Protein AF-A0A7S3K0Q4-F1 (afdb_monomer_lite)

Organism: NCBI:txid44058

Secondary structure (DSSP, 8-state):
-------PPP---------S-HHHHHHHHHHHHHHHHHHHHHHHHHHHHHHHHHHHHHHHHHHHHHHHHHHHHHHHHHHHHHHHHHHHHHHHHHHHHHHHHHHHHHHGGGSSTTTHHHHHHHHHHHHTTS-TTTS-HHHHHHHHHHHHHHHHHHHHHHHHHHHHHHHHHHHHHHHHHHHHHHHHHHHHHHHHHHHHHHHHHHHHHHHHHHHHHHHHHHHHHHHHHHHHHHHHHHHHHHHHHHHHHHHHHHHHHHHHHHHHHHHHHHHHTTTGGGSTTSTTSSS------------TTSGGG---TTTHHHHHHHHHHHHHHHHHHHHHHHHHHHHHHHHHHHHHHHHHHHHHHHHHHHHHHHHHHHHHHHHHHHHHHHHHHHHHHHHHHHHHHHHHHHHHHHHHHHHHHHHHHHHHHHHHHHHHHHHHHHHHHHHHHHHHHHHHHHHHHHHHHHHHHHHHHHHHHHHHHHHHHHHHHHHHHHHHHHHHHHHHHHHHHHHHHHHHHHHHHTTS----------------------HHHHHHHHHHHHHHHHHHHHHHHHHHHHHHHHHHHHHHHHHHHHHHHHHHHHHHHHHHHHHHHHHHHHHHHHHHHHHHHHHHHHHHHHHHHHHHHHHHHHHHHHHHHHHHHHHHHHHHHHHHHHHHHHH-TT------------S---------------------------------------------------------------------------------PPPP---PPPP-----

Sequence (776 aa):
MESEQISKSPTLSLAESSVDVGFDAEMRRHLEAELIGLRTKFERYKADSSRSIESMRRAVTEAQNEAQKCQIETQRARAALEERRDAIEAGFRDGAAYAQAIADDALESTTEENTANIKLKAVIDELRQRPTEELSLRELAAVRVADVSRAAYLRSSVASRSAADALREKRQAQVDCRQAQEDAVACEKARDQAERRLKIERERSQDEIKRLTEMERISSQSLRQAQRELNELATCKAELAKLRADEDRRAQLASDAAQALERAAQAESSCISRIADAERFASLAKLDQRDAEAIAKEHERRAAAAEHRCDMLERDNTEKRQEIAEIRQRLADAASDFKSQLEAKCQSLDAAAKLQIDELREQRRHLDRNEIEALREARRDAVTALDRELSAKRDLERDLASARSEAADARAEKLATIAQVSADRKILEFELATAKANAEEANDKLQALTNKADLLREQLDLAERAYNALKADSDNEQRLLNYRIIDLQDKVTAYEKLEIELDAAVIRSGAIGDSSSQERKLIPGTLETSAGLSRPQRRVQHAVMLAQQLLKTQTDLEKMLRQHDAASAARAACEAKLALTNNRLLEASKPAKYLLSALQERDEAVAALRHKLDQARNAARAAVTEAQTVQEHNTELEAQVKRLIKHRAELAQLKQLLTQLRSDPAALPPIILPAGLDPSIPLPPGPLPHLYGSVPGPFVNTHSSHPPPHHTTGLETPLDPHQPLDSPTLAAHTRHTDDPTTLQAPAPGTASAAAAVGDNPAPTWVSKHPRVGEVC

Radius of gyration: 77.51 Å; chains: 1; bounding box: 192×135×249 Å

Structure (mmCIF, N/CA/C/O backbone):
data_AF-A0A7S3K0Q4-F1
#
_entry.id   AF-A0A7S3K0Q4-F1
#
loop_
_atom_site.group_PDB
_atom_site.id
_atom_site.type_symbol
_atom_site.label_atom_id
_atom_site.label_alt_id
_atom_site.label_comp_id
_atom_site.label_asym_id
_atom_site.label_entity_id
_atom_site.label_seq_id
_atom_site.pdbx_PDB_ins_code
_atom_site.Cartn_x
_atom_site.Cartn_y
_atom_site.Cartn_z
_atom_site.occupancy
_atom_site.B_iso_or_equiv
_atom_site.auth_seq_id
_atom_site.auth_comp_id
_atom_site.auth_asym_id
_atom_site.auth_atom_id
_atom_site.pdbx_PDB_model_num
ATOM 1 N N . MET A 1 1 ? 22.330 -23.358 -61.029 1.00 44.28 1 MET A N 1
ATOM 2 C CA . MET A 1 1 ? 21.795 -24.394 -61.939 1.00 44.28 1 MET A CA 1
ATOM 3 C C . MET A 1 1 ? 21.496 -23.700 -63.243 1.00 44.28 1 MET A C 1
ATOM 5 O O . MET A 1 1 ? 21.119 -22.539 -63.168 1.00 44.28 1 MET A O 1
ATOM 9 N N . GLU A 1 2 ? 21.732 -24.379 -64.369 1.00 40.50 2 GLU A N 1
ATOM 10 C CA . GLU A 1 2 ? 22.059 -23.747 -65.662 1.00 40.50 2 GLU A CA 1
ATOM 11 C C . GLU A 1 2 ? 23.408 -22.982 -65.575 1.00 40.50 2 GLU A C 1
ATOM 13 O O . GLU A 1 2 ? 23.707 -22.359 -64.557 1.00 40.50 2 GLU A O 1
ATOM 18 N N . SER A 1 3 ? 24.331 -23.066 -66.538 1.00 37.75 3 SER A N 1
ATOM 19 C CA . SER A 1 3 ? 24.391 -23.905 -67.748 1.00 37.75 3 SER A CA 1
ATOM 20 C C . SER A 1 3 ? 25.837 -24.374 -67.989 1.00 37.75 3 SER A C 1
ATOM 22 O O . SER A 1 3 ? 26.726 -23.538 -68.124 1.00 37.75 3 SER A O 1
ATOM 24 N N . GLU A 1 4 ? 26.073 -25.688 -68.065 1.00 46.00 4 GLU A N 1
ATOM 25 C CA . GLU A 1 4 ? 27.417 -26.284 -68.217 1.00 46.00 4 GLU A CA 1
ATOM 26 C C . GLU A 1 4 ? 27.417 -27.383 -69.301 1.00 46.00 4 GLU A C 1
ATOM 28 O O . GLU A 1 4 ? 27.584 -28.573 -69.044 1.00 46.00 4 GLU A O 1
ATOM 33 N N . GLN A 1 5 ? 27.152 -26.973 -70.543 1.00 45.34 5 GLN A N 1
ATOM 34 C CA . GLN A 1 5 ? 27.269 -27.782 -71.763 1.00 45.34 5 GLN A CA 1
ATOM 35 C C . GLN A 1 5 ? 27.719 -26.878 -72.923 1.00 45.34 5 GLN A C 1
ATOM 37 O O . GLN A 1 5 ? 27.603 -25.660 -72.816 1.00 45.34 5 GLN A O 1
ATOM 42 N N . ILE A 1 6 ? 28.161 -27.488 -74.036 1.00 41.34 6 ILE A N 1
ATOM 43 C CA . ILE A 1 6 ? 28.876 -26.860 -75.173 1.00 41.34 6 ILE A CA 1
ATOM 44 C C . ILE A 1 6 ? 30.345 -26.547 -74.792 1.00 41.34 6 ILE A C 1
ATOM 46 O O . ILE A 1 6 ? 30.592 -25.809 -73.851 1.00 41.34 6 ILE A O 1
ATOM 50 N N . SER A 1 7 ? 31.375 -27.079 -75.460 1.00 37.78 7 SER A N 1
ATOM 51 C CA . SER A 1 7 ? 31.422 -28.020 -76.593 1.00 37.78 7 SER A CA 1
ATOM 52 C C . SER A 1 7 ? 32.580 -29.021 -76.460 1.00 37.78 7 SER A C 1
ATOM 54 O O . SER A 1 7 ? 33.571 -28.776 -75.778 1.00 37.78 7 SER A O 1
ATOM 56 N N . LYS A 1 8 ? 32.464 -30.163 -77.152 1.00 43.91 8 LYS A N 1
ATOM 57 C CA . LYS A 1 8 ? 33.607 -31.027 -77.482 1.00 43.91 8 LYS A CA 1
ATOM 58 C C . LYS A 1 8 ? 34.068 -30.674 -78.895 1.00 43.91 8 LYS A C 1
ATOM 60 O O . LYS A 1 8 ? 33.282 -30.832 -79.826 1.00 43.91 8 LYS A O 1
ATOM 65 N N . SER A 1 9 ? 35.313 -30.242 -79.062 1.00 36.75 9 SER A N 1
ATOM 66 C CA . SER A 1 9 ? 35.982 -30.155 -80.365 1.00 36.75 9 SER A CA 1
ATOM 67 C C . SER A 1 9 ? 36.915 -31.364 -80.565 1.00 36.75 9 SER A C 1
ATOM 69 O O . SER A 1 9 ? 37.451 -31.889 -79.586 1.00 36.75 9 SER A O 1
ATOM 71 N N . PRO A 1 10 ? 37.084 -31.869 -81.802 1.00 42.84 10 PRO A N 1
ATOM 72 C CA . PRO A 1 10 ? 37.919 -33.037 -82.063 1.00 42.84 10 PRO A CA 1
ATOM 73 C C . PRO A 1 10 ? 39.408 -32.672 -82.107 1.00 42.84 10 PRO A C 1
ATOM 75 O O . PRO A 1 10 ? 39.808 -31.700 -82.745 1.00 42.84 10 PRO A O 1
ATOM 78 N N . THR A 1 11 ? 40.246 -33.505 -81.493 1.00 40.38 11 THR A N 1
ATOM 79 C CA . THR A 1 11 ? 41.706 -33.431 -81.617 1.00 40.38 11 THR A CA 1
ATOM 80 C C . THR A 1 11 ? 42.151 -33.961 -82.982 1.00 40.38 11 THR A C 1
ATOM 82 O O . THR A 1 11 ? 42.404 -35.156 -83.136 1.00 40.38 11 THR A O 1
ATOM 85 N N . LEU A 1 12 ? 42.246 -33.079 -83.978 1.00 37.22 12 LEU A N 1
ATOM 86 C CA . LEU A 1 12 ? 42.918 -33.373 -85.245 1.00 37.22 12 LEU A CA 1
ATOM 87 C C . LEU A 1 12 ? 44.425 -33.131 -85.102 1.00 37.22 12 LEU A C 1
ATOM 89 O O . LEU A 1 12 ? 44.879 -31.993 -85.043 1.00 37.22 12 LEU A O 1
ATOM 93 N N . SER A 1 13 ? 45.200 -34.214 -85.058 1.00 43.34 13 SER A N 1
ATOM 94 C CA . SER A 1 13 ? 46.660 -34.165 -85.122 1.00 43.34 13 SER A CA 1
ATOM 95 C C . SER A 1 13 ? 47.121 -33.976 -86.571 1.00 43.34 13 SER A C 1
ATOM 97 O O . SER A 1 13 ? 47.179 -34.942 -87.335 1.00 43.34 13 SER A O 1
ATOM 99 N N . LEU A 1 14 ? 47.463 -32.744 -86.943 1.00 37.69 14 LEU A N 1
ATOM 100 C CA . LEU A 1 14 ? 48.250 -32.443 -88.141 1.00 37.69 14 LEU A CA 1
ATOM 101 C C . LEU A 1 14 ? 49.725 -32.317 -87.744 1.00 37.69 14 LEU A C 1
ATOM 103 O O . LEU A 1 14 ? 50.043 -31.727 -86.714 1.00 37.69 14 LEU A O 1
ATOM 107 N N . ALA A 1 15 ? 50.614 -32.932 -88.524 1.00 38.75 15 ALA A N 1
ATOM 108 C CA . ALA A 1 15 ? 52.043 -32.954 -88.233 1.00 38.75 15 ALA A CA 1
ATOM 109 C C . ALA A 1 15 ? 52.707 -31.630 -88.640 1.00 38.75 15 ALA A C 1
ATOM 111 O O . ALA A 1 15 ? 52.475 -31.129 -89.738 1.00 38.75 15 ALA A O 1
ATOM 112 N N . GLU A 1 16 ? 53.549 -31.087 -87.763 1.00 36.94 16 GLU A N 1
ATOM 113 C CA . GLU A 1 16 ? 54.236 -29.812 -87.975 1.00 36.94 16 GLU A CA 1
ATOM 114 C C . GLU A 1 16 ? 55.358 -29.953 -89.019 1.00 36.94 16 GLU A C 1
ATOM 116 O O . GLU A 1 16 ? 56.402 -30.555 -88.761 1.00 36.94 16 GLU A O 1
ATOM 121 N N . SER A 1 17 ? 55.177 -29.360 -90.201 1.00 39.47 17 SER A N 1
ATOM 122 C CA . SER A 1 17 ? 56.275 -29.092 -91.133 1.00 39.47 17 SER A CA 1
ATOM 123 C C . SER A 1 17 ? 57.042 -27.855 -90.661 1.00 39.47 17 SER A C 1
ATOM 125 O O . SER A 1 17 ? 56.562 -26.731 -90.809 1.00 39.47 17 SER A O 1
ATOM 127 N N . SER A 1 18 ? 58.220 -28.048 -90.067 1.00 45.31 18 SER A N 1
ATOM 128 C CA . SER A 1 18 ? 58.994 -26.961 -89.457 1.00 45.31 18 SER A CA 1
ATOM 129 C C . SER A 1 18 ? 59.566 -25.982 -90.493 1.00 45.31 18 SER A C 1
ATOM 131 O O . SER A 1 18 ? 60.563 -26.282 -91.155 1.00 45.31 18 SER A O 1
ATOM 133 N N . VAL A 1 19 ? 58.972 -24.791 -90.571 1.00 42.62 19 VAL A N 1
ATOM 134 C CA . VAL A 1 19 ? 59.495 -23.596 -91.256 1.00 42.62 19 VAL A CA 1
ATOM 135 C C . VAL A 1 19 ? 59.489 -22.434 -90.247 1.00 42.62 19 VAL A C 1
ATOM 137 O O . VAL A 1 19 ? 58.700 -22.442 -89.300 1.00 42.62 19 VAL A O 1
ATOM 140 N N . ASP A 1 20 ? 60.405 -21.472 -90.383 1.00 48.47 20 ASP A N 1
ATOM 141 C CA . ASP A 1 20 ? 60.669 -20.431 -89.374 1.00 48.47 20 ASP A CA 1
ATOM 142 C C . ASP A 1 20 ? 59.506 -19.430 -89.181 1.00 48.47 20 ASP A C 1
ATOM 144 O O . ASP A 1 20 ? 59.468 -18.362 -89.788 1.00 48.47 20 ASP A O 1
ATOM 148 N N . VAL A 1 21 ? 58.593 -19.737 -88.250 1.00 47.66 21 VAL A N 1
ATOM 149 C CA . VAL A 1 21 ? 57.525 -18.830 -87.753 1.00 47.66 21 VAL A CA 1
ATOM 150 C C . VAL A 1 21 ? 57.796 -18.389 -86.295 1.00 47.66 21 VAL A C 1
ATOM 152 O O . VAL A 1 21 ? 56.910 -17.948 -85.564 1.00 47.66 21 VAL A O 1
ATOM 155 N N . GLY A 1 22 ? 59.049 -18.505 -85.833 1.00 52.09 22 GLY A N 1
ATOM 156 C CA . GLY A 1 22 ? 59.428 -18.298 -84.427 1.00 52.09 22 GLY A CA 1
ATOM 157 C C . GLY A 1 22 ? 59.048 -16.924 -83.859 1.00 52.09 22 GLY A C 1
ATOM 158 O O . GLY A 1 22 ? 58.526 -16.844 -82.749 1.00 52.09 22 GLY A O 1
ATOM 159 N N . PHE A 1 23 ? 59.233 -15.853 -84.638 1.00 53.44 23 PHE A N 1
ATOM 160 C CA . PHE A 1 23 ? 58.973 -14.477 -84.195 1.00 53.44 23 PHE A CA 1
ATOM 161 C C . PHE A 1 23 ? 57.481 -14.209 -83.928 1.00 53.44 23 PHE A C 1
ATOM 163 O O . PHE A 1 23 ? 57.122 -13.665 -82.883 1.00 53.44 23 PHE A O 1
ATOM 170 N N . ASP A 1 24 ? 56.601 -14.666 -84.821 1.00 57.41 24 ASP A N 1
ATOM 171 C CA . ASP A 1 24 ? 55.149 -14.538 -84.655 1.00 57.41 24 ASP A CA 1
ATOM 172 C C . ASP A 1 24 ? 54.620 -15.446 -83.538 1.00 57.41 24 ASP A C 1
ATOM 174 O O . ASP A 1 24 ? 53.719 -15.053 -82.796 1.00 57.41 24 ASP A O 1
ATOM 178 N N . ALA A 1 25 ? 55.191 -16.644 -83.372 1.00 62.53 25 ALA A N 1
ATOM 179 C CA . ALA A 1 25 ? 54.833 -17.544 -82.279 1.00 62.53 25 ALA A CA 1
ATOM 180 C C . ALA A 1 25 ? 55.203 -16.956 -80.904 1.00 62.53 25 ALA A C 1
ATOM 182 O O . ALA A 1 25 ? 54.413 -17.045 -79.962 1.00 62.53 25 ALA A O 1
ATOM 183 N N . GLU A 1 26 ? 56.371 -16.322 -80.775 1.00 68.25 26 GLU A N 1
ATOM 184 C CA . GLU A 1 26 ? 56.777 -15.625 -79.549 1.00 68.25 26 GLU A CA 1
ATOM 185 C C . GLU A 1 26 ? 55.946 -14.361 -79.298 1.00 68.25 26 GLU A C 1
ATOM 187 O O . GLU A 1 26 ? 55.510 -14.138 -78.167 1.00 68.25 26 GLU A O 1
ATOM 192 N N . MET A 1 27 ? 55.635 -13.576 -80.336 1.00 69.44 27 MET A N 1
ATOM 193 C CA . MET A 1 27 ? 54.804 -12.377 -80.192 1.00 69.44 27 MET A CA 1
ATOM 194 C C . MET A 1 27 ? 53.358 -12.712 -79.794 1.00 69.44 27 MET A C 1
ATOM 196 O O . MET A 1 27 ? 52.806 -12.060 -78.906 1.00 69.44 27 MET A O 1
ATOM 200 N N . ARG A 1 28 ? 52.760 -13.769 -80.369 1.00 70.56 28 ARG A N 1
ATOM 201 C CA . ARG A 1 28 ? 51.442 -14.282 -79.946 1.00 70.56 28 ARG A CA 1
ATOM 202 C C . ARG A 1 28 ? 51.468 -14.724 -78.482 1.00 70.56 28 ARG A C 1
ATOM 204 O O . ARG A 1 28 ? 50.653 -14.239 -77.703 1.00 70.56 28 ARG A O 1
ATOM 211 N N . ARG A 1 29 ? 52.456 -15.533 -78.074 1.00 73.50 29 ARG A N 1
ATOM 212 C CA . ARG A 1 29 ? 52.634 -15.961 -76.669 1.00 73.50 29 ARG A CA 1
ATOM 213 C C . ARG A 1 29 ? 52.808 -14.780 -75.709 1.00 73.50 29 ARG A C 1
ATOM 215 O O . ARG A 1 29 ? 52.290 -14.825 -74.596 1.00 73.50 29 ARG A O 1
ATOM 222 N N . HIS A 1 30 ? 53.513 -13.722 -76.117 1.00 74.38 30 HIS A N 1
ATOM 223 C CA . HIS A 1 30 ? 53.684 -12.527 -75.290 1.00 74.38 30 HIS A CA 1
ATOM 224 C C . HIS A 1 30 ? 52.360 -11.769 -75.109 1.00 74.38 30 HIS A C 1
ATOM 226 O O . HIS A 1 30 ? 52.010 -11.443 -73.973 1.00 74.38 30 HIS A O 1
ATOM 232 N N . LEU A 1 31 ? 51.602 -11.546 -76.188 1.00 72.75 31 LEU A N 1
ATOM 233 C CA . LEU A 1 31 ? 50.291 -10.889 -76.140 1.00 72.75 31 LEU A CA 1
ATOM 234 C C . LEU A 1 31 ? 49.257 -11.719 -75.361 1.00 72.75 31 LEU A C 1
ATOM 236 O O . LEU A 1 31 ? 48.495 -11.169 -74.570 1.00 72.75 31 LEU A O 1
ATOM 240 N N . GLU A 1 32 ? 49.261 -13.044 -75.515 1.00 76.06 32 GLU A N 1
ATOM 241 C CA . GLU A 1 32 ? 48.444 -13.964 -74.715 1.00 76.06 32 GLU A CA 1
ATOM 242 C C . GLU A 1 32 ? 48.796 -13.878 -73.223 1.00 76.06 32 GLU A C 1
ATOM 244 O O . GLU A 1 32 ? 47.900 -13.774 -72.382 1.00 76.06 32 GLU A O 1
ATOM 249 N N . ALA A 1 33 ? 50.088 -13.845 -72.877 1.00 76.06 33 ALA A N 1
ATOM 250 C CA . ALA A 1 33 ? 50.542 -13.679 -71.497 1.00 76.06 33 ALA A CA 1
ATOM 251 C C . ALA A 1 33 ? 50.146 -12.313 -70.905 1.00 76.06 33 ALA A C 1
ATOM 253 O O . ALA A 1 33 ? 49.755 -12.248 -69.736 1.00 76.06 33 ALA A O 1
ATOM 254 N N . GLU A 1 34 ? 50.181 -11.230 -71.690 1.00 78.81 34 GLU A N 1
ATOM 255 C CA . GLU A 1 34 ? 49.693 -9.917 -71.251 1.00 78.81 34 GLU A CA 1
ATOM 256 C C . GLU A 1 34 ? 48.171 -9.891 -71.074 1.00 78.81 34 GLU A C 1
ATOM 258 O O . GLU A 1 34 ? 47.694 -9.400 -70.050 1.00 78.81 34 GLU A O 1
ATOM 263 N N . LEU A 1 35 ? 47.402 -10.485 -71.992 1.00 73.50 35 LEU A N 1
ATOM 264 C CA . LEU A 1 35 ? 45.945 -10.612 -71.874 1.00 73.50 35 LEU A CA 1
ATOM 265 C C . LEU A 1 35 ? 45.542 -11.455 -70.654 1.00 73.50 35 LEU A C 1
ATOM 267 O O . LEU A 1 35 ? 44.641 -11.068 -69.908 1.00 73.50 35 LEU A O 1
ATOM 271 N N . ILE A 1 36 ? 46.241 -12.562 -70.381 1.00 79.12 36 ILE A N 1
ATOM 272 C CA . ILE A 1 36 ? 46.066 -13.356 -69.154 1.00 79.12 36 ILE A CA 1
ATOM 273 C C . ILE A 1 36 ? 46.459 -12.528 -67.917 1.00 79.12 36 ILE A C 1
ATOM 275 O O . ILE A 1 36 ? 45.753 -12.546 -66.902 1.00 79.12 36 ILE A O 1
ATOM 279 N N . GLY A 1 37 ? 47.539 -11.748 -67.992 1.00 80.50 37 GLY A N 1
ATOM 280 C CA . GLY A 1 37 ? 47.980 -10.835 -66.936 1.00 80.50 37 GLY A CA 1
ATOM 281 C C . GLY A 1 37 ? 46.974 -9.720 -66.627 1.00 80.50 37 GLY A C 1
ATOM 282 O O . GLY A 1 37 ? 46.753 -9.397 -65.461 1.00 80.50 37 GLY A O 1
ATOM 283 N N . LEU A 1 38 ? 46.323 -9.151 -67.643 1.00 78.25 38 LEU A N 1
ATOM 284 C CA . LEU A 1 38 ? 45.261 -8.154 -67.492 1.00 78.25 38 LEU A CA 1
ATOM 285 C C . LEU A 1 38 ? 43.974 -8.791 -66.957 1.00 78.25 38 LEU A C 1
ATOM 287 O O . LEU A 1 38 ? 43.423 -8.306 -65.970 1.00 78.25 38 LEU A O 1
ATOM 291 N N . ARG A 1 39 ? 43.548 -9.932 -67.511 1.00 78.81 39 ARG A N 1
ATOM 292 C CA . ARG A 1 39 ? 42.350 -10.660 -67.063 1.00 78.81 39 ARG A CA 1
ATOM 293 C C . ARG A 1 39 ? 42.458 -11.114 -65.606 1.00 78.81 39 ARG A C 1
ATOM 295 O O . ARG A 1 39 ? 41.503 -10.981 -64.847 1.00 78.81 39 ARG A O 1
ATOM 302 N N . THR A 1 40 ? 43.630 -11.586 -65.175 1.00 79.88 40 THR A N 1
ATOM 303 C CA . THR A 1 40 ? 43.866 -11.967 -63.769 1.00 79.88 40 THR A CA 1
ATOM 304 C C . THR A 1 40 ? 43.971 -10.766 -62.825 1.00 79.88 40 THR A C 1
ATOM 306 O O . THR A 1 40 ? 43.558 -10.883 -61.672 1.00 79.88 40 THR A O 1
ATOM 309 N N . LYS A 1 41 ? 44.452 -9.597 -63.279 1.00 80.38 41 LYS A N 1
ATOM 310 C CA . LYS A 1 41 ? 44.346 -8.335 -62.518 1.00 80.38 41 LYS A CA 1
ATOM 311 C C . LYS A 1 41 ? 42.886 -7.885 -62.383 1.00 80.38 41 LYS A C 1
ATOM 313 O O . LYS A 1 41 ? 42.476 -7.516 -61.285 1.00 80.38 41 LYS A O 1
ATOM 318 N N . PHE A 1 42 ? 42.102 -7.967 -63.460 1.00 78.00 42 PHE A N 1
ATOM 319 C CA . PHE A 1 42 ? 40.689 -7.587 -63.466 1.00 78.00 42 PHE A CA 1
ATOM 320 C C . PHE A 1 42 ? 39.846 -8.478 -62.548 1.00 78.00 42 PHE A C 1
ATOM 322 O O . PHE A 1 42 ? 39.153 -7.961 -61.678 1.00 78.00 42 PHE A O 1
ATOM 329 N N . GLU A 1 43 ? 39.955 -9.807 -62.652 1.00 79.44 43 GLU A N 1
ATOM 330 C CA . GLU A 1 43 ? 39.211 -10.724 -61.773 1.00 79.44 43 GLU A CA 1
ATOM 331 C C . GLU A 1 43 ? 39.607 -10.571 -60.290 1.00 79.44 43 GLU A C 1
ATOM 333 O O . GLU A 1 43 ? 38.750 -10.711 -59.420 1.00 79.44 43 GLU A O 1
ATOM 338 N N . ARG A 1 44 ? 40.860 -10.193 -59.975 1.00 81.31 44 ARG A N 1
ATOM 339 C CA . ARG A 1 44 ? 41.253 -9.802 -58.604 1.00 81.31 44 ARG A CA 1
ATOM 340 C C . ARG A 1 44 ? 40.547 -8.523 -58.154 1.00 81.31 44 ARG A C 1
ATOM 342 O O . ARG A 1 44 ? 39.892 -8.542 -57.119 1.00 81.31 44 ARG A O 1
ATOM 349 N N . TYR A 1 45 ? 40.615 -7.448 -58.945 1.00 81.88 45 TYR A N 1
ATOM 350 C CA . TYR A 1 45 ? 39.939 -6.182 -58.628 1.00 81.88 45 TYR A CA 1
ATOM 351 C C . TYR A 1 45 ? 38.427 -6.374 -58.437 1.00 81.88 45 TYR A C 1
ATOM 353 O O . TYR A 1 45 ? 37.846 -5.894 -57.469 1.00 81.88 45 TYR A O 1
ATOM 361 N N . LYS A 1 46 ? 37.796 -7.134 -59.333 1.00 80.81 46 LYS A N 1
ATOM 362 C CA . LYS A 1 46 ? 36.381 -7.513 -59.301 1.00 80.81 46 LYS A CA 1
ATOM 363 C C . LYS A 1 46 ? 36.033 -8.332 -58.053 1.00 80.81 46 LYS A C 1
ATOM 365 O O . LYS A 1 46 ? 35.009 -8.060 -57.429 1.00 80.81 46 LYS A O 1
ATOM 370 N N . ALA A 1 47 ? 36.881 -9.283 -57.651 1.00 82.19 47 ALA A N 1
ATOM 371 C CA . ALA A 1 47 ? 36.695 -10.053 -56.422 1.00 82.19 47 ALA A CA 1
ATOM 372 C C . ALA A 1 47 ? 36.840 -9.181 -55.165 1.00 82.19 47 ALA A C 1
ATOM 374 O O . ALA A 1 47 ? 36.018 -9.284 -54.259 1.00 82.19 47 ALA A O 1
ATOM 375 N N . ASP A 1 48 ? 37.829 -8.288 -55.114 1.00 84.25 48 ASP A N 1
ATOM 376 C CA . ASP A 1 48 ? 38.052 -7.395 -53.971 1.00 84.25 48 ASP A CA 1
ATOM 377 C C . ASP A 1 48 ? 36.986 -6.286 -53.879 1.00 84.25 48 ASP A C 1
ATOM 379 O O . ASP A 1 48 ? 36.508 -5.974 -52.787 1.00 84.25 48 ASP A O 1
ATOM 383 N N . SER A 1 49 ? 36.506 -5.776 -55.017 1.00 78.69 49 SER A N 1
ATOM 384 C CA . SER A 1 49 ? 35.325 -4.908 -55.106 1.00 78.69 49 SER A CA 1
ATOM 385 C C . SER A 1 49 ? 34.057 -5.629 -54.626 1.00 78.69 49 SER A C 1
ATOM 387 O O . SER A 1 49 ? 33.340 -5.099 -53.778 1.00 78.69 49 SER A O 1
ATOM 389 N N . SER A 1 50 ? 33.831 -6.877 -55.058 1.00 80.69 50 SER A N 1
ATOM 390 C CA . SER A 1 50 ? 32.698 -7.699 -54.598 1.00 80.69 50 SER A CA 1
ATOM 391 C C . SER A 1 50 ? 32.756 -7.964 -53.089 1.00 80.69 50 SER A C 1
ATOM 393 O O . SER A 1 50 ? 31.755 -7.788 -52.398 1.00 80.69 50 SER A O 1
ATOM 395 N N . ARG A 1 51 ? 33.937 -8.298 -52.545 1.00 87.31 51 ARG A N 1
ATOM 396 C CA . ARG A 1 51 ? 34.167 -8.448 -51.093 1.00 87.31 51 ARG A CA 1
ATOM 397 C C . ARG A 1 51 ? 33.884 -7.154 -50.329 1.00 87.31 51 ARG A C 1
ATOM 399 O O . ARG A 1 51 ? 33.325 -7.207 -49.237 1.00 87.31 51 ARG A O 1
ATOM 406 N N . SER A 1 52 ? 34.253 -6.003 -50.893 1.00 87.88 52 SER A N 1
ATOM 407 C CA . SER A 1 52 ? 33.968 -4.687 -50.311 1.00 87.88 52 SER A CA 1
ATOM 408 C C . SER A 1 52 ? 32.461 -4.407 -50.263 1.00 87.88 52 SER A C 1
ATOM 410 O O . SER A 1 52 ? 31.932 -4.054 -49.210 1.00 87.88 52 SER A O 1
ATOM 412 N N . ILE A 1 53 ? 31.744 -4.665 -51.363 1.00 82.81 53 ILE A N 1
ATOM 413 C CA . ILE A 1 53 ? 30.280 -4.530 -51.447 1.00 82.81 53 ILE A CA 1
ATOM 414 C C . ILE A 1 53 ? 29.580 -5.492 -50.471 1.00 82.81 53 ILE A C 1
ATOM 416 O O . ILE A 1 53 ? 28.685 -5.072 -49.742 1.00 82.81 53 ILE A O 1
ATOM 420 N N . GLU A 1 54 ? 30.015 -6.753 -50.367 1.00 86.88 54 GLU A N 1
ATOM 421 C CA . GLU A 1 54 ? 29.510 -7.693 -49.353 1.00 86.88 54 GLU A CA 1
ATOM 422 C C . GLU A 1 54 ? 29.762 -7.216 -47.915 1.00 86.88 54 GLU A C 1
ATOM 424 O O . GLU A 1 54 ? 28.892 -7.371 -47.057 1.00 86.88 54 GLU A O 1
ATOM 429 N N . SER A 1 55 ? 30.932 -6.634 -47.643 1.00 89.44 55 SER A N 1
ATOM 430 C CA . SER A 1 55 ? 31.279 -6.080 -46.330 1.00 89.44 55 SER A CA 1
ATOM 431 C C . SER A 1 55 ? 30.370 -4.901 -45.964 1.00 89.44 55 SER A C 1
ATOM 433 O O . SER A 1 55 ? 29.794 -4.875 -44.876 1.00 89.44 55 SER A O 1
ATOM 435 N N . MET A 1 56 ? 30.147 -3.971 -46.901 1.00 81.88 56 MET A N 1
ATOM 436 C CA . MET A 1 56 ? 29.218 -2.850 -46.716 1.00 81.88 56 MET A CA 1
ATOM 437 C C . MET A 1 56 ? 27.770 -3.329 -46.548 1.00 81.88 56 MET A C 1
ATOM 439 O O . MET A 1 56 ? 27.080 -2.855 -45.649 1.00 81.88 56 MET A O 1
ATOM 443 N N . ARG A 1 57 ? 27.324 -4.324 -47.330 1.00 86.31 57 ARG A N 1
ATOM 444 C CA . ARG A 1 57 ? 26.000 -4.958 -47.176 1.00 86.31 57 ARG A CA 1
ATOM 445 C C . ARG A 1 57 ? 25.806 -5.536 -45.768 1.00 86.31 57 ARG A C 1
ATOM 447 O O . ARG A 1 57 ? 24.772 -5.275 -45.156 1.00 86.31 57 ARG A O 1
ATOM 454 N N . ARG A 1 58 ? 26.802 -6.248 -45.221 1.00 89.44 58 ARG A N 1
ATOM 455 C CA . ARG A 1 58 ? 26.767 -6.762 -43.834 1.00 89.44 58 ARG A CA 1
ATOM 456 C C . ARG A 1 58 ? 26.677 -5.621 -42.818 1.00 89.44 58 ARG A C 1
ATOM 458 O O . ARG A 1 58 ? 25.742 -5.613 -42.022 1.00 89.44 58 ARG A O 1
ATOM 465 N N . ALA A 1 59 ? 27.540 -4.609 -42.926 1.00 85.62 59 ALA A N 1
ATOM 466 C CA . ALA A 1 59 ? 27.539 -3.450 -42.031 1.00 85.62 59 ALA A CA 1
ATOM 467 C C . ALA A 1 59 ? 26.215 -2.650 -42.052 1.00 85.62 59 ALA A C 1
ATOM 469 O O . ALA A 1 59 ? 25.782 -2.155 -41.010 1.00 85.62 59 ALA A O 1
ATOM 470 N N . VAL A 1 60 ? 25.538 -2.552 -43.206 1.00 85.06 60 VAL A N 1
ATOM 471 C CA . VAL A 1 60 ? 24.183 -1.973 -43.308 1.00 85.06 60 VAL A CA 1
ATOM 472 C C . VAL A 1 60 ? 23.163 -2.829 -42.552 1.00 85.06 60 VAL A C 1
ATOM 474 O O . VAL A 1 60 ? 22.381 -2.278 -41.777 1.00 85.06 60 VAL A O 1
ATOM 477 N N . THR A 1 61 ? 23.179 -4.156 -42.725 1.00 87.06 61 THR A N 1
ATOM 478 C CA . THR A 1 61 ? 22.246 -5.050 -42.010 1.00 87.06 61 THR A CA 1
ATOM 479 C C . THR A 1 61 ? 22.497 -5.094 -40.501 1.00 87.06 61 THR A C 1
ATOM 481 O O . THR A 1 61 ? 21.548 -5.129 -39.723 1.00 87.06 61 THR A O 1
ATOM 484 N N . GLU A 1 62 ? 23.754 -5.017 -40.065 1.00 87.44 62 GLU A N 1
ATOM 485 C CA . GLU A 1 62 ? 24.127 -4.925 -38.650 1.00 87.44 62 GLU A CA 1
ATOM 486 C C . GLU A 1 62 ? 23.595 -3.622 -38.036 1.00 87.44 62 GLU A C 1
ATOM 488 O O . GLU A 1 62 ? 22.856 -3.671 -37.054 1.00 87.44 62 GLU A O 1
ATOM 493 N N . ALA A 1 63 ? 23.841 -2.471 -38.676 1.00 78.19 63 ALA A N 1
ATOM 494 C CA . ALA A 1 63 ? 23.317 -1.180 -38.223 1.00 78.19 63 ALA A CA 1
ATOM 495 C C . ALA A 1 63 ? 21.773 -1.111 -38.233 1.00 78.19 63 ALA A C 1
ATOM 497 O O . ALA A 1 63 ? 21.179 -0.473 -37.365 1.00 78.19 63 ALA A O 1
ATOM 498 N N . GLN A 1 64 ? 21.106 -1.787 -39.179 1.00 81.38 64 GLN A N 1
ATOM 499 C CA . GLN A 1 64 ? 19.643 -1.933 -39.186 1.00 81.38 64 GLN A CA 1
ATOM 500 C C . GLN A 1 64 ? 19.136 -2.733 -37.982 1.00 81.38 64 GLN A C 1
ATOM 502 O O . GLN A 1 64 ? 18.189 -2.302 -37.324 1.00 81.38 64 GLN A O 1
ATOM 507 N N . ASN A 1 65 ? 19.770 -3.866 -37.677 1.00 87.06 65 ASN A N 1
ATOM 508 C CA . ASN A 1 65 ? 19.392 -4.719 -36.550 1.00 87.06 65 ASN A CA 1
ATOM 509 C C . ASN A 1 65 ? 19.641 -4.017 -35.201 1.00 87.06 65 ASN A C 1
ATOM 511 O O . ASN A 1 65 ? 18.806 -4.105 -34.300 1.00 87.06 65 ASN A O 1
ATOM 515 N N . GLU A 1 66 ? 20.745 -3.273 -35.071 1.00 84.19 66 GLU A N 1
ATOM 516 C CA . GLU A 1 66 ? 21.027 -2.426 -33.902 1.00 84.19 66 GLU A CA 1
ATOM 517 C C . GLU A 1 66 ? 19.963 -1.329 -33.729 1.00 84.19 66 GLU A C 1
ATOM 519 O O . GLU A 1 66 ? 19.387 -1.198 -32.648 1.00 84.19 66 GLU A O 1
ATOM 524 N N . ALA A 1 67 ? 19.631 -0.593 -34.797 1.00 76.94 67 ALA A N 1
ATOM 525 C CA . ALA A 1 67 ? 18.610 0.455 -34.754 1.00 76.94 67 ALA A CA 1
ATOM 526 C C . ALA A 1 67 ? 17.216 -0.093 -34.388 1.00 76.94 67 ALA A C 1
ATOM 528 O O . ALA A 1 67 ? 16.541 0.478 -33.530 1.00 76.94 67 ALA A O 1
ATOM 529 N N . GLN A 1 68 ? 16.801 -1.229 -34.968 1.00 84.06 68 GLN A N 1
ATOM 530 C CA . GLN A 1 68 ? 15.539 -1.898 -34.619 1.00 84.06 68 GLN A CA 1
ATOM 531 C C . GLN A 1 68 ? 15.512 -2.359 -33.157 1.00 84.06 68 GLN A C 1
ATOM 533 O O . GLN A 1 68 ? 14.492 -2.213 -32.481 1.00 84.06 68 GLN A O 1
ATOM 538 N N . LYS A 1 69 ? 16.630 -2.876 -32.634 1.00 85.50 69 LYS A N 1
ATOM 539 C CA . LYS A 1 69 ? 16.730 -3.273 -31.226 1.00 85.50 69 LYS A CA 1
ATOM 540 C C . LYS A 1 69 ? 16.544 -2.069 -30.295 1.00 85.50 69 LYS A C 1
ATOM 542 O O . LYS A 1 69 ? 15.704 -2.130 -29.397 1.00 85.50 69 LYS A O 1
ATOM 547 N N . CYS A 1 70 ? 17.234 -0.956 -30.554 1.00 77.06 70 CYS A N 1
ATOM 548 C CA . CYS A 1 70 ? 17.045 0.284 -29.796 1.00 77.06 70 CYS A CA 1
ATOM 549 C C . CYS A 1 70 ? 15.619 0.853 -29.939 1.00 77.06 70 CYS A C 1
ATOM 551 O O . CYS A 1 70 ? 15.087 1.428 -28.987 1.00 77.06 70 CYS A O 1
ATOM 553 N N . GLN A 1 71 ? 14.956 0.657 -31.084 1.00 81.00 71 GLN A N 1
ATOM 554 C CA . GLN A 1 71 ? 13.556 1.048 -31.283 1.00 81.00 71 GLN A CA 1
ATOM 555 C C . GLN A 1 71 ? 12.598 0.245 -30.385 1.00 81.00 71 GLN A C 1
ATOM 557 O O . GLN A 1 71 ? 11.702 0.816 -29.765 1.00 81.00 71 GLN A O 1
ATOM 562 N N . ILE A 1 72 ? 12.812 -1.067 -30.251 1.00 84.12 72 ILE A N 1
ATOM 563 C CA . ILE A 1 72 ? 12.018 -1.930 -29.361 1.00 84.12 72 ILE A CA 1
ATOM 564 C C . ILE A 1 72 ? 12.288 -1.592 -27.885 1.00 84.12 72 ILE A C 1
ATOM 566 O O . ILE A 1 72 ? 11.364 -1.566 -27.071 1.00 84.12 72 ILE A O 1
ATOM 570 N N . GLU A 1 73 ? 13.540 -1.305 -27.523 1.00 80.88 73 GLU A N 1
ATOM 571 C CA . GLU A 1 73 ? 13.924 -0.931 -26.155 1.00 80.88 73 GLU A CA 1
ATOM 572 C C . GLU A 1 73 ? 13.333 0.432 -25.746 1.00 80.88 73 GLU A C 1
ATOM 574 O O . GLU A 1 73 ? 12.754 0.548 -24.665 1.00 80.88 73 GLU A O 1
ATOM 579 N N . THR A 1 74 ? 13.364 1.434 -26.633 1.00 76.12 74 THR A N 1
ATOM 580 C CA . THR A 1 74 ? 12.716 2.742 -26.400 1.00 76.12 74 THR A CA 1
ATOM 581 C C . THR A 1 74 ? 11.190 2.654 -26.343 1.00 76.12 74 THR A C 1
ATOM 583 O O . THR A 1 74 ? 10.581 3.309 -25.498 1.00 76.12 74 THR A O 1
ATOM 586 N N . GLN A 1 75 ? 10.551 1.821 -27.173 1.00 81.06 75 GLN A N 1
ATOM 587 C CA . GLN A 1 75 ? 9.104 1.573 -27.095 1.00 81.06 75 GLN A CA 1
ATOM 588 C C . GLN A 1 75 ? 8.701 0.924 -25.763 1.00 81.06 75 GLN A C 1
ATOM 590 O O . GLN A 1 75 ? 7.746 1.373 -25.132 1.00 81.06 75 GLN A O 1
ATOM 595 N N . ARG A 1 76 ? 9.458 -0.075 -25.287 1.00 82.25 76 ARG A N 1
ATOM 596 C CA . ARG A 1 76 ? 9.231 -0.703 -23.972 1.00 82.25 76 ARG A CA 1
ATOM 597 C C . ARG A 1 76 ? 9.403 0.287 -22.819 1.00 82.25 76 ARG A C 1
ATOM 599 O O . ARG A 1 76 ? 8.593 0.281 -21.898 1.00 82.25 76 ARG A O 1
ATOM 606 N N . ALA A 1 77 ? 10.415 1.155 -22.885 1.00 77.44 77 ALA A N 1
ATOM 607 C CA . ALA A 1 77 ? 10.625 2.200 -21.884 1.00 77.44 77 ALA A CA 1
ATOM 608 C C . ALA A 1 77 ? 9.468 3.217 -21.842 1.00 77.44 77 ALA A C 1
ATOM 610 O O . ALA A 1 77 ? 9.063 3.625 -20.757 1.00 77.44 77 ALA A O 1
ATOM 611 N N . ARG A 1 78 ? 8.899 3.592 -23.000 1.00 78.25 78 ARG A N 1
ATOM 612 C CA . ARG A 1 78 ? 7.716 4.471 -23.068 1.00 78.25 78 ARG A CA 1
ATOM 613 C C . ARG A 1 78 ? 6.470 3.806 -22.485 1.00 78.25 78 ARG A C 1
ATOM 615 O O . ARG A 1 78 ? 5.868 4.388 -21.591 1.00 78.25 78 ARG A O 1
ATOM 622 N N . ALA A 1 79 ? 6.156 2.575 -22.890 1.00 79.00 79 ALA A N 1
ATOM 623 C CA . ALA A 1 79 ? 4.997 1.845 -22.370 1.00 79.00 79 ALA A CA 1
ATOM 624 C C . ALA A 1 79 ? 5.052 1.669 -20.838 1.00 79.00 79 ALA A C 1
ATOM 626 O O . ALA A 1 79 ? 4.060 1.895 -20.152 1.00 79.00 79 ALA A O 1
ATOM 627 N N . ALA A 1 80 ? 6.230 1.360 -20.281 1.00 78.31 80 ALA A N 1
ATOM 628 C CA . ALA A 1 80 ? 6.420 1.253 -18.831 1.00 78.31 80 ALA A CA 1
ATOM 629 C C . ALA A 1 80 ? 6.293 2.602 -18.088 1.00 78.31 80 ALA A C 1
ATOM 631 O O . ALA A 1 80 ? 5.981 2.622 -16.898 1.00 78.31 80 ALA A O 1
ATOM 632 N N . LEU A 1 81 ? 6.535 3.734 -18.761 1.00 76.56 81 LEU A N 1
ATOM 633 C CA . LEU A 1 81 ? 6.290 5.072 -18.209 1.00 76.56 81 LEU A CA 1
ATOM 634 C C . LEU A 1 81 ? 4.820 5.486 -18.308 1.00 76.56 81 LEU A C 1
ATOM 636 O O . LEU A 1 81 ? 4.336 6.178 -17.417 1.00 76.56 81 LEU A O 1
ATOM 640 N N . GLU A 1 82 ? 4.118 5.055 -19.353 1.00 79.25 82 GLU A N 1
ATOM 641 C CA . GLU A 1 82 ? 2.677 5.263 -19.526 1.00 79.25 82 GLU A CA 1
ATOM 642 C C . GLU A 1 82 ? 1.890 4.458 -18.478 1.00 79.25 82 GLU A C 1
ATOM 644 O O . GLU A 1 82 ? 1.140 5.049 -17.709 1.00 79.25 82 GLU A O 1
ATOM 649 N N . GLU A 1 83 ? 2.176 3.162 -18.309 1.00 80.94 83 GLU A N 1
ATOM 650 C CA . GLU A 1 83 ? 1.572 2.311 -17.267 1.00 80.94 83 GLU A CA 1
ATOM 651 C C . GLU A 1 83 ? 1.804 2.863 -15.844 1.00 80.94 83 GLU A C 1
ATOM 653 O O . GLU A 1 83 ? 0.884 2.936 -15.025 1.00 80.94 83 GLU A O 1
ATOM 658 N N . ARG A 1 84 ? 3.027 3.333 -15.549 1.00 76.50 84 ARG A N 1
ATOM 659 C CA . ARG A 1 84 ? 3.349 3.996 -14.272 1.00 76.50 84 ARG A CA 1
ATOM 660 C C . ARG A 1 84 ? 2.627 5.332 -14.099 1.00 76.50 84 ARG A C 1
ATOM 662 O O . ARG A 1 84 ? 2.196 5.640 -12.989 1.00 76.50 84 ARG A O 1
ATOM 669 N N . ARG A 1 85 ? 2.495 6.132 -15.162 1.00 78.25 85 ARG A N 1
ATOM 670 C CA . ARG A 1 85 ? 1.737 7.391 -15.137 1.00 78.25 85 ARG A CA 1
ATOM 671 C C . ARG A 1 85 ? 0.263 7.122 -14.851 1.00 78.25 85 ARG A C 1
ATOM 673 O O . ARG A 1 85 ? -0.297 7.794 -13.993 1.00 78.25 85 ARG A O 1
ATOM 680 N N . ASP A 1 86 ? -0.336 6.135 -15.506 1.00 77.56 86 ASP A N 1
ATOM 681 C CA . ASP A 1 86 ? -1.748 5.796 -15.331 1.00 77.56 86 ASP A CA 1
ATOM 682 C C . ASP A 1 86 ? -2.033 5.278 -13.912 1.00 77.56 86 ASP A C 1
ATOM 684 O O . ASP A 1 86 ? -3.046 5.648 -13.317 1.00 77.56 86 ASP A O 1
ATOM 688 N N . ALA A 1 87 ? -1.108 4.516 -13.314 1.00 75.69 87 ALA A N 1
ATOM 689 C CA . ALA A 1 87 ? -1.182 4.116 -11.907 1.00 75.69 87 ALA A CA 1
ATOM 690 C C . ALA A 1 87 ? -1.091 5.315 -10.935 1.00 75.69 87 ALA A C 1
ATOM 692 O O . ALA A 1 87 ? -1.828 5.375 -9.948 1.00 75.69 87 ALA A O 1
ATOM 693 N N . ILE A 1 88 ? -0.230 6.298 -11.225 1.00 71.44 88 ILE A N 1
ATOM 694 C CA . ILE A 1 88 ? -0.129 7.547 -10.450 1.00 71.44 88 ILE A CA 1
ATOM 695 C C . ILE A 1 88 ? -1.409 8.386 -10.603 1.00 71.44 88 ILE A C 1
ATOM 697 O O . ILE A 1 88 ? -1.951 8.876 -9.613 1.00 71.44 88 ILE A O 1
ATOM 701 N N . GLU A 1 89 ? -1.932 8.529 -11.823 1.00 73.56 89 GLU A N 1
ATOM 702 C CA . GLU A 1 89 ? -3.184 9.247 -12.080 1.00 73.56 89 GLU A CA 1
ATOM 703 C C . GLU A 1 89 ? -4.398 8.551 -11.455 1.00 73.56 89 GLU A C 1
ATOM 705 O O . GLU A 1 89 ? -5.311 9.243 -11.009 1.00 73.56 89 GLU A O 1
ATOM 710 N N . ALA A 1 90 ? -4.410 7.218 -11.360 1.00 72.81 90 ALA A N 1
ATOM 711 C CA . ALA A 1 90 ? -5.426 6.481 -10.612 1.00 72.81 90 ALA A CA 1
ATOM 712 C C . ALA A 1 90 ? -5.400 6.852 -9.119 1.00 72.81 90 ALA A C 1
ATOM 714 O O . ALA A 1 90 ? -6.417 7.300 -8.595 1.00 72.81 90 ALA A O 1
ATOM 715 N N . GLY A 1 91 ? -4.231 6.800 -8.467 1.00 69.00 91 GLY A N 1
ATOM 716 C CA . GLY A 1 91 ? -4.091 7.213 -7.062 1.00 69.00 91 GLY A CA 1
ATOM 717 C C . GLY A 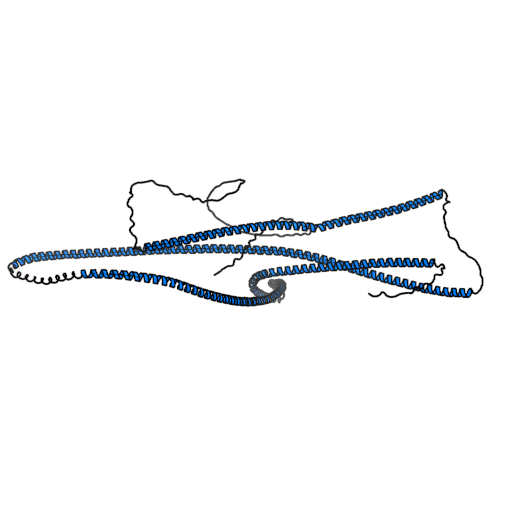1 91 ? -4.461 8.683 -6.805 1.00 69.00 91 GLY A C 1
ATOM 718 O O . GLY A 1 91 ? -4.962 9.026 -5.733 1.00 69.00 91 GLY A O 1
ATOM 719 N N . PHE A 1 92 ? -4.289 9.565 -7.798 1.00 67.81 92 PHE A N 1
ATOM 720 C CA . PHE A 1 92 ? -4.772 10.946 -7.708 1.00 67.81 92 PHE A CA 1
ATOM 721 C C . PHE A 1 92 ? -6.289 11.099 -7.885 1.00 67.81 92 PHE A C 1
ATOM 723 O O . PHE A 1 92 ? -6.836 12.059 -7.343 1.00 67.81 92 PHE A O 1
ATOM 730 N N . ARG A 1 93 ? -6.995 10.190 -8.576 1.00 61.66 93 ARG A N 1
ATOM 731 C CA . ARG A 1 93 ? -8.471 10.236 -8.688 1.00 61.66 93 ARG A CA 1
ATOM 732 C C . ARG A 1 93 ? -9.132 10.021 -7.329 1.00 61.66 93 ARG A C 1
ATOM 734 O O . ARG A 1 93 ? -10.027 10.787 -6.975 1.00 61.66 93 ARG A O 1
ATOM 741 N N . ASP A 1 94 ? -8.628 9.071 -6.544 1.00 63.44 94 ASP A N 1
ATOM 742 C CA . ASP A 1 94 ? -9.134 8.770 -5.198 1.00 63.44 94 ASP A CA 1
ATOM 743 C C . ASP A 1 94 ? -8.993 9.983 -4.256 1.00 63.44 94 ASP A C 1
ATOM 745 O O . ASP A 1 94 ? -9.926 10.347 -3.538 1.00 63.44 94 ASP A O 1
ATOM 749 N N . GLY A 1 95 ? -7.854 10.685 -4.321 1.00 58.88 95 GLY A N 1
ATOM 750 C CA . GLY A 1 95 ? -7.644 11.941 -3.589 1.00 58.88 95 GLY A CA 1
ATOM 751 C C . GLY A 1 95 ? -8.457 13.125 -4.134 1.00 58.88 95 GLY A C 1
ATOM 752 O O . GLY A 1 95 ? -8.953 13.951 -3.363 1.00 58.88 95 GLY A O 1
ATOM 753 N N . ALA A 1 96 ? -8.630 13.218 -5.455 1.00 57.78 96 ALA A N 1
ATOM 754 C CA . ALA A 1 96 ? -9.369 14.303 -6.099 1.00 57.78 96 ALA A CA 1
ATOM 755 C C . ALA A 1 96 ? -10.881 14.224 -5.843 1.00 57.78 96 ALA A C 1
ATOM 757 O O . ALA A 1 96 ? -11.513 15.265 -5.671 1.00 57.78 96 ALA A O 1
ATOM 758 N N . ALA A 1 97 ? -11.457 13.020 -5.757 1.00 57.69 97 ALA A N 1
ATOM 759 C CA . ALA A 1 97 ? -12.859 12.823 -5.387 1.00 57.69 97 ALA A CA 1
ATOM 760 C C . ALA A 1 97 ? -13.163 13.399 -3.990 1.00 57.69 97 ALA A C 1
ATOM 762 O O . ALA A 1 97 ? -14.148 14.117 -3.812 1.00 57.69 97 ALA A O 1
ATOM 763 N N . TYR A 1 98 ? -12.265 13.171 -3.024 1.00 55.38 98 TYR A N 1
ATOM 764 C CA . TYR A 1 98 ? -12.368 13.730 -1.672 1.00 55.38 98 TYR A CA 1
ATOM 765 C C . TYR A 1 98 ? -12.252 15.266 -1.661 1.00 55.38 98 TYR A C 1
ATOM 767 O O . TYR A 1 98 ? -13.007 15.945 -0.969 1.00 55.38 98 TYR A O 1
ATOM 775 N N . ALA A 1 99 ? -11.347 15.836 -2.465 1.00 52.69 99 ALA A N 1
ATOM 776 C CA . ALA A 1 99 ? -11.209 17.289 -2.594 1.00 52.69 99 ALA A CA 1
ATOM 777 C C . ALA A 1 99 ? -12.402 17.951 -3.313 1.00 52.69 99 ALA A C 1
ATOM 779 O O . ALA A 1 99 ? -12.758 19.087 -3.000 1.00 52.69 99 ALA A O 1
ATOM 780 N N . GLN A 1 100 ? -13.037 17.257 -4.262 1.00 52.69 100 GLN A N 1
ATOM 781 C CA . GLN A 1 100 ? -14.167 17.787 -5.029 1.00 52.69 100 GLN A CA 1
ATOM 782 C C . GLN A 1 100 ? -15.438 17.910 -4.177 1.00 52.69 100 GLN A C 1
ATOM 784 O O . GLN A 1 100 ? -16.132 18.917 -4.292 1.00 52.69 100 GLN A O 1
ATOM 789 N N . ALA A 1 101 ? -15.669 16.981 -3.243 1.00 55.31 101 ALA A N 1
ATOM 790 C CA . ALA A 1 101 ? -16.751 17.085 -2.258 1.00 55.31 101 ALA A CA 1
ATOM 791 C C . ALA A 1 101 ? -16.655 18.351 -1.377 1.00 55.31 101 ALA A C 1
ATOM 793 O O . ALA A 1 101 ? -17.674 18.916 -1.004 1.00 55.31 101 ALA A O 1
ATOM 794 N N . ILE A 1 102 ? -15.438 18.832 -1.090 1.00 52.81 102 ILE A N 1
ATOM 795 C CA . ILE A 1 102 ? -15.198 20.069 -0.320 1.00 52.81 102 ILE A CA 1
ATOM 796 C C . ILE A 1 102 ? -15.373 21.325 -1.199 1.00 52.81 102 ILE A C 1
ATOM 798 O O . ILE A 1 102 ? -15.673 22.407 -0.696 1.00 52.81 102 ILE A O 1
ATOM 802 N N . ALA A 1 103 ? -15.180 21.203 -2.515 1.00 51.03 103 ALA A N 1
ATOM 803 C CA . ALA A 1 103 ? -15.291 22.317 -3.456 1.00 51.03 103 ALA A CA 1
ATOM 804 C C . ALA A 1 103 ? -16.737 22.591 -3.903 1.00 51.03 103 ALA A C 1
ATOM 806 O O . ALA A 1 103 ? -17.094 23.751 -4.112 1.00 51.03 103 ALA A O 1
ATOM 807 N N . ASP A 1 104 ? -17.561 21.551 -4.046 1.00 48.66 104 ASP A N 1
ATOM 808 C CA . ASP A 1 104 ? -18.954 21.711 -4.474 1.00 48.66 104 ASP A CA 1
ATOM 809 C C . ASP A 1 104 ? -19.816 22.358 -3.354 1.00 48.66 104 ASP A C 1
ATOM 811 O O . ASP A 1 104 ? -20.640 23.219 -3.660 1.00 48.66 104 ASP A O 1
ATOM 815 N N . ASP A 1 105 ? -19.511 22.094 -2.071 1.00 48.75 105 ASP A N 1
ATOM 816 C CA . ASP A 1 105 ? -20.073 22.775 -0.877 1.00 48.75 105 ASP A CA 1
ATOM 817 C C . ASP A 1 105 ? -19.873 24.310 -0.892 1.00 48.75 105 ASP A C 1
ATOM 819 O O . ASP A 1 105 ? -20.671 25.070 -0.342 1.00 48.75 105 ASP A O 1
ATOM 823 N N . ALA A 1 106 ? -18.804 24.801 -1.530 1.00 44.22 106 ALA A N 1
ATOM 824 C CA . ALA A 1 106 ? -18.509 26.233 -1.599 1.00 44.22 106 ALA A CA 1
ATOM 825 C C . ALA A 1 106 ? -19.302 26.964 -2.700 1.00 44.22 106 ALA A C 1
ATOM 827 O O . ALA A 1 106 ? -19.471 28.188 -2.639 1.00 44.22 106 ALA A O 1
ATOM 828 N N . LEU A 1 107 ? -19.768 26.245 -3.728 1.00 48.06 107 LEU A N 1
ATOM 829 C CA . LEU A 1 107 ? -20.213 26.856 -4.983 1.00 48.06 107 LEU A CA 1
ATOM 830 C C . LEU A 1 107 ? -21.626 27.459 -4.907 1.00 48.06 107 LEU A C 1
ATOM 832 O O . LEU A 1 107 ? -21.909 28.440 -5.601 1.00 48.06 107 LEU A O 1
ATOM 836 N N . GLU A 1 108 ? -22.495 26.927 -4.041 1.00 48.72 108 GLU A N 1
ATOM 837 C CA . GLU A 1 108 ? -23.886 27.389 -3.892 1.00 48.72 108 GLU A CA 1
ATOM 838 C C . GLU A 1 108 ? -23.988 28.845 -3.390 1.00 48.72 108 GLU A C 1
ATOM 840 O O . GLU A 1 108 ? -24.951 29.551 -3.699 1.00 48.72 108 GLU A O 1
ATOM 845 N N . SER A 1 109 ? -22.947 29.339 -2.709 1.00 48.00 109 SER A N 1
ATOM 846 C CA . SER A 1 109 ? -22.890 30.668 -2.078 1.00 48.00 109 SER A CA 1
ATOM 847 C C . SER A 1 109 ? -22.858 31.877 -3.034 1.00 48.00 109 SER A C 1
ATOM 849 O O . SER A 1 109 ? -22.991 33.012 -2.584 1.00 48.00 109 SER A O 1
ATOM 851 N N . THR A 1 110 ? -22.682 31.673 -4.346 1.00 48.47 110 THR A N 1
ATOM 852 C CA . THR A 1 110 ? -22.305 32.749 -5.299 1.00 48.47 110 THR A CA 1
ATOM 853 C C . THR A 1 110 ? -23.393 33.153 -6.307 1.00 48.47 110 THR A C 1
ATOM 855 O O . THR A 1 110 ? -23.145 33.912 -7.249 1.00 48.47 110 THR A O 1
ATOM 858 N N . THR A 1 111 ? -24.622 32.657 -6.151 1.00 49.41 111 THR A N 1
ATOM 859 C CA . THR A 1 111 ? -25.664 32.805 -7.186 1.00 49.41 111 THR A CA 1
ATOM 860 C C . THR A 1 111 ? -26.424 34.141 -7.152 1.00 49.41 111 THR A C 1
ATOM 862 O O . THR A 1 111 ? -26.873 34.603 -8.205 1.00 49.41 111 THR A O 1
ATOM 865 N N . GLU A 1 112 ? -26.516 34.820 -6.003 1.00 49.69 112 GLU A N 1
ATOM 866 C CA . GLU A 1 112 ? -27.373 36.009 -5.835 1.00 49.69 112 GLU A CA 1
ATOM 867 C C . GLU A 1 112 ? -26.804 37.304 -6.459 1.00 49.69 112 GLU A C 1
ATOM 869 O O . GLU A 1 112 ? -27.551 38.078 -7.075 1.00 49.69 112 GLU A O 1
ATOM 874 N N . GLU A 1 113 ? -25.481 37.525 -6.390 1.00 49.41 113 GLU A N 1
ATOM 875 C CA . GLU A 1 113 ? -24.804 38.754 -6.867 1.00 49.41 113 GLU A CA 1
ATOM 876 C C . GLU A 1 113 ? -25.017 39.043 -8.366 1.00 49.41 113 GLU A C 1
ATOM 878 O O . GLU A 1 113 ? -24.975 40.192 -8.829 1.00 49.41 113 GLU A O 1
ATOM 883 N N . ASN A 1 114 ? -25.283 37.996 -9.149 1.00 53.31 114 ASN A N 1
ATOM 884 C CA . ASN A 1 114 ? -25.484 38.095 -10.592 1.00 53.31 114 ASN A CA 1
ATOM 885 C C . ASN A 1 114 ? -26.769 38.855 -10.972 1.00 53.31 114 ASN A C 1
ATOM 887 O O . ASN A 1 114 ? -26.856 39.397 -12.076 1.00 53.31 114 ASN A O 1
ATOM 891 N N . THR A 1 115 ? -27.746 38.963 -10.066 1.00 52.03 115 THR A N 1
ATOM 892 C CA . THR A 1 115 ? -29.031 39.636 -10.337 1.00 52.03 115 THR A CA 1
ATOM 893 C C . THR A 1 115 ? -28.930 41.168 -10.322 1.00 52.03 115 THR A C 1
ATOM 895 O O . THR A 1 115 ? -29.576 41.844 -11.130 1.00 52.03 115 THR A O 1
ATOM 898 N N . ALA A 1 116 ? -28.078 41.739 -9.463 1.00 51.91 116 ALA A N 1
ATOM 899 C CA . ALA A 1 116 ? -27.869 43.187 -9.366 1.00 51.91 116 ALA A CA 1
ATOM 900 C C . ALA A 1 116 ? -27.164 43.752 -10.615 1.00 51.91 116 ALA A C 1
ATOM 902 O O . ALA A 1 116 ? -27.560 44.788 -11.159 1.00 51.91 116 ALA A O 1
ATOM 903 N N . ASN A 1 117 ? -26.174 43.015 -11.128 1.00 54.12 117 ASN A N 1
ATOM 904 C CA . ASN A 1 117 ? -25.365 43.386 -12.294 1.00 54.12 117 ASN A CA 1
ATOM 905 C C . ASN A 1 117 ? -26.139 43.455 -13.626 1.00 54.12 117 ASN A C 1
ATOM 907 O O . ASN A 1 117 ? -25.613 43.975 -14.612 1.00 54.12 117 ASN A O 1
ATOM 911 N N . ILE A 1 118 ? -27.373 42.945 -13.684 1.00 57.25 118 ILE A N 1
ATOM 912 C CA . ILE A 1 118 ? -28.233 43.036 -14.875 1.00 57.25 118 ILE A CA 1
ATOM 913 C C . ILE A 1 118 ? -28.930 44.403 -14.933 1.00 57.25 118 ILE A C 1
ATOM 915 O O . ILE A 1 118 ? -28.942 45.041 -15.985 1.00 57.25 118 ILE A O 1
ATOM 919 N N . LYS A 1 119 ? -29.441 44.901 -13.799 1.00 57.34 119 LYS A N 1
ATOM 920 C CA . LYS A 1 119 ? -30.171 46.182 -13.728 1.00 57.34 119 LYS A CA 1
ATOM 921 C C . LYS A 1 119 ? -29.268 47.384 -14.020 1.00 57.34 119 LYS A C 1
ATOM 923 O O . LYS A 1 119 ? -29.689 48.313 -14.702 1.00 57.34 119 LYS A O 1
ATOM 928 N N . LEU A 1 120 ? -28.013 47.341 -13.564 1.00 58.53 120 LEU A N 1
ATOM 929 C CA . LEU A 1 120 ? -27.051 48.431 -13.765 1.00 58.53 120 LEU A CA 1
ATOM 930 C C . LEU A 1 120 ? -26.680 48.643 -15.249 1.00 58.53 120 LEU A C 1
ATOM 932 O O . LEU A 1 120 ? -26.365 49.760 -15.652 1.00 58.53 120 LEU A O 1
ATOM 936 N N . LYS A 1 121 ? -26.729 47.584 -16.072 1.00 62.53 121 LYS A N 1
ATOM 937 C CA . LYS A 1 121 ? -26.365 47.640 -17.499 1.00 62.53 121 LYS A CA 1
ATOM 938 C C . LYS A 1 121 ? -27.389 48.407 -18.339 1.00 62.53 121 LYS A C 1
ATOM 940 O O . LYS A 1 121 ? -26.981 49.174 -19.204 1.00 62.53 121 LYS A O 1
ATOM 945 N N . ALA A 1 122 ? -28.683 48.263 -18.045 1.00 63.44 122 ALA A N 1
ATOM 946 C CA . ALA A 1 122 ? -29.752 48.942 -18.783 1.00 63.44 122 ALA A CA 1
ATOM 947 C C . ALA A 1 122 ? -29.598 50.476 -18.751 1.00 63.44 122 ALA A C 1
ATOM 949 O O . ALA A 1 122 ? -29.547 51.112 -19.799 1.00 63.44 122 ALA A O 1
ATOM 950 N N . VAL A 1 123 ? -29.397 51.051 -17.559 1.00 66.50 123 VAL A N 1
ATOM 951 C CA . VAL A 1 123 ? -29.208 52.504 -17.361 1.00 66.50 123 VAL A CA 1
ATOM 952 C C . VAL A 1 123 ? -27.976 53.034 -18.113 1.00 66.50 123 VAL A C 1
ATOM 954 O O . VAL A 1 123 ? -27.972 54.148 -18.632 1.00 66.50 123 VAL A O 1
ATOM 957 N N . ILE A 1 124 ? -26.917 52.227 -18.209 1.00 63.62 124 ILE A N 1
ATOM 958 C CA . ILE A 1 124 ? -25.686 52.583 -18.927 1.00 63.62 124 ILE A CA 1
ATOM 959 C C . ILE A 1 124 ? -25.905 52.589 -20.450 1.00 63.62 124 ILE A C 1
ATOM 961 O O . ILE A 1 124 ? -25.369 53.459 -21.137 1.00 63.62 124 ILE A O 1
ATOM 965 N N . ASP A 1 125 ? -26.675 51.642 -20.991 1.00 70.06 125 ASP A N 1
ATOM 966 C CA . ASP A 1 125 ? -26.968 51.580 -22.429 1.00 70.06 125 ASP A CA 1
ATOM 967 C C . ASP A 1 125 ? -28.037 52.606 -22.875 1.00 70.06 125 ASP A C 1
ATOM 969 O O . ASP A 1 125 ? -28.078 52.962 -24.054 1.00 70.06 125 ASP A O 1
ATOM 973 N N . GLU A 1 126 ? -28.831 53.167 -21.954 1.00 74.25 126 GLU A N 1
ATOM 974 C CA . GLU A 1 126 ? -29.630 54.384 -22.190 1.00 74.25 126 GLU A CA 1
ATOM 975 C C . GLU A 1 126 ? -28.742 55.638 -22.291 1.00 74.25 126 GLU A C 1
ATOM 977 O O . GLU A 1 126 ? -28.862 56.412 -23.242 1.00 74.25 126 GLU A O 1
ATOM 982 N N . LEU A 1 127 ? -27.789 55.820 -21.365 1.00 69.81 127 LEU A N 1
ATOM 983 C CA . LEU A 1 127 ? -26.853 56.957 -21.391 1.00 69.81 127 LEU A CA 1
ATOM 984 C C . LEU A 1 127 ? -25.950 56.967 -22.639 1.00 69.81 127 LEU A C 1
ATOM 986 O O . LEU A 1 127 ? -25.542 58.037 -23.086 1.00 69.81 127 LEU A O 1
ATOM 990 N N . ARG A 1 128 ? -25.679 55.802 -23.245 1.00 68.31 128 ARG A N 1
ATOM 991 C CA . ARG A 1 128 ? -24.934 55.678 -24.515 1.00 68.31 128 ARG A CA 1
ATOM 992 C C . ARG A 1 128 ? -25.683 56.192 -25.754 1.00 68.31 128 ARG A C 1
ATOM 994 O O . ARG A 1 128 ? -25.051 56.327 -26.798 1.00 68.31 128 ARG A O 1
ATOM 1001 N N . GLN A 1 129 ? -26.991 56.450 -25.676 1.00 75.75 129 GLN A N 1
ATOM 1002 C CA . GLN A 1 129 ? -27.802 56.885 -26.828 1.00 75.75 129 GLN A CA 1
ATOM 1003 C C . GLN A 1 129 ? -27.907 58.413 -26.970 1.00 75.75 129 GLN A C 1
ATOM 1005 O O . GLN A 1 129 ? -28.426 58.893 -27.976 1.00 75.75 129 GLN A O 1
ATOM 1010 N N . ARG A 1 130 ? -27.412 59.183 -25.992 1.00 73.19 130 ARG A N 1
ATOM 1011 C CA . ARG A 1 130 ? -27.386 60.654 -26.041 1.00 73.19 130 ARG A CA 1
ATOM 1012 C C . ARG A 1 130 ? -26.106 61.172 -26.712 1.00 73.19 130 ARG A C 1
ATOM 1014 O O . ARG A 1 130 ? -25.051 60.554 -26.549 1.00 73.19 130 ARG A O 1
ATOM 1021 N N . PRO A 1 131 ? -26.156 62.306 -27.435 1.00 71.50 131 PRO A N 1
ATOM 1022 C CA . PRO A 1 131 ? -24.957 62.936 -27.977 1.00 71.50 131 PRO A CA 1
ATOM 1023 C C . PRO A 1 131 ? -24.027 63.408 -26.849 1.00 71.50 131 PRO A C 1
ATOM 1025 O O . PRO A 1 131 ? -24.465 63.826 -25.777 1.00 71.50 131 PRO A O 1
ATOM 1028 N N . THR A 1 132 ? -22.717 63.378 -27.097 1.00 63.84 132 THR A N 1
ATOM 1029 C CA . THR A 1 132 ? -21.676 63.672 -26.090 1.00 63.84 132 THR A CA 1
ATOM 1030 C C . THR A 1 132 ? -21.662 65.111 -25.573 1.00 63.84 132 THR A C 1
ATOM 1032 O O . THR A 1 132 ? -20.957 65.393 -24.610 1.00 63.84 132 THR A O 1
ATOM 1035 N N . GLU A 1 133 ? -22.426 66.003 -26.198 1.00 72.50 133 GLU A N 1
ATOM 1036 C CA . GLU A 1 133 ? -22.568 67.418 -25.833 1.00 72.50 133 GLU A CA 1
ATOM 1037 C C . GLU A 1 133 ? -23.700 67.655 -24.811 1.00 72.50 133 GLU A C 1
ATOM 1039 O O . GLU A 1 133 ? -23.701 68.674 -24.126 1.00 72.50 133 GLU A O 1
ATOM 1044 N N . GLU A 1 134 ? -24.625 66.698 -24.653 1.00 64.69 134 GLU A N 1
ATOM 1045 C CA . GLU A 1 134 ? -25.741 66.753 -23.688 1.00 64.69 134 GLU A CA 1
ATOM 1046 C C . GLU A 1 134 ? -25.463 65.975 -22.387 1.00 64.69 134 GLU A C 1
ATOM 1048 O O . GLU A 1 134 ? -26.210 66.088 -21.415 1.00 64.69 134 GLU A O 1
ATOM 1053 N N . LEU A 1 135 ? -24.401 65.164 -22.361 1.00 68.12 135 LEU A N 1
ATOM 1054 C CA . LEU A 1 135 ? -24.025 64.332 -21.217 1.00 68.12 135 LEU A CA 1
ATOM 1055 C C . LEU A 1 135 ? -23.256 65.143 -20.167 1.00 68.12 135 LEU A C 1
ATOM 1057 O O . LEU A 1 135 ? -22.224 65.751 -20.454 1.00 68.12 135 LEU A O 1
ATOM 1061 N N . SER A 1 136 ? -23.700 65.080 -18.910 1.00 74.50 136 SER A N 1
ATOM 1062 C CA . SER A 1 136 ? -22.947 65.627 -17.780 1.00 74.50 136 SER A CA 1
ATOM 1063 C C . SER A 1 136 ? -21.565 64.976 -17.693 1.00 74.50 136 SER A C 1
ATOM 1065 O O . SER A 1 136 ? -21.431 63.774 -17.914 1.00 74.50 136 SER A O 1
ATOM 1067 N N . LEU A 1 137 ? -20.533 65.711 -17.258 1.00 69.50 137 LEU A N 1
ATOM 1068 C CA . LEU A 1 137 ? -19.189 65.148 -17.029 1.00 69.50 137 LEU A CA 1
ATOM 1069 C C . LEU A 1 137 ? -19.210 63.901 -16.124 1.00 69.50 137 LEU A C 1
ATOM 1071 O O . LEU A 1 137 ? -18.392 63.000 -16.297 1.00 69.50 137 LEU A O 1
ATOM 1075 N N . ARG A 1 138 ? -20.172 63.814 -15.193 1.00 68.56 138 ARG A N 1
ATOM 1076 C CA . ARG A 1 138 ? -20.379 62.644 -14.325 1.00 68.56 138 ARG A CA 1
ATOM 1077 C C . ARG A 1 138 ? -20.978 61.444 -15.071 1.00 68.56 138 ARG A C 1
ATOM 1079 O O . ARG A 1 138 ? -20.610 60.311 -14.779 1.00 68.56 138 ARG A O 1
ATOM 1086 N N . GLU A 1 139 ? -21.866 61.686 -16.030 1.00 73.31 139 GLU A N 1
ATOM 1087 C CA . GLU A 1 139 ? -22.478 60.658 -16.883 1.00 73.31 139 GLU A CA 1
ATOM 1088 C C . GLU A 1 139 ? -21.490 60.193 -17.960 1.00 73.31 139 GLU A C 1
ATOM 1090 O O . GLU A 1 139 ? -21.320 58.995 -18.157 1.00 73.31 139 GLU A O 1
ATOM 1095 N N . LEU A 1 140 ? -20.749 61.119 -18.577 1.00 72.12 140 LEU A N 1
ATOM 1096 C CA . LEU A 1 140 ? -19.659 60.822 -19.505 1.00 72.12 140 LEU A CA 1
ATOM 1097 C C . LEU A 1 140 ? -18.565 59.980 -18.826 1.00 72.12 140 LEU A C 1
ATOM 1099 O O . LEU A 1 140 ? -18.109 58.985 -19.391 1.00 72.12 140 LEU A O 1
ATOM 1103 N N . ALA A 1 141 ? -18.182 60.325 -17.591 1.00 72.62 141 ALA A N 1
ATOM 1104 C CA . ALA A 1 141 ? -17.270 59.515 -16.786 1.00 72.62 141 ALA A CA 1
ATOM 1105 C C . ALA A 1 141 ? -17.859 58.130 -16.469 1.00 72.62 141 ALA A C 1
ATOM 1107 O O . ALA A 1 141 ? -17.153 57.132 -16.607 1.00 72.62 141 ALA A O 1
ATOM 1108 N N . ALA A 1 142 ? -19.147 58.039 -16.114 1.00 71.50 142 ALA A N 1
ATOM 1109 C CA . ALA A 1 142 ? -19.817 56.760 -15.883 1.00 71.50 142 ALA A CA 1
ATOM 1110 C C . ALA A 1 142 ? -19.843 55.881 -17.147 1.00 71.50 142 ALA A C 1
ATOM 1112 O O . ALA A 1 142 ? -19.510 54.702 -17.061 1.00 71.50 142 ALA A O 1
ATOM 1113 N N . VAL A 1 143 ? -20.142 56.445 -18.324 1.00 73.75 143 VAL A N 1
ATOM 1114 C CA . VAL A 1 143 ? -20.099 55.733 -19.613 1.00 73.75 143 VAL A CA 1
ATOM 1115 C C . VAL A 1 143 ? -18.674 55.288 -19.949 1.00 73.75 143 VAL A C 1
ATOM 1117 O O . VAL A 1 143 ? -18.482 54.134 -20.318 1.00 73.75 143 VAL A O 1
ATOM 1120 N N . ARG A 1 144 ? -17.647 56.125 -19.747 1.00 74.62 144 ARG A N 1
ATOM 1121 C CA . ARG A 1 144 ? -16.244 55.738 -19.999 1.00 74.62 144 ARG A CA 1
ATOM 1122 C C . ARG A 1 144 ? -15.729 54.666 -19.038 1.00 74.62 144 ARG A C 1
ATOM 1124 O O . ARG A 1 144 ? -15.077 53.721 -19.482 1.00 74.62 144 ARG A O 1
ATOM 1131 N N . VAL A 1 145 ? -16.062 54.750 -17.750 1.00 72.31 145 VAL A N 1
ATOM 1132 C CA . VAL A 1 145 ? -15.785 53.676 -16.780 1.00 72.31 145 VAL A CA 1
ATOM 1133 C C . VAL A 1 145 ? -16.552 52.407 -17.161 1.00 72.31 145 VAL A C 1
ATOM 1135 O O . VAL A 1 145 ? -15.994 51.315 -17.074 1.00 72.31 145 VAL A O 1
ATOM 1138 N N . ALA A 1 146 ? -17.779 52.536 -17.670 1.00 68.25 146 ALA A N 1
ATOM 1139 C CA . ALA A 1 146 ? -18.568 51.425 -18.185 1.00 68.25 146 ALA A CA 1
ATOM 1140 C C . ALA A 1 146 ? -18.083 50.868 -19.535 1.00 68.25 146 ALA A C 1
ATOM 1142 O O . ALA A 1 146 ? -18.402 49.728 -19.858 1.00 68.25 146 ALA A O 1
ATOM 1143 N N . ASP A 1 147 ? -17.330 51.621 -20.338 1.00 70.75 147 ASP A N 1
ATOM 1144 C CA . ASP A 1 147 ? -16.671 51.132 -21.554 1.00 70.75 147 ASP A CA 1
ATOM 1145 C C . ASP A 1 147 ? -15.414 50.331 -21.195 1.00 70.75 147 ASP A C 1
ATOM 1147 O O . ASP A 1 147 ? -15.211 49.232 -21.710 1.00 70.75 147 ASP A O 1
ATOM 1151 N N . VAL A 1 148 ? -14.602 50.833 -20.256 1.00 73.62 148 VAL A N 1
ATOM 1152 C CA . VAL A 1 148 ? -13.420 50.123 -19.737 1.00 73.62 148 VAL A CA 1
ATOM 1153 C C . VAL A 1 148 ? -13.839 48.853 -18.993 1.00 73.62 148 VAL A C 1
ATOM 1155 O O . VAL A 1 148 ? -13.289 47.780 -19.251 1.00 73.62 148 VAL A O 1
ATOM 1158 N N . SER A 1 149 ? -14.863 48.927 -18.137 1.00 67.12 149 SER A N 1
ATOM 1159 C CA . SER A 1 149 ? -15.403 47.744 -17.466 1.00 67.12 149 SER A CA 1
ATOM 1160 C C . SER A 1 149 ? -16.167 46.827 -18.424 1.00 67.12 149 SER A C 1
ATOM 1162 O O . SER A 1 149 ? -16.116 45.620 -18.227 1.00 67.12 149 SER A O 1
ATOM 1164 N N . ARG A 1 150 ? -16.769 47.323 -19.520 1.00 66.88 150 ARG A N 1
ATOM 1165 C CA . ARG A 1 150 ? -17.293 46.477 -20.615 1.00 66.88 150 ARG A CA 1
ATOM 1166 C C . ARG A 1 150 ? -16.177 45.785 -21.392 1.00 66.88 150 ARG A C 1
ATOM 1168 O O . ARG A 1 150 ? -16.357 44.634 -21.764 1.00 66.88 150 ARG A O 1
ATOM 1175 N N . ALA A 1 151 ? -15.025 46.416 -21.611 1.00 67.81 151 ALA A N 1
ATOM 1176 C CA . ALA A 1 151 ? -13.871 45.772 -22.241 1.00 67.81 151 ALA A CA 1
ATOM 1177 C C . ALA A 1 151 ? -13.263 44.687 -21.332 1.00 67.81 151 ALA A C 1
ATOM 1179 O O . ALA A 1 151 ? -12.975 43.581 -21.796 1.00 67.81 151 ALA A O 1
ATOM 1180 N N . ALA A 1 152 ? -13.141 44.964 -20.029 1.00 66.62 152 ALA A N 1
ATOM 1181 C CA . ALA A 1 152 ? -12.757 43.972 -19.026 1.00 66.62 152 ALA A CA 1
ATOM 1182 C C . ALA A 1 152 ? -13.796 42.841 -18.917 1.00 66.62 152 ALA A C 1
ATOM 1184 O O . ALA A 1 152 ? -13.425 41.671 -18.946 1.00 66.62 152 ALA A O 1
ATOM 1185 N N . TYR A 1 153 ? -15.090 43.170 -18.894 1.00 66.00 153 TYR A N 1
ATOM 1186 C CA . TYR A 1 153 ? -16.199 42.215 -18.884 1.00 66.00 153 TYR A CA 1
ATOM 1187 C C . TYR A 1 153 ? -16.274 41.399 -20.174 1.00 66.00 153 TYR A C 1
ATOM 1189 O O . TYR A 1 153 ? -16.635 40.236 -20.112 1.00 66.00 153 TYR A O 1
ATOM 1197 N N . LEU A 1 154 ? -15.901 41.937 -21.339 1.00 68.31 154 LEU A N 1
ATOM 1198 C CA . LEU A 1 154 ? -15.850 41.162 -22.579 1.00 68.31 154 LEU A CA 1
ATOM 1199 C C . LEU A 1 154 ? -14.711 40.140 -22.540 1.00 68.31 154 LEU A C 1
ATOM 1201 O O . LEU A 1 154 ? -14.965 38.968 -22.809 1.00 68.31 154 LEU A O 1
ATOM 1205 N N . ARG A 1 155 ? -13.502 40.534 -22.109 1.00 70.31 155 ARG A N 1
ATOM 1206 C CA . ARG A 1 155 ? -12.385 39.595 -21.867 1.00 70.31 155 ARG A CA 1
ATOM 1207 C C . ARG A 1 155 ? -12.761 38.540 -20.824 1.00 70.31 155 ARG A C 1
ATOM 1209 O O . ARG A 1 155 ? -12.591 37.351 -21.071 1.00 70.31 155 ARG A O 1
ATOM 1216 N N . SER A 1 156 ? -13.346 38.978 -19.710 1.00 65.44 156 SER A N 1
ATOM 1217 C CA . SER A 1 156 ? -13.894 38.108 -18.672 1.00 65.44 156 SER A CA 1
ATOM 1218 C C . SER A 1 156 ? -14.974 37.186 -19.234 1.00 65.44 156 SER A C 1
ATOM 1220 O O . SER A 1 156 ? -14.909 36.006 -18.962 1.00 65.44 156 SER A O 1
ATOM 1222 N N . SER A 1 157 ? -15.878 37.648 -20.104 1.00 60.59 157 SER A N 1
ATOM 1223 C CA . SER A 1 157 ? -16.949 36.829 -20.691 1.00 60.59 157 SER A CA 1
ATOM 1224 C C . SER A 1 157 ? -16.451 35.825 -21.730 1.00 60.59 157 SER A C 1
ATOM 1226 O O . SER A 1 157 ? -17.069 34.780 -21.899 1.00 60.59 157 SER A O 1
ATOM 1228 N N . VAL A 1 158 ? -15.331 36.103 -22.407 1.00 68.75 158 VAL A N 1
ATOM 1229 C CA . VAL A 1 158 ? -14.636 35.118 -23.247 1.00 68.75 158 VAL A CA 1
ATOM 1230 C C . VAL A 1 158 ? -13.988 34.062 -22.355 1.00 68.75 158 VAL A C 1
ATOM 1232 O O . VAL A 1 158 ? -14.215 32.880 -22.587 1.00 68.75 158 VAL A O 1
ATOM 1235 N N . ALA A 1 159 ? -13.312 34.468 -21.274 1.00 68.81 159 ALA A N 1
ATOM 1236 C CA . ALA A 1 159 ? -12.804 33.541 -20.261 1.00 68.81 159 ALA A CA 1
ATOM 1237 C C . ALA A 1 159 ? -13.931 32.749 -19.559 1.00 68.81 159 ALA A C 1
ATOM 1239 O O . ALA A 1 159 ? -13.771 31.564 -19.286 1.00 68.81 159 ALA A O 1
ATOM 1240 N N . SER A 1 160 ? -15.101 33.358 -19.330 1.00 64.00 160 SER A N 1
ATOM 1241 C CA . SER A 1 160 ? -16.302 32.712 -18.789 1.00 64.00 160 SER A CA 1
ATOM 1242 C C . SER A 1 160 ? -16.969 31.794 -19.804 1.00 64.00 160 SER A C 1
ATOM 1244 O O . SER A 1 160 ? -17.637 30.859 -19.389 1.00 64.00 160 SER A O 1
ATOM 1246 N N . ARG A 1 161 ? -16.811 32.028 -21.113 1.00 67.12 161 ARG A N 1
ATOM 1247 C CA . ARG A 1 161 ? -17.266 31.104 -22.162 1.00 67.12 161 ARG A CA 1
ATOM 1248 C C . ARG A 1 161 ? -16.340 29.903 -22.252 1.00 67.12 161 ARG A C 1
ATOM 1250 O O . ARG A 1 161 ? -16.837 28.799 -22.118 1.00 67.12 161 ARG A O 1
ATOM 1257 N N . SER A 1 162 ? -15.020 30.093 -22.312 1.00 72.00 162 SER A N 1
ATOM 1258 C CA . SER A 1 162 ? -14.080 28.966 -22.218 1.00 72.00 162 SER A CA 1
ATOM 1259 C C . SER A 1 162 ? -14.218 28.206 -20.894 1.00 72.00 162 SER A C 1
ATOM 1261 O O . SER A 1 162 ? -14.121 26.987 -20.888 1.00 72.00 162 SER A O 1
ATOM 1263 N N . ALA A 1 163 ? -14.525 28.887 -19.783 1.00 68.44 163 ALA A N 1
ATOM 1264 C CA . ALA A 1 163 ? -14.858 28.227 -18.521 1.00 68.44 163 ALA A CA 1
ATOM 1265 C C . ALA A 1 163 ? -16.234 27.538 -18.554 1.00 68.44 163 ALA A C 1
ATOM 1267 O O . ALA A 1 163 ? -16.372 26.467 -17.982 1.00 68.44 163 ALA A O 1
ATOM 1268 N N . ALA A 1 164 ? -17.248 28.095 -19.225 1.00 68.06 164 ALA A N 1
ATOM 1269 C CA . ALA A 1 164 ? -18.556 27.456 -19.390 1.00 68.06 164 ALA A CA 1
ATOM 1270 C C . ALA A 1 164 ? -18.502 26.239 -20.325 1.00 68.06 164 ALA A C 1
ATOM 1272 O O . ALA A 1 164 ? -19.242 25.283 -20.108 1.00 68.06 164 ALA A O 1
ATOM 1273 N N . ASP A 1 165 ? -17.624 26.253 -21.325 1.00 70.81 165 ASP A N 1
ATOM 1274 C CA . ASP A 1 165 ? -17.371 25.134 -22.228 1.00 70.81 165 ASP A CA 1
ATOM 1275 C C . ASP A 1 165 ? -16.510 24.063 -21.540 1.00 70.81 165 ASP A C 1
ATOM 1277 O O . ASP A 1 165 ? -16.909 22.904 -21.527 1.00 70.81 165 ASP A O 1
ATOM 1281 N N . ALA A 1 166 ? -15.474 24.439 -20.781 1.00 71.38 166 ALA A N 1
ATOM 1282 C CA . ALA A 1 166 ? -14.784 23.516 -19.871 1.00 71.38 166 ALA A CA 1
ATOM 1283 C C . ALA A 1 166 ? -15.712 22.962 -18.764 1.00 71.38 166 ALA A C 1
ATOM 1285 O O . ALA A 1 166 ? -15.559 21.824 -18.328 1.00 71.38 166 ALA A O 1
ATOM 1286 N N . LEU A 1 167 ? -16.722 23.722 -18.318 1.00 70.88 167 LEU A N 1
ATOM 1287 C CA . LEU A 1 167 ? -17.778 23.238 -17.418 1.00 70.88 167 LEU A CA 1
ATOM 1288 C C . LEU A 1 167 ? -18.812 22.361 -18.137 1.00 70.88 167 LEU A C 1
ATOM 1290 O O . LEU A 1 167 ? -19.440 21.537 -17.479 1.00 70.88 167 LEU A O 1
ATOM 1294 N N . ARG A 1 168 ? -19.002 22.495 -19.456 1.00 71.00 168 ARG A N 1
ATOM 1295 C CA . ARG A 1 168 ? -19.798 21.559 -20.270 1.00 71.00 168 ARG A CA 1
ATOM 1296 C C . ARG A 1 168 ? -19.047 20.250 -20.464 1.00 71.00 168 ARG A C 1
ATOM 1298 O O . ARG A 1 168 ? -19.649 19.208 -20.257 1.00 71.00 168 ARG A O 1
ATOM 1305 N N . GLU A 1 169 ? -17.749 20.299 -20.745 1.00 73.94 169 GLU A N 1
ATOM 1306 C CA . GLU A 1 169 ? -16.871 19.125 -20.781 1.00 73.94 169 GLU A CA 1
ATOM 1307 C C . GLU A 1 169 ? -16.800 18.449 -19.402 1.00 73.94 169 GLU A C 1
ATOM 1309 O O . GLU A 1 169 ? -17.041 17.249 -19.309 1.00 73.94 169 GLU A O 1
ATOM 1314 N N . LYS A 1 170 ? -16.620 19.209 -18.306 1.00 72.88 170 LYS A N 1
ATOM 1315 C CA . LYS A 1 170 ? -16.714 18.678 -16.929 1.00 72.88 170 LYS A CA 1
ATOM 1316 C C . LYS A 1 170 ? -18.090 18.061 -16.654 1.00 72.88 170 LYS A C 1
ATOM 1318 O O . LYS A 1 170 ? -18.156 1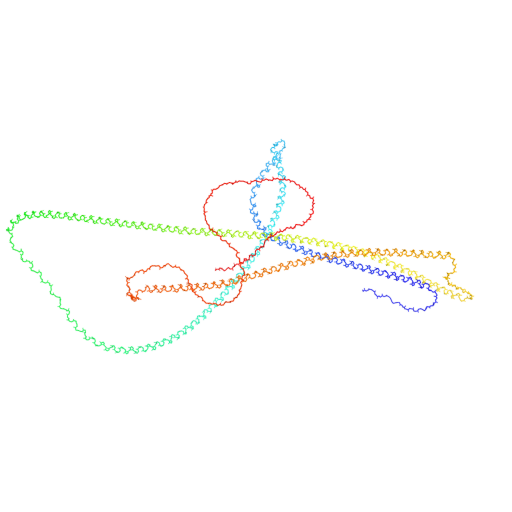7.018 -16.016 1.00 72.88 170 LYS A O 1
ATOM 1323 N N . ARG A 1 171 ? -19.189 18.669 -17.121 1.00 72.94 171 ARG A N 1
ATOM 1324 C CA . ARG A 1 171 ? -20.549 18.119 -16.960 1.00 72.94 171 ARG A CA 1
ATOM 1325 C C . ARG A 1 171 ? -20.779 16.863 -17.794 1.00 72.94 171 ARG A C 1
ATOM 1327 O O . ARG A 1 171 ? -21.435 15.960 -17.293 1.00 72.94 171 ARG A O 1
ATOM 1334 N N . GLN A 1 172 ? -20.240 16.786 -19.009 1.00 75.69 172 GLN A N 1
ATOM 1335 C CA . GLN A 1 172 ? -20.299 15.577 -19.826 1.00 75.69 172 GLN A CA 1
ATOM 1336 C C . GLN A 1 172 ? -19.503 14.463 -19.146 1.00 75.69 172 GLN A C 1
ATOM 1338 O O . GLN A 1 172 ? -20.083 13.438 -18.823 1.00 75.69 172 GLN A O 1
ATOM 1343 N N . ALA A 1 173 ? -18.257 14.726 -18.743 1.00 73.44 173 ALA A N 1
ATOM 1344 C CA . ALA A 1 173 ? -17.462 13.789 -17.951 1.00 73.44 173 ALA A CA 1
ATOM 1345 C C . ALA A 1 173 ? -18.141 13.399 -16.620 1.00 73.44 173 ALA A C 1
ATOM 1347 O O . ALA A 1 173 ? -18.017 12.262 -16.185 1.00 73.44 173 ALA A O 1
ATOM 1348 N N . GLN A 1 174 ? -18.903 14.291 -15.973 1.00 75.25 174 GLN A N 1
ATOM 1349 C CA . GLN A 1 174 ? -19.727 13.950 -14.803 1.00 75.25 174 GLN A CA 1
ATOM 1350 C C . GLN A 1 174 ? -20.950 13.085 -15.152 1.00 75.25 174 GLN A C 1
ATOM 1352 O O . GLN A 1 174 ? -21.354 12.280 -14.319 1.00 75.25 174 GLN A O 1
ATOM 1357 N N . VAL A 1 175 ? -21.547 13.222 -16.340 1.00 78.44 175 VAL A N 1
ATOM 1358 C CA . VAL A 1 175 ? -22.610 12.326 -16.832 1.00 78.44 175 VAL A CA 1
ATOM 1359 C C . VAL A 1 175 ? -22.030 10.959 -17.186 1.00 78.44 175 VAL A C 1
ATOM 1361 O O . VAL A 1 175 ? -22.567 9.951 -16.738 1.00 78.44 175 VAL A O 1
ATOM 1364 N N . ASP A 1 176 ? -20.901 10.920 -17.888 1.00 76.50 176 ASP A N 1
ATOM 1365 C CA . ASP A 1 176 ? -20.211 9.690 -18.282 1.00 76.50 176 ASP A CA 1
ATOM 1366 C C . ASP A 1 176 ? -19.706 8.931 -17.034 1.00 76.50 176 ASP A C 1
ATOM 1368 O O . ASP A 1 176 ? -19.913 7.725 -16.899 1.00 76.50 176 ASP A O 1
ATOM 1372 N N . CYS A 1 177 ? -19.149 9.643 -16.044 1.00 74.69 177 CYS A N 1
ATOM 1373 C CA . CYS A 1 177 ? -18.810 9.077 -14.733 1.00 74.69 177 CYS A CA 1
ATOM 1374 C C . CYS A 1 177 ? -20.042 8.622 -13.938 1.00 74.69 177 CYS A C 1
ATOM 1376 O O . CYS A 1 177 ? -19.943 7.633 -13.218 1.00 74.69 177 CYS A O 1
ATOM 1378 N N . ARG A 1 178 ? -21.197 9.295 -14.046 1.00 75.25 178 ARG A N 1
ATOM 1379 C CA . ARG A 1 178 ? -22.446 8.830 -13.412 1.00 75.25 178 ARG A CA 1
ATOM 1380 C C . ARG A 1 178 ? -22.975 7.560 -14.067 1.00 75.25 178 ARG A C 1
ATOM 1382 O O . ARG A 1 178 ? -23.398 6.669 -13.347 1.00 75.25 178 ARG A O 1
ATOM 1389 N N . GLN A 1 179 ? -22.882 7.434 -15.389 1.00 80.25 179 GLN A N 1
ATOM 1390 C CA . GLN A 1 179 ? -23.215 6.193 -16.095 1.00 80.25 179 GLN A CA 1
ATOM 1391 C C . GLN A 1 179 ? -22.279 5.056 -15.657 1.00 80.25 179 GLN A C 1
ATOM 1393 O O . GLN A 1 179 ? -22.755 4.004 -15.242 1.00 80.25 179 GLN A O 1
ATOM 1398 N N . ALA A 1 180 ? -20.966 5.304 -15.589 1.00 74.44 180 ALA A N 1
ATOM 1399 C CA . ALA A 1 180 ? -20.007 4.335 -15.053 1.00 74.44 180 ALA A CA 1
ATOM 1400 C C . ALA A 1 180 ? -20.258 3.979 -13.568 1.00 74.44 180 ALA A C 1
ATOM 1402 O O . ALA A 1 180 ? -20.029 2.840 -13.163 1.00 74.44 180 ALA A O 1
ATOM 1403 N N . GLN A 1 181 ? -20.751 4.918 -12.751 1.00 72.75 181 GLN A N 1
ATOM 1404 C CA . GLN A 1 181 ? -21.187 4.658 -11.371 1.00 72.75 181 GLN A CA 1
ATOM 1405 C C . GLN A 1 181 ? -22.481 3.836 -11.316 1.00 72.75 181 GLN A C 1
ATOM 1407 O O . GLN A 1 181 ? -22.589 2.939 -10.484 1.00 72.75 181 GLN A O 1
ATOM 1412 N N . GLU A 1 182 ? -23.454 4.101 -12.189 1.00 80.56 182 GLU A N 1
ATOM 1413 C CA . GLU A 1 182 ? -24.696 3.327 -12.292 1.00 80.56 182 GLU A CA 1
ATOM 1414 C C . GLU A 1 182 ? -24.415 1.883 -12.743 1.00 80.56 182 GLU A C 1
ATOM 1416 O O . GLU A 1 182 ? -24.944 0.951 -12.132 1.00 80.56 182 GLU A O 1
ATOM 1421 N N . ASP A 1 183 ? -23.507 1.686 -13.704 1.00 80.12 183 ASP A N 1
ATOM 1422 C CA . ASP A 1 183 ? -23.007 0.373 -14.136 1.00 80.12 183 ASP A CA 1
ATOM 1423 C C . ASP A 1 183 ? -22.226 -0.350 -13.024 1.00 80.12 183 ASP A C 1
ATOM 1425 O O . ASP A 1 183 ? -22.458 -1.536 -12.766 1.00 80.12 183 ASP A O 1
ATOM 1429 N N . ALA A 1 184 ? -21.335 0.350 -12.310 1.00 78.44 184 ALA A N 1
ATOM 1430 C CA . ALA A 1 184 ? -20.608 -0.213 -11.171 1.00 78.44 184 ALA A CA 1
ATOM 1431 C C . ALA A 1 184 ? -21.570 -0.656 -10.056 1.00 78.44 184 ALA A C 1
ATOM 1433 O O . ALA A 1 184 ? -21.508 -1.797 -9.600 1.00 78.44 184 ALA A O 1
ATOM 1434 N N . VAL A 1 185 ? -22.532 0.194 -9.687 1.00 84.25 185 VAL A N 1
ATOM 1435 C CA . VAL A 1 185 ? -23.569 -0.114 -8.692 1.00 84.25 185 VAL A CA 1
ATOM 1436 C C . VAL A 1 185 ? -24.520 -1.217 -9.185 1.00 84.25 185 VAL A C 1
ATOM 1438 O O . VAL A 1 185 ? -25.051 -1.978 -8.374 1.00 84.25 185 VAL A O 1
ATOM 1441 N N . ALA A 1 186 ? -24.743 -1.366 -10.494 1.00 83.75 186 ALA A N 1
ATOM 1442 C CA . ALA A 1 186 ? -25.465 -2.511 -11.053 1.00 83.75 186 ALA A CA 1
ATOM 1443 C C . ALA A 1 186 ? -24.663 -3.817 -10.900 1.00 83.75 186 ALA A C 1
ATOM 1445 O O . ALA A 1 186 ? -25.234 -4.844 -10.521 1.00 83.75 186 ALA A O 1
ATOM 1446 N N . CYS A 1 187 ? -23.344 -3.772 -11.105 1.00 84.62 187 CYS A N 1
ATOM 1447 C CA . CYS A 1 187 ? -22.445 -4.907 -10.888 1.00 84.62 187 CYS A CA 1
ATOM 1448 C C . CYS A 1 187 ? -22.344 -5.283 -9.400 1.00 84.62 187 CYS A C 1
ATOM 1450 O O . CYS A 1 187 ? -22.417 -6.466 -9.063 1.00 84.62 187 CYS A O 1
ATOM 1452 N N . GLU A 1 188 ? -22.276 -4.301 -8.498 1.00 81.31 188 GLU A N 1
ATOM 1453 C CA . GLU A 1 188 ? -22.367 -4.518 -7.051 1.00 81.31 188 GLU A CA 1
ATOM 1454 C C . GLU A 1 188 ? -23.713 -5.137 -6.668 1.00 81.31 188 GLU A C 1
ATOM 1456 O O . GLU A 1 188 ? -23.729 -6.165 -6.005 1.00 81.31 188 GLU A O 1
ATOM 1461 N N . LYS A 1 189 ? -24.847 -4.617 -7.159 1.00 83.88 189 LYS A N 1
ATOM 1462 C CA . LYS A 1 189 ? -26.180 -5.208 -6.915 1.00 83.88 189 LYS A CA 1
ATOM 1463 C C . LYS A 1 189 ? -26.310 -6.636 -7.455 1.00 83.88 189 LYS A C 1
ATOM 1465 O O . LYS A 1 189 ? -27.038 -7.437 -6.863 1.00 83.88 189 LYS A O 1
ATOM 1470 N N . ALA A 1 190 ? -25.642 -6.972 -8.558 1.00 84.62 190 ALA A N 1
ATOM 1471 C CA . ALA A 1 190 ? -25.591 -8.335 -9.086 1.00 84.62 190 ALA A CA 1
ATOM 1472 C C . ALA A 1 190 ? -24.732 -9.255 -8.197 1.00 84.62 190 ALA A C 1
ATOM 1474 O O . ALA A 1 190 ? -25.144 -10.378 -7.891 1.00 84.62 190 ALA A O 1
ATOM 1475 N N . ARG A 1 191 ? -23.585 -8.758 -7.717 1.00 83.31 191 ARG A N 1
ATOM 1476 C CA . ARG A 1 191 ? -22.725 -9.441 -6.743 1.00 83.31 191 ARG A CA 1
ATOM 1477 C C . ARG A 1 191 ? -23.448 -9.674 -5.414 1.00 83.31 191 ARG A C 1
ATOM 1479 O O . ARG A 1 191 ? -23.477 -10.803 -4.942 1.00 83.31 191 ARG A O 1
ATOM 1486 N N . ASP A 1 192 ? -24.115 -8.661 -4.874 1.00 85.31 192 ASP A N 1
ATOM 1487 C CA . ASP A 1 192 ? -24.950 -8.724 -3.670 1.00 85.31 192 ASP A CA 1
ATOM 1488 C C . ASP A 1 192 ? -26.023 -9.815 -3.778 1.00 85.31 192 ASP A C 1
ATOM 1490 O O . ASP A 1 192 ? -26.272 -10.567 -2.837 1.00 85.31 192 ASP A O 1
ATOM 1494 N N . GLN A 1 193 ? -26.661 -9.939 -4.945 1.00 85.44 193 GLN A N 1
ATOM 1495 C CA . GLN A 1 193 ? -27.640 -10.994 -5.203 1.00 85.44 193 GLN A CA 1
ATOM 1496 C C . GLN A 1 193 ? -26.999 -12.386 -5.269 1.00 85.44 193 GLN A C 1
ATOM 1498 O O . GLN A 1 193 ? -27.610 -13.347 -4.798 1.00 85.44 193 GLN A O 1
ATOM 1503 N N . ALA A 1 194 ? -25.782 -12.513 -5.803 1.00 84.38 194 ALA A N 1
ATOM 1504 C CA . ALA A 1 194 ? -25.028 -13.765 -5.774 1.00 84.38 194 ALA A CA 1
ATOM 1505 C C . ALA A 1 194 ? -24.590 -14.134 -4.343 1.00 84.38 194 ALA A C 1
ATOM 1507 O O . ALA A 1 194 ? -24.807 -15.265 -3.913 1.00 84.38 194 ALA A O 1
ATOM 1508 N N . GLU A 1 195 ? -24.068 -13.182 -3.565 1.00 83.81 195 GLU A N 1
ATOM 1509 C CA . GLU A 1 195 ? -23.671 -13.400 -2.169 1.00 83.81 195 GLU A CA 1
ATOM 1510 C C . GLU A 1 195 ? -24.879 -13.732 -1.274 1.00 83.81 195 GLU A C 1
ATOM 1512 O O . GLU A 1 195 ? -24.791 -14.629 -0.435 1.00 83.81 195 GLU A O 1
ATOM 1517 N N . ARG A 1 196 ? -26.053 -13.125 -1.512 1.00 85.81 196 ARG A N 1
ATOM 1518 C CA . ARG A 1 196 ? -27.318 -13.502 -0.848 1.00 85.81 196 ARG A CA 1
ATOM 1519 C C . ARG A 1 196 ? -27.777 -14.921 -1.210 1.00 85.81 196 ARG A C 1
ATOM 1521 O O . ARG A 1 196 ? -28.228 -15.638 -0.320 1.00 85.81 196 ARG A O 1
ATOM 1528 N N . ARG A 1 197 ? -27.639 -15.361 -2.471 1.00 88.81 197 ARG A N 1
ATOM 1529 C CA . ARG A 1 197 ? -27.928 -16.757 -2.875 1.00 88.81 197 ARG A CA 1
ATOM 1530 C C . ARG A 1 197 ? -26.994 -17.739 -2.166 1.00 88.81 197 ARG A C 1
ATOM 1532 O O . ARG A 1 197 ? -27.476 -18.658 -1.511 1.00 88.81 197 ARG A O 1
ATOM 1539 N N . LEU A 1 198 ? -25.686 -17.476 -2.196 1.00 86.69 198 LEU A N 1
ATOM 1540 C CA . LEU A 1 198 ? -24.674 -18.279 -1.499 1.00 86.69 198 LEU A CA 1
ATOM 1541 C C . LEU A 1 198 ? -24.887 -18.295 0.024 1.00 86.69 198 LEU A C 1
ATOM 1543 O O . LEU A 1 198 ? -24.638 -19.313 0.668 1.00 86.69 198 LEU A O 1
ATOM 1547 N N . LYS A 1 199 ? -25.373 -17.198 0.620 1.00 89.75 199 LYS A N 1
ATOM 1548 C CA . LYS A 1 199 ? -25.751 -17.155 2.039 1.00 89.75 199 LYS A CA 1
ATOM 1549 C C . LYS A 1 199 ? -26.956 -18.055 2.329 1.00 89.75 199 LYS A C 1
ATOM 1551 O O . LYS A 1 199 ? -26.864 -18.870 3.238 1.00 89.75 199 LYS A O 1
ATOM 1556 N N . ILE A 1 200 ? -28.018 -17.993 1.524 1.00 89.31 200 ILE A N 1
ATOM 1557 C CA . ILE A 1 200 ? -29.195 -18.873 1.660 1.00 89.31 200 ILE A CA 1
ATOM 1558 C C . ILE A 1 200 ? -28.812 -20.353 1.467 1.00 89.31 200 ILE A C 1
ATOM 1560 O O . ILE A 1 200 ? -29.333 -21.226 2.156 1.00 89.31 200 ILE A O 1
ATOM 1564 N N . GLU A 1 201 ? -27.882 -20.661 0.562 1.00 88.25 201 GLU A N 1
ATOM 1565 C CA . GLU A 1 201 ? -27.357 -22.020 0.364 1.00 88.25 201 GLU A CA 1
ATOM 1566 C C . GLU A 1 201 ? -26.516 -22.507 1.557 1.00 88.25 201 GLU A C 1
ATOM 1568 O O . GLU A 1 201 ? -26.650 -23.661 1.968 1.00 88.25 201 GLU A O 1
ATOM 1573 N N . ARG A 1 202 ? -25.716 -21.626 2.174 1.00 86.38 202 ARG A N 1
ATOM 1574 C CA . ARG A 1 202 ? -24.996 -21.907 3.431 1.00 86.38 202 ARG A CA 1
ATOM 1575 C C . ARG A 1 202 ? -25.932 -22.063 4.628 1.00 86.38 202 ARG A C 1
ATOM 1577 O O . ARG A 1 202 ? -25.696 -22.928 5.460 1.00 86.38 202 ARG A O 1
ATOM 1584 N N . GLU A 1 203 ? -26.990 -21.265 4.724 1.00 90.38 203 GLU A N 1
ATOM 1585 C CA . GLU A 1 203 ? -27.998 -21.383 5.785 1.00 90.38 203 GLU A CA 1
ATOM 1586 C C . GLU A 1 203 ? -28.762 -22.708 5.662 1.00 90.38 203 GLU A C 1
ATOM 1588 O O . GLU A 1 203 ? -28.915 -23.421 6.651 1.00 90.38 203 GLU A O 1
ATOM 1593 N N . ARG A 1 204 ? -29.132 -23.111 4.437 1.00 88.31 204 ARG A N 1
ATOM 1594 C CA . ARG A 1 204 ? -29.739 -24.425 4.162 1.00 88.31 204 ARG A CA 1
ATOM 1595 C C . ARG A 1 204 ? -28.833 -25.589 4.560 1.00 88.31 204 ARG A C 1
ATOM 1597 O O . ARG A 1 204 ? -29.311 -26.499 5.230 1.00 88.31 204 ARG A O 1
ATOM 1604 N N . SER A 1 205 ? -27.550 -25.566 4.187 1.00 83.81 205 SER A N 1
ATOM 1605 C CA . SER A 1 205 ? -26.624 -26.649 4.550 1.00 83.81 205 SER A CA 1
ATOM 1606 C C . SER A 1 205 ? -26.266 -26.644 6.039 1.00 83.81 205 SER A C 1
ATOM 1608 O O . SER A 1 205 ? -26.134 -27.710 6.633 1.00 83.81 205 SER A O 1
ATOM 1610 N N . GLN A 1 206 ? -26.208 -25.479 6.693 1.00 88.38 206 GLN A N 1
ATOM 1611 C CA . GLN A 1 206 ? -26.110 -25.399 8.153 1.00 88.38 206 GLN A CA 1
ATOM 1612 C C . GLN A 1 206 ? -27.351 -25.965 8.851 1.00 88.38 206 GLN A C 1
ATOM 1614 O O . GLN A 1 206 ? -27.205 -26.664 9.847 1.00 88.38 206 GLN A O 1
ATOM 1619 N N . ASP A 1 207 ? -28.560 -25.695 8.360 1.00 88.94 207 ASP A N 1
ATOM 1620 C CA . ASP A 1 207 ? -29.793 -26.249 8.932 1.00 88.94 207 ASP A CA 1
ATOM 1621 C C . ASP A 1 207 ? -29.936 -27.755 8.675 1.00 88.94 207 ASP A C 1
ATOM 1623 O O . ASP A 1 207 ? -30.457 -28.478 9.524 1.00 88.94 207 ASP A O 1
ATOM 1627 N N . GLU A 1 208 ? -29.425 -28.255 7.550 1.00 90.56 208 GLU A N 1
ATOM 1628 C CA . GLU A 1 208 ? -29.289 -29.688 7.287 1.00 90.56 208 GLU A CA 1
ATOM 1629 C C . GLU A 1 208 ? -28.291 -30.346 8.253 1.00 90.56 208 GLU A C 1
ATOM 1631 O O . GLU A 1 208 ? -28.639 -31.331 8.905 1.00 90.56 208 GLU A O 1
ATOM 1636 N N . ILE A 1 209 ? -27.110 -29.750 8.459 1.00 86.75 209 ILE A N 1
ATOM 1637 C CA . ILE A 1 209 ? -26.136 -30.200 9.468 1.00 86.75 209 ILE A CA 1
ATOM 1638 C C . ILE A 1 209 ? -26.757 -30.184 10.873 1.00 86.75 209 ILE A C 1
ATOM 1640 O O . ILE A 1 209 ? -26.669 -31.189 11.574 1.00 86.75 209 ILE A O 1
ATOM 1644 N N . LYS A 1 210 ? -27.453 -29.107 11.272 1.00 89.62 210 LYS A N 1
ATOM 1645 C CA . LYS A 1 210 ? -28.160 -29.029 12.566 1.00 89.62 210 LYS A CA 1
ATOM 1646 C C . LYS A 1 210 ? -29.150 -30.185 12.721 1.00 89.62 210 LYS A C 1
ATOM 1648 O O . LYS A 1 210 ? -29.115 -30.866 13.742 1.00 89.62 210 LYS A O 1
ATOM 1653 N N . ARG A 1 211 ? -29.986 -30.458 11.709 1.00 90.88 211 ARG A N 1
ATOM 1654 C CA . ARG A 1 211 ? -30.939 -31.587 11.716 1.00 90.88 211 ARG A CA 1
ATOM 1655 C C . ARG A 1 211 ? -30.235 -32.936 11.860 1.00 90.88 211 ARG A C 1
ATOM 1657 O O . ARG A 1 211 ? -30.689 -33.757 12.650 1.00 90.88 211 ARG A O 1
ATOM 1664 N N . LEU A 1 212 ? -29.130 -33.156 11.146 1.00 88.25 212 LEU A N 1
ATOM 1665 C CA . LEU A 1 212 ? -28.339 -34.386 11.255 1.00 88.25 212 LEU A CA 1
ATOM 1666 C C . LEU A 1 212 ? -27.742 -34.545 12.663 1.00 88.25 212 LEU A C 1
ATOM 1668 O O . LEU A 1 212 ? -27.929 -35.593 13.279 1.00 88.25 212 LEU A O 1
ATOM 1672 N N . THR A 1 213 ? -27.128 -33.494 13.220 1.00 88.19 213 THR A N 1
ATOM 1673 C CA . THR A 1 213 ? -26.597 -33.518 14.597 1.00 88.19 213 THR A CA 1
ATOM 1674 C C . THR A 1 213 ? -27.691 -33.669 15.655 1.00 88.19 213 THR A C 1
ATOM 1676 O O . THR A 1 213 ? -27.464 -34.296 16.684 1.00 88.19 213 THR A O 1
ATOM 1679 N N . GLU A 1 214 ? -28.899 -33.156 15.409 1.00 89.25 214 GLU A N 1
ATOM 1680 C CA . GLU A 1 214 ? -30.045 -33.321 16.306 1.00 89.25 214 GLU A CA 1
ATOM 1681 C C . GLU A 1 214 ? -30.583 -34.759 16.268 1.00 89.25 214 GLU A C 1
ATOM 1683 O O . GLU A 1 214 ? -30.866 -35.328 17.321 1.00 89.25 214 GLU A O 1
ATOM 1688 N N . MET A 1 215 ? -30.637 -35.400 15.093 1.00 87.31 215 MET A N 1
ATOM 1689 C CA . MET A 1 215 ? -30.936 -36.836 15.008 1.00 87.31 215 MET A CA 1
ATOM 1690 C C . MET A 1 215 ? -29.871 -37.682 15.717 1.00 87.31 215 MET A C 1
ATOM 1692 O O . MET A 1 215 ? -30.231 -38.589 16.465 1.00 87.31 215 MET A O 1
ATOM 1696 N N . GLU A 1 216 ? -28.583 -37.363 15.551 1.00 87.56 216 GLU A N 1
ATOM 1697 C CA . GLU A 1 216 ? -27.482 -38.036 16.255 1.00 87.56 216 GLU A CA 1
ATOM 1698 C C . GLU A 1 216 ? -27.557 -37.823 17.779 1.00 87.56 216 GLU A C 1
ATOM 1700 O O . GLU A 1 216 ? -27.318 -38.748 18.563 1.00 87.56 216 GLU A O 1
ATOM 1705 N N . ARG A 1 217 ? -27.956 -36.623 18.224 1.00 88.38 217 ARG A N 1
ATOM 1706 C CA . ARG A 1 217 ? -28.203 -36.302 19.637 1.00 88.38 217 ARG A CA 1
ATOM 1707 C C . ARG A 1 217 ? -29.373 -37.115 20.192 1.00 88.38 217 ARG A C 1
ATOM 1709 O O . ARG A 1 217 ? -29.263 -37.636 21.303 1.00 88.38 217 ARG A O 1
ATOM 1716 N N . ILE A 1 218 ? -30.461 -37.251 19.434 1.00 89.12 218 ILE A N 1
ATOM 1717 C CA . ILE A 1 218 ? -31.643 -38.041 19.805 1.00 89.12 218 ILE A CA 1
ATOM 1718 C C . ILE A 1 218 ? -31.296 -39.535 19.871 1.00 89.12 218 ILE A C 1
ATOM 1720 O O . ILE A 1 218 ? -31.566 -40.160 20.897 1.00 89.12 218 ILE A O 1
ATOM 1724 N N . SER A 1 219 ? -30.620 -40.102 18.864 1.00 83.25 219 SER A N 1
ATOM 1725 C CA . SER A 1 219 ? -30.202 -41.514 18.884 1.00 83.25 219 SER A CA 1
ATOM 1726 C C . SER A 1 219 ? -29.179 -41.803 19.987 1.00 83.25 219 SER A C 1
ATOM 1728 O O . SER A 1 219 ? -29.233 -42.847 20.638 1.00 83.25 219 SER A O 1
ATOM 1730 N N . SER A 1 220 ? -28.281 -40.855 20.269 1.00 86.69 220 SER A N 1
ATOM 1731 C CA . SER A 1 220 ? -27.364 -40.929 21.413 1.00 86.69 220 SER A CA 1
ATOM 1732 C C . SER A 1 220 ? -28.097 -40.861 22.755 1.00 86.69 220 SER A C 1
ATOM 1734 O O . SER A 1 220 ? -27.656 -41.479 23.725 1.00 86.69 220 SER A O 1
ATOM 1736 N N . GLN A 1 221 ? -29.209 -40.125 22.847 1.00 84.44 221 GLN A N 1
ATOM 1737 C CA . GLN A 1 221 ? -30.024 -40.067 24.061 1.00 84.44 221 GLN A CA 1
ATOM 1738 C C . GLN A 1 221 ? -30.864 -41.327 24.262 1.00 84.44 221 GLN A C 1
ATOM 1740 O O . GLN A 1 221 ? -30.848 -41.845 25.377 1.00 84.44 221 GLN A O 1
ATOM 1745 N N . SER A 1 222 ? -31.495 -41.882 23.223 1.00 85.38 222 SER A N 1
ATOM 1746 C CA . SER A 1 222 ? -32.223 -43.153 23.340 1.00 85.38 222 SER A CA 1
ATOM 1747 C C . SER A 1 222 ? -31.286 -44.315 23.685 1.00 85.38 222 SER A C 1
ATOM 1749 O O . SER A 1 222 ? -31.616 -45.150 24.522 1.00 85.38 222 SER A O 1
ATOM 1751 N N . LEU A 1 223 ? -30.068 -44.335 23.129 1.00 80.62 223 LEU A N 1
ATOM 1752 C CA . LEU A 1 223 ? -29.054 -45.339 23.470 1.00 80.62 223 LEU A CA 1
ATOM 1753 C C . LEU A 1 223 ? -28.566 -45.189 24.927 1.00 80.62 223 LEU A C 1
ATOM 1755 O O . LEU A 1 223 ? -28.392 -46.188 25.624 1.00 80.62 223 LEU A O 1
ATOM 1759 N N . ARG A 1 224 ? -28.434 -43.954 25.436 1.00 83.94 224 ARG A N 1
ATOM 1760 C CA . ARG A 1 224 ? -28.155 -43.685 26.863 1.00 83.94 224 ARG A CA 1
ATOM 1761 C C . ARG A 1 224 ? -29.342 -43.997 27.785 1.00 83.94 224 ARG A C 1
ATOM 1763 O O . ARG A 1 224 ? -29.110 -44.340 28.939 1.00 83.94 224 ARG A O 1
ATOM 1770 N N . GLN A 1 225 ? -30.586 -43.880 27.316 1.00 81.88 225 GLN A N 1
ATOM 1771 C CA . GLN A 1 225 ? -31.783 -44.287 28.065 1.00 81.88 225 GLN A CA 1
ATOM 1772 C C . GLN A 1 225 ? -31.844 -45.812 28.193 1.00 81.88 225 GLN A C 1
ATOM 1774 O O . GLN A 1 225 ? -31.873 -46.304 29.315 1.00 81.88 225 GLN A O 1
ATOM 1779 N N . ALA A 1 226 ? -31.675 -46.553 27.094 1.00 79.31 226 ALA A N 1
ATOM 1780 C CA . ALA A 1 226 ? -31.576 -48.015 27.125 1.00 79.31 226 ALA A CA 1
ATOM 1781 C C . ALA A 1 226 ? -30.432 -48.516 28.037 1.00 79.31 226 ALA A C 1
ATOM 1783 O O . ALA A 1 226 ? -30.582 -49.509 28.747 1.00 79.31 226 ALA A O 1
ATOM 1784 N N . GLN A 1 227 ? -29.294 -47.809 28.084 1.00 80.62 227 GLN A N 1
ATOM 1785 C CA . GLN A 1 227 ? -28.213 -48.101 29.038 1.00 80.62 227 GLN A CA 1
ATOM 1786 C C . GLN A 1 227 ? -28.602 -47.840 30.504 1.00 80.62 227 GLN A C 1
ATOM 1788 O O . GLN A 1 227 ? -28.144 -48.565 31.385 1.00 80.62 227 GLN A O 1
ATOM 1793 N N . ARG A 1 228 ? -29.434 -46.829 30.792 1.00 78.00 228 ARG A N 1
ATOM 1794 C CA . ARG A 1 228 ? -29.957 -46.573 32.147 1.00 78.00 228 ARG A CA 1
ATOM 1795 C C . ARG A 1 228 ? -30.966 -47.633 32.555 1.00 78.00 228 ARG A C 1
ATOM 1797 O O . ARG A 1 228 ? -30.765 -48.244 33.593 1.00 78.00 228 ARG A O 1
ATOM 1804 N N . GLU A 1 229 ? -31.940 -47.936 31.704 1.00 82.62 229 GLU A N 1
ATOM 1805 C CA . GLU A 1 229 ? -32.925 -49.004 31.919 1.00 82.62 229 GLU A CA 1
ATOM 1806 C C . GLU A 1 229 ? -32.239 -50.353 32.199 1.00 82.62 229 GLU A C 1
ATOM 1808 O O . GLU A 1 229 ? -32.617 -51.075 33.119 1.00 82.62 229 GLU A O 1
ATOM 1813 N N . LEU A 1 230 ? -31.165 -50.677 31.470 1.00 78.62 230 LEU A N 1
ATOM 1814 C CA . LEU A 1 230 ? -30.389 -51.904 31.679 1.00 78.62 230 LEU A CA 1
ATOM 1815 C C . LEU A 1 230 ? -29.624 -51.908 33.020 1.00 78.62 230 LEU A C 1
ATOM 1817 O O . LEU A 1 230 ? -29.524 -52.957 33.661 1.00 78.62 230 LEU A O 1
ATOM 1821 N N . ASN A 1 231 ? -29.144 -50.747 33.481 1.00 80.00 231 ASN A N 1
ATOM 1822 C CA . ASN A 1 231 ? -28.533 -50.579 34.805 1.00 80.00 231 ASN A CA 1
ATOM 1823 C C . ASN A 1 231 ? -29.574 -50.591 35.941 1.00 80.00 231 ASN A C 1
ATOM 1825 O O . ASN A 1 231 ? -29.328 -51.189 36.986 1.00 80.00 231 ASN A O 1
ATOM 1829 N N . GLU A 1 232 ? -30.749 -50.000 35.737 1.00 79.62 232 GLU A N 1
ATOM 1830 C CA . GLU A 1 232 ? -31.876 -50.003 36.680 1.00 79.62 232 GLU A CA 1
ATOM 1831 C C . GLU A 1 232 ? -32.432 -51.428 36.852 1.00 79.62 232 GLU A C 1
ATOM 1833 O O . GLU A 1 232 ? -32.633 -51.908 37.968 1.00 79.62 232 GLU A O 1
ATOM 1838 N N . LEU A 1 233 ? -32.527 -52.194 35.760 1.00 77.88 233 LEU A N 1
ATOM 1839 C CA . LEU A 1 233 ? -32.806 -53.633 35.797 1.00 77.88 233 LEU A CA 1
ATOM 1840 C C . LEU A 1 233 ? -31.705 -54.451 36.499 1.00 77.88 233 LEU A C 1
ATOM 1842 O O . LEU A 1 233 ? -31.972 -55.582 36.915 1.00 77.88 233 LEU A O 1
ATOM 1846 N N . ALA A 1 234 ? -30.484 -53.926 36.648 1.00 75.38 234 ALA A N 1
ATOM 1847 C CA . ALA A 1 234 ? -29.435 -54.542 37.459 1.00 75.38 234 ALA A CA 1
ATOM 1848 C C . ALA A 1 234 ? -29.555 -54.157 38.947 1.00 75.38 234 ALA A C 1
ATOM 1850 O O . ALA A 1 234 ? -29.422 -55.033 39.806 1.00 75.38 234 ALA A O 1
ATOM 1851 N N . THR A 1 235 ? -29.887 -52.901 39.276 1.00 76.25 235 THR A N 1
ATOM 1852 C CA . THR A 1 235 ? -30.123 -52.482 40.670 1.00 76.25 235 THR A CA 1
ATOM 1853 C C . THR A 1 235 ? -31.370 -53.136 41.257 1.00 76.25 235 THR A C 1
ATOM 1855 O O . THR A 1 235 ? -31.285 -53.695 42.347 1.00 76.25 235 THR A O 1
ATOM 1858 N N . CYS A 1 236 ? -32.481 -53.216 40.518 1.00 73.81 236 CYS A N 1
ATOM 1859 C CA . CYS A 1 236 ? -33.688 -53.901 40.991 1.00 73.81 236 CYS A CA 1
ATOM 1860 C C . CYS A 1 236 ? -33.461 -55.409 41.220 1.00 73.81 236 CYS A C 1
ATOM 1862 O O . CYS A 1 236 ? -34.041 -55.987 42.137 1.00 73.81 236 CYS A O 1
ATOM 1864 N N . LYS A 1 237 ? -32.565 -56.062 40.461 1.00 75.69 237 LYS A N 1
ATOM 1865 C CA . LYS A 1 237 ? -32.140 -57.451 40.746 1.00 75.69 237 LYS A CA 1
ATOM 1866 C C . LYS A 1 237 ? -31.349 -57.556 42.054 1.00 75.69 237 LYS A C 1
ATOM 1868 O O . LYS A 1 237 ? -31.552 -58.508 42.805 1.00 75.69 237 LYS A O 1
ATOM 1873 N N . ALA A 1 238 ? -30.485 -56.583 42.350 1.00 71.31 238 ALA A N 1
ATOM 1874 C CA . ALA A 1 238 ? -29.760 -56.522 43.619 1.00 71.31 238 ALA A CA 1
ATOM 1875 C C . ALA A 1 238 ? -30.684 -56.198 44.812 1.00 71.31 238 ALA A C 1
ATOM 1877 O O . ALA A 1 238 ? -30.472 -56.701 45.912 1.00 71.31 238 ALA A O 1
ATOM 1878 N N . GLU A 1 239 ? -31.732 -55.401 44.608 1.00 76.81 239 GLU A N 1
ATOM 1879 C CA . GLU A 1 239 ? -32.735 -55.087 45.632 1.00 76.81 239 GLU A CA 1
ATOM 1880 C C . GLU A 1 239 ? -33.675 -56.264 45.905 1.00 76.81 239 GLU A C 1
ATOM 1882 O O . GLU A 1 239 ? -33.908 -56.584 47.067 1.00 76.81 239 GLU A O 1
ATOM 1887 N N . LEU A 1 240 ? -34.111 -56.998 44.876 1.00 73.56 240 LEU A N 1
ATOM 1888 C CA . LEU A 1 240 ? -34.837 -58.264 45.048 1.00 73.56 240 LEU A CA 1
ATOM 1889 C C . LEU A 1 240 ? -34.017 -59.313 45.819 1.00 73.56 240 LEU A C 1
ATOM 1891 O O . LEU A 1 240 ? -34.589 -60.104 46.568 1.00 73.56 240 LEU A O 1
ATOM 1895 N N . ALA A 1 241 ? -32.687 -59.315 45.680 1.00 74.88 241 ALA A N 1
ATOM 1896 C CA . ALA A 1 241 ? -31.812 -60.171 46.482 1.00 74.88 241 ALA A CA 1
ATOM 1897 C C . ALA A 1 241 ? -31.738 -59.730 47.959 1.00 74.88 241 ALA A C 1
ATOM 1899 O O . ALA A 1 241 ? -31.734 -60.584 48.844 1.00 74.88 241 ALA A O 1
ATOM 1900 N N . LYS A 1 242 ? -31.734 -58.416 48.240 1.00 75.75 242 LYS A N 1
ATOM 1901 C CA . LYS A 1 242 ? -31.796 -57.878 49.614 1.00 75.75 242 LYS A CA 1
ATOM 1902 C C . LYS A 1 242 ? -33.145 -58.157 50.279 1.00 75.75 242 LYS A C 1
ATOM 1904 O O . LYS A 1 242 ? -33.169 -58.652 51.398 1.00 75.75 242 LYS A O 1
ATOM 1909 N N . LEU A 1 243 ? -34.250 -57.887 49.579 1.00 74.81 243 LEU A N 1
ATOM 1910 C CA . LEU A 1 243 ? -35.604 -58.049 50.116 1.00 74.81 243 LEU A CA 1
ATOM 1911 C C . LEU A 1 243 ? -35.882 -59.492 50.548 1.00 74.81 243 LEU A C 1
ATOM 1913 O O . LEU A 1 243 ? -36.414 -59.687 51.633 1.00 74.81 243 LEU A O 1
ATOM 1917 N N . ARG A 1 244 ? -35.429 -60.490 49.777 1.00 75.44 244 ARG A N 1
ATOM 1918 C CA . ARG A 1 244 ? -35.514 -61.910 50.169 1.00 75.44 244 ARG A CA 1
ATOM 1919 C C . ARG A 1 244 ? -34.761 -62.199 51.473 1.00 75.44 244 ARG A C 1
ATOM 1921 O O . ARG A 1 244 ? -35.326 -62.792 52.383 1.00 75.44 244 ARG A O 1
ATOM 1928 N N . ALA A 1 245 ? -33.534 -61.692 51.610 1.00 72.44 245 ALA A N 1
ATOM 1929 C CA . ALA A 1 245 ? -32.755 -61.839 52.843 1.00 72.44 245 ALA A CA 1
ATOM 1930 C C . ALA A 1 245 ? -33.377 -61.105 54.055 1.00 72.44 245 ALA A C 1
ATOM 1932 O O . ALA A 1 245 ? -33.128 -61.488 55.198 1.00 72.44 245 ALA A O 1
ATOM 1933 N N . ASP A 1 246 ? -34.190 -60.067 53.830 1.00 73.94 246 ASP A N 1
ATOM 1934 C CA . ASP A 1 246 ? -34.953 -59.383 54.882 1.00 73.94 246 ASP A CA 1
ATOM 1935 C C . ASP A 1 246 ? -36.310 -60.050 55.183 1.00 73.94 246 ASP A C 1
ATOM 1937 O O . ASP A 1 246 ? -36.793 -59.962 56.314 1.00 73.94 246 ASP A O 1
ATOM 1941 N N . GLU A 1 247 ? -36.909 -60.772 54.232 1.00 74.06 247 GLU A N 1
ATOM 1942 C CA . GLU A 1 247 ? -38.041 -61.677 54.480 1.00 74.06 247 GLU A CA 1
ATOM 1943 C C . GLU A 1 247 ? -37.611 -62.865 55.356 1.00 74.06 247 GLU A C 1
ATOM 1945 O O . GLU A 1 247 ? -38.261 -63.129 56.370 1.00 74.06 247 GLU A O 1
ATOM 1950 N N . ASP A 1 248 ? -36.464 -63.489 55.062 1.00 72.38 248 ASP A N 1
ATOM 1951 C CA . ASP A 1 248 ? -35.873 -64.559 55.885 1.00 72.38 248 ASP A CA 1
ATOM 1952 C C . ASP A 1 248 ? -35.639 -64.105 57.344 1.00 72.38 248 ASP A C 1
ATOM 1954 O O . ASP A 1 248 ? -35.950 -64.824 58.298 1.00 72.38 248 ASP A O 1
ATOM 1958 N N . ARG A 1 249 ? -35.155 -62.869 57.542 1.00 71.25 249 ARG A N 1
ATOM 1959 C CA . ARG A 1 249 ? -34.976 -62.254 58.875 1.00 71.25 249 ARG A CA 1
ATOM 1960 C C . ARG A 1 249 ? -36.301 -61.983 59.589 1.00 71.25 249 ARG A C 1
ATOM 1962 O O . ARG A 1 249 ? -36.395 -62.164 60.802 1.00 71.25 249 ARG A O 1
ATOM 1969 N N . ARG A 1 250 ? -37.336 -61.544 58.865 1.00 70.50 250 ARG A N 1
ATOM 1970 C CA . ARG A 1 250 ? -38.672 -61.304 59.444 1.00 70.50 250 ARG A CA 1
ATOM 1971 C C . ARG A 1 250 ? -39.346 -62.605 59.872 1.00 70.50 250 ARG A C 1
ATOM 1973 O O . ARG A 1 250 ? -39.990 -62.615 60.917 1.00 70.50 250 ARG A O 1
ATOM 1980 N N . ALA A 1 251 ? -39.149 -63.696 59.130 1.00 70.25 251 ALA A N 1
ATOM 1981 C CA . ALA A 1 251 ? -39.622 -65.022 59.524 1.00 70.25 251 ALA A CA 1
ATOM 1982 C C . ALA A 1 251 ? -38.991 -65.490 60.852 1.00 70.25 251 ALA A C 1
ATOM 1984 O O . ALA A 1 251 ? -39.692 -66.025 61.710 1.00 70.25 251 ALA A O 1
ATOM 1985 N N . GLN A 1 252 ? -37.696 -65.220 61.061 1.00 70.00 252 GLN A N 1
ATOM 1986 C CA . GLN A 1 252 ? -37.003 -65.507 62.325 1.00 70.00 252 GLN A CA 1
ATOM 1987 C C . GLN A 1 252 ? -37.572 -64.671 63.487 1.00 70.00 252 GLN A C 1
ATOM 1989 O O . GLN A 1 252 ? -38.011 -65.231 64.489 1.00 70.00 252 GLN A O 1
ATOM 1994 N N . LEU A 1 253 ? -37.682 -63.348 63.326 1.00 71.44 253 LEU A N 1
ATOM 1995 C CA . LEU A 1 253 ? -38.216 -62.461 64.373 1.00 71.44 253 LEU A CA 1
ATOM 1996 C C . LEU A 1 253 ? -39.685 -62.755 64.742 1.00 71.44 253 LEU A C 1
ATOM 1998 O O . LEU A 1 253 ? -40.082 -62.565 65.892 1.00 71.44 253 LEU A O 1
ATOM 2002 N N . ALA A 1 254 ? -40.496 -63.242 63.796 1.00 69.81 254 ALA A N 1
ATOM 2003 C CA . ALA A 1 254 ? -41.875 -63.652 64.063 1.00 69.81 254 ALA A CA 1
ATOM 2004 C C . ALA A 1 254 ? -41.965 -64.907 64.957 1.00 69.81 254 ALA A C 1
ATOM 2006 O O . ALA A 1 254 ? -42.863 -64.994 65.796 1.00 69.81 254 ALA A O 1
ATOM 2007 N N . SER A 1 255 ? -41.020 -65.847 64.823 1.00 70.00 255 SER A N 1
ATOM 2008 C CA . SER A 1 255 ? -40.902 -67.018 65.708 1.00 70.00 255 SER A CA 1
ATOM 2009 C C . SER A 1 255 ? -40.603 -66.601 67.152 1.00 70.00 255 SER A C 1
ATOM 2011 O O . SER A 1 255 ? -41.243 -67.085 68.088 1.00 70.00 255 SER A O 1
ATOM 2013 N N . ASP A 1 256 ? -39.676 -65.661 67.341 1.00 70.00 256 ASP A N 1
ATOM 2014 C CA . ASP A 1 256 ? -39.269 -65.201 68.674 1.00 70.00 256 ASP A CA 1
ATOM 2015 C C . ASP A 1 256 ? -40.384 -64.401 69.373 1.00 70.00 256 ASP A C 1
ATOM 2017 O O . ASP A 1 256 ? -40.615 -64.557 70.576 1.00 70.00 256 ASP A O 1
ATOM 2021 N N . ALA A 1 257 ? -41.138 -63.593 68.618 1.00 68.06 257 ALA A N 1
ATOM 2022 C CA . ALA A 1 257 ? -42.271 -62.828 69.140 1.00 68.06 257 ALA A CA 1
ATOM 2023 C C . ALA A 1 257 ? -43.416 -63.722 69.659 1.00 68.06 257 ALA A C 1
ATOM 2025 O O . ALA A 1 257 ? -44.027 -63.408 70.685 1.00 68.06 257 ALA A O 1
ATOM 2026 N N . ALA A 1 258 ? -43.683 -64.859 69.005 1.00 67.06 258 ALA A N 1
ATOM 2027 C CA . ALA A 1 258 ? -44.697 -65.813 69.458 1.00 67.06 258 ALA A CA 1
ATOM 2028 C C . ALA A 1 258 ? -44.363 -66.392 70.849 1.00 67.06 258 ALA A C 1
ATOM 2030 O O . ALA A 1 258 ? -45.230 -66.452 71.723 1.00 67.06 258 ALA A O 1
ATOM 2031 N N . GLN A 1 259 ? -43.088 -66.720 71.094 1.00 64.94 259 GLN A N 1
ATOM 2032 C CA . GLN A 1 259 ? -42.604 -67.240 72.383 1.00 64.94 259 GLN A CA 1
ATOM 2033 C C . GLN A 1 259 ? -42.619 -66.197 73.517 1.00 64.94 259 GLN A C 1
ATOM 2035 O O . GLN A 1 259 ? -42.527 -66.556 74.694 1.00 64.94 259 GLN A O 1
ATOM 2040 N N . ALA A 1 260 ? -42.719 -64.904 73.191 1.00 62.31 260 ALA A N 1
ATOM 2041 C CA . ALA A 1 260 ? -42.849 -63.833 74.176 1.00 62.31 260 ALA A CA 1
ATOM 2042 C C . ALA A 1 260 ? -44.303 -63.648 74.648 1.00 62.31 260 ALA A C 1
ATOM 2044 O O . ALA A 1 260 ? -44.542 -63.482 75.845 1.00 62.31 260 ALA A O 1
ATOM 2045 N N . LEU A 1 261 ? -45.278 -63.725 73.733 1.00 66.88 261 LEU A N 1
ATOM 2046 C CA . LEU A 1 261 ? -46.704 -63.538 74.044 1.00 66.88 261 LEU A CA 1
ATOM 2047 C C . LEU A 1 261 ? -47.253 -64.616 74.991 1.00 66.88 261 LEU A C 1
ATOM 2049 O O . LEU A 1 261 ? -47.998 -64.300 75.920 1.00 66.88 261 LEU A O 1
ATOM 2053 N N . GLU A 1 262 ? -46.825 -65.870 74.824 1.00 66.00 262 GLU A N 1
ATOM 2054 C CA . GLU A 1 262 ? -47.234 -66.994 75.681 1.00 66.00 262 GLU A CA 1
ATOM 2055 C C . GLU A 1 262 ? -46.820 -66.810 77.158 1.00 66.00 262 GLU A C 1
ATOM 2057 O O . GLU A 1 262 ? -47.484 -67.311 78.067 1.00 66.00 262 GLU A O 1
ATOM 2062 N N . ARG A 1 263 ? -45.765 -66.023 77.418 1.00 64.56 263 ARG A N 1
ATOM 2063 C CA . ARG A 1 263 ? -45.304 -65.674 78.774 1.00 64.56 263 ARG A CA 1
ATOM 2064 C C . ARG A 1 263 ? -46.082 -64.507 79.389 1.00 64.56 263 ARG A C 1
ATOM 2066 O O . ARG A 1 263 ? -46.187 -64.437 80.610 1.00 64.56 263 ARG A O 1
ATOM 2073 N N . ALA A 1 264 ? -46.638 -63.609 78.574 1.00 58.66 264 ALA A N 1
ATOM 2074 C CA . ALA A 1 264 ? -47.399 -62.452 79.051 1.00 58.66 264 ALA A CA 1
ATOM 2075 C C . ALA A 1 264 ? -48.792 -62.848 79.575 1.00 58.66 264 ALA A C 1
ATOM 2077 O O . ALA A 1 264 ? -49.192 -62.416 80.657 1.00 58.66 264 ALA A O 1
ATOM 2078 N N . ALA A 1 265 ? -49.491 -63.740 78.863 1.00 62.09 265 ALA A N 1
ATOM 2079 C CA . ALA A 1 265 ? -50.840 -64.196 79.220 1.00 62.09 265 ALA A CA 1
ATOM 2080 C C . ALA A 1 265 ? -50.933 -64.862 80.612 1.00 62.09 265 ALA A C 1
ATOM 2082 O O . ALA A 1 265 ? -51.995 -64.879 81.231 1.00 62.09 265 ALA A O 1
ATOM 2083 N N . GLN A 1 266 ? -49.818 -65.385 81.135 1.00 58.81 266 GLN A N 1
ATOM 2084 C CA . GLN A 1 266 ? -49.757 -66.018 82.457 1.00 58.81 266 GLN A CA 1
ATOM 2085 C C . GLN A 1 266 ? -49.749 -65.003 83.619 1.00 58.81 266 GLN A C 1
ATOM 2087 O O . GLN A 1 266 ? -50.030 -65.379 84.756 1.00 58.81 266 GLN A O 1
ATOM 2092 N N . ALA A 1 267 ? -49.460 -63.720 83.361 1.00 59.47 267 ALA A N 1
ATOM 2093 C CA . ALA A 1 267 ? -49.379 -62.689 84.398 1.00 59.47 267 ALA A CA 1
ATOM 2094 C C . ALA A 1 267 ? -50.736 -62.029 84.716 1.00 59.47 267 ALA A C 1
ATOM 2096 O O . ALA A 1 267 ? -51.058 -61.800 85.887 1.00 59.47 267 ALA A O 1
ATOM 2097 N N . GLU A 1 268 ? -51.549 -61.735 83.696 1.00 57.00 268 GLU A N 1
ATOM 2098 C CA . GLU A 1 268 ? -52.754 -60.894 83.826 1.00 57.00 268 GLU A CA 1
ATOM 2099 C C . GLU A 1 268 ? -53.836 -61.506 84.731 1.00 57.00 268 GLU A C 1
ATOM 2101 O O . GLU A 1 268 ? -54.525 -60.788 85.461 1.00 57.00 268 GLU A O 1
ATOM 2106 N N . SER A 1 269 ? -53.913 -62.842 84.781 1.00 59.44 269 SER A N 1
ATOM 2107 C CA . SER A 1 269 ? -54.839 -63.588 85.646 1.00 59.44 269 SER A CA 1
ATOM 2108 C C . SER A 1 269 ? -54.686 -63.282 87.147 1.00 59.44 269 SER A C 1
ATOM 2110 O O . SER A 1 269 ? -55.577 -63.620 87.926 1.00 59.44 269 SER A O 1
ATOM 2112 N N . SER A 1 270 ? -53.576 -62.671 87.577 1.00 59.66 270 SER A N 1
ATOM 2113 C CA . SER A 1 270 ? -53.290 -62.386 88.991 1.00 59.66 270 SER A CA 1
ATOM 2114 C C . SER A 1 270 ? -53.871 -61.062 89.517 1.00 59.66 270 SER A C 1
ATOM 2116 O O . SER A 1 270 ? -54.018 -60.905 90.730 1.00 59.66 270 SER A O 1
ATOM 2118 N N . CYS A 1 271 ? -54.228 -60.115 88.640 1.00 53.91 271 CYS A N 1
ATOM 2119 C CA . CYS A 1 271 ? -54.572 -58.741 89.042 1.00 53.91 271 CYS A CA 1
ATOM 2120 C C . CYS A 1 271 ? -56.070 -58.497 89.294 1.00 53.91 271 CYS A C 1
ATOM 2122 O O . CYS A 1 271 ? -56.427 -57.597 90.056 1.00 53.91 271 CYS A O 1
ATOM 2124 N N . ILE A 1 272 ? -56.954 -59.289 88.679 1.00 59.50 272 ILE A N 1
ATOM 2125 C CA . ILE A 1 272 ? -58.404 -59.012 88.618 1.00 59.50 272 ILE A CA 1
ATOM 2126 C C . ILE A 1 272 ? -59.097 -59.126 89.994 1.00 59.50 272 ILE A C 1
ATOM 2128 O O . ILE A 1 272 ? -60.118 -58.483 90.232 1.00 59.50 272 ILE A O 1
ATOM 2132 N N . SER A 1 273 ? -58.529 -59.874 90.944 1.00 57.28 273 SER A N 1
ATOM 2133 C CA . SER A 1 273 ? -59.144 -60.135 92.257 1.00 57.28 273 SER A CA 1
ATOM 2134 C C . SER A 1 273 ? -59.152 -58.953 93.238 1.00 57.28 273 SER A C 1
ATOM 2136 O O . SER A 1 273 ? -59.823 -59.041 94.261 1.00 57.28 273 SER A O 1
ATOM 2138 N N . ARG A 1 274 ? -58.423 -57.858 92.970 1.00 57.81 274 ARG A N 1
ATOM 2139 C CA . ARG A 1 274 ? -58.170 -56.783 93.958 1.00 57.81 274 ARG A CA 1
ATOM 2140 C C . ARG A 1 274 ? -59.049 -55.533 93.833 1.00 57.81 274 ARG A C 1
ATOM 2142 O O . ARG A 1 274 ? -58.877 -54.604 94.614 1.00 57.81 274 ARG A O 1
ATOM 2149 N N . ILE A 1 275 ? -59.955 -55.478 92.856 1.00 54.34 275 ILE A N 1
ATOM 2150 C CA . ILE A 1 275 ? -60.728 -54.257 92.543 1.00 54.34 275 ILE A CA 1
ATOM 2151 C C . ILE A 1 275 ? -62.107 -54.233 93.240 1.00 54.34 275 ILE A C 1
ATOM 2153 O O . ILE A 1 275 ? -62.668 -53.164 93.459 1.00 54.34 275 ILE A O 1
ATOM 2157 N N . ALA A 1 276 ? -62.636 -55.388 93.658 1.00 56.53 276 ALA A N 1
ATOM 2158 C CA . ALA A 1 276 ? -64.027 -55.534 94.109 1.00 56.53 276 ALA A CA 1
ATOM 2159 C C . ALA A 1 276 ? -64.375 -54.908 95.482 1.00 56.53 276 ALA A C 1
ATOM 2161 O O . ALA A 1 276 ? -65.554 -54.707 95.773 1.00 56.53 276 ALA A O 1
ATOM 2162 N N . ASP A 1 277 ? -63.387 -54.606 96.330 1.00 52.28 277 ASP A N 1
ATOM 2163 C CA . ASP A 1 277 ? -63.629 -54.238 97.738 1.00 52.28 277 ASP A CA 1
ATOM 2164 C C . ASP A 1 277 ? -63.817 -52.726 97.990 1.00 52.28 277 ASP A C 1
ATOM 2166 O O . ASP A 1 277 ? -64.238 -52.325 99.076 1.00 52.28 277 ASP A O 1
ATOM 2170 N N . ALA A 1 278 ? -63.527 -51.863 97.008 1.00 51.31 278 ALA A N 1
ATOM 2171 C CA . ALA A 1 278 ? -63.417 -50.414 97.227 1.00 51.31 278 ALA A CA 1
ATOM 2172 C C . ALA A 1 278 ? -64.751 -49.632 97.204 1.00 51.31 278 ALA A C 1
ATOM 2174 O O . ALA A 1 278 ? -64.845 -48.551 97.784 1.00 51.31 278 ALA A O 1
ATOM 2175 N N . GLU A 1 279 ? -65.796 -50.140 96.544 1.00 53.22 279 GLU A N 1
ATOM 2176 C CA . GLU A 1 279 ? -66.948 -49.314 96.126 1.00 53.22 279 GLU A CA 1
ATOM 2177 C C . GLU A 1 279 ? -68.022 -49.066 97.211 1.00 53.22 279 GLU A C 1
ATOM 2179 O O . GLU A 1 279 ? -68.993 -48.346 96.978 1.00 53.22 279 GLU A O 1
ATOM 2184 N N . ARG A 1 280 ? -67.889 -49.643 98.414 1.00 48.12 280 ARG A N 1
ATOM 2185 C CA . ARG A 1 280 ? -69.003 -49.751 99.386 1.00 48.12 280 ARG A CA 1
ATOM 2186 C C . ARG A 1 280 ? -69.136 -48.630 100.433 1.00 48.12 280 ARG A C 1
ATOM 2188 O O . ARG A 1 280 ? -70.053 -48.697 101.245 1.00 48.12 280 ARG A O 1
ATOM 2195 N N . PHE A 1 281 ? -68.274 -47.608 100.435 1.00 48.59 281 PHE A N 1
ATOM 2196 C CA . PHE A 1 281 ? -68.167 -46.649 101.559 1.00 48.59 281 PHE A CA 1
ATOM 2197 C C . PHE A 1 281 ? -68.661 -45.203 101.309 1.00 48.59 281 PHE A C 1
ATOM 2199 O O . PHE A 1 281 ? -68.580 -44.375 102.213 1.00 48.59 281 PHE A O 1
ATOM 2206 N N . ALA A 1 282 ? -69.179 -44.858 100.124 1.00 47.44 282 ALA A N 1
ATOM 2207 C CA . ALA A 1 282 ? -69.281 -43.452 99.688 1.00 47.44 282 ALA A CA 1
ATOM 2208 C C . ALA A 1 282 ? -70.653 -42.736 99.838 1.00 47.44 282 ALA A C 1
ATOM 2210 O O . ALA A 1 282 ? -70.777 -41.586 99.417 1.00 47.44 282 ALA A O 1
ATOM 2211 N N . SER A 1 283 ? -71.702 -43.370 100.381 1.00 49.44 283 SER A N 1
ATOM 2212 C CA . SER A 1 283 ? -73.104 -43.000 100.070 1.00 49.44 283 SER A CA 1
ATOM 2213 C C . SER A 1 283 ? -73.999 -42.467 101.214 1.00 49.44 283 SER A C 1
ATOM 2215 O O . SER A 1 283 ? -75.199 -42.311 100.996 1.00 49.44 283 SER A O 1
ATOM 2217 N N . LEU A 1 284 ? -73.474 -42.152 102.409 1.00 44.91 284 LEU A N 1
ATOM 2218 C CA . LEU A 1 284 ? -74.292 -41.960 103.635 1.00 44.91 284 LEU A CA 1
ATOM 2219 C C . LEU A 1 284 ? -74.112 -40.621 104.406 1.00 44.91 284 LEU A C 1
ATOM 2221 O O . LEU A 1 284 ? -74.222 -40.603 105.627 1.00 44.91 284 LEU A O 1
ATOM 2225 N N . ALA A 1 285 ? -73.834 -39.489 103.740 1.00 47.75 285 ALA A N 1
ATOM 2226 C CA . ALA A 1 285 ? -73.392 -38.259 104.438 1.00 47.75 285 ALA A CA 1
ATOM 2227 C C . ALA A 1 285 ? -73.979 -36.905 103.951 1.00 47.75 285 ALA A C 1
ATOM 2229 O O . ALA A 1 285 ? -73.243 -35.921 103.884 1.00 47.75 285 ALA A O 1
ATOM 2230 N N . LYS A 1 286 ? -75.270 -36.814 103.574 1.00 45.91 286 LYS A N 1
ATOM 2231 C CA . LYS A 1 286 ? -75.885 -35.549 103.080 1.00 45.91 286 LYS A CA 1
ATOM 2232 C C . LYS A 1 286 ? -77.387 -35.372 103.410 1.00 45.91 286 LYS A C 1
ATOM 2234 O O . LYS A 1 286 ? -78.196 -35.405 102.486 1.00 45.91 286 LYS A O 1
ATOM 2239 N N . LEU A 1 287 ? -77.772 -35.152 104.678 1.00 45.03 287 LEU A N 1
ATOM 2240 C CA . LEU A 1 287 ? -79.181 -34.833 105.015 1.00 45.03 287 LEU A CA 1
ATOM 2241 C C . LEU A 1 287 ? -79.414 -33.752 106.105 1.00 45.03 287 LEU A C 1
ATOM 2243 O O . LEU A 1 287 ? -80.298 -32.918 105.928 1.00 45.03 287 LEU A O 1
ATOM 2247 N N . ASP A 1 288 ? -78.632 -33.712 107.190 1.00 40.03 288 ASP A N 1
ATOM 2248 C CA . ASP A 1 288 ? -79.090 -33.102 108.459 1.00 40.03 288 ASP A CA 1
ATOM 2249 C C . ASP A 1 288 ? -78.545 -31.690 108.783 1.00 40.03 288 ASP A C 1
ATOM 2251 O O . ASP A 1 288 ? -77.794 -31.518 109.745 1.00 40.03 288 ASP A O 1
ATOM 2255 N N . GLN A 1 289 ? -78.913 -30.644 108.025 1.00 42.25 289 GLN A N 1
ATOM 2256 C CA . GLN A 1 289 ? -78.586 -29.261 108.442 1.00 42.25 289 GLN A CA 1
ATOM 2257 C C . GLN A 1 289 ? -79.511 -28.160 107.873 1.00 42.25 289 GLN A C 1
ATOM 2259 O O . GLN A 1 289 ? -79.112 -27.415 106.975 1.00 42.25 289 GLN A O 1
ATOM 2264 N N . ARG A 1 290 ? -80.748 -28.017 108.393 1.00 45.19 290 ARG A N 1
ATOM 2265 C CA . ARG A 1 290 ? -81.638 -26.899 107.986 1.00 45.19 290 ARG A CA 1
ATOM 2266 C C . ARG A 1 290 ? -82.620 -26.287 109.007 1.00 45.19 290 ARG A C 1
ATOM 2268 O O . ARG A 1 290 ? -83.187 -25.246 108.690 1.00 45.19 290 ARG A O 1
ATOM 2275 N N . ASP A 1 291 ? -82.774 -26.832 110.216 1.00 43.62 291 ASP A N 1
ATOM 2276 C CA . ASP A 1 291 ? -83.898 -26.486 111.113 1.00 43.62 291 ASP A CA 1
ATOM 2277 C C . ASP A 1 291 ? -83.479 -25.765 112.420 1.00 43.62 291 ASP A C 1
ATOM 2279 O O . ASP A 1 291 ? -83.534 -26.357 113.497 1.00 43.62 291 ASP A O 1
ATOM 2283 N N . ALA A 1 292 ? -83.043 -24.492 112.363 1.00 41.09 292 ALA A N 1
ATOM 2284 C CA . ALA A 1 292 ? -82.490 -23.804 113.554 1.00 41.09 292 ALA A CA 1
ATOM 2285 C C . ALA A 1 292 ? -82.863 -22.316 113.800 1.00 41.09 292 ALA A C 1
ATOM 2287 O O . ALA A 1 292 ? -82.479 -21.769 114.831 1.00 41.09 292 ALA A O 1
ATOM 2288 N N . GLU A 1 293 ? -83.618 -21.635 112.929 1.00 47.62 293 GLU A N 1
ATOM 2289 C CA . GLU A 1 293 ? -83.796 -20.160 113.004 1.00 47.62 293 GLU A CA 1
ATOM 2290 C C . GLU A 1 293 ? -85.058 -19.672 113.767 1.00 47.62 293 GLU A C 1
ATOM 2292 O O . GLU A 1 293 ? -85.427 -18.500 113.708 1.00 47.62 293 GLU A O 1
ATOM 2297 N N . ALA A 1 294 ? -85.755 -20.549 114.498 1.00 48.81 294 ALA A N 1
ATOM 2298 C CA . ALA A 1 294 ? -87.146 -20.310 114.919 1.00 48.81 294 ALA A CA 1
ATOM 2299 C C . ALA A 1 294 ? -87.377 -19.525 116.239 1.00 48.81 294 ALA A C 1
ATOM 2301 O O . ALA A 1 294 ? -88.516 -19.163 116.528 1.00 48.81 294 ALA A O 1
ATOM 2302 N N . ILE A 1 295 ? -86.351 -19.271 117.063 1.00 51.78 295 ILE A N 1
ATOM 2303 C CA . ILE A 1 295 ? -86.537 -18.905 118.494 1.00 51.78 295 ILE A CA 1
ATOM 2304 C C . ILE A 1 295 ? -86.544 -17.375 118.764 1.00 51.78 295 ILE A C 1
ATOM 2306 O O . ILE A 1 295 ? -86.943 -16.912 119.831 1.00 51.78 295 ILE A O 1
ATOM 2310 N N . ALA A 1 296 ? -86.168 -16.540 117.793 1.00 47.53 296 ALA A N 1
ATOM 2311 C CA . ALA A 1 296 ? -85.775 -15.139 118.016 1.00 47.53 296 ALA A CA 1
ATOM 2312 C C . ALA A 1 296 ? -86.911 -14.084 118.182 1.00 47.53 296 ALA A C 1
ATOM 2314 O O . ALA A 1 296 ? -86.739 -12.956 117.723 1.00 47.53 296 ALA A O 1
ATOM 2315 N N . LYS A 1 297 ? -88.083 -14.399 118.772 1.00 51.12 297 LYS A N 1
ATOM 2316 C CA . LYS A 1 297 ? -89.272 -13.495 118.721 1.00 51.12 297 LYS A CA 1
ATOM 2317 C C . LYS A 1 297 ? -90.084 -13.239 120.009 1.00 51.12 297 LYS A C 1
ATOM 2319 O O . LYS A 1 297 ? -91.147 -12.626 119.918 1.00 51.12 297 LYS A O 1
ATOM 2324 N N . GLU A 1 298 ? -89.641 -13.646 121.202 1.00 49.56 298 GLU A N 1
ATOM 2325 C CA . GLU A 1 298 ? -90.509 -13.563 122.401 1.00 49.56 298 GLU A CA 1
ATOM 2326 C C . GLU A 1 298 ? -90.369 -12.288 123.271 1.00 49.56 298 GLU A C 1
ATOM 2328 O O . GLU A 1 298 ? -91.344 -11.851 123.886 1.00 49.56 298 GLU A O 1
ATOM 2333 N N . HIS A 1 299 ? -89.196 -11.648 123.343 1.00 50.25 299 HIS A N 1
ATOM 2334 C CA . HIS A 1 299 ? -88.894 -10.702 124.439 1.00 50.25 299 HIS A CA 1
ATOM 2335 C C . HIS A 1 299 ? -89.232 -9.214 124.211 1.00 50.25 299 HIS A C 1
ATOM 2337 O O . HIS A 1 299 ? -89.037 -8.399 125.108 1.00 50.25 299 HIS A O 1
ATOM 2343 N N . GLU A 1 300 ? -89.828 -8.843 123.077 1.00 46.38 300 GLU A N 1
ATOM 2344 C CA . GLU A 1 300 ? -90.135 -7.441 122.723 1.00 46.38 300 GLU A CA 1
ATOM 2345 C C . GLU A 1 300 ? -91.298 -6.802 123.524 1.00 46.38 300 GLU A C 1
ATOM 2347 O O . GLU A 1 300 ? -91.546 -5.601 123.448 1.00 46.38 300 GLU A O 1
ATOM 2352 N N . ARG A 1 301 ? -92.081 -7.599 124.267 1.00 53.22 301 ARG A N 1
ATOM 2353 C CA . ARG A 1 301 ? -93.491 -7.271 124.574 1.00 53.22 301 ARG A CA 1
ATOM 2354 C C . ARG A 1 301 ? -93.832 -6.653 125.938 1.00 53.22 301 ARG A C 1
ATOM 2356 O O . ARG A 1 301 ? -95.021 -6.495 126.212 1.00 53.22 301 ARG A O 1
ATOM 2363 N N . ARG A 1 302 ? -92.872 -6.307 126.811 1.00 43.47 302 ARG A N 1
ATOM 2364 C CA . ARG A 1 302 ? -93.175 -5.855 128.200 1.00 43.47 302 ARG A CA 1
ATOM 2365 C C . ARG A 1 302 ? -92.631 -4.487 128.633 1.00 43.47 302 ARG A C 1
ATOM 2367 O O . ARG A 1 302 ? -92.146 -4.303 129.739 1.00 43.47 302 ARG A O 1
ATOM 2374 N N . ALA A 1 303 ? -92.898 -3.495 127.792 1.00 46.66 303 ALA A N 1
ATOM 2375 C CA . ALA A 1 303 ? -93.839 -2.430 128.161 1.00 46.66 303 ALA A CA 1
ATOM 2376 C C . ALA A 1 303 ? -93.669 -1.697 129.520 1.00 46.66 303 ALA A C 1
ATOM 2378 O O . ALA A 1 303 ? -94.662 -1.434 130.196 1.00 46.66 303 ALA A O 1
ATOM 2379 N N . ALA A 1 304 ? -92.473 -1.199 129.847 1.00 52.59 304 ALA A N 1
ATOM 2380 C CA . ALA A 1 304 ? -92.305 -0.062 130.776 1.00 52.59 304 ALA A CA 1
ATOM 2381 C C . ALA A 1 304 ? -92.703 1.286 130.110 1.00 52.59 304 ALA A C 1
ATOM 2383 O O . ALA A 1 304 ? -92.031 2.309 130.222 1.00 52.59 304 ALA A O 1
ATOM 2384 N N . ALA A 1 305 ? -93.783 1.275 129.324 1.00 56.97 305 ALA A N 1
ATOM 2385 C CA . ALA A 1 305 ? -94.026 2.203 128.218 1.00 56.97 305 ALA A CA 1
ATOM 2386 C C . ALA A 1 305 ? -94.707 3.529 128.623 1.00 56.97 305 ALA A C 1
ATOM 2388 O O . ALA A 1 305 ? -95.483 4.072 127.836 1.00 56.97 305 ALA A O 1
ATOM 2389 N N . ALA A 1 306 ? -94.464 4.033 129.838 1.00 52.03 306 ALA A N 1
ATOM 2390 C CA . ALA A 1 306 ? -95.193 5.173 130.404 1.00 52.03 306 ALA A CA 1
ATOM 2391 C C . ALA A 1 306 ? -94.291 6.218 131.078 1.00 52.03 306 ALA A C 1
ATOM 2393 O O . ALA A 1 306 ? -94.176 7.323 130.562 1.00 52.03 306 ALA A O 1
ATOM 2394 N N . GLU A 1 307 ? -93.639 5.893 132.194 1.00 51.31 307 GLU A N 1
ATOM 2395 C CA . GLU A 1 307 ? -92.914 6.880 133.021 1.00 51.31 307 GLU A CA 1
ATOM 2396 C C . GLU A 1 307 ? -91.654 7.410 132.330 1.00 51.31 307 GLU A C 1
ATOM 2398 O O . GLU A 1 307 ? -91.334 8.595 132.424 1.00 51.31 307 GLU A O 1
ATOM 2403 N N . HIS A 1 308 ? -91.050 6.570 131.485 1.00 55.81 308 HIS A N 1
ATOM 2404 C CA . HIS A 1 308 ? -90.017 6.959 130.531 1.00 55.81 308 HIS A CA 1
ATOM 2405 C C . HIS A 1 308 ? -90.427 8.187 129.695 1.00 55.81 308 HIS A C 1
ATOM 2407 O O . HIS A 1 308 ? -89.543 8.919 129.282 1.00 55.81 308 HIS A O 1
ATOM 2413 N N . ARG A 1 309 ? -91.729 8.446 129.444 1.00 60.75 309 ARG A N 1
ATOM 2414 C CA . ARG A 1 309 ? -92.230 9.496 128.528 1.00 60.75 309 ARG A CA 1
ATOM 2415 C C . ARG A 1 309 ? -92.116 10.938 129.032 1.00 60.75 309 ARG A C 1
ATOM 2417 O O . ARG A 1 309 ? -92.128 11.837 128.200 1.00 60.75 309 ARG A O 1
ATOM 2424 N N . CYS A 1 310 ? -92.053 11.183 130.339 1.00 51.09 310 CYS A N 1
ATOM 2425 C CA . CYS A 1 310 ? -91.870 12.553 130.844 1.00 51.09 310 CYS A CA 1
ATOM 2426 C C . CYS A 1 310 ? -90.387 12.918 130.839 1.00 51.09 310 CYS A C 1
ATOM 2428 O O . CYS A 1 310 ? -90.011 13.946 130.282 1.00 51.09 310 CYS A O 1
ATOM 2430 N N . ASP A 1 311 ? -89.551 11.990 131.307 1.00 58.50 311 ASP A N 1
ATOM 2431 C CA . ASP A 1 311 ? -88.119 11.998 131.033 1.00 58.50 311 ASP A CA 1
ATOM 2432 C C . ASP A 1 311 ? -87.840 12.105 129.523 1.00 58.50 311 ASP A C 1
ATOM 2434 O O . ASP A 1 311 ? -86.984 12.894 129.148 1.00 58.50 311 ASP A O 1
ATOM 2438 N N . MET A 1 312 ? -88.573 11.387 128.650 1.00 58.19 312 MET A N 1
ATOM 2439 C CA . MET A 1 312 ? -88.434 11.496 127.186 1.00 58.19 312 MET A CA 1
ATOM 2440 C C . MET A 1 312 ? -88.649 12.925 126.706 1.00 58.19 312 MET A C 1
ATOM 2442 O O . MET A 1 312 ? -88.134 13.224 125.655 1.00 58.19 312 MET A O 1
ATOM 2446 N N . LEU A 1 313 ? -89.400 13.805 127.377 1.00 61.94 313 LEU A N 1
ATOM 2447 C CA . LEU A 1 313 ? -89.651 15.154 126.848 1.00 61.94 313 LEU A CA 1
ATOM 2448 C C . LEU A 1 313 ? -88.544 16.156 127.198 1.00 61.94 313 LEU A C 1
ATOM 2450 O O . LEU A 1 313 ? -88.290 17.081 126.422 1.00 61.94 313 LEU A O 1
ATOM 2454 N N . GLU A 1 314 ? -87.846 15.965 128.319 1.00 62.66 314 GLU A N 1
ATOM 2455 C CA . GLU A 1 314 ? -86.627 16.726 128.623 1.00 62.66 314 GLU A CA 1
ATOM 2456 C C . GLU A 1 314 ? -85.394 16.093 127.974 1.00 62.66 314 GLU A C 1
ATOM 2458 O O . GLU A 1 314 ? -84.585 16.827 127.401 1.00 62.66 314 GLU A O 1
ATOM 2463 N N . ARG A 1 315 ? -85.323 14.751 127.939 1.00 64.75 315 ARG A N 1
ATOM 2464 C CA . ARG A 1 315 ? -84.384 14.000 127.098 1.00 64.75 315 ARG A CA 1
ATOM 2465 C C . ARG A 1 315 ? -84.561 14.403 125.644 1.00 64.75 315 ARG A C 1
ATOM 2467 O O . ARG A 1 315 ? -83.614 14.983 125.149 1.00 64.75 315 ARG A O 1
ATOM 2474 N N . ASP A 1 316 ? -85.757 14.354 125.049 1.00 71.44 316 ASP A N 1
ATOM 2475 C CA . ASP A 1 316 ? -86.075 14.877 123.703 1.00 71.44 316 ASP A CA 1
ATOM 2476 C C . ASP A 1 316 ? -85.553 16.301 123.490 1.00 71.44 316 ASP A C 1
ATOM 2478 O O . ASP A 1 316 ? -85.260 16.660 122.362 1.00 71.44 316 ASP A O 1
ATOM 2482 N N . ASN A 1 317 ? -85.496 17.166 124.509 1.00 70.69 317 ASN A N 1
ATOM 2483 C CA . ASN A 1 317 ? -85.017 18.542 124.345 1.00 70.69 317 ASN A CA 1
ATOM 2484 C C . ASN A 1 317 ? -83.492 18.663 124.464 1.00 70.69 317 ASN A C 1
ATOM 2486 O O . ASN A 1 317 ? -82.900 19.497 123.774 1.00 70.69 317 ASN A O 1
ATOM 2490 N N . THR A 1 318 ? -82.833 17.848 125.291 1.00 74.62 318 THR A N 1
ATOM 2491 C CA . THR A 1 318 ? -81.366 17.718 125.269 1.00 74.62 318 THR A CA 1
ATOM 2492 C C . THR A 1 318 ? -80.885 16.934 124.053 1.00 74.62 318 THR A C 1
ATOM 2494 O O . THR A 1 318 ? -79.907 17.336 123.437 1.00 74.62 318 THR A O 1
ATOM 2497 N N . GLU A 1 319 ? -81.630 15.910 123.651 1.00 75.75 319 GLU A N 1
ATOM 2498 C CA . GLU A 1 319 ? -81.455 15.057 122.483 1.00 75.75 319 GLU A CA 1
ATOM 2499 C C . GLU A 1 319 ? -81.736 15.877 121.231 1.00 75.75 319 GLU A C 1
ATOM 2501 O O . GLU A 1 319 ? -80.829 16.000 120.441 1.00 75.75 319 GLU A O 1
ATOM 2506 N N . LYS A 1 320 ? -82.836 16.628 121.079 1.00 78.31 320 LYS A N 1
ATOM 2507 C CA . LYS A 1 320 ? -83.007 17.545 119.924 1.00 78.31 320 LYS A CA 1
ATOM 2508 C C . LYS A 1 320 ? -81.948 18.645 119.866 1.00 78.31 320 LYS A C 1
ATOM 2510 O O . LYS A 1 320 ? -81.645 19.146 118.788 1.00 78.31 320 LYS A O 1
ATOM 2515 N N . ARG A 1 321 ? -81.329 19.027 120.990 1.00 77.75 321 ARG A N 1
ATOM 2516 C CA . ARG A 1 321 ? -80.153 19.921 120.991 1.00 77.75 321 ARG A CA 1
ATOM 2517 C C . ARG A 1 321 ? -78.862 19.190 120.615 1.00 77.75 321 ARG A C 1
ATOM 2519 O O . ARG A 1 321 ? -78.036 19.793 119.934 1.00 77.75 321 ARG A O 1
ATOM 2526 N N . GLN A 1 322 ? -78.708 17.927 121.005 1.00 77.69 322 GLN A N 1
ATOM 2527 C CA . GLN A 1 322 ? -77.625 17.035 120.589 1.00 77.69 322 GLN A CA 1
ATOM 2528 C C . GLN A 1 322 ? -77.781 16.664 119.113 1.00 77.69 322 GLN A C 1
ATOM 2530 O O . GLN A 1 322 ? -76.882 16.980 118.366 1.00 77.69 322 GLN A O 1
ATOM 2535 N N . GLU A 1 323 ? -78.932 16.191 118.639 1.00 79.00 323 GLU A N 1
ATOM 2536 C CA . GLU A 1 323 ? -79.336 16.064 117.235 1.00 79.00 323 GLU A CA 1
ATOM 2537 C C . GLU A 1 323 ? -79.098 17.350 116.441 1.00 79.00 323 GLU A C 1
ATOM 2539 O O . GLU A 1 323 ? -78.564 17.269 115.350 1.00 79.00 323 GLU A O 1
ATOM 2544 N N . ILE A 1 324 ? -79.436 18.550 116.933 1.00 80.38 324 ILE A N 1
ATOM 2545 C CA . ILE A 1 324 ? -79.120 19.797 116.205 1.00 80.38 324 ILE A CA 1
ATOM 2546 C C . ILE A 1 324 ? -77.607 20.070 116.184 1.00 80.38 324 ILE A C 1
ATOM 2548 O O . ILE A 1 324 ? -77.101 20.575 115.180 1.00 80.38 324 ILE A O 1
ATOM 2552 N N . ALA A 1 325 ? -76.869 19.738 117.246 1.00 81.25 325 ALA A N 1
ATOM 2553 C CA . ALA A 1 325 ? -75.408 19.816 117.260 1.00 81.25 325 ALA A CA 1
ATOM 2554 C C . ALA A 1 325 ? -74.768 18.761 116.339 1.00 81.25 325 ALA A C 1
ATOM 2556 O O . ALA A 1 325 ? -73.858 19.097 115.595 1.00 81.25 325 ALA A O 1
ATOM 2557 N N . GLU A 1 326 ? -75.296 17.541 116.307 1.00 82.50 326 GLU A N 1
ATOM 2558 C CA . GLU A 1 326 ? -74.904 16.417 115.463 1.00 82.50 326 GLU A CA 1
ATOM 2559 C C . GLU A 1 326 ? -75.312 16.631 114.012 1.00 82.50 326 GLU A C 1
ATOM 2561 O O . GLU A 1 326 ? -74.574 16.249 113.128 1.00 82.50 326 GLU A O 1
ATOM 2566 N N . ILE A 1 327 ? -76.444 17.266 113.717 1.00 82.94 327 ILE A N 1
ATOM 2567 C CA . ILE A 1 327 ? -76.834 17.659 112.360 1.00 82.94 327 ILE A CA 1
ATOM 2568 C C . ILE A 1 327 ? -75.908 18.779 111.894 1.00 82.94 327 ILE A C 1
ATOM 2570 O O . ILE A 1 327 ? -75.443 18.735 110.763 1.00 82.94 327 ILE A O 1
ATOM 2574 N N . ARG A 1 328 ? -75.564 19.747 112.754 1.00 84.50 328 ARG A N 1
ATOM 2575 C CA . ARG A 1 328 ? -74.545 20.763 112.437 1.00 84.50 328 ARG A CA 1
ATOM 2576 C C . ARG A 1 328 ? -73.154 20.158 112.268 1.00 84.50 328 ARG A C 1
ATOM 2578 O O . ARG A 1 328 ? -72.440 20.592 111.373 1.00 84.50 328 ARG A O 1
ATOM 2585 N N . GLN A 1 329 ? -72.798 19.159 113.070 1.00 86.81 329 GLN A N 1
ATOM 2586 C CA . GLN A 1 329 ? -71.543 18.425 112.966 1.00 86.81 329 GLN A CA 1
ATOM 2587 C C . GLN A 1 329 ? -71.528 17.587 111.686 1.00 86.81 329 GLN A C 1
ATOM 2589 O O . GLN A 1 329 ? -70.717 17.870 110.828 1.00 86.81 329 GLN A O 1
ATOM 2594 N N . ARG A 1 330 ? -72.504 16.705 111.449 1.00 85.12 330 ARG A N 1
ATOM 2595 C CA . ARG A 1 330 ? -72.682 15.942 110.198 1.00 85.12 330 ARG A CA 1
ATOM 2596 C C . ARG A 1 330 ? -72.749 16.842 108.957 1.00 85.12 330 ARG A C 1
ATOM 2598 O O . ARG A 1 330 ? -72.293 16.424 107.903 1.00 85.12 330 ARG A O 1
ATOM 2605 N N . LEU A 1 331 ? -73.288 18.065 109.046 1.00 87.25 331 LEU A N 1
ATOM 2606 C CA . LEU A 1 331 ? -73.251 19.052 107.954 1.00 87.25 331 LEU A CA 1
ATOM 2607 C C . LEU A 1 331 ? -71.873 19.709 107.790 1.00 87.25 331 LEU A C 1
ATOM 2609 O O . LEU A 1 331 ? -71.495 20.004 106.661 1.00 87.25 331 LEU A O 1
ATOM 2613 N N . ALA A 1 332 ? -71.121 19.937 108.869 1.00 88.25 332 ALA A N 1
ATOM 2614 C CA . ALA A 1 332 ? -69.741 20.418 108.811 1.00 88.25 332 ALA A CA 1
ATOM 2615 C C . ALA A 1 332 ? -68.783 19.324 108.306 1.00 88.25 332 ALA A C 1
ATOM 2617 O O . ALA A 1 332 ? -67.963 19.597 107.433 1.00 88.25 332 ALA A O 1
ATOM 2618 N N . ASP A 1 333 ? -68.953 18.091 108.781 1.00 87.81 333 ASP A N 1
ATOM 2619 C CA . ASP A 1 333 ? -68.251 16.883 108.361 1.00 87.81 333 ASP A CA 1
ATOM 2620 C C . ASP A 1 333 ? -68.538 16.629 106.878 1.00 87.81 333 ASP A C 1
ATOM 2622 O O . ASP A 1 333 ? -67.610 16.643 106.077 1.00 87.81 333 ASP A O 1
ATOM 2626 N N . ALA A 1 334 ? -69.812 16.567 106.465 1.00 87.12 334 ALA A N 1
ATOM 2627 C CA . ALA A 1 334 ? -70.185 16.425 105.057 1.00 87.12 334 ALA A CA 1
ATOM 2628 C C . ALA A 1 334 ? -69.717 17.606 104.191 1.00 87.12 334 ALA A C 1
ATOM 2630 O O . ALA A 1 334 ? -69.334 17.401 103.043 1.00 87.12 334 ALA A O 1
ATOM 2631 N N . ALA A 1 335 ? -69.701 18.843 104.702 1.00 88.38 335 ALA A N 1
ATOM 2632 C CA . ALA A 1 335 ? -69.105 19.968 103.981 1.00 88.38 335 ALA A CA 1
ATOM 2633 C C . ALA A 1 335 ? -67.581 19.810 103.843 1.00 88.38 335 ALA A C 1
ATOM 2635 O O . ALA A 1 335 ? -67.030 20.172 102.805 1.00 88.38 335 ALA A O 1
ATOM 2636 N N . SER A 1 336 ? -66.907 19.237 104.844 1.00 90.50 336 SER A N 1
ATOM 2637 C CA . SER A 1 336 ? -65.480 18.911 104.795 1.00 90.50 336 SER A CA 1
ATOM 2638 C C . SER A 1 336 ? -65.185 17.736 103.856 1.00 90.50 336 SER A C 1
ATOM 2640 O O . SER A 1 336 ? -64.204 17.799 103.123 1.00 90.50 336 SER A O 1
ATOM 2642 N N . ASP A 1 337 ? -66.078 16.746 103.770 1.00 90.31 337 ASP A N 1
ATOM 2643 C CA . ASP A 1 337 ? -66.018 15.624 102.830 1.00 90.31 337 ASP A CA 1
ATOM 2644 C C . ASP A 1 337 ? -66.303 16.068 101.396 1.00 90.31 337 ASP A C 1
ATOM 2646 O O . ASP A 1 337 ? -65.594 15.679 100.473 1.00 90.31 337 ASP A O 1
ATOM 2650 N N . PHE A 1 338 ? -67.303 16.925 101.165 1.00 90.62 338 PHE A N 1
ATOM 2651 C CA . PHE A 1 338 ? -67.516 17.515 99.843 1.00 90.62 338 PHE A CA 1
ATOM 2652 C C . PHE A 1 338 ? -66.329 18.386 99.439 1.00 90.62 338 PHE A C 1
ATOM 2654 O O . PHE A 1 338 ? -65.928 18.366 98.275 1.00 90.62 338 PHE A O 1
ATOM 2661 N N . LYS A 1 339 ? -65.727 19.114 100.386 1.00 93.69 339 LYS A N 1
ATOM 2662 C CA . LYS A 1 339 ? -64.539 19.921 100.118 1.00 93.69 339 LYS A CA 1
ATOM 2663 C C . LYS A 1 339 ? -63.313 19.051 99.831 1.00 93.69 339 LYS A C 1
ATOM 2665 O O . LYS A 1 339 ? -62.644 19.304 98.837 1.00 93.69 339 LYS A O 1
ATOM 2670 N N . SER A 1 340 ? -63.064 17.995 100.605 1.00 92.31 340 SER A N 1
ATOM 2671 C CA . SER A 1 340 ? -61.952 17.062 100.379 1.00 92.31 340 SER A CA 1
ATOM 2672 C C . SER A 1 340 ? -62.139 16.251 99.092 1.00 92.31 340 SER A C 1
ATOM 2674 O O . SER A 1 340 ? -61.181 16.059 98.349 1.00 92.31 340 SER A O 1
ATOM 2676 N N . GLN A 1 341 ? -63.372 15.868 98.738 1.00 92.06 341 GLN A N 1
ATOM 2677 C CA . GLN A 1 341 ? -63.699 15.263 97.442 1.00 92.06 341 GLN A CA 1
ATOM 2678 C C . GLN A 1 341 ? -63.509 16.231 96.270 1.00 92.06 341 GLN A C 1
ATOM 2680 O O . GLN A 1 341 ? -63.100 15.798 95.194 1.00 92.06 341 GLN A O 1
ATOM 2685 N N . LEU A 1 342 ? -63.814 17.522 96.436 1.00 92.88 342 LEU A N 1
ATOM 2686 C CA . LEU A 1 342 ? -63.539 18.540 95.418 1.00 92.88 342 LEU A CA 1
ATOM 2687 C C . LEU A 1 342 ? -62.035 18.794 95.287 1.00 92.88 342 LEU A C 1
ATOM 2689 O O . LEU A 1 342 ? -61.527 18.790 94.172 1.00 92.88 342 LEU A O 1
ATOM 2693 N N . GLU A 1 343 ? -61.309 18.925 96.397 1.00 93.50 343 GLU A N 1
ATOM 2694 C CA . GLU A 1 343 ? -59.850 19.071 96.415 1.00 93.50 343 GLU A CA 1
ATOM 2695 C C . GLU A 1 343 ? -59.165 17.839 95.786 1.00 93.50 343 GLU A C 1
ATOM 2697 O O . GLU A 1 343 ? -58.301 18.003 94.926 1.00 93.50 343 GLU A O 1
ATOM 2702 N N . ALA A 1 344 ? -59.619 16.617 96.086 1.00 93.00 344 ALA A N 1
ATOM 2703 C CA . ALA A 1 344 ? -59.140 15.381 95.459 1.00 93.00 344 ALA A CA 1
ATOM 2704 C C . ALA A 1 344 ? -59.494 15.285 93.961 1.00 93.00 344 ALA A C 1
ATOM 2706 O O . ALA A 1 344 ? -58.676 14.823 93.165 1.00 93.00 344 ALA A O 1
ATOM 2707 N N . LYS A 1 345 ? -60.680 15.749 93.539 1.00 94.25 345 LYS A N 1
ATOM 2708 C CA . LYS A 1 345 ? -61.050 15.834 92.112 1.00 94.25 345 LYS A CA 1
ATOM 2709 C C . LYS A 1 345 ? -60.197 16.861 91.371 1.00 94.25 345 LYS A C 1
ATOM 2711 O O . LYS A 1 345 ? -59.727 16.553 90.282 1.00 94.25 345 LYS A O 1
ATOM 2716 N N . CYS A 1 346 ? -59.938 18.027 91.960 1.00 93.69 346 CYS A N 1
ATOM 2717 C CA . CYS A 1 346 ? -59.026 19.023 91.399 1.00 93.69 346 CYS A CA 1
ATOM 2718 C C . CYS A 1 346 ? -57.599 18.470 91.291 1.00 93.69 346 CYS A C 1
ATOM 2720 O O . CYS A 1 346 ? -57.009 18.554 90.224 1.00 93.69 346 CYS A O 1
ATOM 2722 N N . GLN A 1 347 ? -57.076 17.815 92.334 1.00 94.31 347 GLN A N 1
ATOM 2723 C CA . GLN A 1 347 ? -55.758 17.164 92.299 1.00 94.31 347 GLN A CA 1
ATOM 2724 C C . GLN A 1 347 ? -55.678 16.048 91.243 1.00 94.31 347 GLN A C 1
ATOM 2726 O O . GLN A 1 347 ? -54.664 15.923 90.560 1.00 94.31 347 GLN A O 1
ATOM 2731 N N . SER A 1 348 ? -56.748 15.265 91.073 1.00 95.31 348 SER A N 1
ATOM 2732 C CA . SER A 1 348 ? -56.854 14.223 90.042 1.00 95.31 348 SER A CA 1
ATOM 2733 C C . SER A 1 348 ? -56.875 14.810 88.624 1.00 95.31 348 SER A C 1
ATOM 2735 O O . SER A 1 348 ? -56.144 14.341 87.752 1.00 95.31 348 SER A O 1
ATOM 2737 N N . LEU A 1 349 ? -57.636 15.887 88.401 1.00 94.00 349 LEU A N 1
ATOM 2738 C CA . LEU A 1 349 ? -57.666 16.607 87.123 1.00 94.00 349 LEU A CA 1
ATOM 2739 C C . LEU A 1 349 ? -56.334 17.311 86.829 1.00 94.00 349 LEU A C 1
ATOM 2741 O O . LEU A 1 349 ? -55.850 17.227 85.705 1.00 94.00 349 LEU A O 1
ATOM 2745 N N . ASP A 1 350 ? -55.697 17.924 87.827 1.00 94.81 350 ASP A N 1
ATOM 2746 C CA . ASP A 1 350 ? -54.355 18.503 87.713 1.00 94.81 350 ASP A CA 1
ATOM 2747 C C . ASP A 1 350 ? -53.307 17.440 87.364 1.00 94.81 350 ASP A C 1
ATOM 2749 O O . ASP A 1 350 ? -52.405 17.702 86.569 1.00 94.81 350 ASP A O 1
ATOM 2753 N N . ALA A 1 351 ? -53.393 16.246 87.959 1.00 94.31 351 ALA A N 1
ATOM 2754 C CA . ALA A 1 351 ? -52.505 15.129 87.650 1.00 94.31 351 ALA A CA 1
ATOM 2755 C C . ALA A 1 351 ? -52.734 14.607 86.223 1.00 94.31 351 ALA A C 1
ATOM 2757 O O . ALA A 1 351 ? -51.772 14.455 85.473 1.00 94.31 351 ALA A O 1
ATOM 2758 N N . ALA A 1 352 ? -53.992 14.412 85.815 1.00 94.50 352 ALA A N 1
ATOM 2759 C CA . ALA A 1 352 ? -54.344 14.002 84.457 1.00 94.50 352 ALA A CA 1
ATOM 2760 C C . ALA A 1 352 ? -53.918 15.042 83.404 1.00 94.50 352 ALA A C 1
ATOM 2762 O O . ALA A 1 352 ? -53.352 14.680 82.375 1.00 94.50 352 ALA A O 1
ATOM 2763 N N . ALA A 1 353 ? -54.110 16.335 83.679 1.00 94.19 353 ALA A N 1
ATOM 2764 C CA . ALA A 1 353 ? -53.677 17.420 82.803 1.00 94.19 353 ALA A CA 1
ATOM 2765 C C . ALA A 1 353 ? -52.145 17.499 82.697 1.00 94.19 353 ALA A C 1
ATOM 2767 O O . ALA A 1 353 ? -51.624 17.709 81.604 1.00 94.19 353 ALA A O 1
ATOM 2768 N N . LYS A 1 354 ? -51.406 17.284 83.797 1.00 96.44 354 LYS A N 1
ATOM 2769 C CA . LYS A 1 354 ? -49.934 17.190 83.771 1.00 96.44 354 LYS A CA 1
ATOM 2770 C C . LYS A 1 354 ? -49.466 16.008 82.921 1.00 96.44 354 LYS A C 1
ATOM 2772 O O . LYS A 1 354 ? -48.626 16.212 82.052 1.00 96.44 354 LYS A O 1
ATOM 2777 N N . LEU A 1 355 ? -50.063 14.826 83.101 1.00 96.44 355 LEU A N 1
ATOM 2778 C CA . LEU A 1 355 ? -49.774 13.644 82.280 1.00 96.44 355 LEU A CA 1
ATOM 2779 C C . LEU A 1 355 ? -50.025 13.916 80.790 1.00 96.44 355 LEU A C 1
ATOM 2781 O O . LEU A 1 355 ? -49.118 13.722 79.993 1.00 96.44 355 LEU A O 1
ATOM 2785 N N . GLN A 1 356 ? -51.182 14.472 80.415 1.00 96.56 356 GLN A N 1
ATOM 2786 C CA . GLN A 1 356 ? -51.478 14.836 79.020 1.00 96.56 356 GLN A CA 1
ATOM 2787 C C . GLN A 1 356 ? -50.514 15.892 78.456 1.00 96.56 356 GLN A C 1
ATOM 2789 O O . GLN A 1 356 ? -50.107 15.815 77.297 1.00 96.56 356 GLN A O 1
ATOM 2794 N N . ILE A 1 357 ? -50.115 16.882 79.260 1.00 96.19 357 ILE A N 1
ATOM 2795 C CA . ILE A 1 357 ? -49.124 17.891 78.862 1.00 96.19 357 ILE A CA 1
ATOM 2796 C C . ILE A 1 357 ? -47.752 17.244 78.621 1.00 96.19 357 ILE A C 1
ATOM 2798 O O . ILE A 1 357 ? -47.071 17.617 77.664 1.00 96.19 357 ILE A O 1
ATOM 2802 N N . ASP A 1 358 ? -47.339 16.288 79.453 1.00 96.50 358 ASP A N 1
ATOM 2803 C CA . ASP A 1 358 ? -46.064 15.587 79.299 1.00 96.50 358 ASP A CA 1
ATOM 2804 C C . ASP A 1 358 ? -46.092 14.543 78.169 1.00 96.50 358 ASP A C 1
ATOM 2806 O O . ASP A 1 358 ? -45.141 14.495 77.389 1.00 96.50 358 ASP A O 1
ATOM 2810 N N . GLU A 1 359 ? -47.207 13.842 77.945 1.00 97.06 359 GLU A N 1
ATOM 2811 C CA . GLU A 1 359 ? -47.451 13.031 76.741 1.00 97.06 359 GLU A CA 1
ATOM 2812 C C . GLU A 1 359 ? -47.328 13.873 75.461 1.00 97.06 359 GLU A C 1
ATOM 2814 O O . GLU A 1 359 ? -46.599 13.500 74.542 1.00 97.06 359 GLU A O 1
ATOM 2819 N N . LEU A 1 360 ? -47.969 15.048 75.399 1.00 96.38 360 LEU A N 1
ATOM 2820 C CA . LEU A 1 360 ? -47.871 15.956 74.248 1.00 96.38 360 LEU A CA 1
ATOM 2821 C C . LEU A 1 360 ? -46.448 16.511 74.066 1.00 96.38 360 LEU A C 1
ATOM 2823 O O . LEU A 1 360 ? -45.986 16.677 72.934 1.00 96.38 360 LEU A O 1
ATOM 2827 N N . ARG A 1 361 ? -45.713 16.762 75.160 1.00 97.00 361 ARG A N 1
ATOM 2828 C CA . ARG A 1 361 ? -44.285 17.126 75.107 1.00 97.00 361 ARG A CA 1
ATOM 2829 C C . ARG A 1 361 ? -43.438 15.977 74.567 1.00 97.00 361 ARG A C 1
ATOM 2831 O O . ARG A 1 361 ? -42.516 16.237 73.799 1.00 97.00 361 ARG A O 1
ATOM 2838 N N . GLU A 1 362 ? -43.715 14.730 74.931 1.00 96.88 362 GLU A N 1
ATOM 2839 C CA . GLU A 1 362 ? -42.972 13.563 74.444 1.00 96.88 362 GLU A CA 1
ATOM 2840 C C . GLU A 1 362 ? -43.290 13.215 72.992 1.00 96.88 362 GLU A C 1
ATOM 2842 O O . GLU A 1 362 ? -42.355 13.012 72.213 1.00 96.88 362 GLU A O 1
ATOM 2847 N N . GLN A 1 363 ? -44.565 13.261 72.598 1.00 96.94 363 GLN A N 1
ATOM 2848 C CA . GLN A 1 363 ? -44.996 13.165 71.202 1.00 96.94 363 GLN A CA 1
ATOM 2849 C C . GLN A 1 363 ? -44.317 14.242 70.354 1.00 96.94 363 GLN A C 1
ATOM 2851 O O . GLN A 1 363 ? -43.716 13.923 69.329 1.00 96.94 363 GLN A O 1
ATOM 2856 N N . ARG A 1 364 ? -44.306 15.504 70.809 1.00 96.62 364 ARG A N 1
ATOM 2857 C CA . ARG A 1 364 ? -43.587 16.564 70.097 1.00 96.62 364 ARG A CA 1
ATOM 2858 C C . ARG A 1 364 ? -42.082 16.292 70.030 1.00 96.62 364 ARG A C 1
ATOM 2860 O O . ARG A 1 364 ? -41.534 16.309 68.937 1.00 96.62 364 ARG A O 1
ATOM 2867 N N . ARG A 1 365 ? -41.416 15.959 71.144 1.00 97.25 365 ARG A N 1
ATOM 2868 C CA . ARG A 1 365 ? -39.983 15.585 71.141 1.00 97.25 365 ARG A CA 1
ATOM 2869 C C . ARG A 1 365 ? -39.693 14.413 70.197 1.00 97.25 365 ARG A C 1
ATOM 2871 O O . ARG A 1 365 ? -38.558 14.272 69.755 1.00 97.25 365 ARG A O 1
ATOM 2878 N N . HIS A 1 366 ? -40.646 13.509 69.971 1.00 96.50 366 HIS A N 1
ATOM 2879 C CA . HIS A 1 366 ? -40.525 12.391 69.032 1.00 96.50 366 HIS A CA 1
ATOM 2880 C C . HIS A 1 366 ? -40.677 12.860 67.578 1.00 96.50 366 HIS A C 1
ATOM 2882 O O . HIS A 1 366 ? -39.862 12.489 66.741 1.00 96.50 366 HIS A O 1
ATOM 2888 N N . LEU A 1 367 ? -41.656 13.718 67.277 1.00 96.62 367 LEU A N 1
ATOM 2889 C CA . LEU A 1 367 ? -41.803 14.340 65.955 1.00 96.62 367 LEU A CA 1
ATOM 2890 C C . LEU A 1 367 ? -40.585 15.207 65.599 1.00 96.62 367 LEU A C 1
ATOM 2892 O O . LEU A 1 367 ? -39.989 14.988 64.549 1.00 96.62 367 LEU A O 1
ATOM 2896 N N . ASP A 1 368 ? -40.151 16.088 66.508 1.00 97.19 368 ASP A N 1
ATOM 2897 C CA . ASP A 1 368 ? -38.955 16.928 66.348 1.00 97.19 368 ASP A CA 1
ATOM 2898 C C . ASP A 1 368 ? -37.698 16.056 66.074 1.00 97.19 368 ASP A C 1
ATOM 2900 O O . ASP A 1 368 ? -36.854 16.407 65.251 1.00 97.19 368 ASP A O 1
ATOM 2904 N N . ARG A 1 369 ? -37.567 14.886 66.731 1.00 97.06 369 ARG A N 1
ATOM 2905 C CA . ARG A 1 369 ? -36.478 13.915 66.479 1.00 97.06 369 ARG A CA 1
ATOM 2906 C C . ARG A 1 369 ? -36.580 13.275 65.097 1.00 97.06 369 ARG A C 1
ATOM 2908 O O . ARG A 1 369 ? -35.590 13.281 64.370 1.00 97.06 369 ARG A O 1
ATOM 2915 N N . ASN A 1 370 ? -37.754 12.765 64.731 1.00 96.62 370 ASN A N 1
ATOM 2916 C CA . ASN A 1 370 ? -37.986 12.126 63.436 1.00 96.62 370 ASN A CA 1
ATOM 2917 C C . ASN A 1 370 ? -37.759 13.104 62.272 1.00 96.62 370 ASN A C 1
ATOM 2919 O O . ASN A 1 370 ? -37.171 12.720 61.266 1.00 96.62 370 ASN A O 1
ATOM 2923 N N . GLU A 1 371 ? -38.168 14.368 62.412 1.00 96.94 371 GLU A N 1
ATOM 2924 C CA . GLU A 1 371 ? -37.908 15.415 61.418 1.00 96.94 371 GLU A CA 1
ATOM 2925 C C . GLU A 1 371 ? -36.405 15.710 61.300 1.00 96.94 371 GLU A C 1
ATOM 2927 O O . GLU A 1 371 ? -35.859 15.727 60.197 1.00 96.94 371 GLU A O 1
ATOM 2932 N N . ILE A 1 372 ? -35.695 15.853 62.425 1.00 97.00 372 ILE A N 1
ATOM 2933 C CA . ILE A 1 372 ? -34.234 16.026 62.436 1.00 97.00 372 ILE A CA 1
ATOM 2934 C C . ILE A 1 372 ? -33.515 14.822 61.802 1.00 97.00 372 ILE A C 1
ATOM 2936 O O . ILE A 1 372 ? -32.499 15.003 61.128 1.00 97.00 372 ILE A O 1
ATOM 2940 N N . GLU A 1 373 ? -34.005 13.600 62.000 1.00 97.25 373 GLU A N 1
ATOM 2941 C CA . GLU A 1 373 ? -33.431 12.390 61.405 1.00 97.25 373 GLU A CA 1
ATOM 2942 C C . GLU A 1 373 ? -33.723 12.288 59.903 1.00 97.25 373 GLU A C 1
ATOM 2944 O O . GLU A 1 373 ? -32.780 12.086 59.138 1.00 97.25 373 GLU A O 1
ATOM 2949 N N . ALA A 1 374 ? -34.952 12.571 59.462 1.00 97.19 374 ALA A N 1
ATOM 2950 C CA . ALA A 1 374 ? -35.316 12.640 58.046 1.00 97.19 374 ALA A CA 1
ATOM 2951 C C . ALA A 1 374 ? -34.543 13.742 57.293 1.00 97.19 374 ALA A C 1
ATOM 2953 O O . ALA A 1 374 ? -34.035 13.510 56.199 1.00 97.19 374 ALA A O 1
ATOM 2954 N N . LEU A 1 375 ? -34.361 14.925 57.894 1.00 97.25 375 LEU A N 1
ATOM 2955 C CA . LEU A 1 375 ? -33.543 16.004 57.323 1.00 97.25 375 LEU A CA 1
ATOM 2956 C C . LEU A 1 375 ? -32.050 15.640 57.263 1.00 97.25 375 LEU A C 1
ATOM 2958 O O . LEU A 1 375 ? -31.343 16.056 56.342 1.00 97.25 375 LEU A O 1
ATOM 2962 N N . ARG A 1 376 ? -31.545 14.845 58.218 1.00 97.25 376 ARG A N 1
ATOM 2963 C CA . ARG A 1 376 ? -30.178 14.296 58.166 1.00 97.25 376 ARG A CA 1
ATOM 2964 C C . ARG A 1 376 ? -30.038 13.232 57.082 1.00 97.25 376 ARG A C 1
ATOM 2966 O O . ARG A 1 376 ? -28.999 13.200 56.433 1.00 97.25 376 ARG A O 1
ATOM 2973 N N . GLU A 1 377 ? -31.042 12.384 56.891 1.00 97.25 377 GLU A N 1
ATOM 2974 C CA . GLU A 1 377 ? -31.071 11.354 55.851 1.00 97.25 377 GLU A CA 1
ATOM 2975 C C . GLU A 1 377 ? -31.141 11.980 54.455 1.00 97.25 377 GLU A C 1
ATOM 2977 O O . GLU A 1 377 ? -30.198 11.816 53.687 1.00 97.25 377 GLU A O 1
ATOM 2982 N N . ALA A 1 378 ? -32.113 12.859 54.197 1.00 97.12 378 ALA A N 1
ATOM 2983 C CA . ALA A 1 378 ? -32.209 13.617 52.949 1.00 97.12 378 ALA A CA 1
ATOM 2984 C C . ALA A 1 378 ? -30.929 14.422 52.635 1.00 97.12 378 ALA A C 1
ATOM 2986 O O . ALA A 1 378 ? -30.523 14.531 51.477 1.00 97.12 378 ALA A O 1
ATOM 2987 N N . ARG A 1 379 ? -30.234 14.949 53.659 1.00 97.94 379 ARG A N 1
ATOM 2988 C CA . ARG A 1 379 ? -28.916 15.583 53.481 1.00 97.94 379 ARG A CA 1
ATOM 2989 C C . ARG A 1 379 ? -27.821 14.581 53.093 1.00 97.94 379 ARG A C 1
ATOM 2991 O O . ARG A 1 379 ? -26.975 14.934 52.275 1.00 97.94 379 ARG A O 1
ATOM 2998 N N . ARG A 1 380 ? -27.790 13.370 53.667 1.00 97.88 380 ARG A N 1
ATOM 2999 C CA . ARG A 1 380 ? -26.850 12.311 53.242 1.00 97.88 380 ARG A CA 1
ATOM 3000 C C . ARG A 1 380 ? -27.133 11.912 51.799 1.00 97.88 380 ARG A C 1
ATOM 3002 O O . ARG A 1 380 ? -26.200 11.870 51.005 1.00 97.88 380 ARG A O 1
ATOM 3009 N N . ASP A 1 381 ? -28.397 11.699 51.451 1.00 97.06 381 ASP A N 1
ATOM 3010 C CA . ASP A 1 381 ? -28.804 11.303 50.104 1.00 97.06 381 ASP A CA 1
ATOM 3011 C C . ASP A 1 381 ? -28.395 12.354 49.072 1.00 97.06 381 ASP A C 1
ATOM 3013 O O . ASP A 1 381 ? -27.738 12.010 48.090 1.00 97.06 381 ASP A O 1
ATOM 3017 N N . ALA A 1 382 ? -28.660 13.637 49.346 1.00 96.56 382 ALA A N 1
ATOM 3018 C CA . ALA A 1 382 ? -28.222 14.754 48.510 1.00 96.56 382 ALA A CA 1
ATOM 3019 C C . ALA A 1 382 ? -26.690 14.829 48.350 1.00 96.56 382 ALA A C 1
ATOM 3021 O O . ALA A 1 382 ? -26.209 15.129 47.258 1.00 96.56 382 ALA A O 1
ATOM 3022 N N . VAL A 1 383 ? -25.914 14.514 49.397 1.00 97.81 383 VAL A N 1
ATOM 3023 C CA . VAL A 1 383 ? -24.446 14.410 49.298 1.00 97.81 383 VAL A CA 1
ATOM 3024 C C . VAL A 1 383 ? -24.038 13.211 48.436 1.00 97.81 383 VAL A C 1
ATOM 3026 O O . VAL A 1 383 ? -23.250 13.390 47.516 1.00 97.81 383 VAL A O 1
ATOM 3029 N N . THR A 1 384 ? -24.619 12.020 48.630 1.00 96.56 384 THR A N 1
ATOM 3030 C CA . THR A 1 384 ? -24.287 10.857 47.779 1.00 96.56 384 THR A CA 1
ATOM 3031 C C . THR A 1 384 ? -24.717 11.040 46.323 1.00 96.56 384 THR A C 1
ATOM 3033 O O . THR A 1 384 ? -24.072 10.499 45.429 1.00 96.56 384 THR A O 1
ATOM 3036 N N . ALA A 1 385 ? -25.780 11.805 46.059 1.00 95.75 385 ALA A N 1
ATOM 3037 C CA . ALA A 1 385 ? -26.168 12.204 44.712 1.00 95.75 385 ALA A CA 1
ATOM 3038 C C . ALA A 1 385 ? -25.132 13.162 44.108 1.00 95.75 385 ALA A C 1
ATOM 3040 O O . ALA A 1 385 ? -24.638 12.904 43.014 1.00 95.75 385 ALA A O 1
ATOM 3041 N N . LEU A 1 386 ? -24.724 14.202 44.845 1.00 97.69 386 LEU A N 1
ATOM 3042 C CA . LEU A 1 386 ? -23.667 15.120 44.415 1.00 97.69 386 LEU A CA 1
ATOM 3043 C C . LEU A 1 386 ? -22.342 14.389 44.141 1.00 97.69 386 LEU A C 1
ATOM 3045 O O . LEU A 1 386 ? -21.701 14.662 43.132 1.00 97.69 386 LEU A O 1
ATOM 3049 N N . ASP A 1 387 ? -21.950 13.431 44.983 1.00 97.31 387 ASP A N 1
ATOM 3050 C CA . ASP A 1 387 ? -20.738 12.633 44.772 1.00 97.31 387 ASP A CA 1
ATOM 3051 C C . ASP A 1 387 ? -20.825 11.763 43.505 1.00 97.31 387 ASP A C 1
ATOM 3053 O O . ASP A 1 387 ? -19.832 11.660 42.783 1.00 97.31 387 ASP A O 1
ATOM 3057 N N . ARG A 1 388 ? -22.005 11.202 43.182 1.00 96.75 388 ARG A N 1
ATOM 3058 C CA . ARG A 1 388 ? -22.248 10.457 41.927 1.00 96.75 388 ARG A CA 1
ATOM 3059 C C . ARG A 1 388 ? -22.129 11.359 40.698 1.00 96.75 388 ARG A C 1
ATOM 3061 O O . ARG A 1 388 ? -21.400 11.009 39.769 1.00 96.75 388 ARG A O 1
ATOM 3068 N N . GLU A 1 389 ? -22.766 12.529 40.715 1.00 95.94 389 GLU A N 1
ATOM 3069 C CA . GLU A 1 389 ? -22.661 13.521 39.632 1.00 95.94 389 GLU A CA 1
ATOM 3070 C C . GLU A 1 389 ? -21.216 14.021 39.468 1.00 95.94 389 GLU A C 1
ATOM 3072 O O . GLU A 1 389 ? -20.711 14.163 38.354 1.00 95.94 389 GLU A O 1
ATOM 3077 N N . LEU A 1 390 ? -20.492 14.216 40.576 1.00 97.31 390 LEU A N 1
ATOM 3078 C CA . LEU A 1 390 ? -19.076 14.579 40.554 1.00 97.31 390 LEU A CA 1
ATOM 3079 C C . LEU A 1 390 ? -18.161 13.422 40.120 1.00 97.31 390 LEU A C 1
ATOM 3081 O O . LEU A 1 390 ? -17.069 13.699 39.624 1.00 97.31 390 LEU A O 1
ATOM 3085 N N . SER A 1 391 ? -18.524 12.145 40.291 1.00 96.62 391 SER A N 1
ATOM 3086 C CA . SER A 1 391 ? -17.812 11.046 39.614 1.00 96.62 391 SER A CA 1
ATOM 3087 C C . SER A 1 391 ? -18.096 11.053 38.114 1.00 96.62 391 SER A C 1
ATOM 3089 O O . SER A 1 391 ? -17.151 11.197 37.344 1.00 96.62 391 SER A O 1
ATOM 3091 N N . ALA A 1 392 ? -19.370 11.066 37.708 1.00 96.19 392 ALA A N 1
ATOM 3092 C CA . ALA A 1 392 ? -19.773 11.046 36.303 1.00 96.19 392 ALA A CA 1
ATOM 3093 C C . ALA A 1 392 ? -19.176 12.219 35.505 1.00 96.19 392 ALA A C 1
ATOM 3095 O O . ALA A 1 392 ? -18.683 12.027 34.396 1.00 96.19 392 ALA A O 1
ATOM 3096 N N . LYS A 1 393 ? -19.116 13.426 36.087 1.00 95.44 393 LYS A N 1
ATOM 3097 C CA . LYS A 1 393 ? -18.435 14.575 35.469 1.00 95.44 393 LYS A CA 1
ATOM 3098 C C . LYS A 1 393 ? -16.936 14.337 35.268 1.00 95.44 393 LYS A C 1
ATOM 3100 O O . LYS A 1 393 ? -16.416 14.698 34.218 1.00 95.44 393 LYS A O 1
ATOM 3105 N N . ARG A 1 394 ? -16.240 13.739 36.243 1.00 97.69 394 ARG A N 1
ATOM 3106 C CA . ARG A 1 394 ? -14.803 13.419 36.125 1.00 97.69 394 ARG A CA 1
ATOM 3107 C C . ARG A 1 394 ? -14.551 12.308 35.108 1.00 97.69 394 ARG A C 1
ATOM 3109 O O . ARG A 1 394 ? -13.507 12.320 34.469 1.00 97.69 394 ARG A O 1
ATOM 3116 N N . ASP A 1 395 ? -15.483 11.371 34.958 1.00 96.56 395 ASP A N 1
ATOM 3117 C CA . ASP A 1 395 ? -15.420 10.325 33.936 1.00 96.56 395 ASP A CA 1
ATOM 3118 C C . ASP A 1 395 ? -15.622 10.923 32.536 1.00 96.56 395 ASP A C 1
ATOM 3120 O O . ASP A 1 395 ? -14.743 10.782 31.692 1.00 96.56 395 ASP A O 1
ATOM 3124 N N . LEU A 1 396 ? -16.641 11.765 32.335 1.00 95.31 396 LEU A N 1
ATOM 3125 C CA . LEU A 1 396 ? -16.814 12.527 31.088 1.00 95.31 396 LEU A CA 1
ATOM 3126 C C . LEU A 1 396 ? -15.618 13.448 30.771 1.00 95.31 396 LEU A C 1
ATOM 3128 O O . LEU A 1 396 ? -15.259 13.622 29.608 1.00 95.31 396 LEU A O 1
ATOM 3132 N N . GLU A 1 397 ? -14.965 14.033 31.779 1.00 96.56 397 GLU A N 1
ATOM 3133 C CA . GLU A 1 397 ? -13.730 14.812 31.597 1.00 96.56 397 GLU A CA 1
ATOM 3134 C C . GLU A 1 397 ? -12.533 13.942 31.168 1.00 96.56 397 GLU A C 1
ATOM 3136 O O . GLU A 1 397 ? -11.690 14.419 30.403 1.00 96.56 397 GLU A O 1
ATOM 3141 N N . ARG A 1 398 ? -12.469 12.672 31.596 1.00 97.44 398 ARG A N 1
ATOM 3142 C CA . ARG A 1 398 ? -11.474 11.686 31.131 1.00 97.44 398 ARG A CA 1
ATOM 3143 C C . ARG A 1 398 ? -11.773 11.221 29.711 1.00 97.44 398 ARG A C 1
ATOM 3145 O O . ARG A 1 398 ? -10.863 11.224 28.889 1.00 97.44 398 ARG A O 1
ATOM 3152 N N . ASP A 1 399 ? -13.027 10.909 29.400 1.00 96.00 399 ASP A N 1
ATOM 3153 C CA . ASP A 1 399 ? -13.454 10.479 28.064 1.00 96.00 399 ASP A CA 1
ATOM 3154 C C . ASP A 1 399 ? -13.190 11.579 27.025 1.00 96.00 399 ASP A C 1
ATOM 3156 O O . ASP A 1 399 ? -12.614 11.330 25.965 1.00 96.00 399 ASP A O 1
ATOM 3160 N N . LEU A 1 400 ? -13.502 12.837 27.365 1.00 96.50 400 LEU A N 1
ATOM 3161 C CA . LEU A 1 400 ? -13.171 14.002 26.538 1.00 96.50 400 LEU A CA 1
ATOM 3162 C C . LEU A 1 400 ? -11.658 14.237 26.410 1.00 96.50 400 LEU A C 1
ATOM 3164 O O . LEU A 1 400 ? -11.226 14.804 25.405 1.00 96.50 400 LEU A O 1
ATOM 3168 N N . ALA A 1 401 ? -10.845 13.836 27.390 1.00 97.00 401 ALA A N 1
ATOM 3169 C CA . ALA A 1 401 ? -9.388 13.881 27.279 1.00 97.00 401 ALA A CA 1
ATOM 3170 C C . ALA A 1 401 ? -8.849 12.757 26.373 1.00 97.00 401 ALA A C 1
ATOM 3172 O O . ALA A 1 401 ? -8.014 13.039 25.513 1.00 97.00 401 ALA A O 1
ATOM 3173 N N . SER A 1 402 ? -9.373 11.530 26.495 1.00 96.44 402 SER A N 1
ATOM 3174 C CA . SER A 1 402 ? -9.020 10.391 25.633 1.00 96.44 402 SER A CA 1
ATOM 3175 C C . SER A 1 402 ? -9.358 10.688 24.173 1.00 96.44 402 SER A C 1
ATOM 3177 O O . SER A 1 402 ? -8.465 10.728 23.330 1.00 96.44 402 SER A O 1
ATOM 3179 N N . ALA A 1 403 ? -10.604 11.085 23.895 1.00 93.94 403 ALA A N 1
ATOM 3180 C CA . ALA A 1 403 ? -11.058 11.445 22.553 1.00 93.94 403 ALA A CA 1
ATOM 3181 C C . ALA A 1 403 ? -10.267 12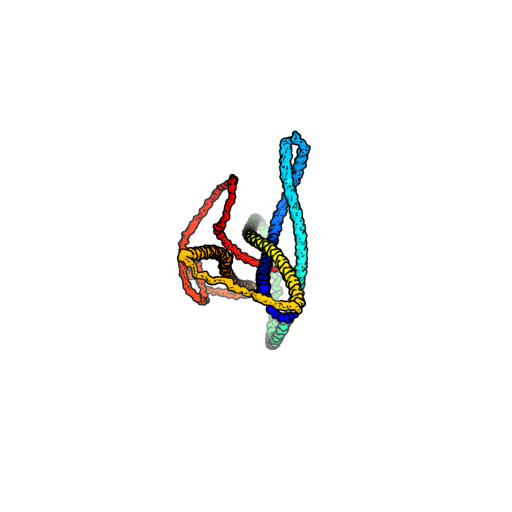.619 21.935 1.00 93.94 403 ALA A C 1
ATOM 3183 O O . ALA A 1 403 ? -10.120 12.702 20.715 1.00 93.94 403 ALA A O 1
ATOM 3184 N N . ARG A 1 404 ? -9.722 13.532 22.756 1.00 96.19 404 ARG A N 1
ATOM 3185 C CA . ARG A 1 404 ? -8.804 14.591 22.298 1.00 96.19 404 ARG A CA 1
ATOM 3186 C C . ARG A 1 404 ? -7.402 14.068 21.982 1.00 96.19 404 ARG A C 1
ATOM 3188 O O . ARG A 1 404 ? -6.821 14.565 21.019 1.00 96.19 404 ARG A O 1
ATOM 3195 N N . SER A 1 405 ? -6.881 13.101 22.742 1.00 96.00 405 SER A N 1
ATOM 3196 C CA . SER A 1 405 ? -5.624 12.413 22.408 1.00 96.00 405 SER A CA 1
ATOM 3197 C C . SER A 1 405 ? -5.791 11.621 21.119 1.00 96.00 405 SER A C 1
ATOM 3199 O O . SER A 1 405 ? -5.102 11.902 20.152 1.00 96.00 405 SER A O 1
ATOM 3201 N N . GLU A 1 406 ? -6.801 10.754 21.040 1.00 94.69 406 GLU A N 1
ATOM 3202 C CA . GLU A 1 406 ? -7.118 9.935 19.865 1.00 94.69 406 GLU A CA 1
ATOM 3203 C C . GLU A 1 406 ? -7.305 10.794 18.600 1.00 94.69 406 GLU A C 1
ATOM 3205 O O . GLU A 1 406 ? -6.798 10.459 17.530 1.00 94.69 406 GLU A O 1
ATOM 3210 N N . ALA A 1 407 ? -7.964 11.954 18.716 1.00 90.00 407 ALA A N 1
ATOM 3211 C CA . ALA A 1 407 ? -8.098 12.908 17.616 1.00 90.00 407 ALA A CA 1
ATOM 3212 C C . ALA A 1 407 ? -6.796 13.662 17.277 1.00 90.00 407 ALA A C 1
ATOM 3214 O O . ALA A 1 407 ? -6.665 14.148 16.152 1.00 90.00 407 ALA A O 1
ATOM 3215 N N . ALA A 1 408 ? -5.846 13.796 18.206 1.00 94.62 408 ALA A N 1
ATOM 3216 C CA . ALA A 1 408 ? -4.510 14.333 17.939 1.00 94.62 408 ALA A CA 1
ATOM 3217 C C . ALA A 1 408 ? -3.599 13.270 17.302 1.00 94.62 408 ALA A C 1
ATOM 3219 O O . ALA A 1 408 ? -2.965 13.548 16.285 1.00 94.62 408 ALA A O 1
ATOM 3220 N N . ASP A 1 409 ? -3.621 12.043 17.819 1.00 93.00 409 ASP A N 1
ATOM 3221 C CA . ASP A 1 409 ? -2.886 10.886 17.312 1.00 93.00 409 ASP A CA 1
ATOM 3222 C C . ASP A 1 409 ? -3.330 10.555 15.878 1.00 93.00 409 ASP A C 1
ATOM 3224 O O . ASP A 1 409 ? -2.506 10.504 14.967 1.00 93.00 409 ASP A O 1
ATOM 3228 N N . ALA A 1 410 ? -4.640 10.493 15.614 1.00 91.56 410 ALA A N 1
ATOM 3229 C CA . ALA A 1 410 ? -5.181 10.295 14.265 1.00 91.56 410 ALA A CA 1
ATOM 3230 C C . ALA A 1 410 ? -4.901 11.472 13.303 1.00 91.56 410 ALA A C 1
ATOM 3232 O O . ALA A 1 410 ? -4.957 11.301 12.081 1.00 91.56 410 ALA A O 1
ATOM 3233 N N . ARG A 1 411 ? -4.599 12.678 13.812 1.00 91.44 411 ARG A N 1
ATOM 3234 C CA . ARG A 1 411 ? -4.091 13.797 12.992 1.00 91.44 411 ARG A CA 1
ATOM 3235 C C . ARG A 1 411 ? -2.598 13.646 12.715 1.00 91.44 411 ARG A C 1
ATOM 3237 O O . ARG A 1 411 ? -2.186 13.916 11.592 1.00 91.44 411 ARG A O 1
ATOM 3244 N N . ALA A 1 412 ? -1.808 13.192 13.686 1.00 91.81 412 ALA A N 1
ATOM 3245 C CA . ALA A 1 412 ? -0.388 12.904 13.505 1.00 91.81 412 ALA A CA 1
ATOM 3246 C C . ALA A 1 412 ? -0.169 11.747 12.512 1.00 91.81 412 ALA A C 1
ATOM 3248 O O . ALA A 1 412 ? 0.615 11.903 11.580 1.00 91.81 412 ALA A O 1
ATOM 3249 N N . GLU A 1 413 ? -0.930 10.650 12.628 1.00 92.50 413 GLU A N 1
ATOM 3250 C CA . GLU A 1 413 ? -0.937 9.539 11.663 1.00 92.50 413 GLU A CA 1
ATOM 3251 C C . GLU A 1 413 ? -1.281 10.043 10.241 1.00 92.50 413 GLU A C 1
ATOM 3253 O O . GLU A 1 413 ? -0.569 9.731 9.287 1.00 92.50 413 GLU A O 1
ATOM 3258 N N . LYS A 1 414 ? -2.299 10.908 10.083 1.00 89.19 414 LYS A N 1
ATOM 3259 C CA . LYS A 1 414 ? -2.656 11.515 8.780 1.00 89.19 414 LYS A CA 1
ATOM 3260 C C . LYS A 1 414 ? -1.598 12.478 8.232 1.00 89.19 414 LYS A C 1
ATOM 3262 O O . LYS A 1 414 ? -1.363 12.504 7.028 1.00 89.19 414 LYS A O 1
ATOM 3267 N N . LEU A 1 415 ? -0.952 13.277 9.080 1.00 90.94 415 LEU A N 1
ATOM 3268 C CA . LEU A 1 415 ? 0.144 14.151 8.650 1.00 90.94 415 LEU A CA 1
ATOM 3269 C C . LEU A 1 415 ? 1.379 13.338 8.239 1.00 90.94 415 LEU A C 1
ATOM 3271 O O . LEU A 1 415 ? 2.043 13.704 7.271 1.00 90.94 415 LEU A O 1
ATOM 3275 N N . ALA A 1 416 ? 1.647 12.212 8.907 1.00 89.62 416 ALA A N 1
ATOM 3276 C CA . ALA A 1 416 ? 2.708 11.285 8.530 1.00 89.62 416 ALA A CA 1
ATOM 3277 C C . ALA A 1 416 ? 2.437 10.614 7.171 1.00 89.62 416 ALA A C 1
ATOM 3279 O O . ALA A 1 416 ? 3.337 10.584 6.332 1.00 89.62 416 ALA A O 1
ATOM 3280 N N . THR A 1 417 ? 1.210 10.151 6.896 1.00 90.75 417 THR A N 1
ATOM 3281 C CA . THR A 1 417 ? 0.880 9.577 5.576 1.00 90.75 417 THR A CA 1
ATOM 3282 C C . THR A 1 417 ? 0.912 10.624 4.462 1.00 90.75 417 THR A C 1
ATOM 3284 O O . THR A 1 417 ? 1.445 10.342 3.391 1.00 90.75 417 THR A O 1
ATOM 3287 N N . ILE A 1 418 ? 0.447 11.856 4.707 1.00 87.81 418 ILE A N 1
ATOM 3288 C CA . ILE A 1 418 ? 0.587 12.972 3.752 1.00 87.81 418 ILE A CA 1
ATOM 3289 C C . ILE A 1 418 ? 2.068 13.282 3.481 1.00 87.81 418 ILE A C 1
ATOM 3291 O O . ILE A 1 418 ? 2.459 13.461 2.326 1.00 87.81 418 ILE A O 1
ATOM 3295 N N . ALA A 1 419 ? 2.910 13.312 4.520 1.00 87.88 419 ALA A N 1
ATOM 3296 C CA . ALA A 1 419 ? 4.347 13.525 4.371 1.00 87.88 419 ALA A CA 1
ATOM 3297 C C . ALA A 1 419 ? 5.006 12.401 3.554 1.00 87.88 419 ALA A C 1
ATOM 3299 O O . ALA A 1 419 ? 5.756 12.705 2.624 1.00 87.88 419 ALA A O 1
ATOM 3300 N N . GLN A 1 420 ? 4.673 11.137 3.837 1.00 87.38 420 GLN A N 1
ATOM 3301 C CA . GLN A 1 420 ? 5.165 9.972 3.099 1.00 87.38 420 GLN A CA 1
ATOM 3302 C C . GLN A 1 420 ? 4.754 10.028 1.621 1.00 87.38 420 GLN A C 1
ATOM 3304 O O . GLN A 1 420 ? 5.626 10.034 0.757 1.00 87.38 420 GLN A O 1
ATOM 3309 N N . VAL A 1 421 ? 3.462 10.203 1.320 1.00 85.25 421 VAL A N 1
ATOM 3310 C CA . VAL A 1 421 ? 2.971 10.336 -0.065 1.00 85.25 421 VAL A CA 1
ATOM 3311 C C . VAL A 1 421 ? 3.644 11.515 -0.784 1.00 85.25 421 VAL A C 1
ATOM 3313 O O . VAL A 1 421 ? 3.954 11.420 -1.970 1.00 85.25 421 VAL A O 1
ATOM 3316 N N . SER A 1 422 ? 3.954 12.615 -0.084 1.00 86.94 422 SER A N 1
ATOM 3317 C CA . SER A 1 422 ? 4.700 13.742 -0.668 1.00 86.94 422 SER A CA 1
ATOM 3318 C C . SER A 1 422 ? 6.181 13.444 -0.952 1.00 86.94 422 SER A C 1
ATOM 3320 O O . SER A 1 422 ? 6.779 14.110 -1.799 1.00 86.94 422 SER A O 1
ATOM 3322 N N . ALA A 1 423 ? 6.783 12.477 -0.252 1.00 87.56 423 ALA A N 1
ATOM 3323 C CA . ALA A 1 423 ? 8.142 12.004 -0.496 1.00 87.56 423 ALA A CA 1
ATOM 3324 C C . ALA A 1 423 ? 8.160 10.986 -1.645 1.00 87.56 423 ALA A C 1
ATOM 3326 O O . ALA A 1 423 ? 8.922 11.164 -2.595 1.00 87.56 423 ALA A O 1
ATOM 3327 N N . ASP A 1 424 ? 7.249 10.012 -1.620 1.00 82.69 424 ASP A N 1
ATOM 3328 C CA . ASP A 1 424 ? 7.058 9.024 -2.686 1.00 82.69 424 ASP A CA 1
ATOM 3329 C C . ASP A 1 424 ? 6.782 9.717 -4.032 1.00 82.69 424 ASP A C 1
ATOM 3331 O O . ASP A 1 424 ? 7.395 9.384 -5.046 1.00 82.69 424 ASP A O 1
ATOM 3335 N N . ARG A 1 425 ? 5.960 10.780 -4.042 1.00 81.81 425 ARG A N 1
ATOM 3336 C CA . ARG A 1 425 ? 5.719 11.602 -5.241 1.00 81.81 425 ARG A CA 1
ATOM 3337 C C . ARG A 1 425 ? 6.998 12.247 -5.790 1.00 81.81 425 ARG A C 1
ATOM 3339 O O . ARG A 1 425 ? 7.177 12.263 -7.001 1.00 81.81 425 ARG A O 1
ATOM 3346 N N . LYS A 1 426 ? 7.901 12.745 -4.934 1.00 90.94 426 LYS A N 1
ATOM 3347 C CA . LYS A 1 426 ? 9.190 13.339 -5.356 1.00 90.94 426 LYS A CA 1
ATOM 3348 C C . LYS A 1 426 ? 10.161 12.287 -5.897 1.00 90.94 426 LYS A C 1
ATOM 3350 O O . LYS A 1 426 ? 10.897 12.564 -6.840 1.00 90.94 426 LYS A O 1
ATOM 3355 N N . ILE A 1 427 ? 10.151 11.083 -5.323 1.00 87.00 427 ILE A N 1
ATOM 3356 C CA . ILE A 1 427 ? 10.928 9.943 -5.829 1.00 87.00 427 ILE A CA 1
ATOM 3357 C C . ILE A 1 427 ? 10.415 9.557 -7.223 1.00 87.00 427 ILE A C 1
ATOM 3359 O O . ILE A 1 427 ? 11.208 9.447 -8.153 1.00 87.00 427 ILE A O 1
ATOM 3363 N N . LEU A 1 428 ? 9.095 9.457 -7.405 1.00 83.75 428 LEU A N 1
ATOM 3364 C CA . LEU A 1 428 ? 8.475 9.166 -8.701 1.00 83.75 428 LEU A CA 1
ATOM 3365 C C . LEU A 1 428 ? 8.687 10.289 -9.734 1.00 83.75 428 LEU A C 1
ATOM 3367 O O . LEU A 1 428 ? 8.934 9.991 -10.899 1.00 83.75 428 LEU A O 1
ATOM 3371 N N . GLU A 1 429 ? 8.665 11.563 -9.328 1.00 82.62 429 GLU A N 1
ATOM 3372 C CA . GLU A 1 429 ? 9.057 12.706 -10.173 1.00 82.62 429 GLU A CA 1
ATOM 3373 C C . GLU A 1 429 ? 10.508 12.567 -10.674 1.00 82.62 429 GLU A C 1
ATOM 3375 O O . GLU A 1 429 ? 10.776 12.793 -11.857 1.00 82.62 429 GLU A O 1
ATOM 3380 N N . PHE A 1 430 ? 11.437 12.144 -9.809 1.00 88.31 430 PHE A N 1
ATOM 3381 C CA . PHE A 1 430 ? 12.844 11.921 -10.159 1.00 88.31 430 PHE A CA 1
ATOM 3382 C C . PHE A 1 430 ? 13.064 10.664 -11.023 1.00 88.31 430 PHE A C 1
ATOM 3384 O O . PHE A 1 430 ? 13.812 10.716 -12.003 1.00 88.31 430 PHE A O 1
ATOM 3391 N N . GLU A 1 431 ? 12.391 9.547 -10.727 1.00 83.25 431 GLU A N 1
ATOM 3392 C CA . GLU A 1 431 ? 12.413 8.347 -11.578 1.00 83.25 431 GLU A CA 1
ATOM 3393 C C . GLU A 1 431 ? 11.856 8.648 -12.977 1.00 83.25 431 GLU A C 1
ATOM 3395 O O . GLU A 1 431 ? 12.438 8.243 -13.982 1.00 83.25 431 GLU A O 1
ATOM 3400 N N . LEU A 1 432 ? 10.771 9.420 -13.068 1.00 81.38 432 LEU A N 1
ATOM 3401 C CA . LEU A 1 432 ? 10.174 9.835 -14.337 1.00 81.38 432 LEU A CA 1
ATOM 3402 C C . LEU A 1 432 ? 11.089 10.799 -15.112 1.00 81.38 432 LEU A C 1
ATOM 3404 O O . LEU A 1 432 ? 11.202 10.681 -16.332 1.00 81.38 432 LEU A O 1
ATOM 3408 N N . ALA A 1 433 ? 11.775 11.724 -14.433 1.00 85.38 433 ALA A N 1
ATOM 3409 C CA . ALA A 1 433 ? 12.741 12.628 -15.061 1.00 85.38 433 ALA A CA 1
ATOM 3410 C C . ALA A 1 433 ? 13.986 11.888 -15.586 1.00 85.38 433 ALA A C 1
ATOM 3412 O O . ALA A 1 433 ? 14.397 12.103 -16.727 1.00 85.38 433 ALA A O 1
ATOM 3413 N N . THR A 1 434 ? 14.556 10.973 -14.797 1.00 89.31 434 THR A N 1
ATOM 3414 C CA . THR A 1 434 ? 15.717 10.168 -15.218 1.00 89.31 434 THR A CA 1
ATOM 3415 C C . THR A 1 434 ? 15.358 9.180 -16.329 1.00 89.31 434 THR A C 1
ATOM 3417 O O . THR A 1 434 ? 16.118 9.029 -17.285 1.00 89.31 434 THR A O 1
ATOM 3420 N N . ALA A 1 435 ? 14.174 8.565 -16.286 1.00 79.75 435 ALA A N 1
ATOM 3421 C CA . ALA A 1 435 ? 13.696 7.700 -17.360 1.00 79.75 435 ALA A CA 1
ATOM 3422 C C . ALA A 1 435 ? 13.405 8.463 -18.668 1.00 79.75 435 ALA A C 1
ATOM 3424 O O . ALA A 1 435 ? 13.668 7.922 -19.743 1.00 79.75 435 ALA A O 1
ATOM 3425 N N . LYS A 1 436 ? 12.937 9.721 -18.603 1.00 84.19 436 LYS A N 1
ATOM 3426 C CA . LYS A 1 436 ? 12.839 10.602 -19.784 1.00 84.19 436 LYS A CA 1
ATOM 3427 C C . LYS A 1 436 ? 14.208 10.885 -20.396 1.00 84.19 436 LYS A C 1
ATOM 3429 O O . LYS A 1 436 ? 14.381 10.619 -21.580 1.00 84.19 436 LYS A O 1
ATOM 3434 N N . ALA A 1 437 ? 15.186 11.311 -19.594 1.00 85.88 437 ALA A N 1
ATOM 3435 C CA . ALA A 1 437 ? 16.549 11.558 -20.072 1.00 85.88 437 ALA A CA 1
ATOM 3436 C C . ALA A 1 437 ? 17.174 10.301 -20.716 1.00 85.88 437 ALA A C 1
ATOM 3438 O O . ALA A 1 437 ? 17.755 10.375 -21.796 1.00 85.88 437 ALA A O 1
ATOM 3439 N N . ASN A 1 438 ? 16.967 9.121 -20.120 1.00 82.38 438 ASN A N 1
ATOM 3440 C CA . ASN A 1 438 ? 17.395 7.843 -20.702 1.00 82.38 438 ASN A CA 1
ATOM 3441 C C . ASN A 1 438 ? 16.701 7.533 -22.046 1.00 82.38 438 ASN A C 1
ATOM 3443 O O . ASN A 1 438 ? 17.325 6.974 -22.949 1.00 82.38 438 ASN A O 1
ATOM 3447 N N . ALA A 1 439 ? 15.417 7.879 -22.194 1.00 79.25 439 ALA A N 1
ATOM 3448 C CA . ALA A 1 439 ? 14.662 7.688 -23.433 1.00 79.25 439 ALA A CA 1
ATOM 3449 C C . ALA A 1 439 ? 15.051 8.696 -24.532 1.00 79.25 439 ALA A C 1
ATOM 3451 O O . ALA A 1 439 ? 15.031 8.340 -25.711 1.00 79.25 439 ALA A O 1
ATOM 3452 N N . GLU A 1 440 ? 15.433 9.918 -24.155 1.00 88.50 440 GLU A N 1
ATOM 3453 C CA . GLU A 1 440 ? 16.008 10.942 -25.036 1.00 88.50 440 GLU A CA 1
ATOM 3454 C C . GLU A 1 440 ? 17.400 10.504 -25.523 1.00 88.50 440 GLU A C 1
ATOM 3456 O O . GLU A 1 440 ? 17.607 10.359 -26.726 1.00 88.50 440 GLU A O 1
ATOM 3461 N N . GLU A 1 441 ? 18.303 10.109 -24.618 1.00 88.31 441 GLU A N 1
ATOM 3462 C CA . GLU A 1 441 ? 19.603 9.523 -24.977 1.00 88.31 441 GLU A CA 1
ATOM 3463 C C . GLU A 1 441 ? 19.481 8.316 -25.927 1.00 88.31 441 GLU A C 1
ATOM 3465 O O . GLU A 1 441 ? 20.297 8.139 -26.834 1.00 88.31 441 GLU A O 1
ATOM 3470 N N . ALA A 1 442 ? 18.501 7.437 -25.700 1.00 81.69 442 ALA A N 1
ATOM 3471 C CA . ALA A 1 442 ? 18.282 6.255 -26.529 1.00 81.69 442 ALA A CA 1
ATOM 3472 C C . ALA A 1 442 ? 17.661 6.598 -27.897 1.00 81.69 442 ALA A C 1
ATOM 3474 O O . ALA A 1 442 ? 17.995 5.955 -28.894 1.00 81.69 442 ALA A O 1
ATOM 3475 N N . ASN A 1 443 ? 16.822 7.637 -27.967 1.00 85.25 443 ASN A N 1
ATOM 3476 C CA . ASN A 1 443 ? 16.352 8.215 -29.225 1.00 85.25 443 ASN A CA 1
ATOM 3477 C C . ASN A 1 443 ? 17.518 8.802 -30.037 1.00 85.25 443 ASN A C 1
ATOM 3479 O O . ASN A 1 443 ? 17.624 8.528 -31.230 1.00 85.25 443 ASN A O 1
ATOM 3483 N N . ASP A 1 444 ? 18.423 9.545 -29.405 1.00 93.00 444 ASP A N 1
ATOM 3484 C CA . ASP A 1 444 ? 19.539 10.197 -30.099 1.00 93.00 444 ASP A CA 1
ATOM 3485 C C . ASP A 1 444 ? 20.555 9.170 -30.620 1.00 93.00 444 ASP A C 1
ATOM 3487 O O . ASP A 1 444 ? 21.053 9.279 -31.744 1.00 93.00 444 ASP A O 1
ATOM 3491 N N . LYS A 1 445 ? 20.794 8.097 -29.852 1.00 87.25 445 LYS A N 1
ATOM 3492 C CA . LYS A 1 445 ? 21.567 6.925 -30.300 1.00 87.25 445 LYS A CA 1
ATOM 3493 C C . LYS A 1 445 ? 20.902 6.234 -31.496 1.00 87.25 445 LYS A C 1
ATOM 3495 O O . LYS A 1 445 ? 21.599 5.872 -32.442 1.00 87.25 445 LYS A O 1
ATOM 3500 N N . LEU A 1 446 ? 19.572 6.099 -31.496 1.00 85.38 446 LEU A N 1
ATOM 3501 C CA . LEU A 1 446 ? 18.819 5.560 -32.633 1.00 85.38 446 LEU A CA 1
ATOM 3502 C C . LEU A 1 446 ? 18.957 6.461 -33.869 1.00 85.38 446 LEU A C 1
ATOM 3504 O O . LEU A 1 446 ? 19.274 5.944 -34.937 1.00 85.38 446 LEU A O 1
ATOM 3508 N N . GLN A 1 447 ? 18.807 7.782 -33.731 1.00 92.69 447 GLN A N 1
ATOM 3509 C CA . GLN A 1 447 ? 18.978 8.737 -34.836 1.00 92.69 447 GLN A CA 1
ATOM 3510 C C . GLN A 1 447 ? 20.406 8.707 -35.410 1.00 92.69 447 GLN A C 1
ATOM 3512 O O . GLN A 1 447 ? 20.595 8.722 -36.627 1.00 92.69 447 GLN A O 1
ATOM 3517 N N . ALA A 1 448 ? 21.428 8.590 -34.556 1.00 90.50 448 ALA A N 1
ATOM 3518 C CA . ALA A 1 448 ? 22.809 8.418 -35.001 1.00 90.50 448 ALA A CA 1
ATOM 3519 C C . ALA A 1 448 ? 23.019 7.099 -35.774 1.00 90.50 448 ALA A C 1
ATOM 3521 O O . ALA A 1 448 ? 23.726 7.084 -36.786 1.00 90.50 448 ALA A O 1
ATOM 3522 N N . LEU A 1 449 ? 22.388 6.000 -35.340 1.00 85.81 449 LEU A N 1
ATOM 3523 C CA . LEU A 1 449 ? 22.446 4.706 -36.030 1.00 85.81 449 LEU A CA 1
ATOM 3524 C C . LEU A 1 449 ? 21.674 4.702 -37.357 1.00 85.81 449 LEU A C 1
ATOM 3526 O O . LEU A 1 449 ? 22.186 4.149 -38.331 1.00 85.81 449 LEU A O 1
ATOM 3530 N N . THR A 1 450 ? 20.501 5.341 -37.444 1.00 88.75 450 THR A N 1
ATOM 3531 C CA . THR A 1 450 ? 19.766 5.463 -38.715 1.00 88.75 450 THR A CA 1
ATOM 3532 C C . THR A 1 450 ? 20.553 6.298 -39.716 1.00 88.75 450 THR A C 1
ATOM 3534 O O . THR A 1 450 ? 20.836 5.802 -40.802 1.00 88.75 450 THR A O 1
ATOM 3537 N N . ASN A 1 451 ? 21.048 7.475 -39.317 1.00 93.06 451 ASN A N 1
ATOM 3538 C CA . ASN A 1 451 ? 21.860 8.339 -40.183 1.00 93.06 451 ASN A CA 1
ATOM 3539 C C . ASN A 1 451 ? 23.135 7.627 -40.681 1.00 93.06 451 ASN A C 1
ATOM 3541 O O . ASN A 1 451 ? 23.524 7.768 -41.840 1.00 93.06 451 ASN A O 1
ATOM 3545 N N . LYS A 1 452 ? 23.777 6.812 -39.827 1.00 90.44 452 LYS A N 1
ATOM 3546 C CA . LYS A 1 452 ? 24.909 5.951 -40.212 1.00 90.44 452 LYS A CA 1
ATOM 3547 C C . LYS A 1 452 ? 24.488 4.867 -41.212 1.00 90.44 452 LYS A C 1
ATOM 3549 O O . LYS A 1 452 ? 25.232 4.596 -42.152 1.00 90.44 452 LYS A O 1
ATOM 3554 N N . ALA A 1 453 ? 23.331 4.235 -41.018 1.00 83.69 453 ALA A N 1
ATOM 3555 C CA . ALA A 1 453 ? 22.820 3.214 -41.929 1.00 83.69 453 ALA A CA 1
ATOM 3556 C C . ALA A 1 453 ? 22.436 3.802 -43.298 1.00 83.69 453 ALA A C 1
ATOM 3558 O O . ALA A 1 453 ? 22.696 3.161 -44.311 1.00 83.69 453 ALA A O 1
ATOM 3559 N N . ASP A 1 454 ? 21.883 5.016 -43.344 1.00 92.25 454 ASP A N 1
ATOM 3560 C CA . ASP A 1 454 ? 21.597 5.741 -44.588 1.00 92.25 454 ASP A CA 1
ATOM 3561 C C . ASP A 1 454 ? 22.881 6.124 -45.335 1.00 92.25 454 ASP A C 1
ATOM 3563 O O . ASP A 1 454 ? 23.024 5.780 -46.506 1.00 92.25 454 ASP A O 1
ATOM 3567 N N . LEU A 1 455 ? 23.881 6.688 -44.648 1.00 93.81 455 LEU A N 1
ATOM 3568 C CA . LEU A 1 455 ? 25.192 6.973 -45.248 1.00 93.81 455 LEU A CA 1
ATOM 3569 C C . LEU A 1 455 ? 25.866 5.712 -45.825 1.00 93.81 455 LEU A C 1
ATOM 3571 O O . LEU A 1 455 ? 26.484 5.760 -46.889 1.00 93.81 455 LEU A O 1
ATOM 3575 N N . LEU A 1 456 ? 25.744 4.566 -45.145 1.00 87.25 456 LEU A N 1
ATOM 3576 C CA . LEU A 1 456 ? 26.270 3.291 -45.641 1.00 87.25 456 LEU A CA 1
ATOM 3577 C C . LEU A 1 456 ? 25.467 2.740 -46.833 1.00 87.25 456 LEU A C 1
ATOM 3579 O O . LEU A 1 456 ? 26.064 2.109 -47.704 1.00 87.25 456 LEU A O 1
ATOM 3583 N N . ARG A 1 457 ? 24.153 3.006 -46.923 1.00 88.44 457 ARG A N 1
ATOM 3584 C CA . ARG A 1 457 ? 23.347 2.711 -48.126 1.00 88.44 457 ARG A CA 1
ATOM 3585 C C . ARG A 1 457 ? 23.795 3.568 -49.304 1.00 88.44 457 ARG A C 1
ATOM 3587 O O . ARG A 1 457 ? 24.023 3.019 -50.370 1.00 88.44 457 ARG A O 1
ATOM 3594 N N . GLU A 1 458 ? 23.997 4.872 -49.116 1.00 94.81 458 GLU A N 1
ATOM 3595 C CA . GLU A 1 458 ? 24.481 5.765 -50.181 1.00 94.81 458 GLU A CA 1
ATOM 3596 C C . GLU A 1 458 ? 25.865 5.346 -50.707 1.00 94.81 458 GLU A C 1
ATOM 3598 O O . GLU A 1 458 ? 26.088 5.313 -51.919 1.00 94.81 458 GLU A O 1
ATOM 3603 N N . GLN A 1 459 ? 26.788 4.969 -49.815 1.00 92.56 459 GLN A N 1
ATOM 3604 C CA . GLN A 1 459 ? 28.113 4.462 -50.195 1.00 92.56 459 GLN A CA 1
ATOM 3605 C C . GLN A 1 459 ? 28.036 3.132 -50.959 1.00 92.56 459 GLN A C 1
ATOM 3607 O O . GLN A 1 459 ? 28.743 2.954 -51.952 1.00 92.56 459 GLN A O 1
ATOM 3612 N N . LEU A 1 460 ? 27.158 2.223 -50.529 1.00 88.06 460 LEU A N 1
ATOM 3613 C CA . LEU A 1 460 ? 26.871 0.955 -51.200 1.00 88.06 460 LEU A CA 1
ATOM 3614 C C . LEU A 1 460 ? 26.267 1.189 -52.592 1.00 88.06 460 LEU A C 1
ATOM 3616 O O . LEU A 1 460 ? 26.768 0.633 -53.566 1.00 88.06 460 LEU A O 1
ATOM 3620 N N . ASP A 1 461 ? 25.273 2.069 -52.715 1.00 92.75 461 ASP A N 1
ATOM 3621 C CA . ASP A 1 461 ? 24.648 2.456 -53.983 1.00 92.75 461 ASP A CA 1
ATOM 3622 C C . ASP A 1 461 ? 25.674 3.030 -54.973 1.00 92.75 461 ASP A C 1
ATOM 3624 O O . ASP A 1 461 ? 25.685 2.670 -56.151 1.00 92.75 461 ASP A O 1
ATOM 3628 N N . LEU A 1 462 ? 26.568 3.906 -54.504 1.00 93.88 462 LEU A N 1
ATOM 3629 C CA . LEU A 1 462 ? 27.649 4.466 -55.318 1.00 93.88 462 LEU A CA 1
ATOM 3630 C C . LEU A 1 462 ? 28.668 3.395 -55.734 1.00 93.88 462 LEU A C 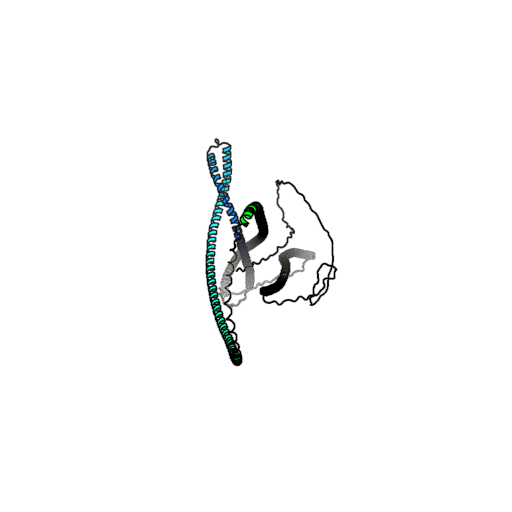1
ATOM 3632 O O . LEU A 1 462 ? 29.086 3.375 -56.895 1.00 93.88 462 LEU A O 1
ATOM 3636 N N . ALA A 1 463 ? 29.034 2.482 -54.831 1.00 85.81 463 ALA A N 1
ATOM 3637 C CA . ALA A 1 463 ? 29.943 1.378 -55.128 1.00 85.81 463 ALA A CA 1
ATOM 3638 C C . ALA A 1 463 ? 29.343 0.379 -56.132 1.00 85.81 463 ALA A C 1
ATOM 3640 O O . ALA A 1 463 ? 30.038 -0.055 -57.050 1.00 85.81 463 ALA A O 1
ATOM 3641 N N . GLU A 1 464 ? 28.054 0.055 -56.018 1.00 90.31 464 GLU A N 1
ATOM 3642 C CA . GLU A 1 464 ? 27.357 -0.830 -56.955 1.00 90.31 464 GLU A CA 1
ATOM 3643 C C . GLU A 1 464 ? 27.175 -0.172 -58.329 1.00 90.31 464 GLU A C 1
ATOM 3645 O O . GLU A 1 464 ? 27.379 -0.829 -59.351 1.00 90.31 464 GLU A O 1
ATOM 3650 N N . ARG A 1 465 ? 26.892 1.138 -58.395 1.00 93.12 465 ARG A N 1
ATOM 3651 C CA . ARG A 1 465 ? 26.888 1.895 -59.663 1.00 93.12 465 ARG A CA 1
ATOM 3652 C C . ARG A 1 465 ? 28.273 1.891 -60.324 1.00 93.12 465 ARG A C 1
ATOM 3654 O O . ARG A 1 465 ? 28.366 1.603 -61.515 1.00 93.12 465 ARG A O 1
ATOM 3661 N N . ALA A 1 466 ? 29.341 2.142 -59.563 1.00 88.88 466 ALA A N 1
ATOM 3662 C CA . ALA A 1 466 ? 30.715 2.134 -60.070 1.00 88.88 466 ALA A CA 1
ATOM 3663 C C . ALA A 1 466 ? 31.169 0.737 -60.540 1.00 88.88 466 ALA A C 1
ATOM 3665 O O . ALA A 1 466 ? 31.765 0.610 -61.608 1.00 88.88 466 ALA A O 1
ATOM 3666 N N . TYR A 1 467 ? 30.841 -0.316 -59.785 1.00 87.50 467 TYR A N 1
ATOM 3667 C CA . TYR A 1 467 ? 31.120 -1.704 -60.163 1.00 87.50 467 TYR A CA 1
ATOM 3668 C C . TYR A 1 467 ? 30.376 -2.113 -61.441 1.00 87.50 467 TYR A C 1
ATOM 3670 O O . TYR A 1 467 ? 30.972 -2.708 -62.338 1.00 87.50 467 TYR A O 1
ATOM 3678 N N . ASN A 1 468 ? 29.092 -1.761 -61.560 1.00 90.94 468 ASN A N 1
ATOM 3679 C CA . ASN A 1 468 ? 28.298 -2.067 -62.750 1.00 90.94 468 ASN A CA 1
ATOM 3680 C C . ASN A 1 468 ? 28.777 -1.295 -63.992 1.00 90.94 468 ASN A C 1
ATOM 3682 O O . ASN A 1 468 ? 28.785 -1.871 -65.080 1.00 90.94 468 ASN A O 1
ATOM 3686 N N . ALA A 1 469 ? 29.229 -0.044 -63.837 1.00 91.25 469 ALA A N 1
ATOM 3687 C CA . ALA A 1 469 ? 29.859 0.720 -64.916 1.00 91.25 469 ALA A CA 1
ATOM 3688 C C . ALA A 1 469 ? 31.169 0.061 -65.382 1.00 91.25 469 ALA A C 1
ATOM 3690 O O . ALA A 1 469 ? 31.275 -0.323 -66.543 1.00 91.25 469 ALA A O 1
ATOM 3691 N N . LEU A 1 470 ? 32.109 -0.198 -64.464 1.00 87.88 470 LEU A N 1
ATOM 3692 C CA . LEU A 1 470 ? 33.385 -0.850 -64.787 1.00 87.88 470 LEU A CA 1
ATOM 3693 C C . LEU A 1 470 ? 33.197 -2.248 -65.401 1.00 87.88 470 LEU A C 1
ATOM 3695 O O . LEU A 1 470 ? 33.959 -2.659 -66.277 1.00 87.88 470 LEU A O 1
ATOM 3699 N N . LYS A 1 471 ? 32.175 -2.991 -64.957 1.00 87.44 471 LYS A N 1
ATOM 3700 C CA . LYS A 1 471 ? 31.801 -4.265 -65.575 1.00 87.44 471 LYS A CA 1
ATOM 3701 C C . LYS A 1 471 ? 31.334 -4.061 -67.019 1.00 87.44 471 LYS A C 1
ATOM 3703 O O . LYS A 1 471 ? 31.796 -4.788 -67.889 1.00 87.44 471 LYS A O 1
ATOM 3708 N N . ALA A 1 472 ? 30.455 -3.092 -67.281 1.00 90.81 472 ALA A N 1
ATOM 3709 C CA . ALA A 1 472 ? 29.986 -2.797 -68.634 1.00 90.81 472 ALA A CA 1
ATOM 3710 C C . ALA A 1 472 ? 31.133 -2.349 -69.559 1.00 90.81 472 ALA A C 1
ATOM 3712 O O . ALA A 1 472 ? 31.193 -2.793 -70.705 1.00 90.81 472 ALA A O 1
ATOM 3713 N N . ASP A 1 473 ? 32.069 -1.545 -69.052 1.00 90.25 473 ASP A N 1
ATOM 3714 C CA . ASP A 1 473 ? 33.269 -1.132 -69.786 1.00 90.25 473 ASP A CA 1
ATOM 3715 C C . ASP A 1 473 ? 34.164 -2.336 -70.115 1.00 90.25 473 ASP A C 1
ATOM 3717 O O . ASP A 1 473 ? 34.533 -2.523 -71.273 1.00 90.25 473 ASP A O 1
ATOM 3721 N N . SER A 1 474 ? 34.426 -3.230 -69.154 1.00 83.38 474 SER A N 1
ATOM 3722 C CA . SER A 1 474 ? 35.206 -4.452 -69.409 1.00 83.38 474 SER A CA 1
ATOM 3723 C C . SER A 1 474 ? 34.493 -5.445 -70.336 1.00 83.38 474 SER A C 1
ATOM 3725 O O . SER A 1 474 ? 35.136 -6.061 -71.187 1.00 83.38 474 SER A O 1
ATOM 3727 N N . ASP A 1 475 ? 33.169 -5.591 -70.227 1.00 86.69 475 ASP A N 1
ATOM 3728 C CA . ASP A 1 475 ? 32.368 -6.398 -71.155 1.00 86.69 475 ASP A CA 1
ATOM 3729 C C . ASP A 1 475 ? 32.434 -5.805 -72.585 1.00 86.69 475 ASP A C 1
ATOM 3731 O O . ASP A 1 475 ? 32.417 -6.549 -73.569 1.00 86.69 475 ASP A O 1
ATOM 3735 N N . ASN A 1 476 ? 32.570 -4.479 -72.725 1.00 92.12 476 ASN A N 1
ATOM 3736 C CA . ASN A 1 476 ? 32.782 -3.799 -74.007 1.00 92.12 476 ASN A CA 1
ATOM 3737 C C . ASN A 1 476 ? 34.219 -3.946 -74.538 1.00 92.12 476 ASN A C 1
ATOM 3739 O O . ASN A 1 476 ? 34.386 -4.254 -75.719 1.00 92.12 476 ASN A O 1
ATOM 3743 N N . GLU A 1 477 ? 35.251 -3.813 -73.701 1.00 89.75 477 GLU A N 1
ATOM 3744 C CA . GLU A 1 477 ? 36.644 -4.095 -74.085 1.00 89.75 477 GLU A CA 1
ATOM 3745 C C . GLU A 1 477 ? 36.816 -5.548 -74.548 1.00 89.75 477 GLU A C 1
ATOM 3747 O O . GLU A 1 477 ? 37.412 -5.800 -75.595 1.00 89.75 477 GLU A O 1
ATOM 3752 N N . GLN A 1 478 ? 36.224 -6.510 -73.832 1.00 82.19 478 GLN A N 1
ATOM 3753 C CA . GLN A 1 478 ? 36.228 -7.922 -74.224 1.00 82.19 478 GLN A CA 1
ATOM 3754 C C . GLN A 1 478 ? 35.531 -8.146 -75.573 1.00 82.19 478 GLN A C 1
ATOM 3756 O O . GLN A 1 478 ? 36.035 -8.908 -76.398 1.00 82.19 478 GLN A O 1
ATOM 3761 N N . ARG A 1 479 ? 34.414 -7.456 -75.853 1.00 87.62 479 ARG A N 1
ATOM 3762 C CA . ARG A 1 479 ? 33.773 -7.484 -77.182 1.00 87.62 479 ARG A CA 1
ATOM 3763 C C . ARG A 1 479 ? 34.699 -6.928 -78.264 1.00 87.62 479 ARG A C 1
ATOM 3765 O O . ARG A 1 479 ? 34.851 -7.574 -79.294 1.00 87.62 479 ARG A O 1
ATOM 3772 N N . LEU A 1 480 ? 35.334 -5.776 -78.037 1.00 90.12 480 LEU A N 1
ATOM 3773 C CA . LEU A 1 480 ? 36.257 -5.154 -78.997 1.00 90.12 480 LEU A CA 1
ATOM 3774 C C . LEU A 1 480 ? 37.478 -6.042 -79.285 1.00 90.12 480 LEU A C 1
ATOM 3776 O O . LEU A 1 480 ? 37.845 -6.218 -80.446 1.00 90.12 480 LEU A O 1
ATOM 3780 N N . LEU A 1 481 ? 38.062 -6.657 -78.253 1.00 85.88 481 LEU A N 1
ATOM 3781 C CA . LEU A 1 481 ? 39.153 -7.623 -78.398 1.00 85.88 481 LEU A CA 1
ATOM 3782 C C . LEU A 1 481 ? 38.703 -8.875 -79.162 1.00 85.88 481 LEU A C 1
ATOM 3784 O O . LEU A 1 481 ? 39.401 -9.293 -80.080 1.00 85.88 481 LEU A O 1
ATOM 3788 N N . ASN A 1 482 ? 37.522 -9.427 -78.868 1.00 84.31 482 ASN A N 1
ATOM 3789 C CA . ASN A 1 482 ? 36.974 -10.567 -79.610 1.00 84.31 482 ASN A CA 1
ATOM 3790 C C . ASN A 1 482 ? 36.715 -10.223 -81.088 1.00 84.31 482 ASN A C 1
ATOM 3792 O O . ASN A 1 482 ? 37.105 -10.995 -81.961 1.00 84.31 482 ASN A O 1
ATOM 3796 N N . TYR A 1 483 ? 36.143 -9.051 -81.393 1.00 90.38 483 TYR A N 1
ATOM 3797 C CA . TYR A 1 483 ? 35.996 -8.582 -82.776 1.00 90.38 483 TYR A CA 1
ATOM 3798 C C . TYR A 1 483 ? 37.351 -8.434 -83.477 1.00 90.38 483 TYR A C 1
ATOM 3800 O O . TYR A 1 483 ? 37.470 -8.799 -84.643 1.00 90.38 483 TYR A O 1
ATOM 3808 N N . ARG A 1 484 ? 38.389 -7.949 -82.781 1.00 88.31 484 ARG A N 1
ATOM 3809 C CA . ARG A 1 484 ? 39.741 -7.849 -83.347 1.00 88.31 484 ARG A CA 1
ATOM 3810 C C . ARG A 1 484 ? 40.410 -9.213 -83.537 1.00 88.31 484 ARG A C 1
ATOM 3812 O O . ARG A 1 484 ? 41.142 -9.380 -84.505 1.00 88.31 484 ARG A O 1
ATOM 3819 N N . ILE A 1 485 ? 40.159 -10.184 -82.662 1.00 84.19 485 ILE A N 1
ATOM 3820 C CA . ILE A 1 485 ? 40.628 -11.566 -82.837 1.00 84.19 485 ILE A CA 1
ATOM 3821 C C . ILE A 1 485 ? 39.980 -12.185 -84.081 1.00 84.19 485 ILE A C 1
ATOM 3823 O O . ILE A 1 485 ? 40.699 -12.753 -84.895 1.00 84.19 485 ILE A O 1
ATOM 3827 N N . ILE A 1 486 ? 38.670 -12.001 -84.280 1.00 88.31 486 ILE A N 1
ATOM 3828 C CA . ILE A 1 486 ? 37.955 -12.471 -85.479 1.00 88.31 486 ILE A CA 1
ATOM 3829 C C . ILE A 1 486 ? 38.493 -11.773 -86.742 1.00 88.31 486 ILE A C 1
ATOM 3831 O O . ILE A 1 486 ? 38.908 -12.448 -87.673 1.00 88.31 486 ILE A O 1
ATOM 3835 N N . ASP A 1 487 ? 38.620 -10.442 -86.739 1.00 90.81 487 ASP A N 1
ATOM 3836 C CA . ASP A 1 487 ? 39.203 -9.654 -87.843 1.00 90.81 487 ASP A CA 1
ATOM 3837 C C . ASP A 1 487 ? 40.646 -10.071 -88.202 1.00 90.81 487 ASP A C 1
ATOM 3839 O O . ASP A 1 487 ? 41.058 -9.970 -89.360 1.00 90.81 487 ASP A O 1
ATOM 3843 N N . LEU A 1 488 ? 41.427 -10.553 -87.229 1.00 86.69 488 LEU A N 1
ATOM 3844 C CA . LEU A 1 488 ? 42.761 -11.114 -87.461 1.00 86.69 488 LEU A CA 1
ATOM 3845 C C . LEU A 1 488 ? 42.713 -12.574 -87.936 1.00 86.69 488 LEU A C 1
ATOM 3847 O O . LEU A 1 488 ? 43.520 -12.942 -88.783 1.00 86.69 488 LEU A O 1
ATOM 3851 N N . GLN A 1 489 ? 41.770 -13.390 -87.458 1.00 85.69 489 GLN A N 1
ATOM 3852 C CA . GLN A 1 489 ? 41.544 -14.759 -87.940 1.00 85.69 489 GLN A CA 1
ATOM 3853 C C . GLN A 1 489 ? 41.046 -14.770 -89.392 1.00 85.69 489 GLN A C 1
ATOM 3855 O O . GLN A 1 489 ? 41.573 -15.518 -90.211 1.00 85.69 489 GLN A O 1
ATOM 3860 N N . ASP A 1 490 ? 40.121 -13.883 -89.756 1.00 89.81 490 ASP A N 1
ATOM 3861 C CA . ASP A 1 490 ? 39.657 -13.707 -91.136 1.00 89.81 490 ASP A CA 1
ATOM 3862 C C . ASP A 1 490 ? 40.812 -13.297 -92.066 1.00 89.81 490 ASP A C 1
ATOM 3864 O O . ASP A 1 490 ? 40.920 -13.803 -93.182 1.00 89.81 490 ASP A O 1
ATOM 3868 N N . LYS A 1 491 ? 41.733 -12.444 -91.591 1.00 90.12 491 LYS A N 1
ATOM 3869 C CA . LYS A 1 491 ? 42.948 -12.065 -92.339 1.00 90.12 491 LYS A CA 1
ATOM 3870 C C . LYS A 1 491 ? 43.955 -13.198 -92.443 1.00 90.12 491 LYS A C 1
ATOM 3872 O O . LYS A 1 491 ? 44.492 -13.404 -93.524 1.00 90.12 491 LYS A O 1
ATOM 3877 N N . VAL A 1 492 ? 44.187 -13.954 -91.370 1.00 86.88 492 VAL A N 1
ATOM 3878 C CA . VAL A 1 492 ? 45.056 -15.139 -91.407 1.00 86.88 492 VAL A CA 1
ATOM 3879 C C . VAL A 1 492 ? 44.493 -16.169 -92.384 1.00 86.88 492 VAL A C 1
ATOM 3881 O O . VAL A 1 492 ? 45.203 -16.539 -93.308 1.00 86.88 492 VAL A O 1
ATOM 3884 N N . THR A 1 493 ? 43.202 -16.514 -92.321 1.00 87.62 493 THR A N 1
ATOM 3885 C CA . THR A 1 493 ? 42.605 -17.446 -93.298 1.00 87.62 493 THR A CA 1
ATOM 3886 C C . THR A 1 493 ? 42.473 -16.867 -94.711 1.00 87.62 493 THR A C 1
ATOM 3888 O O . THR A 1 493 ? 42.170 -17.610 -95.643 1.00 87.62 493 THR A O 1
ATOM 3891 N N . ALA A 1 494 ? 42.645 -15.558 -94.914 1.00 89.25 494 ALA A N 1
ATOM 3892 C CA . ALA A 1 494 ? 42.796 -14.963 -96.242 1.00 89.25 494 ALA A CA 1
ATOM 3893 C C . ALA A 1 494 ? 44.243 -15.086 -96.747 1.00 89.25 494 ALA A C 1
ATOM 3895 O O . ALA A 1 494 ? 44.446 -15.434 -97.908 1.00 89.25 494 ALA A O 1
ATOM 3896 N N . TYR A 1 495 ? 45.238 -14.878 -95.879 1.00 90.06 495 TYR A N 1
ATOM 3897 C CA . TYR A 1 495 ? 46.646 -15.111 -96.204 1.00 90.06 495 TYR A CA 1
ATOM 3898 C C . TYR A 1 495 ? 46.950 -16.596 -96.435 1.00 90.06 495 TYR A C 1
ATOM 3900 O O . TYR A 1 495 ? 47.594 -16.898 -97.425 1.00 90.06 495 TYR A O 1
ATOM 3908 N N . GLU A 1 496 ? 46.408 -17.519 -95.636 1.00 86.50 496 GLU A N 1
ATOM 3909 C CA . GLU A 1 496 ? 46.518 -18.974 -95.850 1.00 86.50 496 GLU A CA 1
ATOM 3910 C C . GLU A 1 496 ? 45.940 -19.393 -97.216 1.00 86.50 496 GLU A C 1
ATOM 3912 O O . GLU A 1 496 ? 46.508 -20.233 -97.907 1.00 86.50 496 GLU A O 1
ATOM 3917 N N . LYS A 1 497 ? 44.829 -18.782 -97.659 1.00 89.12 497 LYS A N 1
ATOM 3918 C CA . LYS A 1 497 ? 44.272 -19.025 -99.006 1.00 89.12 497 LYS A CA 1
ATOM 3919 C C . LYS A 1 497 ? 45.190 -18.484 -100.100 1.00 89.12 497 LYS A C 1
ATOM 3921 O O . LYS A 1 497 ? 45.422 -19.184 -101.079 1.00 89.12 497 LYS A O 1
ATOM 3926 N N . LEU A 1 498 ? 45.734 -17.278 -99.925 1.00 88.06 498 LEU A N 1
ATOM 3927 C CA . LEU A 1 498 ? 46.711 -16.699 -100.852 1.00 88.06 498 LEU A CA 1
ATOM 3928 C C . LEU A 1 498 ? 48.013 -17.511 -100.894 1.00 88.06 498 LEU A C 1
ATOM 3930 O O . LEU A 1 498 ? 48.584 -17.666 -101.964 1.00 88.06 498 LEU A O 1
ATOM 3934 N N . GLU A 1 499 ? 48.456 -18.066 -99.767 1.00 84.50 499 GLU A N 1
ATOM 3935 C CA . GLU A 1 499 ? 49.609 -18.961 -99.664 1.00 84.50 499 GLU A CA 1
ATOM 3936 C C . GLU A 1 499 ? 49.338 -20.279 -100.398 1.00 84.50 499 GLU A C 1
ATOM 3938 O O . GLU A 1 499 ? 50.129 -20.658 -101.249 1.00 84.50 499 GLU A O 1
ATOM 3943 N N . ILE A 1 500 ? 48.168 -20.903 -100.214 1.00 82.50 500 ILE A N 1
ATOM 3944 C CA . ILE A 1 500 ? 47.748 -22.089 -100.987 1.00 82.50 500 ILE A CA 1
ATOM 3945 C C . ILE A 1 500 ? 47.633 -21.780 -102.495 1.00 82.50 500 ILE A C 1
ATOM 3947 O O . ILE A 1 500 ? 47.999 -22.608 -103.332 1.00 82.50 500 ILE A O 1
ATOM 3951 N N . GLU A 1 501 ? 47.143 -20.597 -102.878 1.00 85.06 501 GLU A N 1
ATOM 3952 C CA . GLU A 1 501 ? 47.074 -20.161 -104.280 1.00 85.06 501 GLU A CA 1
ATOM 3953 C C . GLU A 1 501 ? 48.464 -19.902 -104.885 1.00 85.06 501 GLU A C 1
ATOM 3955 O O . GLU A 1 501 ? 48.697 -20.261 -106.049 1.00 85.06 501 GLU A O 1
ATOM 3960 N N . LEU A 1 502 ? 49.385 -19.332 -104.097 1.00 79.50 502 LEU A N 1
ATOM 3961 C CA . LEU A 1 502 ? 50.785 -19.090 -104.447 1.00 79.50 502 LEU A CA 1
ATOM 3962 C C . LEU A 1 502 ? 51.582 -20.391 -104.521 1.00 79.50 502 LEU A C 1
ATOM 3964 O O . LEU A 1 502 ? 52.241 -20.600 -105.530 1.00 79.50 502 LEU A O 1
ATOM 3968 N N . ASP A 1 503 ? 51.466 -21.303 -103.560 1.00 77.38 503 ASP A N 1
ATOM 3969 C CA . ASP A 1 503 ? 52.081 -22.634 -103.602 1.00 77.38 503 ASP A CA 1
ATOM 3970 C C . ASP A 1 503 ? 51.567 -23.426 -104.800 1.00 77.38 503 ASP A C 1
ATOM 3972 O O . ASP A 1 503 ? 52.348 -23.993 -105.563 1.00 77.38 503 ASP A O 1
ATOM 3976 N N . ALA A 1 504 ? 50.260 -23.385 -105.071 1.00 73.94 504 ALA A N 1
ATOM 3977 C CA . ALA A 1 504 ? 49.720 -23.960 -106.293 1.00 73.94 504 ALA A CA 1
ATOM 3978 C C . ALA A 1 504 ? 50.275 -23.260 -107.552 1.00 73.94 504 ALA A C 1
ATOM 3980 O O . ALA A 1 504 ? 50.437 -23.908 -108.585 1.00 73.94 504 ALA A O 1
ATOM 3981 N N . ALA A 1 505 ? 50.591 -21.959 -107.513 1.00 71.50 505 ALA A N 1
ATOM 3982 C CA . ALA A 1 505 ? 51.242 -21.245 -108.616 1.00 71.50 505 ALA A CA 1
ATOM 3983 C C . ALA A 1 505 ? 52.742 -21.578 -108.745 1.00 71.50 505 ALA A C 1
ATOM 3985 O O . ALA A 1 505 ? 53.234 -21.685 -109.868 1.00 71.50 505 ALA A O 1
ATOM 3986 N N . VAL A 1 506 ? 53.443 -21.823 -107.637 1.00 69.00 506 VAL A N 1
ATOM 3987 C CA . VAL A 1 506 ? 54.843 -22.267 -107.578 1.00 69.00 506 VAL A CA 1
ATOM 3988 C C . VAL A 1 506 ? 54.957 -23.708 -108.065 1.00 69.00 506 VAL A C 1
ATOM 3990 O O . VAL A 1 506 ? 55.825 -23.989 -108.879 1.00 69.00 506 VAL A O 1
ATOM 3993 N N . ILE A 1 507 ? 54.030 -24.596 -107.702 1.00 66.31 507 ILE A N 1
ATOM 3994 C CA . ILE A 1 507 ? 53.926 -25.960 -108.247 1.00 66.31 507 ILE A CA 1
ATOM 3995 C C . ILE A 1 507 ? 53.605 -25.922 -109.752 1.00 66.31 507 ILE A C 1
ATOM 3997 O O . ILE A 1 507 ? 54.204 -26.666 -110.526 1.00 66.31 507 ILE A O 1
ATOM 4001 N N . ARG A 1 508 ? 52.716 -25.020 -110.201 1.00 61.19 508 ARG A N 1
ATOM 4002 C CA . ARG A 1 508 ? 52.441 -24.805 -111.638 1.00 61.19 508 ARG A CA 1
ATOM 4003 C C . ARG A 1 508 ? 53.636 -24.218 -112.406 1.00 61.19 508 ARG A C 1
ATOM 4005 O O . ARG A 1 508 ? 53.763 -24.497 -113.593 1.00 61.19 508 ARG A O 1
ATOM 4012 N N . SER A 1 509 ? 54.503 -23.438 -111.756 1.00 55.91 509 SER A N 1
ATOM 4013 C CA . SER A 1 509 ? 55.675 -22.799 -112.385 1.00 55.91 509 SER A CA 1
ATOM 4014 C C . SER A 1 509 ? 56.932 -23.674 -112.334 1.00 55.91 509 SER A C 1
ATOM 4016 O O . SER A 1 509 ? 57.673 -23.744 -113.308 1.00 55.91 509 SER A O 1
ATOM 4018 N N . GLY A 1 510 ? 57.136 -24.418 -111.244 1.00 48.38 510 GLY A N 1
ATOM 4019 C CA . GLY A 1 510 ? 58.247 -25.355 -111.030 1.00 48.38 510 GLY A CA 1
ATOM 4020 C C . GLY A 1 510 ? 58.221 -26.589 -111.937 1.00 48.38 510 GLY A C 1
ATOM 4021 O O . GLY A 1 510 ? 59.139 -27.402 -111.899 1.00 48.38 510 GLY A O 1
ATOM 4022 N N . ALA A 1 511 ? 57.204 -26.708 -112.792 1.00 46.12 511 ALA A N 1
ATOM 4023 C CA . ALA A 1 511 ? 57.198 -27.608 -113.938 1.00 46.12 511 ALA A CA 1
ATOM 4024 C C . ALA A 1 511 ? 58.114 -27.136 -115.095 1.00 46.12 511 ALA A C 1
ATOM 4026 O O . ALA A 1 511 ? 58.274 -27.876 -116.066 1.00 46.12 511 ALA A O 1
ATOM 4027 N N . ILE A 1 512 ? 58.702 -25.927 -115.028 1.00 39.22 512 ILE A N 1
ATOM 4028 C CA . ILE A 1 512 ? 59.576 -25.363 -116.072 1.00 39.22 512 ILE A CA 1
ATOM 4029 C C . ILE A 1 512 ? 60.819 -24.668 -115.472 1.00 39.22 512 ILE A C 1
ATOM 4031 O O . ILE A 1 512 ? 60.734 -23.538 -115.005 1.00 39.22 512 ILE A O 1
ATOM 4035 N N . GLY A 1 513 ? 61.992 -25.294 -115.628 1.00 33.16 513 GLY A N 1
ATOM 4036 C CA . GLY A 1 513 ? 63.264 -24.587 -115.871 1.00 33.16 513 GLY A CA 1
ATOM 4037 C C . GLY A 1 513 ? 64.124 -24.124 -114.679 1.00 33.16 513 GLY A C 1
ATOM 4038 O O . GLY A 1 513 ? 63.916 -23.058 -114.116 1.00 33.16 513 GLY A O 1
ATOM 4039 N N . ASP A 1 514 ? 65.196 -24.880 -114.433 1.00 31.66 514 ASP A N 1
ATOM 4040 C CA . ASP A 1 514 ? 66.584 -24.409 -114.262 1.00 31.66 514 ASP A CA 1
ATOM 4041 C C . ASP A 1 514 ? 66.949 -23.335 -113.204 1.00 31.66 514 ASP A C 1
ATOM 4043 O O . ASP A 1 514 ? 67.021 -22.135 -113.451 1.00 31.66 514 ASP A O 1
ATOM 4047 N N . SER A 1 515 ? 67.388 -23.839 -112.045 1.00 33.28 515 SER A N 1
ATOM 4048 C CA . SER A 1 515 ? 68.641 -23.481 -111.342 1.00 33.28 515 SER A CA 1
ATOM 4049 C C . SER A 1 515 ? 69.290 -22.086 -111.525 1.00 33.28 515 SER A C 1
ATOM 4051 O O . SER A 1 515 ? 69.900 -21.820 -112.560 1.00 33.28 515 SER A O 1
ATOM 4053 N N . SER A 1 516 ? 69.453 -21.326 -110.425 1.00 34.59 516 SER A N 1
ATOM 4054 C CA . SER A 1 516 ? 70.802 -20.930 -109.938 1.00 34.59 516 SER A CA 1
ATOM 4055 C C . SER A 1 516 ? 70.846 -20.245 -108.548 1.00 34.59 516 SER A C 1
ATOM 4057 O O . SER A 1 516 ? 70.125 -19.297 -108.275 1.00 34.59 516 SER A O 1
ATOM 4059 N N . SER A 1 517 ? 71.799 -20.702 -107.723 1.00 32.81 517 SER A N 1
ATOM 4060 C CA . SER A 1 517 ? 72.752 -19.908 -106.911 1.00 32.81 517 SER A CA 1
ATOM 4061 C C . SER A 1 517 ? 72.352 -18.943 -105.763 1.00 32.81 517 SER A C 1
ATOM 4063 O O . SER A 1 517 ? 71.751 -17.897 -105.959 1.00 32.81 517 SER A O 1
ATOM 4065 N N . GLN A 1 518 ? 73.022 -19.198 -104.623 1.00 36.16 518 GLN A N 1
ATOM 4066 C CA . GLN A 1 518 ? 73.604 -18.249 -103.642 1.00 36.16 518 GLN A CA 1
ATOM 4067 C C . GLN A 1 518 ? 72.737 -17.585 -102.548 1.00 36.16 518 GLN A C 1
ATOM 4069 O O . GLN A 1 518 ? 72.269 -16.456 -102.649 1.00 36.16 518 GLN A O 1
ATOM 4074 N N . GLU A 1 519 ? 72.721 -18.274 -101.402 1.00 36.75 519 GLU A N 1
ATOM 4075 C CA . GLU A 1 519 ? 73.176 -17.790 -100.083 1.00 36.75 519 GLU A CA 1
ATOM 4076 C C . GLU A 1 519 ? 73.430 -16.280 -99.867 1.00 36.75 519 GLU A C 1
ATOM 4078 O O . GLU A 1 519 ? 74.290 -15.674 -100.510 1.00 36.75 519 GLU A O 1
ATOM 4083 N N . ARG A 1 520 ? 72.884 -15.743 -98.762 1.00 38.38 520 ARG A N 1
ATOM 4084 C CA . ARG A 1 520 ? 73.584 -14.764 -97.902 1.00 38.38 520 ARG A CA 1
ATOM 4085 C C . ARG A 1 520 ? 73.060 -14.803 -96.463 1.00 38.38 520 ARG A C 1
ATOM 4087 O O . ARG A 1 520 ? 71.982 -14.298 -96.169 1.00 38.38 520 ARG A O 1
ATOM 4094 N N . LYS A 1 521 ? 73.853 -15.376 -95.554 1.00 41.00 521 LYS A N 1
ATOM 4095 C CA . LYS A 1 521 ? 73.619 -15.372 -94.099 1.00 41.00 521 LYS A CA 1
ATOM 4096 C C . LYS A 1 521 ? 74.627 -14.410 -93.460 1.00 41.00 521 LYS A C 1
ATOM 4098 O O . LYS A 1 521 ? 75.816 -14.514 -93.754 1.00 41.00 521 LYS A O 1
ATOM 4103 N N . LEU A 1 522 ? 74.173 -13.459 -92.642 1.00 44.22 522 LEU A N 1
ATOM 4104 C CA . LEU A 1 522 ? 75.036 -12.463 -91.984 1.00 44.22 522 LEU A CA 1
ATOM 4105 C C . LEU A 1 522 ? 75.086 -12.646 -90.459 1.00 44.22 522 LEU A C 1
ATOM 4107 O O . LEU A 1 522 ? 74.318 -13.411 -89.882 1.00 44.22 522 LEU A O 1
ATOM 4111 N N . ILE A 1 523 ? 76.092 -12.017 -89.846 1.00 36.16 523 ILE A N 1
ATOM 4112 C CA . ILE A 1 523 ? 76.760 -12.474 -88.615 1.00 36.16 523 ILE A CA 1
ATOM 4113 C C . ILE A 1 523 ? 76.493 -11.509 -87.435 1.00 36.16 523 ILE A C 1
ATOM 4115 O O . ILE A 1 523 ? 76.353 -10.309 -87.677 1.00 36.16 523 ILE A O 1
ATOM 4119 N N . PRO A 1 524 ? 76.450 -11.979 -86.166 1.00 47.12 524 PRO A N 1
ATOM 4120 C CA . PRO A 1 524 ? 76.216 -11.121 -85.000 1.00 47.12 524 PRO A CA 1
ATOM 4121 C C . PRO A 1 524 ? 77.435 -10.282 -84.575 1.00 47.12 524 PRO A C 1
ATOM 4123 O O . PRO A 1 524 ? 78.585 -10.674 -84.757 1.00 47.12 524 PRO A O 1
ATOM 4126 N N . GLY A 1 525 ? 77.162 -9.170 -83.891 1.00 39.38 525 GLY A N 1
ATOM 4127 C CA . GLY A 1 525 ? 78.112 -8.336 -83.142 1.00 39.38 525 GLY A CA 1
ATOM 4128 C C . GLY A 1 525 ? 77.336 -7.296 -82.311 1.00 39.38 525 GLY A C 1
ATOM 4129 O O . GLY A 1 525 ? 76.133 -7.164 -82.510 1.00 39.38 525 GLY A O 1
ATOM 4130 N N . THR A 1 526 ? 77.899 -6.529 -81.372 1.00 40.75 526 THR A N 1
ATOM 4131 C CA . THR A 1 526 ? 79.266 -6.405 -80.801 1.00 40.75 526 THR A CA 1
ATOM 4132 C C . THR A 1 526 ? 79.109 -5.984 -79.304 1.00 40.75 526 THR A C 1
ATOM 4134 O O . THR A 1 526 ? 77.978 -5.938 -78.828 1.00 40.75 526 THR A O 1
ATOM 4137 N N . LEU A 1 527 ? 80.099 -5.685 -78.445 1.00 40.09 527 LEU A N 1
ATOM 4138 C CA . LEU A 1 527 ? 81.554 -5.483 -78.544 1.00 40.09 527 LEU A CA 1
ATOM 4139 C C . LEU A 1 527 ? 82.206 -5.692 -77.153 1.00 40.09 527 LEU A C 1
ATOM 4141 O O . LEU A 1 527 ? 81.620 -5.284 -76.153 1.00 40.09 527 LEU A O 1
ATOM 4145 N N . GLU A 1 528 ? 83.456 -6.165 -77.082 1.00 48.97 528 GLU A N 1
ATOM 4146 C CA . GLU A 1 528 ? 84.350 -5.889 -75.940 1.00 48.97 528 GLU A CA 1
ATOM 4147 C C . GLU A 1 528 ? 85.512 -4.983 -76.377 1.00 48.97 528 GLU A C 1
ATOM 4149 O O . GLU A 1 528 ? 86.294 -5.364 -77.244 1.00 48.97 528 GLU A O 1
ATOM 4154 N N . THR A 1 529 ? 85.683 -3.811 -75.751 1.00 42.88 529 THR A N 1
ATOM 4155 C CA . THR A 1 529 ? 86.913 -2.998 -75.872 1.00 42.88 529 THR A CA 1
ATOM 4156 C C . THR A 1 529 ? 87.146 -2.123 -74.636 1.00 42.88 529 THR A C 1
ATOM 4158 O O . THR A 1 529 ? 86.363 -1.211 -74.376 1.00 42.88 529 THR A O 1
ATOM 4161 N N . SER A 1 530 ? 88.262 -2.312 -73.919 1.00 46.38 530 SER A N 1
ATOM 4162 C CA . SER A 1 530 ? 88.721 -1.368 -72.879 1.00 46.38 530 SER A CA 1
ATOM 4163 C C . SER A 1 530 ? 90.251 -1.362 -72.719 1.00 46.38 530 SER A C 1
ATOM 4165 O O . SER A 1 530 ? 90.804 -1.812 -71.719 1.00 46.38 530 SER A O 1
ATOM 4167 N N . ALA A 1 531 ? 90.962 -0.858 -73.735 1.00 48.06 531 ALA A N 1
ATOM 4168 C CA . ALA A 1 531 ? 92.428 -0.776 -73.729 1.00 48.06 531 ALA A CA 1
ATOM 4169 C C . ALA A 1 531 ? 92.972 0.371 -74.614 1.00 48.06 531 ALA A C 1
ATOM 4171 O O . ALA A 1 531 ? 93.706 0.120 -75.565 1.00 48.06 531 ALA A O 1
ATOM 4172 N N . GLY A 1 532 ? 92.613 1.638 -74.339 1.00 51.12 532 GLY A N 1
ATOM 4173 C CA . GLY A 1 532 ? 93.004 2.740 -75.248 1.00 51.12 532 GLY A CA 1
ATOM 4174 C C . GLY A 1 532 ? 93.084 4.185 -74.731 1.00 51.12 532 GLY A C 1
ATOM 4175 O O . GLY A 1 532 ? 93.484 5.052 -75.499 1.00 51.12 532 GLY A O 1
ATOM 4176 N N . LEU A 1 533 ? 92.736 4.501 -73.473 1.00 50.56 533 LEU A N 1
ATOM 4177 C CA . LEU A 1 533 ? 92.657 5.908 -73.025 1.00 50.56 533 LEU A CA 1
ATOM 4178 C C . LEU A 1 533 ? 93.909 6.428 -72.300 1.00 50.56 533 LEU A C 1
ATOM 4180 O O . LEU A 1 533 ? 94.554 5.713 -71.522 1.00 50.56 533 LEU A O 1
ATOM 4184 N N . SER A 1 534 ? 94.208 7.713 -72.523 1.00 60.88 534 SER A N 1
ATOM 4185 C CA . SER A 1 534 ? 95.371 8.427 -71.982 1.00 60.88 534 SER A CA 1
ATOM 4186 C C . SER A 1 534 ? 95.215 8.808 -70.499 1.00 60.88 534 SER A C 1
ATOM 4188 O O . SER A 1 534 ? 94.109 8.860 -69.954 1.00 60.88 534 SER A O 1
ATOM 4190 N N . ARG A 1 535 ? 96.335 9.100 -69.821 1.00 58.16 535 ARG A N 1
ATOM 4191 C CA . ARG A 1 535 ? 96.402 9.354 -68.365 1.00 58.16 535 ARG A CA 1
ATOM 4192 C C . ARG A 1 535 ? 95.457 10.476 -67.876 1.00 58.16 535 ARG A C 1
ATOM 4194 O O . ARG A 1 535 ? 94.879 10.292 -66.805 1.00 58.16 535 ARG A O 1
ATOM 4201 N N . PRO A 1 536 ? 95.233 11.589 -68.614 1.00 63.84 536 PRO A N 1
ATOM 4202 C CA . PRO A 1 536 ? 94.229 12.594 -68.247 1.00 63.84 536 PRO A CA 1
ATOM 4203 C C . PRO A 1 536 ? 92.787 12.107 -68.451 1.00 63.84 536 PRO A C 1
ATOM 4205 O O . PRO A 1 536 ? 91.950 12.303 -67.576 1.00 63.84 536 PRO A O 1
ATOM 4208 N N . GLN A 1 537 ? 92.496 11.416 -69.559 1.00 59.94 537 GLN A N 1
ATOM 4209 C CA . GLN A 1 537 ? 91.147 10.923 -69.873 1.00 59.94 537 GLN A CA 1
ATOM 4210 C C . GLN A 1 537 ? 90.658 9.905 -68.836 1.00 59.94 537 GLN A C 1
ATOM 4212 O O . GLN A 1 537 ? 89.523 10.009 -68.377 1.00 59.94 537 GLN A O 1
ATOM 4217 N N . ARG A 1 538 ? 91.530 8.992 -68.378 1.00 66.88 538 ARG A N 1
ATOM 4218 C CA . ARG A 1 538 ? 91.196 8.073 -67.273 1.00 66.88 538 ARG A CA 1
ATOM 4219 C C . ARG A 1 538 ? 90.877 8.822 -65.979 1.00 66.88 538 ARG A C 1
ATOM 4221 O O . ARG A 1 538 ? 89.960 8.426 -65.272 1.00 66.88 538 ARG A O 1
ATOM 4228 N N . ARG A 1 539 ? 91.590 9.915 -65.666 1.00 74.38 539 ARG A N 1
ATOM 4229 C CA . ARG A 1 539 ? 91.286 10.751 -64.487 1.00 74.38 539 ARG A CA 1
ATOM 4230 C C . ARG A 1 539 ? 89.917 11.422 -64.604 1.00 74.38 539 ARG A C 1
ATOM 4232 O O . ARG A 1 539 ? 89.191 11.432 -63.619 1.00 74.38 539 ARG A O 1
ATOM 4239 N N . VAL A 1 540 ? 89.544 11.915 -65.787 1.00 77.44 540 VAL A N 1
ATOM 4240 C CA . VAL A 1 540 ? 88.201 12.473 -66.032 1.00 77.44 540 VAL A CA 1
ATOM 4241 C C . VAL A 1 540 ? 87.127 11.389 -65.911 1.00 77.44 540 VAL A C 1
ATOM 4243 O O . VAL A 1 540 ? 86.150 11.597 -65.203 1.00 77.44 540 VAL A O 1
ATOM 4246 N N . GLN A 1 541 ? 87.319 10.209 -66.510 1.00 76.94 541 GLN A N 1
ATOM 4247 C CA . GLN A 1 541 ? 86.374 9.092 -66.379 1.00 76.94 541 GLN A CA 1
ATOM 4248 C C . GLN A 1 541 ? 86.219 8.628 -64.923 1.00 76.94 541 GLN A C 1
ATOM 4250 O O . GLN A 1 541 ? 85.093 8.484 -64.459 1.00 76.94 541 GLN A O 1
ATOM 4255 N N . HIS A 1 542 ? 87.313 8.486 -64.164 1.00 78.19 542 HIS A N 1
ATOM 4256 C CA . HIS A 1 542 ? 87.241 8.184 -62.730 1.00 78.19 542 HIS A CA 1
ATOM 4257 C C . HIS A 1 542 ? 86.562 9.298 -61.922 1.00 78.19 542 HIS A C 1
ATOM 4259 O O . HIS A 1 542 ? 85.786 8.986 -61.026 1.00 78.19 542 HIS A O 1
ATOM 4265 N N . ALA A 1 543 ? 86.799 10.576 -62.233 1.00 81.44 543 ALA A N 1
ATOM 4266 C CA . ALA A 1 543 ? 86.124 11.690 -61.566 1.00 81.44 543 ALA A CA 1
ATOM 4267 C C . ALA A 1 543 ? 84.615 11.719 -61.871 1.00 81.44 543 ALA A C 1
ATOM 4269 O O . ALA A 1 543 ? 83.819 11.955 -60.968 1.00 81.44 543 ALA A O 1
ATOM 4270 N N . VAL A 1 544 ? 84.210 11.412 -63.109 1.00 84.69 544 VAL A N 1
ATOM 4271 C CA . VAL A 1 544 ? 82.796 11.283 -63.500 1.00 84.69 544 VAL A CA 1
ATOM 4272 C C . VAL A 1 544 ? 82.149 10.062 -62.842 1.00 84.69 544 VAL A C 1
ATOM 4274 O O . VAL A 1 544 ? 81.049 10.184 -62.313 1.00 84.69 544 VAL A O 1
ATOM 4277 N N . MET A 1 545 ? 82.826 8.909 -62.791 1.00 84.06 545 MET A N 1
ATOM 4278 C CA . MET A 1 545 ? 82.339 7.733 -62.057 1.00 84.06 545 MET A CA 1
ATOM 4279 C C . MET A 1 545 ? 82.197 8.018 -60.557 1.00 84.06 545 MET A C 1
ATOM 4281 O O . MET A 1 545 ? 81.182 7.654 -59.971 1.00 84.06 545 MET A O 1
ATOM 4285 N N . LEU A 1 546 ? 83.164 8.711 -59.947 1.00 84.19 546 LEU A N 1
ATOM 4286 C CA . LEU A 1 546 ? 83.108 9.108 -58.540 1.00 84.19 546 LEU A CA 1
ATOM 4287 C C . LEU A 1 546 ? 81.975 10.113 -58.288 1.00 84.19 546 LEU A C 1
ATOM 4289 O O . LEU A 1 546 ? 81.253 9.971 -57.310 1.00 84.19 546 LEU A O 1
ATOM 4293 N N . ALA A 1 547 ? 81.763 11.082 -59.183 1.00 83.50 547 ALA A N 1
ATOM 4294 C CA . ALA A 1 547 ? 80.645 12.021 -59.101 1.00 83.50 547 ALA A CA 1
ATOM 4295 C C . ALA A 1 547 ? 79.285 11.319 -59.267 1.00 83.50 547 ALA A C 1
ATOM 4297 O O . ALA A 1 547 ? 78.349 11.623 -58.536 1.00 83.50 547 ALA A O 1
ATOM 4298 N N . GLN A 1 548 ? 79.176 10.334 -60.166 1.00 86.00 548 GLN A N 1
ATOM 4299 C CA . GLN A 1 548 ? 77.979 9.497 -60.309 1.00 86.00 548 GLN A CA 1
ATOM 4300 C C . GLN A 1 548 ? 77.745 8.598 -59.086 1.00 86.00 548 GLN A C 1
ATOM 4302 O O . GLN A 1 548 ? 76.596 8.381 -58.708 1.00 86.00 548 GLN A O 1
ATOM 4307 N N . GLN A 1 549 ? 78.802 8.074 -58.460 1.00 89.12 549 GLN A N 1
ATOM 4308 C CA . GLN A 1 549 ? 78.707 7.315 -57.210 1.00 89.12 549 GLN A CA 1
ATOM 4309 C C . GLN A 1 549 ? 78.287 8.217 -56.045 1.00 89.12 549 GLN A C 1
ATOM 4311 O O . GLN A 1 549 ? 77.351 7.865 -55.334 1.00 89.12 549 GLN A O 1
ATOM 4316 N N . LEU A 1 550 ? 78.897 9.398 -55.902 1.00 90.12 550 LEU A N 1
ATOM 4317 C CA . LEU A 1 550 ? 78.520 10.394 -54.897 1.00 90.12 550 LEU A CA 1
ATOM 4318 C C . LEU A 1 550 ? 77.063 10.829 -55.065 1.00 90.12 550 LEU A C 1
ATOM 4320 O O . LEU A 1 550 ? 76.313 10.760 -54.096 1.00 90.12 550 LEU A O 1
ATOM 4324 N N . LEU A 1 551 ? 76.634 11.168 -56.286 1.00 89.94 551 LEU A N 1
ATOM 4325 C CA . LEU A 1 551 ? 75.247 11.535 -56.576 1.00 89.94 551 LEU A CA 1
ATOM 4326 C C . LEU A 1 551 ? 74.275 10.399 -56.228 1.00 89.94 551 LEU A C 1
ATOM 4328 O O . LEU A 1 551 ? 73.265 10.653 -55.580 1.00 89.94 551 LEU A O 1
ATOM 4332 N N . LYS A 1 552 ? 74.600 9.143 -56.576 1.00 89.06 552 LYS A N 1
ATOM 4333 C CA . LYS A 1 552 ? 73.807 7.970 -56.163 1.00 89.06 552 LYS A CA 1
ATOM 4334 C C . LYS A 1 552 ? 73.709 7.879 -54.642 1.00 89.06 552 LYS A C 1
ATOM 4336 O O . LYS A 1 552 ? 72.601 7.896 -54.117 1.00 89.06 552 LYS A O 1
ATOM 4341 N N . THR A 1 553 ? 74.838 7.911 -53.929 1.00 88.31 553 THR A N 1
ATOM 4342 C CA . THR A 1 553 ? 74.839 7.864 -52.456 1.00 88.31 553 THR A CA 1
ATOM 4343 C C . THR A 1 553 ? 74.124 9.051 -51.811 1.00 88.31 553 THR A C 1
ATOM 4345 O O . THR A 1 553 ? 73.529 8.877 -50.757 1.00 88.31 553 THR A O 1
ATOM 4348 N N . GLN A 1 554 ? 74.110 10.231 -52.440 1.00 90.12 554 GLN A N 1
ATOM 4349 C CA . GLN A 1 554 ? 73.319 11.379 -51.993 1.00 90.12 554 GLN A CA 1
ATOM 4350 C C . GLN A 1 554 ? 71.820 11.132 -52.199 1.00 90.12 554 GLN A C 1
ATOM 4352 O O . GLN A 1 554 ? 71.053 11.305 -51.257 1.00 90.12 554 GLN A O 1
ATOM 4357 N N . THR A 1 555 ? 71.395 10.645 -53.371 1.00 91.12 555 THR A N 1
ATOM 4358 C CA . THR A 1 555 ? 69.982 10.297 -53.614 1.00 91.12 555 THR A CA 1
ATOM 4359 C C . THR A 1 555 ? 69.492 9.146 -52.731 1.00 91.12 555 THR A C 1
ATOM 4361 O O . THR A 1 555 ? 68.353 9.178 -52.265 1.00 91.12 555 THR A O 1
ATOM 4364 N N . ASP A 1 556 ? 70.349 8.164 -52.437 1.00 89.81 556 ASP A N 1
ATOM 4365 C CA . ASP A 1 556 ? 70.048 7.079 -51.504 1.00 89.81 556 ASP A CA 1
ATOM 4366 C C . ASP A 1 556 ? 70.001 7.588 -50.055 1.00 89.81 556 ASP A C 1
ATOM 4368 O O . ASP A 1 556 ? 69.089 7.227 -49.318 1.00 89.81 556 ASP A O 1
ATOM 4372 N N . LEU A 1 557 ? 70.905 8.487 -49.645 1.00 90.81 557 LEU A N 1
ATOM 4373 C CA . LEU A 1 557 ? 70.884 9.106 -48.315 1.00 90.81 557 LEU A CA 1
ATOM 4374 C C . LEU A 1 557 ? 69.632 9.974 -48.121 1.00 90.81 557 LEU A C 1
ATOM 4376 O O . LEU A 1 557 ? 68.956 9.829 -47.106 1.00 90.81 557 LEU A O 1
ATOM 4380 N N . GLU A 1 558 ? 69.251 10.804 -49.098 1.00 91.25 558 GLU A N 1
ATOM 4381 C CA . GLU A 1 558 ? 67.978 11.537 -49.057 1.00 91.25 558 GLU A CA 1
ATOM 4382 C C . GLU A 1 558 ? 66.770 10.593 -48.965 1.00 91.25 558 GLU A C 1
ATOM 4384 O O . GLU A 1 558 ? 65.805 10.875 -48.256 1.00 91.25 558 GLU A O 1
ATOM 4389 N N . LYS A 1 559 ? 66.796 9.470 -49.692 1.00 92.06 559 LYS A N 1
ATOM 4390 C CA . LYS A 1 559 ? 65.736 8.456 -49.659 1.00 92.06 559 LYS A CA 1
ATOM 4391 C C . LYS A 1 559 ? 65.657 7.777 -48.290 1.00 92.06 559 LYS A C 1
ATOM 4393 O O . LYS A 1 559 ? 64.553 7.611 -47.778 1.00 92.06 559 LYS A O 1
ATOM 4398 N N . MET A 1 560 ? 66.796 7.453 -47.677 1.00 90.00 560 MET A N 1
ATOM 4399 C CA . MET A 1 560 ? 66.866 6.904 -46.320 1.00 90.00 560 MET A CA 1
ATOM 4400 C C . MET A 1 560 ? 66.407 7.919 -45.263 1.00 90.00 560 MET A C 1
ATOM 4402 O O . MET A 1 560 ? 65.695 7.526 -44.344 1.00 90.00 560 MET A O 1
ATOM 4406 N N . LEU A 1 561 ? 66.720 9.214 -45.411 1.00 93.06 561 LEU A N 1
ATOM 4407 C CA . LEU A 1 561 ? 66.180 10.274 -44.544 1.00 93.06 561 LEU A CA 1
ATOM 4408 C C . LEU A 1 561 ? 64.656 10.393 -44.688 1.00 93.06 561 LEU A C 1
ATOM 4410 O O . LEU A 1 561 ? 63.942 10.292 -43.697 1.00 93.06 561 LEU A O 1
ATOM 4414 N N . ARG A 1 562 ? 64.127 10.479 -45.917 1.00 91.94 562 ARG A N 1
ATOM 4415 C CA . ARG A 1 562 ? 62.669 10.501 -46.162 1.00 91.94 562 ARG A CA 1
ATOM 4416 C C . ARG A 1 562 ? 61.961 9.264 -45.592 1.00 91.94 562 ARG A C 1
ATOM 4418 O O . ARG A 1 562 ? 60.843 9.377 -45.099 1.00 91.94 562 ARG A O 1
ATOM 4425 N N . GLN A 1 563 ? 62.600 8.091 -45.631 1.00 91.94 563 GLN A N 1
ATOM 4426 C CA . GLN A 1 563 ? 62.085 6.866 -45.007 1.00 91.94 563 GLN A CA 1
ATOM 4427 C C . GLN A 1 563 ? 62.163 6.901 -43.474 1.00 91.94 563 GLN A C 1
ATOM 4429 O O . GLN A 1 563 ? 61.209 6.489 -42.818 1.00 91.94 563 GLN A O 1
ATOM 4434 N N . HIS A 1 564 ? 63.252 7.417 -42.902 1.00 90.44 564 HIS A N 1
ATOM 4435 C CA . HIS A 1 564 ? 63.400 7.625 -41.461 1.00 90.44 564 HIS A CA 1
ATOM 4436 C C . HIS A 1 564 ? 62.341 8.594 -40.920 1.00 90.44 564 HIS A C 1
ATOM 4438 O O . HIS A 1 564 ? 61.709 8.309 -39.905 1.00 90.44 564 HIS A O 1
ATOM 4444 N N . ASP A 1 565 ? 62.087 9.695 -41.622 1.00 92.69 565 ASP A N 1
ATOM 4445 C CA . ASP A 1 565 ? 61.139 10.723 -41.192 1.00 92.69 565 ASP A CA 1
ATOM 4446 C C . ASP A 1 565 ? 59.684 10.261 -41.367 1.00 92.69 565 ASP A C 1
ATOM 4448 O O . ASP A 1 565 ? 58.838 10.508 -40.507 1.00 92.69 565 ASP A O 1
ATOM 4452 N N . ALA A 1 566 ? 59.393 9.479 -42.413 1.00 91.69 566 ALA A N 1
ATOM 4453 C CA . ALA A 1 566 ? 58.120 8.770 -42.528 1.00 91.69 566 ALA A CA 1
ATOM 4454 C C . ALA A 1 566 ? 57.929 7.735 -41.399 1.00 91.69 566 ALA A C 1
ATOM 4456 O O . ALA A 1 566 ? 56.831 7.611 -40.855 1.00 91.69 566 ALA A O 1
ATOM 4457 N N . ALA A 1 567 ? 58.988 7.016 -41.009 1.00 89.06 567 ALA A N 1
ATOM 4458 C CA . ALA A 1 567 ? 58.946 6.045 -39.917 1.00 89.06 567 ALA A CA 1
ATOM 4459 C C . ALA A 1 567 ? 58.817 6.710 -38.534 1.00 89.06 567 ALA A C 1
ATOM 4461 O O . ALA A 1 567 ? 58.091 6.196 -37.682 1.00 89.06 567 ALA A O 1
ATOM 4462 N N . SER A 1 568 ? 59.457 7.861 -38.305 1.00 92.38 568 SER A N 1
ATOM 4463 C CA . SER A 1 568 ? 59.341 8.615 -37.051 1.00 92.38 568 SER A CA 1
ATOM 4464 C C . SER A 1 568 ? 57.957 9.259 -36.911 1.00 92.38 568 SER A C 1
ATOM 4466 O O . SER A 1 568 ? 57.342 9.147 -35.849 1.00 92.38 568 SER A O 1
ATOM 4468 N N . ALA A 1 569 ? 57.395 9.804 -37.996 1.00 92.19 569 ALA A N 1
ATOM 4469 C CA . ALA A 1 569 ? 56.012 10.277 -38.039 1.00 92.19 569 ALA A CA 1
ATOM 4470 C C . ALA A 1 569 ? 55.001 9.135 -37.814 1.00 92.19 569 ALA A C 1
ATOM 4472 O O . ALA A 1 569 ? 54.064 9.280 -37.026 1.00 92.19 569 ALA A O 1
ATOM 4473 N N . ALA A 1 570 ? 55.209 7.970 -38.441 1.00 91.50 570 ALA A N 1
ATOM 4474 C CA . ALA A 1 570 ? 54.379 6.785 -38.217 1.00 91.50 570 ALA A CA 1
ATOM 4475 C C . ALA A 1 570 ? 54.466 6.283 -36.764 1.00 91.50 570 ALA A C 1
ATOM 4477 O O . ALA A 1 570 ? 53.442 5.922 -36.177 1.00 91.50 570 ALA A O 1
ATOM 4478 N N . ARG A 1 571 ? 55.662 6.311 -36.160 1.00 91.94 571 ARG A N 1
ATOM 4479 C CA . ARG A 1 571 ? 55.877 5.978 -34.748 1.00 91.94 571 ARG A CA 1
ATOM 4480 C C . ARG A 1 571 ? 55.138 6.945 -33.823 1.00 91.94 571 ARG A C 1
ATOM 4482 O O . ARG A 1 571 ? 54.370 6.479 -32.987 1.00 91.94 571 ARG A O 1
ATOM 4489 N N . ALA A 1 572 ? 55.290 8.256 -34.012 1.00 92.75 572 ALA A N 1
ATOM 4490 C CA . ALA A 1 572 ? 54.587 9.267 -33.221 1.00 92.75 572 ALA A CA 1
ATOM 4491 C C . ALA A 1 572 ? 53.056 9.129 -33.344 1.00 92.75 572 ALA A C 1
ATOM 4493 O O . ALA A 1 572 ? 52.336 9.204 -32.349 1.00 92.75 572 ALA A O 1
ATOM 4494 N N . ALA A 1 573 ? 52.547 8.828 -34.545 1.00 91.50 573 ALA A N 1
ATOM 4495 C CA . ALA A 1 573 ? 51.131 8.537 -34.758 1.00 91.50 573 ALA A CA 1
ATOM 4496 C C . ALA A 1 573 ? 50.667 7.247 -34.051 1.00 91.50 573 ALA A C 1
ATOM 4498 O O . ALA A 1 573 ? 49.520 7.174 -33.605 1.00 91.50 573 ALA A O 1
ATOM 4499 N N . CYS A 1 574 ? 51.527 6.232 -33.920 1.00 92.12 574 CYS A N 1
ATOM 4500 C CA . CYS A 1 574 ? 51.230 5.023 -33.146 1.00 92.12 574 CYS A CA 1
ATOM 4501 C C . CYS A 1 574 ? 51.277 5.275 -31.633 1.00 92.12 574 CYS A C 1
ATOM 4503 O O . CYS A 1 574 ? 50.386 4.816 -30.926 1.00 92.12 574 CYS A O 1
ATOM 4505 N N . GLU A 1 575 ? 52.245 6.045 -31.135 1.00 93.62 575 GLU A N 1
ATOM 4506 C CA . GLU A 1 575 ? 52.342 6.432 -29.720 1.00 93.62 575 GLU A CA 1
ATOM 4507 C C . GLU A 1 575 ? 51.137 7.298 -29.296 1.00 93.62 575 GLU A C 1
ATOM 4509 O O . GLU A 1 575 ? 50.519 7.035 -28.263 1.00 93.62 575 GLU A O 1
ATOM 4514 N N . ALA A 1 576 ? 50.699 8.236 -30.146 1.00 93.44 576 ALA A N 1
ATOM 4515 C CA . ALA A 1 576 ? 49.471 9.008 -29.939 1.00 93.44 576 ALA A CA 1
ATOM 4516 C C . ALA A 1 576 ? 48.202 8.131 -29.949 1.00 93.44 576 ALA A C 1
ATOM 4518 O O . ALA A 1 576 ? 47.326 8.298 -29.097 1.00 93.44 576 ALA A O 1
ATOM 4519 N N . LYS A 1 577 ? 48.106 7.157 -30.869 1.00 93.19 577 LYS A N 1
ATOM 4520 C CA . LYS A 1 577 ? 47.008 6.171 -30.883 1.00 93.19 577 LYS A CA 1
ATOM 4521 C C . LYS A 1 577 ? 47.002 5.316 -29.617 1.00 93.1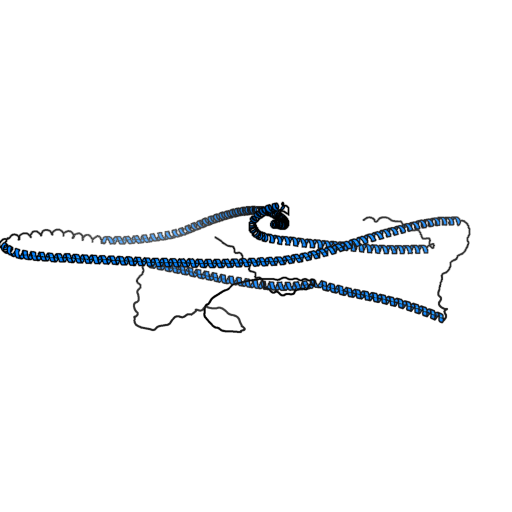9 577 LYS A C 1
ATOM 4523 O O . LYS A 1 577 ? 45.932 5.131 -29.045 1.00 93.19 577 LYS A O 1
ATOM 4528 N N . LEU A 1 578 ? 48.164 4.846 -29.155 1.00 93.31 578 LEU A N 1
ATOM 4529 C CA . LEU A 1 578 ? 48.296 4.061 -27.925 1.00 93.31 578 LEU A CA 1
ATOM 4530 C C . LEU A 1 578 ? 47.818 4.855 -26.705 1.00 93.31 578 LEU A C 1
ATOM 4532 O O . LEU A 1 578 ? 46.966 4.360 -25.965 1.00 93.31 578 LEU A O 1
ATOM 4536 N N . ALA A 1 579 ? 48.277 6.099 -26.540 1.00 94.50 579 ALA A N 1
ATOM 4537 C CA . ALA A 1 579 ? 47.822 6.985 -25.466 1.00 94.50 579 ALA A CA 1
ATOM 4538 C C . ALA A 1 579 ? 46.296 7.196 -25.496 1.00 94.50 579 ALA A C 1
ATOM 4540 O O . ALA A 1 579 ? 45.626 7.051 -24.474 1.00 94.50 579 ALA A O 1
ATOM 4541 N N . LEU A 1 580 ? 45.725 7.443 -26.681 1.00 95.12 580 LEU A N 1
ATOM 4542 C CA . LEU A 1 580 ? 44.281 7.596 -26.874 1.00 95.12 580 LEU A CA 1
ATOM 4543 C C . LEU A 1 580 ? 43.510 6.307 -26.536 1.00 95.12 580 LEU A C 1
ATOM 4545 O O . LEU A 1 580 ? 42.489 6.369 -25.852 1.00 95.12 580 LEU A O 1
ATOM 4549 N N . THR A 1 581 ? 43.994 5.131 -26.954 1.00 92.81 581 THR A N 1
ATOM 4550 C CA . THR A 1 581 ? 43.369 3.847 -26.586 1.00 92.81 581 THR A CA 1
ATOM 4551 C C . THR A 1 581 ? 43.482 3.540 -25.096 1.00 92.81 581 THR A C 1
ATOM 4553 O O . THR A 1 581 ? 42.537 3.002 -24.526 1.00 92.81 581 THR A O 1
ATOM 4556 N N . ASN A 1 582 ? 44.581 3.927 -24.442 1.00 92.81 582 ASN A N 1
ATOM 4557 C CA . ASN A 1 582 ? 44.770 3.717 -23.009 1.00 92.81 582 ASN A CA 1
ATOM 4558 C C . ASN A 1 582 ? 43.851 4.638 -22.187 1.00 92.81 582 ASN A C 1
ATOM 4560 O O . ASN A 1 582 ? 43.220 4.190 -21.234 1.00 92.81 582 ASN A O 1
ATOM 4564 N N . ASN A 1 583 ? 43.667 5.892 -22.616 1.00 93.75 583 ASN A N 1
ATOM 4565 C CA . ASN A 1 583 ? 42.677 6.798 -22.026 1.00 93.75 583 ASN A CA 1
ATOM 4566 C C . ASN A 1 583 ? 41.248 6.249 -22.179 1.00 93.75 583 ASN A C 1
ATOM 4568 O O . ASN A 1 583 ? 40.518 6.184 -21.191 1.00 93.75 583 ASN A O 1
ATOM 4572 N N . ARG A 1 584 ? 40.879 5.746 -23.368 1.00 92.38 584 ARG A N 1
ATOM 4573 C CA . ARG A 1 584 ? 39.580 5.079 -23.588 1.00 92.38 584 ARG A CA 1
ATOM 4574 C C . ARG A 1 584 ? 39.404 3.816 -22.739 1.00 92.38 584 ARG A C 1
ATOM 4576 O O . ARG A 1 584 ? 38.303 3.564 -22.263 1.00 92.38 584 ARG A O 1
ATOM 4583 N N . LEU A 1 585 ? 40.463 3.035 -22.520 1.00 92.38 585 LEU A N 1
ATOM 4584 C CA . LEU A 1 585 ? 40.437 1.861 -21.640 1.00 92.38 585 LEU A CA 1
ATOM 4585 C C . LEU A 1 585 ? 40.238 2.266 -20.171 1.00 92.38 585 LEU A C 1
ATOM 4587 O O . LEU A 1 585 ? 39.428 1.666 -19.463 1.00 92.38 585 LEU A O 1
ATOM 4591 N N . LEU A 1 586 ? 40.925 3.318 -19.717 1.00 92.31 586 LEU A N 1
ATOM 4592 C CA . LEU A 1 586 ? 40.728 3.893 -18.387 1.00 92.31 586 LEU A CA 1
ATOM 4593 C C . LEU A 1 586 ? 39.299 4.420 -18.215 1.00 92.31 586 LEU A C 1
ATOM 4595 O O . LEU A 1 586 ? 38.693 4.163 -17.176 1.00 92.31 586 LEU A O 1
ATOM 4599 N N . GLU A 1 587 ? 38.736 5.082 -19.226 1.00 89.75 587 GLU A N 1
ATOM 4600 C CA . GLU A 1 587 ? 37.345 5.548 -19.252 1.00 89.75 587 GLU A CA 1
ATOM 4601 C C . GLU A 1 587 ? 36.338 4.399 -19.220 1.00 89.75 587 GLU A C 1
ATOM 4603 O O . GLU A 1 587 ? 35.467 4.399 -18.352 1.00 89.75 587 GLU A O 1
ATOM 4608 N N . ALA A 1 588 ? 36.512 3.375 -20.057 1.00 86.12 588 ALA A N 1
ATOM 4609 C CA . ALA A 1 588 ? 35.705 2.155 -20.028 1.00 86.12 588 ALA A CA 1
ATOM 4610 C C . ALA A 1 588 ? 35.820 1.391 -18.691 1.00 86.12 588 ALA A C 1
ATOM 4612 O O . ALA A 1 588 ? 34.893 0.682 -18.306 1.00 86.12 588 ALA A O 1
ATOM 4613 N N . SER A 1 589 ? 36.914 1.571 -17.936 1.00 87.44 589 SER A N 1
ATOM 4614 C CA . SER A 1 589 ? 37.050 1.023 -16.578 1.00 87.44 589 SER A CA 1
ATOM 4615 C C . SER A 1 589 ? 36.287 1.805 -15.497 1.00 87.44 589 SER A C 1
ATOM 4617 O O . SER A 1 589 ? 36.065 1.257 -14.416 1.00 87.44 589 SER A O 1
ATOM 4619 N N . LYS A 1 590 ? 35.883 3.066 -15.743 1.00 88.75 590 LYS A N 1
ATOM 4620 C CA . LYS A 1 590 ? 35.198 3.903 -14.734 1.00 88.75 590 LYS A CA 1
ATOM 4621 C C . LYS A 1 590 ? 33.836 3.314 -14.318 1.00 88.75 590 LYS A C 1
ATOM 4623 O O . LYS A 1 590 ? 33.648 3.157 -13.112 1.00 88.75 590 LYS A O 1
ATOM 4628 N N . PRO A 1 591 ? 32.929 2.899 -15.235 1.00 91.06 591 PRO A N 1
ATOM 4629 C CA . PRO A 1 591 ? 31.664 2.265 -14.853 1.00 91.06 591 PRO A CA 1
ATOM 4630 C C . PRO A 1 591 ? 31.863 0.969 -14.064 1.00 91.06 591 PRO A C 1
ATOM 4632 O O . PRO A 1 591 ? 31.194 0.764 -13.061 1.00 91.06 591 PRO A O 1
ATOM 4635 N N . ALA A 1 592 ? 32.822 0.122 -14.457 1.00 89.62 592 ALA A N 1
ATOM 4636 C CA . ALA A 1 592 ? 33.107 -1.125 -13.744 1.00 89.62 592 ALA A CA 1
ATOM 4637 C C . ALA A 1 592 ? 33.589 -0.879 -12.302 1.00 89.62 592 ALA A C 1
ATOM 4639 O O . ALA A 1 592 ? 33.154 -1.568 -11.384 1.00 89.62 592 ALA A O 1
ATOM 4640 N N . LYS A 1 593 ? 34.440 0.133 -12.082 1.00 93.81 593 LYS A N 1
ATOM 4641 C CA . LYS A 1 593 ? 34.889 0.532 -10.735 1.00 93.81 593 LYS A CA 1
ATOM 4642 C C . LYS A 1 593 ? 33.748 1.100 -9.889 1.00 93.81 593 LYS A C 1
ATOM 4644 O O . LYS A 1 593 ? 33.633 0.725 -8.729 1.00 93.81 593 LYS A O 1
ATOM 4649 N N . TYR A 1 594 ? 32.897 1.943 -10.475 1.00 93.56 594 TYR A N 1
ATOM 4650 C CA . TYR A 1 594 ? 31.725 2.498 -9.792 1.00 93.56 594 TYR A CA 1
ATOM 4651 C C . TYR A 1 594 ? 30.690 1.421 -9.432 1.00 93.56 594 TYR A C 1
ATOM 4653 O O . TYR A 1 594 ? 30.147 1.429 -8.334 1.00 93.56 594 TYR A O 1
ATOM 4661 N N . LEU A 1 595 ? 30.455 0.445 -10.315 1.00 91.50 595 LEU A N 1
ATOM 4662 C CA . LEU A 1 595 ? 29.589 -0.698 -10.016 1.00 91.50 595 LEU A CA 1
ATOM 4663 C C . LEU A 1 595 ? 30.165 -1.578 -8.899 1.00 91.50 595 LEU A C 1
ATOM 4665 O O . LEU A 1 595 ? 29.401 -2.074 -8.079 1.00 91.50 595 LEU A O 1
ATOM 4669 N N . LEU A 1 596 ? 31.490 -1.747 -8.823 1.00 94.56 596 LEU A N 1
ATOM 4670 C CA . LEU A 1 596 ? 32.128 -2.475 -7.722 1.00 94.56 596 LEU A CA 1
ATOM 4671 C C . LEU A 1 596 ? 31.981 -1.745 -6.377 1.00 94.56 596 LEU A C 1
ATOM 4673 O O . LEU A 1 596 ? 31.613 -2.397 -5.403 1.00 94.56 596 LEU A O 1
ATOM 4677 N N . SER A 1 597 ? 32.188 -0.423 -6.314 1.00 94.94 597 SER A N 1
ATOM 4678 C CA . SER A 1 597 ? 31.970 0.331 -5.067 1.00 94.94 597 SER A CA 1
ATOM 4679 C C . SER A 1 597 ? 30.490 0.372 -4.671 1.00 94.94 597 SER A C 1
ATOM 4681 O O . SER A 1 597 ? 30.160 0.096 -3.524 1.00 94.94 597 SER A O 1
ATOM 4683 N N . ALA A 1 598 ? 29.580 0.587 -5.627 1.00 92.38 598 ALA A N 1
ATOM 4684 C CA . ALA A 1 598 ? 28.139 0.565 -5.373 1.00 92.38 598 ALA A CA 1
ATOM 4685 C C . ALA A 1 598 ? 27.619 -0.827 -4.951 1.00 92.38 598 ALA A C 1
ATOM 4687 O O . ALA A 1 598 ? 26.618 -0.921 -4.242 1.00 92.38 598 ALA A O 1
ATOM 4688 N N . LEU A 1 599 ? 28.275 -1.920 -5.361 1.00 94.19 599 LEU A N 1
ATOM 4689 C CA . LEU A 1 599 ? 27.993 -3.260 -4.833 1.00 94.19 599 LEU A CA 1
ATOM 4690 C C . LEU A 1 599 ? 28.511 -3.417 -3.397 1.00 94.19 599 LEU A C 1
ATOM 4692 O O . LEU A 1 599 ? 27.762 -3.900 -2.555 1.00 94.19 599 LEU A O 1
ATOM 4696 N N . GLN A 1 600 ? 29.725 -2.945 -3.095 1.00 95.62 600 GLN A N 1
ATOM 4697 C CA . GLN A 1 600 ? 30.291 -2.971 -1.738 1.00 95.62 600 GLN A CA 1
ATOM 4698 C C . GLN A 1 600 ? 29.429 -2.179 -0.740 1.00 95.62 600 GLN A C 1
ATOM 4700 O O . GLN A 1 600 ? 29.028 -2.726 0.284 1.00 95.62 600 GLN A O 1
ATOM 4705 N N . GLU A 1 601 ? 29.035 -0.949 -1.083 1.00 94.06 601 GLU A N 1
ATOM 4706 C CA . GLU A 1 601 ? 28.114 -0.117 -0.288 1.00 94.06 601 GLU A CA 1
ATOM 4707 C C . GLU A 1 601 ? 26.769 -0.827 -0.027 1.00 94.06 601 GLU A C 1
ATOM 4709 O O . GLU A 1 601 ? 26.204 -0.754 1.069 1.00 94.06 601 GLU A O 1
ATOM 4714 N N . ARG A 1 602 ? 26.248 -1.560 -1.022 1.00 95.00 602 ARG A N 1
ATOM 4715 C CA . ARG A 1 602 ? 25.005 -2.336 -0.885 1.00 95.00 602 ARG A CA 1
ATOM 4716 C C . ARG A 1 602 ? 25.181 -3.588 -0.031 1.00 95.00 602 ARG A C 1
ATOM 4718 O O . ARG A 1 602 ? 24.275 -3.894 0.743 1.00 95.00 602 ARG A O 1
ATOM 4725 N N . ASP A 1 603 ? 26.303 -4.291 -0.135 1.00 96.62 603 ASP A N 1
ATOM 4726 C CA . ASP A 1 603 ? 26.598 -5.463 0.695 1.00 96.62 603 ASP A CA 1
ATOM 4727 C C . ASP A 1 603 ? 26.803 -5.069 2.169 1.00 96.62 603 ASP A C 1
ATOM 4729 O O . ASP A 1 603 ? 26.279 -5.743 3.062 1.00 96.62 603 ASP A O 1
ATOM 4733 N N . GLU A 1 604 ? 27.453 -3.932 2.438 1.00 96.69 604 GLU A N 1
ATOM 4734 C CA . GLU A 1 604 ? 27.558 -3.339 3.779 1.00 96.69 604 GLU A CA 1
ATOM 4735 C C . GLU A 1 604 ? 26.180 -2.946 4.339 1.00 96.69 604 GLU A C 1
ATOM 4737 O O . GLU A 1 604 ? 25.833 -3.314 5.467 1.00 96.69 604 GLU A O 1
ATOM 4742 N N . ALA A 1 605 ? 25.337 -2.283 3.538 1.00 93.06 605 ALA A N 1
ATOM 4743 C CA . ALA A 1 605 ? 23.965 -1.955 3.929 1.00 93.06 605 ALA A CA 1
ATOM 4744 C C . ALA A 1 605 ? 23.115 -3.214 4.204 1.00 93.06 605 ALA A C 1
ATOM 4746 O O . ALA A 1 605 ? 22.355 -3.258 5.176 1.00 93.06 605 ALA A O 1
ATOM 4747 N N . VAL A 1 606 ? 23.267 -4.270 3.397 1.00 94.31 606 VAL A N 1
ATOM 4748 C CA . VAL A 1 606 ? 22.604 -5.568 3.604 1.00 94.31 606 VAL A CA 1
ATOM 4749 C C . VAL A 1 606 ? 23.112 -6.261 4.872 1.00 94.31 606 VAL A C 1
ATOM 4751 O O . VAL A 1 606 ? 22.304 -6.833 5.608 1.00 94.31 606 VAL A O 1
ATOM 4754 N N . ALA A 1 607 ? 24.408 -6.188 5.185 1.00 95.25 607 ALA A N 1
ATOM 4755 C CA . ALA A 1 607 ? 24.960 -6.708 6.435 1.00 95.25 607 ALA A CA 1
ATOM 4756 C C . ALA A 1 607 ? 24.396 -5.964 7.661 1.00 95.25 607 ALA A C 1
ATOM 4758 O O . ALA A 1 607 ? 23.936 -6.601 8.613 1.00 95.25 607 ALA A O 1
ATOM 4759 N N . ALA A 1 608 ? 24.331 -4.629 7.609 1.00 94.06 608 ALA A N 1
ATOM 4760 C CA . ALA A 1 608 ? 23.743 -3.808 8.666 1.00 94.06 608 ALA A CA 1
ATOM 4761 C C . ALA A 1 608 ? 22.238 -4.086 8.867 1.00 94.06 608 ALA A C 1
ATOM 4763 O O . ALA A 1 608 ? 21.762 -4.151 10.003 1.00 94.06 608 ALA A O 1
ATOM 4764 N N . LEU A 1 609 ? 21.483 -4.298 7.782 1.00 92.12 609 LEU A N 1
ATOM 4765 C CA . LEU A 1 609 ? 20.069 -4.682 7.850 1.00 92.12 609 LEU A CA 1
ATOM 4766 C C . LEU A 1 609 ? 19.873 -6.091 8.428 1.00 92.12 609 LEU A C 1
ATOM 4768 O O . LEU A 1 609 ? 18.990 -6.272 9.264 1.00 92.12 609 LEU A O 1
ATOM 4772 N N . ARG A 1 610 ? 20.712 -7.069 8.056 1.00 95.31 610 ARG A N 1
ATOM 4773 C CA . ARG A 1 610 ? 20.698 -8.419 8.656 1.00 95.31 610 ARG A CA 1
ATOM 4774 C C . ARG A 1 610 ? 20.935 -8.358 10.166 1.00 95.31 610 ARG A C 1
ATOM 4776 O O . ARG A 1 610 ? 20.145 -8.921 10.915 1.00 95.31 610 ARG A O 1
ATOM 4783 N N . HIS A 1 611 ? 21.936 -7.597 10.614 1.00 96.31 611 HIS A N 1
ATOM 4784 C CA . HIS A 1 611 ? 22.225 -7.419 12.040 1.00 96.31 611 HIS A CA 1
ATOM 4785 C C . HIS A 1 611 ? 21.032 -6.827 12.812 1.00 96.31 611 HIS A C 1
ATOM 4787 O O . HIS A 1 611 ? 20.636 -7.367 13.845 1.00 96.31 611 HIS A O 1
ATOM 4793 N N . LYS A 1 612 ? 20.398 -5.766 12.287 1.00 94.38 612 LYS A N 1
ATOM 4794 C CA . LYS A 1 612 ? 19.175 -5.181 12.874 1.00 94.38 612 LYS A CA 1
ATOM 4795 C C . LYS A 1 612 ? 18.015 -6.182 12.926 1.00 94.38 612 LYS A C 1
ATOM 4797 O O . LYS A 1 612 ? 17.273 -6.219 13.906 1.00 94.38 612 LYS A O 1
ATOM 4802 N N . LEU A 1 613 ? 17.863 -7.008 11.891 1.00 93.94 613 LEU A N 1
ATOM 4803 C CA . LEU A 1 613 ? 16.809 -8.020 11.800 1.00 93.94 613 LEU A CA 1
ATOM 4804 C C . LEU A 1 613 ? 17.027 -9.152 12.820 1.00 93.94 613 LEU A C 1
ATOM 4806 O O . LEU A 1 613 ? 16.073 -9.580 13.468 1.00 93.94 613 LEU A O 1
ATOM 4810 N N . ASP A 1 614 ? 18.268 -9.591 13.036 1.00 96.06 614 ASP A N 1
ATOM 4811 C CA . ASP A 1 614 ? 18.594 -10.594 14.058 1.00 96.06 614 ASP A CA 1
ATOM 4812 C C . ASP A 1 614 ? 18.507 -10.039 15.492 1.00 96.06 614 ASP A C 1
ATOM 4814 O O . ASP A 1 614 ? 18.035 -10.742 16.389 1.00 96.06 614 ASP A O 1
ATOM 4818 N N . GLN A 1 615 ? 18.824 -8.756 15.712 1.00 95.12 615 GLN A N 1
ATOM 4819 C CA . GLN A 1 615 ? 18.497 -8.059 16.965 1.00 95.12 615 GLN A CA 1
ATOM 4820 C C . GLN A 1 615 ? 16.979 -8.058 17.225 1.00 95.12 615 GLN A C 1
ATOM 4822 O O . GLN A 1 615 ? 16.544 -8.451 18.308 1.00 95.12 615 GLN A O 1
ATOM 4827 N N . ALA A 1 616 ? 16.165 -7.702 16.225 1.00 91.62 616 ALA A N 1
ATOM 4828 C CA . ALA A 1 616 ? 14.704 -7.712 16.336 1.00 91.62 616 ALA A CA 1
ATOM 4829 C C . ALA A 1 616 ? 14.133 -9.126 16.571 1.00 91.62 616 ALA A C 1
ATOM 4831 O O . ALA A 1 616 ? 13.231 -9.295 17.390 1.00 91.62 616 ALA A O 1
ATOM 4832 N N . ARG A 1 617 ? 14.688 -10.164 15.925 1.00 95.19 617 ARG A N 1
ATOM 4833 C CA . ARG A 1 617 ? 14.337 -11.576 16.187 1.00 95.19 617 ARG A CA 1
ATOM 4834 C C . ARG A 1 617 ? 14.633 -11.990 17.625 1.00 95.19 617 ARG A C 1
ATOM 4836 O O . ARG A 1 617 ? 13.834 -12.707 18.222 1.00 95.19 617 ARG A O 1
ATOM 4843 N N . ASN A 1 618 ? 15.766 -11.567 18.179 1.00 96.75 618 ASN A N 1
ATOM 4844 C CA . ASN A 1 618 ? 16.139 -11.904 19.551 1.00 96.75 618 ASN A CA 1
ATOM 4845 C C . ASN A 1 618 ? 15.275 -11.151 20.576 1.00 96.75 618 ASN A C 1
ATOM 4847 O O . ASN A 1 618 ? 14.829 -11.767 21.540 1.00 96.75 618 ASN A O 1
ATOM 4851 N N . ALA A 1 619 ? 14.934 -9.883 20.321 1.00 93.50 619 ALA A N 1
ATOM 4852 C CA . ALA A 1 619 ? 13.956 -9.144 21.123 1.00 93.50 619 ALA A CA 1
ATOM 4853 C C . ALA A 1 619 ? 12.554 -9.785 21.071 1.00 93.50 619 ALA A C 1
ATOM 4855 O O . ALA A 1 619 ? 11.922 -9.972 22.106 1.00 93.50 619 ALA A O 1
ATOM 4856 N N . ALA A 1 620 ? 12.090 -10.209 19.889 1.00 91.62 620 ALA A N 1
ATOM 4857 C CA . ALA A 1 620 ? 10.815 -10.913 19.744 1.00 91.62 620 ALA A CA 1
ATOM 4858 C C . ALA A 1 620 ? 10.801 -12.270 20.476 1.00 91.62 620 ALA A C 1
ATOM 4860 O O . ALA A 1 620 ? 9.794 -12.633 21.076 1.00 91.62 620 ALA A O 1
ATOM 4861 N N . ARG A 1 621 ? 11.921 -13.008 20.476 1.00 95.81 621 ARG A N 1
ATOM 4862 C CA . ARG A 1 621 ? 12.076 -14.241 21.270 1.00 95.81 621 ARG A CA 1
ATOM 4863 C C . ARG A 1 621 ? 12.006 -13.966 22.773 1.00 95.81 621 ARG A C 1
ATOM 4865 O O . ARG A 1 621 ? 11.289 -14.686 23.459 1.00 95.81 621 ARG A O 1
ATOM 4872 N N . ALA A 1 622 ? 12.691 -12.926 23.256 1.00 95.00 622 ALA A N 1
ATOM 4873 C CA . ALA A 1 622 ? 12.638 -12.515 24.659 1.00 95.00 622 ALA A CA 1
ATOM 4874 C C . ALA A 1 622 ? 11.202 -12.157 25.086 1.00 95.00 622 ALA A C 1
ATOM 4876 O O . ALA A 1 622 ? 10.695 -12.720 26.054 1.00 95.00 622 ALA A O 1
ATOM 4877 N N . ALA A 1 623 ? 10.502 -11.339 24.293 1.00 92.19 623 ALA A N 1
ATOM 4878 C CA . ALA A 1 623 ? 9.107 -10.976 24.541 1.00 92.19 623 ALA A CA 1
ATOM 4879 C C . ALA A 1 623 ? 8.151 -12.189 24.530 1.00 92.19 623 ALA A C 1
ATOM 4881 O O . ALA A 1 623 ? 7.193 -12.223 25.298 1.00 92.19 623 ALA A O 1
ATOM 4882 N N . VAL A 1 624 ? 8.408 -13.213 23.704 1.00 96.25 624 VAL A N 1
ATOM 4883 C CA . VAL A 1 624 ? 7.646 -14.477 23.742 1.00 96.25 624 VAL A CA 1
ATOM 4884 C C . VAL A 1 624 ? 7.923 -15.262 25.027 1.00 96.25 624 VAL A C 1
ATOM 4886 O O . VAL A 1 624 ? 6.976 -15.770 25.625 1.00 96.25 624 VAL A O 1
ATOM 4889 N N . THR A 1 625 ? 9.173 -15.336 25.496 1.00 97.12 625 THR A N 1
ATOM 4890 C CA . THR A 1 625 ? 9.483 -15.992 26.780 1.00 97.12 625 THR A CA 1
ATOM 4891 C C . THR A 1 625 ? 8.928 -15.226 27.986 1.00 97.12 625 THR A C 1
ATOM 4893 O O . THR A 1 625 ? 8.447 -15.850 28.925 1.00 97.12 625 THR A O 1
ATOM 4896 N N . GLU A 1 626 ? 8.904 -13.891 27.946 1.00 95.44 626 GLU A N 1
ATOM 4897 C CA . GLU A 1 626 ? 8.259 -13.053 28.970 1.00 95.44 626 GLU A CA 1
ATOM 4898 C C . GLU A 1 626 ? 6.732 -13.222 28.962 1.00 95.44 626 GLU A C 1
ATOM 4900 O O . GLU A 1 626 ? 6.114 -13.352 30.017 1.00 95.44 626 GLU A O 1
ATOM 4905 N N . ALA A 1 627 ? 6.105 -13.302 27.784 1.00 93.56 627 ALA A N 1
ATOM 4906 C CA . ALA A 1 627 ? 4.678 -13.602 27.677 1.00 93.56 627 ALA A CA 1
ATOM 4907 C C . ALA A 1 627 ? 4.335 -14.997 28.233 1.00 93.56 627 ALA A C 1
ATOM 4909 O O . ALA A 1 627 ? 3.288 -15.163 28.860 1.00 93.56 627 ALA A O 1
ATOM 4910 N N . GLN A 1 628 ? 5.221 -15.983 28.049 1.00 95.75 628 GLN A N 1
ATOM 4911 C CA . GLN A 1 628 ? 5.065 -17.328 28.608 1.00 95.75 628 GLN A CA 1
ATOM 4912 C C . GLN A 1 628 ? 5.172 -17.333 30.138 1.00 95.75 628 GLN A C 1
ATOM 4914 O O . GLN A 1 628 ? 4.270 -17.858 30.786 1.00 95.75 628 GLN A O 1
ATOM 4919 N N . THR A 1 629 ? 6.181 -16.693 30.739 1.00 96.56 629 THR A N 1
ATOM 4920 C CA . THR A 1 629 ? 6.302 -16.648 32.212 1.00 96.56 629 THR A CA 1
ATOM 4921 C C . THR A 1 629 ? 5.182 -15.835 32.870 1.00 96.56 629 THR A C 1
ATOM 4923 O O . THR A 1 629 ? 4.678 -16.217 33.928 1.00 96.56 629 THR A O 1
ATOM 4926 N N . VAL A 1 630 ? 4.707 -14.761 32.225 1.00 95.81 630 VAL A N 1
ATOM 4927 C CA . VAL A 1 630 ? 3.507 -14.025 32.664 1.00 95.81 630 VAL A CA 1
ATOM 4928 C C . VAL A 1 630 ? 2.247 -14.891 32.549 1.00 95.81 630 VAL A C 1
ATOM 4930 O O . VAL A 1 630 ? 1.398 -14.851 33.441 1.00 95.81 630 VAL A O 1
ATOM 4933 N N . GLN A 1 631 ? 2.108 -15.707 31.499 1.00 96.62 631 GLN A N 1
ATOM 4934 C CA . GLN A 1 631 ? 0.994 -16.650 31.373 1.00 96.62 631 GLN A CA 1
ATOM 4935 C C . GLN A 1 631 ? 1.042 -17.732 32.464 1.00 96.62 631 GLN A C 1
ATOM 4937 O O . GLN A 1 631 ? 0.021 -17.986 33.103 1.00 96.62 631 GLN A O 1
ATOM 4942 N N . GLU A 1 632 ? 2.208 -18.325 32.723 1.00 97.00 632 GLU A N 1
ATOM 4943 C CA . GLU A 1 632 ? 2.409 -19.307 33.796 1.00 97.00 632 GLU A CA 1
ATOM 4944 C C . GLU A 1 632 ? 2.010 -18.722 35.158 1.00 97.00 632 GLU A C 1
ATOM 4946 O O . GLU A 1 632 ? 1.155 -19.290 35.845 1.00 97.00 632 GLU A O 1
ATOM 4951 N N . HIS A 1 633 ? 2.523 -17.539 35.511 1.00 96.81 633 HIS A N 1
ATOM 4952 C CA . HIS A 1 633 ? 2.208 -16.899 36.789 1.00 96.81 633 HIS A CA 1
ATOM 4953 C C . HIS A 1 633 ? 0.729 -16.473 36.891 1.00 96.81 633 HIS A C 1
ATOM 4955 O O . HIS A 1 633 ? 0.122 -16.620 37.951 1.00 96.81 633 HIS A O 1
ATOM 4961 N N . ASN A 1 634 ? 0.088 -16.062 35.790 1.00 95.56 634 ASN A N 1
ATOM 4962 C CA . ASN A 1 634 ? -1.365 -15.846 35.760 1.00 95.56 634 ASN A CA 1
ATOM 4963 C C . ASN A 1 634 ? -2.154 -17.142 36.021 1.00 95.56 634 ASN A C 1
ATOM 4965 O O . ASN A 1 634 ? -3.103 -17.122 36.806 1.00 95.56 634 ASN A O 1
ATOM 4969 N N . THR A 1 635 ? -1.757 -18.283 35.440 1.00 96.69 635 THR A N 1
ATOM 4970 C CA . THR A 1 635 ? -2.418 -19.571 35.743 1.00 96.69 635 THR A CA 1
ATOM 4971 C C . THR A 1 635 ? -2.195 -20.021 37.189 1.00 96.69 635 THR A C 1
ATOM 4973 O O . THR A 1 635 ? -3.080 -20.635 37.793 1.00 96.69 635 THR A O 1
ATOM 4976 N N . GLU A 1 636 ? -1.056 -19.661 37.787 1.00 97.62 636 GLU A N 1
ATOM 4977 C CA . GLU A 1 636 ? -0.792 -19.878 39.206 1.00 97.62 636 GLU A CA 1
ATOM 4978 C C . GLU A 1 636 ? -1.703 -19.009 40.088 1.00 97.62 636 GLU A C 1
ATOM 4980 O O . GLU A 1 636 ? -2.365 -19.531 40.989 1.00 97.62 636 GLU A O 1
ATOM 4985 N N . LEU A 1 637 ? -1.807 -17.708 39.798 1.00 95.00 637 LEU A N 1
ATOM 4986 C CA . LEU A 1 637 ? -2.693 -16.774 40.499 1.00 95.00 637 LEU A CA 1
ATOM 4987 C C . LEU A 1 637 ? -4.164 -17.193 40.372 1.00 95.00 637 LEU A C 1
ATOM 4989 O O . LEU A 1 637 ? -4.883 -17.209 41.370 1.00 95.00 637 LEU A O 1
ATOM 4993 N N . GLU A 1 638 ? -4.608 -17.638 39.193 1.00 95.81 638 GLU A N 1
ATOM 4994 C CA . GLU A 1 638 ? -5.923 -18.260 39.019 1.00 95.81 638 GLU A CA 1
ATOM 4995 C C . GLU A 1 638 ? -6.111 -19.477 39.935 1.00 95.81 638 GLU A C 1
ATOM 4997 O O . GLU A 1 638 ? -7.170 -19.635 40.549 1.00 95.81 638 GLU A O 1
ATOM 5002 N N . ALA A 1 639 ? -5.108 -20.354 40.045 1.00 96.69 639 ALA A N 1
ATOM 5003 C CA . ALA A 1 639 ? -5.169 -21.517 40.924 1.00 96.69 639 ALA A CA 1
ATOM 5004 C C . ALA A 1 639 ? -5.209 -21.114 42.410 1.00 96.69 639 ALA A C 1
ATOM 5006 O O . ALA A 1 639 ? -5.924 -21.747 43.189 1.00 96.69 639 ALA A O 1
ATOM 5007 N N . GLN A 1 640 ? -4.502 -20.053 42.810 1.00 96.88 640 GLN A N 1
ATOM 5008 C CA . GLN A 1 640 ? -4.575 -19.486 44.160 1.00 96.88 640 GLN A CA 1
ATOM 5009 C C . GLN A 1 640 ? -5.961 -18.868 44.438 1.00 96.88 640 GLN A C 1
ATOM 5011 O O . GLN A 1 640 ? -6.573 -19.173 45.462 1.00 96.88 640 GLN A O 1
ATOM 5016 N N . VAL A 1 641 ? -6.527 -18.097 43.502 1.00 96.69 641 VAL A N 1
ATOM 5017 C CA . VAL A 1 641 ? -7.890 -17.538 43.602 1.00 96.69 641 VAL A CA 1
ATOM 5018 C C . VAL A 1 641 ? -8.943 -18.649 43.690 1.00 96.69 641 VAL A C 1
ATOM 5020 O O . VAL A 1 641 ? -9.828 -18.587 44.543 1.00 96.69 641 VAL A O 1
ATOM 5023 N N . LYS A 1 642 ? -8.820 -19.719 42.894 1.00 95.94 642 LYS A N 1
ATOM 5024 C CA . LYS A 1 642 ? -9.705 -20.898 42.961 1.00 95.94 642 LYS A CA 1
ATOM 5025 C C . LYS A 1 642 ? -9.637 -21.589 44.336 1.00 95.94 642 LYS A C 1
ATOM 5027 O O . LYS A 1 642 ? -10.683 -21.973 44.864 1.00 95.94 642 LYS A O 1
ATOM 5032 N N . ARG A 1 643 ? -8.457 -21.670 44.976 1.00 97.06 643 ARG A N 1
ATOM 5033 C CA . ARG A 1 643 ? -8.315 -22.136 46.378 1.00 97.06 643 ARG A CA 1
ATOM 5034 C C . ARG A 1 643 ? -9.005 -21.189 47.368 1.00 97.06 643 ARG A C 1
ATOM 5036 O O . ARG A 1 643 ? -9.757 -21.656 48.218 1.00 97.06 643 ARG A O 1
ATOM 5043 N N . LEU A 1 644 ? -8.812 -19.873 47.244 1.00 96.62 644 LEU A N 1
ATOM 5044 C CA . LEU A 1 644 ? -9.442 -18.878 48.127 1.00 96.62 644 LEU A CA 1
ATOM 5045 C C . LEU A 1 644 ? -10.976 -18.875 48.016 1.00 96.62 644 LEU A C 1
ATOM 5047 O O . LEU A 1 644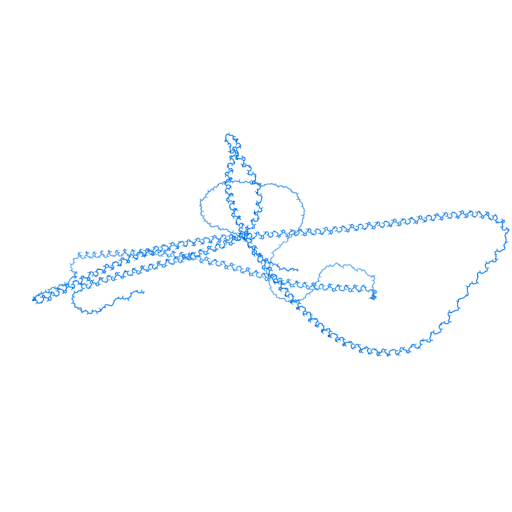 ? -11.662 -18.774 49.033 1.00 96.62 644 LEU A O 1
ATOM 5051 N N . ILE A 1 645 ? -11.527 -19.049 46.811 1.00 96.81 645 ILE A N 1
ATOM 5052 C CA . ILE A 1 645 ? -12.973 -19.214 46.594 1.00 96.81 645 ILE A CA 1
ATOM 5053 C C . ILE A 1 645 ? -13.473 -20.497 47.275 1.00 96.81 645 ILE A C 1
ATOM 5055 O O . ILE A 1 645 ? -14.488 -20.451 47.971 1.00 96.81 645 ILE A O 1
ATOM 5059 N N . LYS A 1 646 ? -12.742 -21.616 47.153 1.00 96.56 646 LYS A N 1
ATOM 5060 C CA . LYS A 1 646 ? -13.074 -22.871 47.847 1.00 96.56 646 LYS A CA 1
ATOM 5061 C C . LYS A 1 646 ? -13.071 -22.693 49.369 1.00 96.56 646 LYS A C 1
ATOM 5063 O O . LYS A 1 646 ? -14.065 -23.022 50.006 1.00 96.56 646 LYS A O 1
ATOM 5068 N N . HIS A 1 647 ? -12.034 -22.082 49.942 1.00 95.50 647 HIS A N 1
ATOM 5069 C CA . HIS A 1 647 ? -11.974 -21.793 51.379 1.00 95.50 647 HIS A CA 1
ATOM 5070 C C . HIS A 1 647 ? -13.074 -20.827 51.842 1.00 95.50 647 HIS A C 1
ATOM 5072 O O . HIS A 1 647 ? -13.630 -20.994 52.926 1.00 95.50 647 HIS A O 1
ATOM 5078 N N . ARG A 1 648 ? -13.469 -19.848 51.016 1.00 96.25 648 ARG A N 1
ATOM 5079 C CA . ARG A 1 648 ? -14.625 -18.984 51.302 1.00 96.25 648 ARG A CA 1
ATOM 5080 C C . ARG A 1 648 ? -15.945 -19.765 51.299 1.00 96.25 648 ARG A C 1
ATOM 5082 O O . ARG A 1 648 ? -16.805 -19.465 52.124 1.00 96.25 648 ARG A O 1
ATOM 5089 N N . ALA A 1 649 ? -16.104 -20.756 50.420 1.00 94.44 649 ALA A N 1
ATOM 5090 C CA . ALA A 1 649 ? -17.268 -21.644 50.404 1.00 94.44 649 ALA A CA 1
ATOM 5091 C C . ALA A 1 649 ? -17.284 -22.600 51.613 1.00 94.44 649 ALA A C 1
ATOM 5093 O O . ALA A 1 649 ? -18.317 -22.735 52.262 1.00 94.44 649 ALA A O 1
ATOM 5094 N N . GLU A 1 650 ? -16.137 -23.177 51.982 1.00 95.50 650 GLU A N 1
ATOM 5095 C CA . GLU A 1 650 ? -15.966 -23.995 53.195 1.00 95.50 650 GLU A CA 1
ATOM 5096 C C . GLU A 1 650 ? -16.308 -23.186 54.461 1.00 95.50 650 GLU A C 1
ATOM 5098 O O . GLU A 1 650 ? -17.098 -23.626 55.294 1.00 95.50 650 GLU A O 1
ATOM 5103 N N . LEU A 1 651 ? -15.811 -21.947 54.573 1.00 95.75 651 LEU A N 1
ATOM 5104 C CA . LEU A 1 651 ? -16.160 -21.028 55.664 1.00 95.75 651 LEU A CA 1
ATOM 5105 C C . LEU A 1 651 ? -17.638 -20.602 55.649 1.00 95.75 651 LEU A C 1
ATOM 5107 O O . LEU A 1 651 ? -18.206 -20.352 56.713 1.00 95.75 651 LEU A O 1
ATOM 5111 N N . ALA A 1 652 ? -18.276 -20.511 54.479 1.00 93.81 652 ALA A N 1
ATOM 5112 C CA . ALA A 1 652 ? -19.708 -20.235 54.376 1.00 93.81 652 ALA A CA 1
ATOM 5113 C C . ALA A 1 652 ? -20.549 -21.433 54.850 1.00 93.81 652 ALA A C 1
ATOM 5115 O O . ALA A 1 652 ? -21.486 -21.238 55.620 1.00 93.81 652 ALA A O 1
ATOM 5116 N N . GLN A 1 653 ? -20.170 -22.661 54.481 1.00 94.38 653 GLN A N 1
ATOM 5117 C CA . GLN A 1 653 ? -20.795 -23.893 54.977 1.00 94.38 653 GLN A CA 1
ATOM 5118 C C . GLN A 1 653 ? -20.622 -24.042 56.495 1.00 94.38 653 GLN A C 1
ATOM 5120 O O . GLN A 1 653 ? -21.596 -24.302 57.194 1.00 94.38 653 GLN A O 1
ATOM 5125 N N . LEU A 1 654 ? -19.423 -23.788 57.033 1.00 92.62 654 LEU A N 1
ATOM 5126 C CA . LEU A 1 654 ? -19.177 -23.792 58.481 1.00 92.62 654 LEU A CA 1
ATOM 5127 C C . LEU A 1 654 ? -20.012 -22.733 59.217 1.00 92.62 654 LEU A C 1
ATOM 5129 O O . LEU A 1 654 ? -20.562 -23.017 60.280 1.00 92.62 654 LEU A O 1
ATOM 5133 N N . LYS A 1 655 ? -20.173 -21.531 58.644 1.00 93.69 655 LYS A N 1
ATOM 5134 C CA . LYS A 1 655 ? -21.097 -20.517 59.177 1.00 93.69 655 LYS A CA 1
ATOM 5135 C C . LYS A 1 655 ? -22.553 -20.976 59.114 1.00 93.69 655 LYS A C 1
ATOM 5137 O O . LYS A 1 655 ? -23.273 -20.751 60.080 1.00 93.69 655 LYS A O 1
ATOM 5142 N N . GLN A 1 656 ? -22.974 -21.630 58.032 1.00 89.56 656 GLN A N 1
ATOM 5143 C CA . GLN A 1 656 ? -24.339 -22.135 57.877 1.00 89.56 656 GLN A CA 1
ATOM 5144 C C . GLN A 1 656 ? -24.652 -23.240 58.900 1.00 89.56 656 GLN A C 1
ATOM 5146 O O . GLN A 1 656 ? -25.679 -23.167 59.573 1.00 89.56 656 GLN A O 1
ATOM 5151 N N . LEU A 1 657 ? -23.730 -24.186 59.104 1.00 90.75 657 LEU A N 1
ATOM 5152 C CA . LEU A 1 657 ? -23.810 -25.210 60.152 1.00 90.75 657 LEU A CA 1
ATOM 5153 C C . LEU A 1 657 ? -23.851 -24.585 61.555 1.00 90.75 657 LEU A C 1
ATOM 5155 O O . LEU A 1 657 ? -24.687 -24.964 62.369 1.00 90.75 657 LEU A O 1
ATOM 5159 N N . LEU A 1 658 ? -23.019 -23.573 61.830 1.00 87.75 658 LEU A N 1
ATOM 5160 C CA . LEU A 1 658 ? -23.071 -22.828 63.094 1.00 87.75 658 LEU A CA 1
ATOM 5161 C C . LEU A 1 658 ? -24.397 -22.082 63.282 1.00 87.75 658 LEU A C 1
ATOM 5163 O O . LEU A 1 658 ? -24.905 -22.040 64.398 1.00 87.75 658 LEU A O 1
ATOM 5167 N N . THR A 1 659 ? -24.987 -21.513 62.227 1.00 86.38 659 THR A N 1
ATOM 5168 C CA . THR A 1 659 ? -26.328 -20.917 62.327 1.00 86.38 659 THR A CA 1
ATOM 5169 C C . THR A 1 659 ? -27.419 -21.960 62.527 1.00 86.38 659 THR A C 1
ATOM 5171 O O . THR A 1 659 ? -28.327 -21.692 63.301 1.00 86.38 659 THR A O 1
ATOM 5174 N N . GLN A 1 660 ? -27.306 -23.150 61.925 1.00 84.38 660 GLN A N 1
ATOM 5175 C CA . GLN A 1 660 ? -28.246 -24.257 62.124 1.00 84.38 660 GLN A CA 1
ATOM 5176 C C . GLN A 1 660 ? -28.208 -24.754 63.576 1.00 84.38 660 GLN A C 1
ATOM 5178 O O . GLN A 1 660 ? -29.234 -24.737 64.251 1.00 84.38 660 GLN A O 1
ATOM 5183 N N . LEU A 1 661 ? -27.010 -25.044 64.099 1.00 80.31 661 LEU A N 1
ATOM 5184 C CA . LEU A 1 661 ? -26.772 -25.397 65.508 1.00 80.31 661 LEU A CA 1
ATOM 5185 C C . LEU A 1 661 ? -27.208 -24.300 66.497 1.00 80.31 661 LEU A C 1
ATOM 5187 O O . LEU A 1 661 ? -27.488 -24.590 67.654 1.00 80.31 661 LEU A O 1
ATOM 5191 N N . ARG A 1 662 ? -27.263 -23.034 66.064 1.00 75.75 662 ARG A N 1
ATOM 5192 C CA . ARG A 1 662 ? -27.720 -21.896 66.882 1.00 75.75 662 ARG A CA 1
ATOM 5193 C C . ARG A 1 662 ? -29.213 -21.586 66.720 1.00 75.75 662 ARG A C 1
ATOM 5195 O O . ARG A 1 662 ? -29.769 -20.883 67.558 1.00 75.75 662 ARG A O 1
ATOM 5202 N N . SER A 1 663 ? -29.851 -22.097 65.667 1.00 66.56 663 SER A N 1
ATOM 5203 C CA . SER A 1 663 ? -31.304 -22.054 65.451 1.00 66.56 663 SER A CA 1
ATOM 5204 C C . SER A 1 663 ? -32.043 -23.264 66.027 1.00 66.56 663 SER A C 1
ATOM 5206 O O . SER A 1 663 ? -33.268 -23.291 65.977 1.00 66.56 663 SER A O 1
ATOM 5208 N N . ASP A 1 664 ? -31.312 -24.239 66.573 1.00 48.19 664 ASP A N 1
ATOM 5209 C CA . ASP A 1 664 ? -31.846 -25.460 67.177 1.00 48.19 664 ASP A CA 1
ATOM 5210 C C . ASP A 1 664 ? -31.649 -25.428 68.712 1.00 48.19 664 ASP A C 1
ATOM 5212 O O . ASP A 1 664 ? -30.669 -25.961 69.240 1.00 48.19 664 ASP A O 1
ATOM 5216 N N . PRO A 1 665 ? -32.526 -24.736 69.471 1.00 48.16 665 PRO A N 1
ATOM 5217 C CA . PRO A 1 665 ? -32.332 -24.459 70.900 1.00 48.16 665 PRO A CA 1
ATOM 5218 C C . PRO A 1 665 ? -32.545 -25.680 71.817 1.00 48.16 665 PRO A C 1
ATOM 5220 O O . PRO A 1 665 ? -32.645 -25.518 73.032 1.00 48.16 665 PRO A O 1
ATOM 5223 N N . ALA A 1 666 ? -32.653 -26.891 71.262 1.00 46.31 666 ALA A N 1
ATOM 5224 C CA . ALA A 1 666 ? -33.088 -28.089 71.977 1.00 46.31 666 ALA A CA 1
ATOM 5225 C C . ALA A 1 666 ? -31.952 -28.972 72.537 1.00 46.31 666 ALA A C 1
ATOM 5227 O O . ALA A 1 666 ? -32.230 -29.837 73.367 1.00 46.31 666 ALA A O 1
ATOM 5228 N N . ALA A 1 667 ? -30.692 -28.796 72.105 1.00 47.97 667 ALA A N 1
ATOM 5229 C CA . ALA A 1 667 ? -29.623 -29.759 72.411 1.00 47.97 667 ALA A CA 1
ATOM 5230 C C . ALA A 1 667 ? -28.211 -29.155 72.594 1.00 47.97 667 ALA A C 1
ATOM 5232 O O . ALA A 1 667 ? -27.318 -29.366 71.774 1.00 47.97 667 ALA A O 1
ATOM 5233 N N . LEU A 1 668 ? -27.961 -28.499 73.735 1.00 43.72 668 LEU A N 1
ATOM 5234 C CA . LEU A 1 668 ? -26.601 -28.332 74.275 1.00 43.72 668 LEU A CA 1
ATOM 5235 C C . LEU A 1 668 ? -26.567 -28.631 75.788 1.00 43.72 668 LEU A C 1
ATOM 5237 O O . LEU A 1 668 ? -27.339 -28.027 76.535 1.00 43.72 668 LEU A O 1
ATOM 5241 N N . PRO A 1 669 ? -25.682 -29.528 76.270 1.00 53.16 669 PRO A N 1
ATOM 5242 C CA . PRO A 1 669 ? -25.461 -29.734 77.700 1.00 53.16 669 PRO A CA 1
ATOM 5243 C C . PRO A 1 669 ? -24.677 -28.557 78.319 1.00 53.16 669 PRO A C 1
ATOM 5245 O O . PRO A 1 669 ? -23.960 -27.848 77.607 1.00 53.16 669 PRO A O 1
ATOM 5248 N N . PRO A 1 670 ? -24.772 -28.337 79.644 1.00 45.06 670 PRO A N 1
ATOM 5249 C CA . PRO A 1 670 ? -24.127 -27.204 80.301 1.00 45.06 670 PRO A CA 1
ATOM 5250 C C . PRO A 1 670 ? -22.597 -27.326 80.292 1.00 45.06 670 PRO A C 1
ATOM 5252 O O . PRO A 1 670 ? -22.032 -28.283 80.823 1.00 45.06 670 PRO A O 1
ATOM 5255 N N . ILE A 1 671 ? -21.916 -26.317 79.743 1.00 45.50 671 ILE A N 1
ATOM 5256 C CA . ILE A 1 671 ? -20.459 -26.185 79.856 1.00 45.50 671 ILE A CA 1
ATOM 5257 C C . ILE A 1 671 ? -20.125 -25.690 81.266 1.00 45.50 671 ILE A C 1
ATOM 5259 O O . ILE A 1 671 ? -20.473 -24.573 81.649 1.00 45.50 671 ILE A O 1
ATOM 5263 N N . ILE A 1 672 ? -19.437 -26.532 82.035 1.00 44.81 672 ILE A N 1
ATOM 5264 C CA . ILE A 1 672 ? -18.959 -26.208 83.380 1.00 44.81 672 ILE A CA 1
ATOM 5265 C C . ILE A 1 672 ? -17.747 -25.276 83.267 1.00 44.81 672 ILE A C 1
ATOM 5267 O O . ILE A 1 672 ? -16.731 -25.637 82.673 1.00 44.81 672 ILE A O 1
ATOM 5271 N N . LEU A 1 673 ? -17.837 -24.094 83.878 1.00 45.28 673 LEU A N 1
ATOM 5272 C CA . LEU A 1 673 ? -16.682 -23.230 84.121 1.00 45.28 673 LEU A CA 1
ATOM 5273 C C . LEU A 1 673 ? -15.849 -23.803 85.284 1.00 45.28 673 LEU A C 1
ATOM 5275 O O . LEU A 1 673 ? -16.398 -23.965 86.377 1.00 45.28 673 LEU A O 1
ATOM 5279 N N . PRO A 1 674 ? -14.542 -24.074 85.110 1.00 40.81 674 PRO A N 1
ATOM 5280 C CA . PRO A 1 674 ? -13.663 -24.366 86.234 1.00 40.81 674 PRO A CA 1
ATOM 5281 C C . PRO A 1 674 ? -13.416 -23.073 87.023 1.00 40.81 674 PRO A C 1
ATOM 5283 O O . PRO A 1 674 ? -12.740 -22.159 86.552 1.00 40.81 674 PRO A O 1
ATOM 5286 N N . ALA A 1 675 ? -13.987 -22.979 88.223 1.00 44.09 675 ALA A N 1
ATOM 5287 C CA . ALA A 1 675 ? -13.736 -21.865 89.131 1.00 44.09 675 ALA A CA 1
ATOM 5288 C C . ALA A 1 675 ? -12.381 -22.039 89.838 1.00 44.09 675 ALA A C 1
ATOM 5290 O O . ALA A 1 675 ? -12.108 -23.106 90.385 1.00 44.09 675 ALA A O 1
ATOM 5291 N N . GLY A 1 676 ? -11.569 -20.978 89.872 1.00 51.19 676 GLY A N 1
ATOM 5292 C CA . GLY A 1 676 ? -10.337 -20.929 90.665 1.00 51.19 676 GLY A CA 1
ATOM 5293 C C . GLY A 1 676 ? -9.181 -20.198 89.985 1.00 51.19 676 GLY A C 1
ATOM 5294 O O . GLY A 1 676 ? -8.402 -20.823 89.273 1.00 51.19 676 GLY A O 1
ATOM 5295 N N . LEU A 1 677 ? -9.058 -18.893 90.248 1.00 41.00 677 LEU A N 1
ATOM 5296 C CA . LEU A 1 677 ? -7.798 -18.132 90.268 1.00 41.00 677 LEU A CA 1
ATOM 5297 C C . LEU A 1 677 ? -8.056 -16.759 90.921 1.00 41.00 677 LEU A C 1
ATOM 5299 O O . LEU A 1 677 ? -9.062 -16.114 90.627 1.00 41.00 677 LEU A O 1
ATOM 5303 N N . ASP A 1 678 ? -7.184 -16.347 91.842 1.00 42.28 678 ASP A N 1
ATOM 5304 C CA . ASP A 1 678 ? -7.452 -15.248 92.778 1.00 42.28 678 ASP A CA 1
ATOM 5305 C C . ASP A 1 678 ? -7.297 -13.829 92.193 1.00 42.28 678 ASP A C 1
ATOM 5307 O O . ASP A 1 678 ? -6.341 -13.548 91.464 1.00 42.28 678 ASP A O 1
ATOM 5311 N N . PRO A 1 679 ? -8.154 -12.868 92.592 1.00 50.78 679 PRO A N 1
ATOM 5312 C CA . PRO A 1 679 ? -8.025 -11.463 92.218 1.00 50.78 679 PRO A CA 1
ATOM 5313 C C . PRO A 1 679 ? -7.068 -10.704 93.162 1.00 50.78 679 PRO A C 1
ATOM 5315 O O . PRO A 1 679 ? -7.489 -9.801 93.887 1.00 50.78 679 PRO A O 1
ATOM 5318 N N . SER A 1 680 ? -5.774 -11.056 93.184 1.00 50.75 680 SER A N 1
ATOM 5319 C CA . SER A 1 680 ? -4.734 -10.295 93.915 1.00 50.75 680 SER A CA 1
ATOM 5320 C C . SER A 1 680 ? -3.288 -10.581 93.468 1.00 50.75 680 SER A C 1
ATOM 5322 O O . SER A 1 680 ? -2.667 -11.497 93.991 1.00 50.75 680 SER A O 1
ATOM 5324 N N . ILE A 1 681 ? -2.733 -9.753 92.565 1.00 47.25 681 ILE A N 1
ATOM 5325 C CA . ILE A 1 681 ? -1.298 -9.368 92.446 1.00 47.25 681 ILE A CA 1
ATOM 5326 C C . ILE A 1 681 ? -1.167 -8.252 91.368 1.00 47.25 681 ILE A C 1
ATOM 5328 O O . ILE A 1 681 ? -1.859 -8.342 90.353 1.00 47.25 681 ILE A O 1
ATOM 5332 N N . PRO A 1 682 ? -0.340 -7.193 91.546 1.00 57.53 682 PRO A N 1
ATOM 5333 C CA . PRO A 1 682 ? -0.261 -6.062 90.603 1.00 57.53 682 PRO A CA 1
ATOM 5334 C C . PRO A 1 682 ? 1.044 -5.962 89.771 1.00 57.53 682 PRO A C 1
ATOM 5336 O O . PRO A 1 682 ? 2.106 -6.364 90.239 1.00 57.53 682 PRO A O 1
ATOM 5339 N N . LEU A 1 683 ? 0.959 -5.241 88.631 1.00 43.78 683 LEU A N 1
ATOM 5340 C CA . LEU A 1 683 ? 2.065 -4.669 87.811 1.00 43.78 683 LEU A CA 1
ATOM 5341 C C . LEU A 1 683 ? 2.980 -5.688 87.072 1.00 43.78 683 LEU A C 1
ATOM 5343 O O . LEU A 1 683 ? 2.937 -6.870 87.406 1.00 43.78 683 LEU A O 1
ATOM 5347 N N . PRO A 1 684 ? 3.808 -5.287 86.065 1.00 52.28 684 PRO A N 1
ATOM 5348 C CA . PRO A 1 684 ? 4.091 -3.945 85.508 1.00 52.28 684 PRO A CA 1
ATOM 5349 C C . PRO A 1 684 ? 3.753 -3.777 83.989 1.00 52.28 684 PRO A C 1
ATOM 5351 O O . PRO A 1 684 ? 3.275 -4.725 83.370 1.00 52.28 684 PRO A O 1
ATOM 5354 N N . PRO A 1 685 ? 3.964 -2.589 83.364 1.00 65.88 685 PRO A N 1
ATOM 5355 C CA . PRO A 1 685 ? 3.516 -2.301 81.986 1.00 65.88 685 PRO A CA 1
ATOM 5356 C C . PRO A 1 685 ? 4.603 -2.278 80.878 1.00 65.88 685 PRO A C 1
ATOM 5358 O O . PRO A 1 685 ? 5.748 -1.903 81.120 1.00 65.88 685 PRO A O 1
ATOM 5361 N N . GLY A 1 686 ? 4.174 -2.521 79.625 1.00 38.25 686 GLY A N 1
ATOM 5362 C CA . GLY A 1 686 ? 4.888 -2.215 78.363 1.00 38.25 686 GLY A CA 1
ATOM 5363 C C . GLY A 1 686 ? 5.508 -3.423 77.625 1.00 38.25 686 GLY A C 1
ATOM 5364 O O . GLY A 1 686 ? 5.624 -4.485 78.233 1.00 38.25 686 GLY A O 1
ATOM 5365 N N . PRO A 1 687 ? 5.941 -3.292 76.344 1.00 48.59 687 PRO A N 1
ATOM 5366 C CA . PRO A 1 687 ? 5.899 -2.121 75.451 1.00 48.59 687 PRO A CA 1
ATOM 5367 C C . PRO A 1 687 ? 5.123 -2.362 74.118 1.00 48.59 687 PRO A C 1
ATOM 5369 O O . PRO A 1 687 ? 4.352 -3.308 73.987 1.00 48.59 687 PRO A O 1
ATOM 5372 N N . LEU A 1 688 ? 5.305 -1.467 73.133 1.00 43.50 688 LEU A N 1
ATOM 5373 C CA . LEU A 1 688 ? 4.649 -1.450 71.808 1.00 43.50 688 LEU A CA 1
ATOM 5374 C C . LEU A 1 688 ? 5.178 -2.523 70.819 1.00 43.50 688 LEU A C 1
ATOM 5376 O O . LEU A 1 688 ? 6.346 -2.902 70.911 1.00 43.50 688 LEU A O 1
ATOM 5380 N N . PRO A 1 689 ? 4.379 -2.950 69.815 1.00 47.81 689 PRO A N 1
ATOM 5381 C CA . PRO A 1 689 ? 4.809 -3.905 68.790 1.00 47.81 689 PRO A CA 1
ATOM 5382 C C . PRO A 1 689 ? 5.449 -3.243 67.551 1.00 47.81 689 PRO A C 1
ATOM 5384 O O . PRO A 1 689 ? 4.813 -2.439 66.871 1.00 47.81 689 PRO A O 1
ATOM 5387 N N . HIS A 1 690 ? 6.657 -3.678 67.173 1.00 40.25 690 HIS A N 1
ATOM 5388 C CA . HIS A 1 690 ? 7.254 -3.416 65.855 1.00 40.25 690 HIS A CA 1
ATOM 5389 C C . HIS A 1 690 ? 7.890 -4.685 65.246 1.00 40.25 690 HIS A C 1
ATOM 5391 O O . HIS A 1 690 ? 8.955 -5.103 65.674 1.00 40.25 690 HIS A O 1
ATOM 5397 N N . LEU A 1 691 ? 7.228 -5.207 64.202 1.00 45.09 691 LEU A N 1
ATOM 5398 C CA . LEU A 1 691 ? 7.759 -5.778 62.943 1.00 45.09 691 LEU A CA 1
ATOM 5399 C C . LEU A 1 691 ? 8.809 -6.932 62.904 1.00 45.09 691 LEU A C 1
ATOM 5401 O O . LEU A 1 691 ? 9.815 -6.942 63.598 1.00 45.09 691 LEU A O 1
ATOM 5405 N N . TYR A 1 692 ? 8.629 -7.766 61.862 1.00 38.91 692 TYR A N 1
ATOM 5406 C CA . TYR A 1 692 ? 9.571 -8.694 61.190 1.00 38.91 692 TYR A CA 1
ATOM 5407 C C . TYR A 1 692 ? 9.887 -10.093 61.775 1.00 38.91 692 TYR A C 1
ATOM 5409 O O . TYR A 1 692 ? 9.786 -10.351 62.967 1.00 38.91 692 TYR A O 1
ATOM 5417 N N . GLY A 1 693 ? 10.251 -11.007 60.851 1.00 32.75 693 GLY A N 1
ATOM 5418 C CA . GLY A 1 693 ? 10.390 -12.469 61.022 1.00 32.75 693 GLY A CA 1
ATOM 5419 C C . GLY A 1 693 ? 9.264 -13.218 60.284 1.00 32.75 693 GLY A C 1
ATOM 5420 O O . GLY A 1 693 ? 8.174 -13.337 60.824 1.00 32.75 693 GLY A O 1
ATOM 5421 N N . SER A 1 694 ? 9.352 -13.611 59.005 1.00 40.38 694 SER A N 1
ATOM 5422 C CA . SER A 1 694 ? 10.423 -14.275 58.229 1.00 40.38 694 SER A CA 1
ATOM 5423 C C . SER A 1 694 ? 10.689 -15.725 58.665 1.00 40.38 694 SER A C 1
ATOM 5425 O O . SER A 1 694 ? 11.056 -15.973 59.810 1.00 40.38 694 SER A O 1
ATOM 5427 N N . VAL A 1 695 ? 10.481 -16.676 57.743 1.00 38.22 695 VAL A N 1
ATOM 5428 C CA . VAL A 1 695 ? 10.532 -18.145 57.930 1.00 38.22 695 VAL A CA 1
ATOM 5429 C C . VAL A 1 695 ? 11.199 -18.761 56.674 1.00 38.22 695 VAL A C 1
ATOM 5431 O O . VAL A 1 695 ? 10.964 -18.243 55.581 1.00 38.22 695 VAL A O 1
ATOM 5434 N N . PRO A 1 696 ? 12.069 -19.790 56.785 1.00 50.53 696 PRO A N 1
ATOM 5435 C CA . PRO A 1 696 ? 13.027 -20.142 55.724 1.00 50.53 696 PRO A CA 1
ATOM 5436 C C . PRO A 1 696 ? 12.497 -21.111 54.646 1.00 50.53 696 PRO A C 1
ATOM 5438 O O . PRO A 1 696 ? 11.529 -21.836 54.863 1.00 50.53 696 PRO A O 1
ATOM 5441 N N . GLY A 1 697 ? 13.181 -21.158 53.493 1.00 40.03 697 GLY A N 1
ATOM 5442 C CA . GLY A 1 697 ? 12.960 -22.142 52.414 1.00 40.03 697 GLY A CA 1
ATOM 5443 C C . GLY A 1 697 ? 13.949 -23.323 52.442 1.00 40.03 697 GLY A C 1
ATOM 5444 O O . GLY A 1 697 ? 14.661 -23.496 53.433 1.00 40.03 697 GLY A O 1
ATOM 5445 N N . PRO A 1 698 ? 14.031 -24.126 51.357 1.00 58.00 698 PRO A N 1
ATOM 5446 C CA . PRO A 1 698 ? 15.277 -24.857 51.066 1.00 58.00 698 PRO A CA 1
ATOM 5447 C C . PRO A 1 698 ? 15.657 -25.040 49.566 1.00 58.00 698 PRO A C 1
ATOM 5449 O O . PRO A 1 698 ? 14.904 -25.656 48.821 1.00 58.00 698 PRO A O 1
ATOM 5452 N N . PHE A 1 699 ? 16.912 -24.681 49.219 1.00 36.88 699 PHE A N 1
ATOM 5453 C CA . PHE A 1 699 ? 17.772 -25.236 48.130 1.00 36.88 699 PHE A CA 1
ATOM 5454 C C . PHE A 1 699 ? 17.295 -25.071 46.648 1.00 36.88 699 PHE A C 1
ATOM 5456 O O . PHE A 1 699 ? 16.147 -24.731 46.407 1.00 36.88 699 PHE A O 1
ATOM 5463 N N . VAL A 1 700 ? 18.113 -25.182 45.577 1.00 34.94 700 VAL A N 1
ATOM 5464 C CA . VAL A 1 700 ? 19.364 -25.942 45.275 1.00 34.94 700 VAL A CA 1
ATOM 5465 C C . VAL A 1 700 ? 20.311 -25.151 44.312 1.00 34.94 700 VAL A C 1
ATOM 5467 O O . VAL A 1 700 ? 19.798 -24.441 43.462 1.00 34.94 700 VAL A O 1
ATOM 5470 N N . ASN A 1 701 ? 21.649 -25.332 44.425 1.00 33.19 701 ASN A N 1
ATOM 5471 C CA . ASN A 1 701 ? 22.802 -25.093 43.486 1.00 33.19 701 ASN A CA 1
ATOM 5472 C C . ASN A 1 701 ? 22.838 -23.848 42.545 1.00 33.19 701 ASN A C 1
ATOM 5474 O O . ASN A 1 701 ? 21.891 -23.621 41.810 1.00 33.19 701 ASN A O 1
ATOM 5478 N N . THR A 1 702 ? 23.857 -22.968 42.433 1.00 45.44 702 THR A N 1
ATOM 5479 C CA . THR A 1 702 ? 25.360 -22.950 42.478 1.00 45.44 702 THR A CA 1
ATOM 5480 C C . THR A 1 702 ? 26.049 -22.835 41.098 1.00 45.44 702 THR A C 1
ATOM 5482 O O . THR A 1 702 ? 25.561 -23.375 40.114 1.00 45.44 702 THR A O 1
ATOM 5485 N N . HIS A 1 703 ? 27.234 -22.185 41.078 1.00 36.25 703 HIS A N 1
ATOM 5486 C CA . HIS A 1 703 ? 28.115 -21.844 39.925 1.00 36.25 703 HIS A CA 1
ATOM 5487 C C . HIS A 1 703 ? 27.650 -20.616 39.084 1.00 36.25 703 HIS A C 1
ATOM 5489 O O . HIS A 1 703 ? 26.461 -20.467 38.849 1.00 36.25 703 HIS A O 1
ATOM 5495 N N . SER A 1 704 ? 28.501 -19.677 38.614 1.00 33.59 704 SER A N 1
ATOM 5496 C CA . SER A 1 704 ? 29.973 -19.536 38.730 1.00 33.59 704 SER A CA 1
ATOM 5497 C C . SER A 1 704 ? 30.502 -18.076 38.625 1.00 33.59 704 SER A C 1
ATOM 5499 O O . SER A 1 704 ? 30.015 -17.296 37.820 1.00 33.59 704 SER A O 1
ATOM 5501 N N . SER A 1 705 ? 31.578 -17.778 39.374 1.00 37.69 705 SER A N 1
ATOM 5502 C CA . SER A 1 705 ? 32.746 -16.904 39.059 1.00 37.69 705 SER A CA 1
ATOM 5503 C C . SER A 1 705 ? 32.642 -15.459 38.481 1.00 37.69 705 SER A C 1
ATOM 5505 O O . SER A 1 705 ? 32.505 -15.286 37.275 1.00 37.69 705 SER A O 1
ATOM 5507 N N . HIS A 1 706 ? 33.095 -14.496 39.312 1.00 35.44 706 HIS A N 1
ATOM 5508 C CA . HIS A 1 706 ? 34.057 -13.391 39.013 1.00 35.44 706 HIS A CA 1
ATOM 5509 C C . HIS A 1 706 ? 33.619 -12.077 38.276 1.00 35.44 706 HIS A C 1
ATOM 5511 O O . HIS A 1 706 ? 32.527 -12.043 37.721 1.00 35.44 706 HIS A O 1
ATOM 5517 N N . PRO A 1 707 ? 34.358 -10.930 38.441 1.00 51.56 707 PRO A N 1
ATOM 5518 C CA . PRO A 1 707 ? 33.721 -9.677 38.906 1.00 51.56 707 PRO A CA 1
ATOM 5519 C C . PRO A 1 707 ? 34.163 -8.373 38.127 1.00 51.56 707 PRO A C 1
ATOM 5521 O O . PRO A 1 707 ? 34.160 -8.459 36.902 1.00 51.56 707 PRO A O 1
ATOM 5524 N N . PRO A 1 708 ? 34.443 -7.151 38.685 1.00 64.62 708 PRO A N 1
ATOM 5525 C CA . PRO A 1 708 ? 33.989 -5.880 38.074 1.00 64.62 708 PRO A CA 1
ATOM 5526 C C . PRO A 1 708 ? 35.117 -4.901 37.635 1.00 64.62 708 PRO A C 1
ATOM 5528 O O . PRO A 1 708 ? 36.301 -5.228 37.719 1.00 64.62 708 PRO A O 1
ATOM 5531 N N . PRO A 1 709 ? 34.765 -3.685 37.160 1.00 54.75 709 PRO A N 1
ATOM 5532 C CA . PRO A 1 709 ? 35.015 -2.441 37.936 1.00 54.75 709 PRO A CA 1
ATOM 5533 C C . PRO A 1 709 ? 33.803 -1.464 37.917 1.00 54.75 709 PRO A C 1
ATOM 5535 O O . PRO A 1 709 ? 33.075 -1.431 36.934 1.00 54.75 709 PRO A O 1
ATOM 5538 N N . HIS A 1 710 ? 33.391 -0.766 38.991 1.00 40.38 710 HIS A N 1
ATOM 5539 C CA . HIS A 1 710 ? 34.012 0.282 39.848 1.00 40.38 710 HIS A CA 1
ATOM 5540 C C . HIS A 1 710 ? 33.812 1.749 39.373 1.00 40.38 710 HIS A C 1
ATOM 5542 O O . HIS A 1 710 ? 33.871 2.029 38.183 1.00 40.38 710 HIS A O 1
ATOM 5548 N N . HIS A 1 711 ? 33.686 2.658 40.365 1.00 36.53 711 HIS A N 1
ATOM 5549 C CA . HIS A 1 711 ? 33.628 4.146 40.332 1.00 36.53 711 HIS A CA 1
ATOM 5550 C C . HIS A 1 711 ? 32.250 4.791 40.026 1.00 36.53 711 HIS A C 1
ATOM 5552 O O . HIS A 1 711 ? 31.673 4.526 38.982 1.00 36.53 711 HIS A O 1
ATOM 5558 N N . THR A 1 712 ? 31.550 5.475 40.961 1.00 36.03 712 THR A N 1
ATOM 5559 C CA . THR A 1 712 ? 31.794 6.755 41.713 1.00 36.03 712 THR A CA 1
ATOM 5560 C C . THR A 1 712 ? 31.780 8.000 40.812 1.00 36.03 712 THR A C 1
ATOM 5562 O O . THR A 1 712 ? 32.501 7.987 39.823 1.00 36.03 712 THR A O 1
ATOM 5565 N N . THR A 1 713 ? 31.070 9.110 41.083 1.00 39.31 713 THR A N 1
ATOM 5566 C CA . THR A 1 713 ? 30.483 9.720 42.319 1.00 39.31 713 THR A CA 1
ATOM 5567 C C . THR A 1 713 ? 29.007 10.166 42.098 1.00 39.31 713 THR A C 1
ATOM 5569 O O . THR A 1 713 ? 28.480 9.937 41.017 1.00 39.31 713 THR A O 1
ATOM 5572 N N . GLY A 1 714 ? 28.225 10.772 43.013 1.00 32.69 714 GLY A N 1
ATOM 5573 C CA . GLY A 1 714 ? 28.407 11.175 44.424 1.00 32.69 714 GLY A CA 1
ATOM 5574 C C . GLY A 1 714 ? 28.244 12.696 44.665 1.00 32.69 714 GLY A C 1
ATOM 5575 O O . GLY A 1 714 ? 29.171 13.424 44.328 1.00 32.69 714 GLY A O 1
ATOM 5576 N N . LEU A 1 715 ? 27.083 13.119 45.211 1.00 37.31 715 LEU A N 1
ATOM 5577 C CA . LEU A 1 715 ? 26.648 14.417 45.820 1.00 37.31 715 LEU A CA 1
ATOM 5578 C C . LEU A 1 715 ? 25.091 14.347 45.893 1.00 37.31 715 LEU A C 1
ATOM 5580 O O . LEU A 1 715 ? 24.472 14.098 44.863 1.00 37.31 715 LEU A O 1
ATOM 5584 N N . GLU A 1 716 ? 24.374 14.300 47.026 1.00 33.19 716 GLU A N 1
ATOM 5585 C CA . GLU A 1 716 ? 24.208 15.272 48.139 1.00 33.19 716 GLU A CA 1
ATOM 5586 C C . GLU A 1 716 ? 23.556 16.604 47.668 1.00 33.19 716 GLU A C 1
ATOM 5588 O O . GLU A 1 716 ? 24.199 17.356 46.947 1.00 33.19 716 GLU A O 1
ATOM 5593 N N . THR A 1 717 ? 22.229 16.846 47.790 1.00 38.06 717 THR A N 1
ATOM 5594 C CA . THR A 1 717 ? 21.354 17.191 48.967 1.00 38.06 717 THR A CA 1
ATOM 5595 C C . THR A 1 717 ? 21.509 18.635 49.505 1.00 38.06 717 THR A C 1
ATOM 5597 O O . THR A 1 717 ? 22.632 19.126 49.425 1.00 38.06 717 THR A O 1
ATOM 5600 N N . PRO A 1 718 ? 20.499 19.298 50.148 1.00 52.59 718 PRO A N 1
ATOM 5601 C CA . PRO A 1 718 ? 19.075 18.941 50.401 1.00 52.59 718 PRO A CA 1
ATOM 5602 C C . PRO A 1 718 ? 17.994 20.076 50.232 1.00 52.59 718 PRO A C 1
ATOM 5604 O O . PRO A 1 718 ? 18.320 21.247 50.111 1.00 52.59 718 PRO A O 1
ATOM 5607 N N . LEU A 1 719 ? 16.706 19.678 50.311 1.00 36.09 719 LEU A N 1
ATOM 5608 C CA . LEU A 1 719 ? 15.513 20.309 50.963 1.00 36.09 719 LEU A CA 1
ATOM 5609 C C . LEU A 1 719 ? 15.171 21.832 50.883 1.00 36.09 719 LEU A C 1
ATOM 5611 O O . LEU A 1 719 ? 15.900 22.650 51.424 1.00 36.09 719 LEU A O 1
ATOM 5615 N N . ASP A 1 720 ? 13.937 22.114 50.405 1.00 35.25 720 ASP A N 1
ATOM 5616 C CA . ASP A 1 720 ? 12.823 22.908 51.016 1.00 35.25 720 ASP A CA 1
ATOM 5617 C C . ASP A 1 720 ? 13.001 24.355 51.578 1.00 35.25 720 ASP A C 1
ATOM 5619 O O . ASP A 1 720 ? 14.078 24.745 52.015 1.00 35.25 720 ASP A O 1
ATOM 5623 N N . PRO A 1 721 ? 11.902 25.131 51.784 1.00 60.47 721 PRO A N 1
ATOM 5624 C CA . PRO A 1 721 ? 10.701 25.324 50.946 1.00 60.47 721 PRO A CA 1
ATOM 5625 C C . PRO A 1 721 ? 10.267 26.826 50.857 1.00 60.47 721 PRO A C 1
ATOM 5627 O O . PRO A 1 721 ? 10.976 27.703 51.339 1.00 60.47 721 PRO A O 1
ATOM 5630 N N . HIS A 1 722 ? 9.065 27.098 50.305 1.00 36.09 722 HIS A N 1
ATOM 5631 C CA . HIS A 1 722 ? 8.118 28.224 50.567 1.00 36.09 722 HIS A CA 1
ATOM 5632 C C . HIS A 1 722 ? 7.543 28.982 49.342 1.00 36.09 722 HIS A C 1
ATOM 5634 O O . HIS A 1 722 ? 8.208 29.276 48.356 1.00 36.09 722 HIS A O 1
ATOM 5640 N N . GLN A 1 723 ? 6.250 29.305 49.477 1.00 37.25 723 GLN A N 1
ATOM 5641 C CA . GLN A 1 723 ? 5.414 30.268 48.729 1.00 37.25 723 GLN A CA 1
ATOM 5642 C C . GLN A 1 723 ? 5.663 31.724 49.233 1.00 37.25 723 GLN A C 1
ATOM 5644 O O . GLN A 1 723 ? 6.310 31.833 50.278 1.00 37.25 723 GLN A O 1
ATOM 5649 N N . PRO A 1 724 ? 5.147 32.829 48.617 1.00 51.00 724 PRO A N 1
ATOM 5650 C CA . PRO A 1 724 ? 3.888 32.918 47.849 1.00 51.00 724 PRO A CA 1
ATOM 5651 C C . PRO A 1 724 ? 3.848 33.881 46.625 1.00 51.00 724 PRO A C 1
ATOM 5653 O O . PRO A 1 724 ? 4.872 34.390 46.189 1.00 51.00 724 PRO A O 1
ATOM 5656 N N . LEU A 1 725 ? 2.625 34.043 46.079 1.00 34.75 725 LEU A N 1
ATOM 5657 C CA . LEU A 1 725 ? 1.968 35.239 45.481 1.00 34.75 725 LEU A CA 1
ATOM 5658 C C . LEU A 1 725 ? 2.874 36.440 45.097 1.00 34.75 725 LEU A C 1
ATOM 5660 O O . LEU A 1 725 ? 3.673 36.898 45.903 1.00 34.75 725 LEU A O 1
ATOM 5664 N N . ASP A 1 726 ? 2.750 37.044 43.907 1.00 32.12 726 ASP A N 1
ATOM 5665 C CA . ASP A 1 726 ? 1.553 37.812 43.501 1.00 32.12 726 ASP A CA 1
ATOM 5666 C C . ASP A 1 726 ? 1.376 38.013 41.966 1.00 32.12 726 ASP A C 1
ATOM 5668 O O . ASP A 1 726 ? 2.200 37.600 41.153 1.00 32.12 726 ASP A O 1
ATOM 5672 N N . SER A 1 727 ? 0.272 38.664 41.569 1.00 32.97 727 SER A N 1
ATOM 5673 C CA . SER A 1 727 ? -0.039 39.192 40.210 1.00 32.97 727 SER A CA 1
ATOM 5674 C C . SER A 1 727 ? -0.090 40.744 40.237 1.00 32.97 727 SER A C 1
ATOM 5676 O O . SER A 1 727 ? 0.122 41.295 41.316 1.00 32.97 727 SER A O 1
ATOM 5678 N N . PRO A 1 728 ? -0.473 41.505 39.174 1.00 56.72 728 PRO A N 1
ATOM 5679 C CA . PRO A 1 728 ? -0.661 41.224 37.734 1.00 56.72 728 PRO A CA 1
ATOM 5680 C C . PRO A 1 728 ? 0.366 42.060 36.888 1.00 56.72 728 PRO A C 1
ATOM 5682 O O . PRO A 1 728 ? 1.530 42.022 37.257 1.00 56.72 728 PRO A O 1
ATOM 5685 N N . THR A 1 729 ? 0.170 42.806 35.773 1.00 32.31 729 THR A N 1
ATOM 5686 C CA . THR A 1 729 ? -0.963 43.237 34.899 1.00 32.31 729 THR A CA 1
ATOM 5687 C C . THR A 1 729 ? -0.427 43.811 33.562 1.00 32.31 729 THR A C 1
ATOM 5689 O O . THR A 1 729 ? 0.616 44.450 33.607 1.00 32.31 729 THR A O 1
ATOM 5692 N N . LEU A 1 730 ? -1.223 43.768 32.467 1.00 32.66 730 LEU A N 1
ATOM 5693 C CA . LEU A 1 730 ? -1.156 44.655 31.260 1.00 32.66 730 LEU A CA 1
ATOM 5694 C C . LEU A 1 730 ? 0.147 44.601 30.405 1.00 32.66 730 LEU A C 1
ATOM 5696 O O . LEU A 1 730 ? 1.192 44.198 30.887 1.00 32.66 730 LEU A O 1
ATOM 5700 N N . ALA A 1 731 ? 0.213 44.984 29.119 1.00 32.03 731 ALA A N 1
ATOM 5701 C CA . ALA A 1 731 ? -0.751 45.158 28.012 1.00 32.03 731 ALA A CA 1
ATOM 5702 C C . ALA A 1 731 ? 0.029 44.854 26.695 1.00 32.03 731 ALA A C 1
ATOM 5704 O O . ALA A 1 731 ? 1.219 45.130 26.626 1.00 32.03 731 ALA A O 1
ATOM 5705 N N . ALA A 1 732 ? -0.491 44.073 25.739 1.00 31.56 732 ALA A N 1
ATOM 5706 C CA . ALA A 1 732 ? -1.264 44.483 24.548 1.00 31.56 732 ALA A CA 1
ATOM 5707 C C . ALA A 1 732 ? -0.539 45.400 23.522 1.00 31.56 732 ALA A C 1
ATOM 5709 O O . ALA A 1 732 ? 0.130 46.346 23.912 1.00 31.56 732 ALA A O 1
ATOM 5710 N N . HIS A 1 733 ? -0.832 45.179 22.224 1.00 33.47 733 HIS A N 1
ATOM 5711 C CA . HIS A 1 733 ? -0.445 45.983 21.036 1.00 33.47 733 HIS A CA 1
ATOM 5712 C C . HIS A 1 733 ? 1.043 45.948 20.605 1.00 33.47 733 HIS A C 1
ATOM 5714 O O . HIS A 1 733 ? 1.934 45.902 21.440 1.00 33.47 733 HIS A O 1
ATOM 5720 N N . THR A 1 734 ? 1.410 45.972 19.313 1.00 35.16 734 THR A N 1
ATOM 5721 C CA . THR A 1 734 ? 0.711 45.567 18.061 1.00 35.16 734 THR A CA 1
ATOM 5722 C C . THR A 1 734 ? 1.767 45.214 17.001 1.00 35.16 734 THR A C 1
ATOM 5724 O O . THR A 1 734 ? 2.899 45.684 17.080 1.00 35.16 734 THR A O 1
ATOM 5727 N N . ARG A 1 735 ? 1.405 44.436 15.971 1.00 35.56 735 ARG A N 1
ATOM 5728 C CA . ARG A 1 735 ? 2.233 44.304 14.757 1.00 35.56 735 ARG A CA 1
ATOM 5729 C C . ARG A 1 735 ? 2.110 45.563 13.894 1.00 35.56 735 ARG A C 1
ATOM 5731 O O . ARG A 1 735 ? 0.999 46.059 13.734 1.00 35.56 735 ARG A O 1
ATOM 5738 N N . HIS A 1 736 ? 3.194 45.957 13.231 1.00 32.38 736 HIS A N 1
ATOM 5739 C CA . HIS A 1 736 ? 3.103 46.548 11.897 1.00 32.38 736 HIS A CA 1
ATOM 5740 C C . HIS A 1 736 ? 4.255 46.047 11.021 1.00 32.38 736 HIS A C 1
ATOM 5742 O O . HIS A 1 736 ? 5.383 45.899 11.486 1.00 32.38 736 HIS A O 1
ATOM 5748 N N . THR A 1 737 ? 3.931 45.734 9.773 1.00 41.06 737 THR A N 1
ATOM 5749 C CA . THR A 1 737 ? 4.864 45.489 8.666 1.00 41.06 737 THR A CA 1
ATOM 5750 C C . THR A 1 737 ? 5.106 46.789 7.911 1.00 41.06 737 THR A C 1
ATOM 5752 O O . THR A 1 737 ? 4.218 47.636 7.938 1.00 41.06 737 THR A O 1
ATOM 5755 N N . ASP A 1 738 ? 6.213 46.882 7.173 1.00 33.78 738 ASP A N 1
ATOM 5756 C CA . ASP A 1 738 ? 6.298 47.594 5.887 1.00 33.78 738 ASP A CA 1
ATOM 5757 C C . ASP A 1 738 ? 7.515 47.080 5.086 1.00 33.78 738 ASP A C 1
ATOM 5759 O O . ASP A 1 738 ? 8.532 46.701 5.674 1.00 33.78 738 ASP A O 1
ATOM 5763 N N . ASP A 1 739 ? 7.395 47.044 3.755 1.00 39.62 739 ASP A N 1
ATOM 5764 C CA . ASP A 1 739 ? 8.492 46.761 2.810 1.00 39.62 739 ASP A CA 1
ATOM 5765 C C . ASP A 1 739 ? 9.370 48.018 2.582 1.00 39.62 739 ASP A C 1
ATOM 5767 O O . ASP A 1 739 ? 9.037 49.110 3.055 1.00 39.62 739 ASP A O 1
ATOM 5771 N N . PRO A 1 740 ? 10.476 47.928 1.810 1.00 57.91 740 PRO A N 1
ATOM 5772 C CA . PRO A 1 740 ? 10.325 48.383 0.419 1.00 57.91 740 PRO A CA 1
ATOM 5773 C C . PRO A 1 740 ? 11.155 47.640 -0.654 1.00 57.91 740 PRO A C 1
ATOM 5775 O O . PRO A 1 740 ? 12.234 47.101 -0.423 1.00 57.91 740 PRO A O 1
ATOM 5778 N N . THR A 1 741 ? 10.661 47.727 -1.893 1.00 41.88 741 THR A N 1
ATOM 5779 C CA . THR A 1 741 ? 11.324 47.383 -3.171 1.00 41.88 741 THR A CA 1
ATOM 5780 C C . THR A 1 741 ? 12.690 48.042 -3.403 1.00 41.88 741 THR A C 1
ATOM 5782 O O . THR A 1 741 ? 12.868 49.197 -3.019 1.00 41.88 741 THR A O 1
ATOM 5785 N N . THR A 1 742 ? 13.555 47.418 -4.230 1.00 34.53 742 THR A N 1
ATOM 5786 C CA . THR A 1 742 ? 14.036 47.953 -5.544 1.00 34.53 742 THR A CA 1
ATOM 5787 C C . THR A 1 742 ? 15.015 46.986 -6.264 1.00 34.53 742 THR A C 1
ATOM 5789 O O . THR A 1 742 ? 15.724 46.235 -5.612 1.00 34.53 742 THR A O 1
ATOM 5792 N N . LEU A 1 743 ? 14.987 47.013 -7.613 1.00 38.06 743 LEU A N 1
ATOM 5793 C CA . LEU A 1 743 ? 15.922 46.523 -8.671 1.00 38.06 743 LEU A CA 1
ATOM 5794 C C . LEU A 1 743 ? 17.304 45.954 -8.233 1.00 38.06 743 LEU A C 1
ATOM 5796 O O . LEU A 1 743 ? 17.936 46.489 -7.334 1.00 38.06 743 LEU A O 1
ATOM 5800 N N . GLN A 1 744 ? 17.904 44.959 -8.913 1.00 31.12 744 GLN A N 1
ATOM 5801 C CA . GLN A 1 744 ? 18.512 45.094 -10.260 1.00 31.12 744 GLN A CA 1
ATOM 5802 C C . GLN A 1 744 ? 19.053 43.733 -10.797 1.00 31.12 744 GLN A C 1
ATOM 5804 O O . GLN A 1 744 ? 19.350 42.839 -10.012 1.00 31.12 744 GLN A O 1
ATOM 5809 N N . ALA A 1 745 ? 19.211 43.567 -12.122 1.00 39.91 745 ALA A N 1
ATOM 5810 C CA . ALA A 1 745 ? 19.789 42.362 -12.762 1.00 39.91 745 ALA A CA 1
ATOM 5811 C C . ALA A 1 745 ? 21.322 42.467 -12.970 1.00 39.91 745 ALA A C 1
ATOM 5813 O O . ALA A 1 745 ? 21.833 43.585 -13.092 1.00 39.91 745 ALA A O 1
ATOM 5814 N N . PRO A 1 746 ? 22.060 41.337 -13.057 1.00 47.66 746 PRO A N 1
ATOM 5815 C CA . PRO A 1 746 ? 22.378 40.779 -14.385 1.00 47.66 746 PRO A CA 1
ATOM 5816 C C . PRO A 1 746 ? 22.463 39.228 -14.440 1.00 47.66 746 PRO A C 1
ATOM 5818 O O . PRO A 1 746 ? 22.214 38.530 -13.463 1.00 47.66 746 PRO A O 1
ATOM 5821 N N . ALA A 1 747 ? 22.854 38.694 -15.601 1.00 40.19 747 ALA A N 1
ATOM 5822 C CA . ALA A 1 747 ? 23.189 37.286 -15.869 1.00 40.19 747 ALA A CA 1
ATOM 5823 C C . ALA A 1 747 ? 24.455 37.224 -16.766 1.00 40.19 747 ALA A C 1
ATOM 5825 O O . ALA A 1 747 ? 24.891 38.290 -17.212 1.00 40.19 747 ALA A O 1
ATOM 5826 N N . PRO A 1 748 ? 25.006 36.049 -17.151 1.00 60.00 748 PRO A N 1
ATOM 5827 C CA . PRO A 1 748 ? 24.883 34.688 -16.599 1.00 60.00 748 PRO A CA 1
ATOM 5828 C C . PRO A 1 748 ? 26.259 34.094 -16.176 1.00 60.00 748 PRO A C 1
ATOM 5830 O O . PRO A 1 748 ? 27.302 34.637 -16.534 1.00 60.00 748 PRO A O 1
ATOM 5833 N N . GLY A 1 749 ? 26.309 32.925 -15.514 1.00 33.12 749 GLY A N 1
ATOM 5834 C CA . GLY A 1 749 ? 27.590 32.205 -15.372 1.00 33.12 749 GLY A CA 1
ATOM 5835 C C . GLY A 1 749 ? 27.604 30.919 -14.531 1.00 33.12 749 GLY A C 1
ATOM 5836 O O . GLY A 1 749 ? 27.189 30.934 -13.383 1.00 33.12 749 GLY A O 1
ATOM 5837 N N . THR A 1 750 ? 28.170 29.854 -15.121 1.00 33.69 750 THR A N 1
ATOM 5838 C CA . THR A 1 750 ? 28.832 28.673 -14.503 1.00 33.69 750 THR A CA 1
ATOM 5839 C C . THR A 1 750 ? 28.154 27.900 -13.358 1.00 33.69 750 THR A C 1
ATOM 5841 O O . THR A 1 750 ? 27.941 28.411 -12.265 1.00 33.69 750 THR A O 1
ATOM 5844 N N . ALA A 1 751 ? 27.985 26.589 -13.561 1.00 36.12 751 ALA A N 1
ATOM 5845 C CA . ALA A 1 751 ? 27.641 25.634 -12.507 1.00 36.12 751 ALA A CA 1
ATOM 5846 C C . ALA A 1 751 ? 28.868 25.183 -11.685 1.00 36.12 751 ALA A C 1
ATOM 5848 O O . ALA A 1 751 ? 29.960 25.021 -12.228 1.00 36.12 751 ALA A O 1
ATOM 5849 N N . SER A 1 752 ? 28.650 24.868 -10.406 1.00 33.06 752 SER A N 1
ATOM 5850 C CA . SER A 1 752 ? 29.417 23.866 -9.651 1.00 33.06 752 SER A CA 1
ATOM 5851 C C . SER A 1 752 ? 28.540 23.291 -8.531 1.00 33.06 752 SER A C 1
ATOM 5853 O O . SER A 1 752 ? 27.558 23.919 -8.133 1.00 33.06 752 SER A O 1
ATOM 5855 N N . ALA A 1 753 ? 28.842 22.081 -8.061 1.00 33.38 753 ALA A N 1
ATOM 5856 C CA . ALA A 1 753 ? 27.980 21.341 -7.141 1.00 33.38 753 ALA A CA 1
ATOM 5857 C C . ALA A 1 753 ? 28.043 21.873 -5.698 1.00 33.38 753 ALA A C 1
ATOM 5859 O O . ALA A 1 753 ? 29.112 22.213 -5.190 1.00 33.38 753 ALA A O 1
ATOM 5860 N N . ALA A 1 754 ? 26.897 21.868 -5.013 1.00 31.05 754 ALA A N 1
ATOM 5861 C CA . ALA A 1 754 ? 26.835 22.078 -3.573 1.00 31.05 754 ALA A CA 1
ATOM 5862 C C . ALA A 1 754 ? 27.134 20.768 -2.828 1.00 31.05 754 ALA A C 1
ATOM 5864 O O . ALA A 1 754 ? 26.536 19.733 -3.120 1.00 31.05 754 ALA A O 1
ATOM 5865 N N . ALA A 1 755 ? 28.004 20.837 -1.822 1.00 41.47 755 ALA A N 1
ATOM 5866 C CA . ALA A 1 755 ? 28.115 19.827 -0.778 1.00 41.47 755 ALA A CA 1
ATOM 5867 C C . ALA A 1 755 ? 27.605 20.447 0.529 1.00 41.47 755 ALA A C 1
ATOM 5869 O O . ALA A 1 755 ? 28.196 21.402 1.031 1.00 41.47 755 ALA A O 1
ATOM 5870 N N . ALA A 1 756 ? 26.500 19.926 1.059 1.00 33.25 756 ALA A N 1
ATOM 5871 C CA . ALA A 1 756 ? 25.926 20.351 2.330 1.00 33.25 756 ALA A CA 1
ATOM 5872 C C . ALA A 1 756 ? 25.466 19.115 3.109 1.00 33.25 756 ALA A C 1
ATOM 5874 O O . ALA A 1 756 ? 24.645 18.338 2.624 1.00 33.25 756 ALA A O 1
ATOM 5875 N N . VAL A 1 757 ? 26.034 18.925 4.300 1.00 48.25 757 VAL A N 1
ATOM 5876 C CA . VAL A 1 757 ? 25.657 17.855 5.234 1.00 48.25 757 VAL A CA 1
ATOM 5877 C C . VAL A 1 757 ? 24.295 18.183 5.851 1.00 48.25 757 VAL A C 1
ATOM 5879 O O . VAL A 1 757 ? 24.012 19.344 6.144 1.00 48.25 757 VAL A O 1
ATOM 5882 N N . GLY A 1 758 ? 23.461 17.163 6.055 1.00 32.72 758 GLY A N 1
ATOM 5883 C CA . GLY A 1 758 ? 22.122 17.309 6.622 1.00 32.72 758 GLY A CA 1
ATOM 5884 C C . GLY A 1 758 ? 21.631 16.012 7.252 1.00 32.72 758 GLY A C 1
ATOM 5885 O O . GLY A 1 758 ? 20.821 15.305 6.657 1.00 32.72 758 GLY A O 1
ATOM 5886 N N . ASP A 1 759 ? 22.134 15.697 8.446 1.00 48.00 759 ASP A N 1
ATOM 5887 C CA . ASP A 1 759 ? 21.652 14.574 9.252 1.00 48.00 759 ASP A CA 1
ATOM 5888 C C . ASP A 1 759 ? 20.181 14.753 9.658 1.00 48.00 759 ASP A C 1
ATOM 5890 O O . ASP A 1 759 ? 19.764 15.837 10.071 1.00 48.00 759 ASP A O 1
ATOM 5894 N N . ASN A 1 760 ? 19.399 13.670 9.613 1.00 37.06 760 ASN A N 1
ATOM 5895 C CA . ASN A 1 760 ? 18.170 13.530 10.399 1.00 37.06 760 ASN A CA 1
ATOM 5896 C C . ASN A 1 760 ? 17.792 12.039 10.578 1.00 37.06 760 ASN A C 1
ATOM 5898 O O . ASN A 1 760 ? 18.232 11.199 9.788 1.00 37.06 760 ASN A O 1
ATOM 5902 N N . PRO A 1 761 ? 17.036 11.676 11.635 1.00 55.56 761 PRO A N 1
ATOM 5903 C CA . PRO A 1 761 ? 16.944 10.298 12.120 1.00 55.56 761 PRO A CA 1
ATOM 5904 C C . PRO A 1 761 ? 15.870 9.433 11.433 1.00 55.56 761 PRO A C 1
ATOM 5906 O O . PRO A 1 761 ? 15.047 9.893 10.645 1.00 55.56 761 PRO A O 1
ATOM 5909 N N . ALA A 1 762 ? 15.896 8.139 11.763 1.00 43.31 762 ALA A N 1
ATOM 5910 C CA . ALA A 1 762 ? 15.065 7.096 11.164 1.00 43.31 762 ALA A CA 1
ATOM 5911 C C . ALA A 1 762 ? 13.586 7.105 11.622 1.00 43.31 762 ALA A C 1
ATOM 5913 O O . ALA A 1 762 ? 13.301 7.468 12.765 1.00 43.31 762 ALA A O 1
ATOM 5914 N N . PRO A 1 763 ? 12.654 6.597 10.788 1.00 45.34 763 PRO A N 1
ATOM 5915 C CA . PRO A 1 763 ? 11.280 6.314 11.194 1.00 45.34 763 PRO A CA 1
ATOM 5916 C C . PRO A 1 763 ? 11.174 5.001 11.990 1.00 45.34 763 PRO A C 1
ATOM 5918 O O . PRO A 1 763 ? 11.804 3.992 11.661 1.00 45.34 763 PRO A O 1
ATOM 5921 N N . THR A 1 764 ? 10.321 4.993 13.013 1.00 41.62 764 THR A N 1
ATOM 5922 C CA . THR A 1 764 ? 9.931 3.794 13.766 1.00 41.62 764 THR A CA 1
ATOM 5923 C C . THR A 1 764 ? 8.809 3.036 13.053 1.00 41.62 764 THR A C 1
ATOM 5925 O O . THR A 1 764 ? 7.847 3.628 12.572 1.00 41.62 764 THR A O 1
ATOM 5928 N N . TRP A 1 765 ? 8.899 1.703 13.014 1.00 36.16 765 TRP A N 1
ATOM 5929 C CA . TRP A 1 765 ? 7.829 0.841 12.499 1.00 36.16 765 TRP A CA 1
ATOM 5930 C C . TRP A 1 765 ? 6.975 0.312 13.654 1.00 36.16 765 TRP A C 1
ATOM 5932 O O . TRP A 1 765 ? 7.441 -0.505 14.446 1.00 36.16 765 TRP A O 1
ATOM 5942 N N . VAL A 1 766 ? 5.714 0.746 13.728 1.00 36.50 766 VAL A N 1
ATOM 5943 C CA . VAL A 1 766 ? 4.712 0.213 14.667 1.00 36.50 766 VAL A CA 1
ATOM 5944 C C . VAL A 1 766 ? 3.706 -0.631 13.889 1.00 36.50 766 VAL A C 1
ATOM 5946 O O . VAL A 1 766 ? 2.889 -0.105 13.139 1.00 36.50 766 VAL A O 1
ATOM 5949 N N . SER A 1 767 ? 3.751 -1.951 14.077 1.00 36.41 767 SER A N 1
ATOM 5950 C CA . SER A 1 767 ? 2.779 -2.877 13.484 1.00 36.41 767 SER A CA 1
ATOM 5951 C C . SER A 1 767 ? 1.599 -3.094 14.436 1.00 36.41 767 SER A C 1
ATOM 5953 O O . SER A 1 767 ? 1.738 -3.774 15.454 1.00 36.41 767 SER A O 1
ATOM 5955 N N . LYS A 1 768 ? 0.430 -2.519 14.121 1.00 39.03 768 LYS A N 1
ATOM 5956 C CA . LYS A 1 768 ? -0.841 -2.814 14.808 1.00 39.03 768 LYS A CA 1
ATOM 5957 C C . LYS A 1 768 ? -1.552 -3.969 14.085 1.00 39.03 768 LYS A C 1
ATOM 5959 O O . LYS A 1 768 ? -1.961 -3.822 12.937 1.00 39.03 768 LYS A O 1
ATOM 5964 N N . HIS A 1 769 ? -1.748 -5.100 14.765 1.00 44.00 769 HIS A N 1
ATOM 5965 C CA . HIS A 1 769 ? -2.668 -6.148 14.305 1.00 44.00 769 HIS A CA 1
ATOM 5966 C C . HIS A 1 769 ? -4.133 -5.697 14.463 1.00 44.00 769 HIS A C 1
ATOM 5968 O O . HIS A 1 769 ? -4.472 -5.146 15.513 1.00 44.00 769 HIS A O 1
ATOM 5974 N N . PRO A 1 770 ? -5.039 -6.028 13.525 1.00 52.62 770 PRO A N 1
ATOM 5975 C CA . PRO A 1 770 ? -6.466 -6.043 13.815 1.00 52.62 770 PRO A CA 1
ATOM 5976 C C . PRO A 1 770 ? -6.815 -7.288 14.649 1.00 52.62 770 PRO A C 1
ATOM 5978 O O . PRO A 1 770 ? -6.558 -8.419 14.235 1.00 52.62 770 PRO A O 1
ATOM 5981 N N . ARG A 1 771 ? -7.442 -7.091 15.814 1.00 43.56 771 ARG A N 1
ATOM 5982 C CA . ARG A 1 771 ? -8.213 -8.145 16.492 1.00 43.56 771 ARG A CA 1
ATOM 5983 C C . ARG A 1 771 ? -9.662 -8.077 16.018 1.00 43.56 771 ARG A C 1
ATOM 5985 O O . ARG A 1 771 ? -10.292 -7.032 16.128 1.00 43.56 771 ARG A O 1
ATOM 5992 N N . VAL A 1 772 ? -10.197 -9.221 15.608 1.00 42.12 772 VAL A N 1
ATOM 5993 C CA . VAL A 1 772 ? -11.632 -9.532 15.629 1.00 42.12 772 VAL A CA 1
ATOM 5994 C C . VAL A 1 772 ? -11.736 -10.908 16.300 1.00 42.12 772 VAL A C 1
ATOM 5996 O O . VAL A 1 772 ? -10.923 -11.777 16.003 1.00 42.12 772 VAL A O 1
ATOM 5999 N N . GLY A 1 773 ? -12.642 -11.165 17.239 1.00 46.28 773 GLY A N 1
ATOM 6000 C CA . GLY A 1 773 ? -13.713 -10.300 17.738 1.00 46.28 773 GLY A CA 1
ATOM 6001 C C . GLY A 1 773 ? -14.973 -11.124 17.951 1.00 46.28 773 GLY A C 1
ATOM 6002 O O . GLY A 1 773 ? -15.924 -10.996 17.188 1.00 46.28 773 GLY A O 1
ATOM 6003 N N . GLU A 1 774 ? -14.942 -12.014 18.941 1.00 51.25 774 GLU A N 1
ATOM 6004 C CA . GLU A 1 774 ? -16.122 -12.767 19.368 1.00 51.25 774 GLU A CA 1
ATOM 6005 C C . GLU A 1 774 ? -17.144 -11.818 20.011 1.00 51.25 774 GLU A C 1
ATOM 6007 O O . GLU A 1 774 ? -16.779 -10.951 20.807 1.00 51.25 774 GLU A O 1
ATOM 6012 N N . VAL A 1 775 ? -18.422 -12.011 19.688 1.00 51.53 775 VAL A N 1
ATOM 6013 C CA . VAL A 1 775 ? -19.572 -11.427 20.391 1.00 51.53 775 VAL A CA 1
ATOM 6014 C C . VAL A 1 775 ? -20.644 -12.516 20.494 1.00 51.53 775 VAL A C 1
ATOM 6016 O O . VAL A 1 775 ? -20.755 -13.350 19.592 1.00 51.53 775 VAL A O 1
ATOM 6019 N N . CYS A 1 776 ? -21.365 -12.524 21.616 1.00 40.66 776 CYS A N 1
ATOM 6020 C CA . CYS A 1 776 ? -22.437 -13.468 21.949 1.00 40.66 776 CYS A CA 1
ATOM 6021 C C . CYS A 1 776 ? -23.705 -13.291 21.095 1.00 40.66 776 CYS A C 1
ATOM 6023 O O . CYS A 1 776 ? -23.983 -12.141 20.687 1.00 40.66 776 CYS A O 1
#

InterPro domains:
  IPR026205 Progesterone-induced-blocking factor 1 [PTHR18950] (53-667)

Foldseek 3Di:
DDDDDDDDDDDDDDDDPDDPPPVVVVVVVVVVVVVVVVVVVVVVVLVVLVVVLVVLVVVLVVLVVVLVVLVVVLVVLVVVLVVVVVVVVVVVVVVVVVVVVVVVVPPVVPPPVVVVVVVVVVVLVVLVVDDPVPDDPVNVVVNVVVVVVVVVVVVVVVVVVVVVVVVVVVVVVVVVVVVVVVVVVVVVVVVVVVVVVVVVVVVVVVVVVVVVVVVVVVVVVVVVVVVVVVVVVVVVVVVVVVVVVVVVVVVVVVVVVVVVVVVVVVPPVPPPPPPPPPPPPDPPDDDDDDPDDPDPPDDPPDDPPPPVVVVCVVVVVVVVVVVVVVVVVVVVVVVVVVVVVVVVVVVVVVVVVVVVVVVVVVVVVVVVVVVVVVVVVVVVVVVVVVVVVVVVVVVVVVVVVVVVVVVVVVVVVVVVVVVVVVVVVVVSVVVSVVSVVVSVVSVVVSVVSVVVSVVSVVVSVVSVVVSVVVVVVVVVVVVVVVVVVVVVVVVVVVVVVVVVVVVVVCVVVVVDDDDDDDDDDDDDDDDDDDDDDDPVVVVVVVVVVVVVVVVVVVVVVVVVVVVVVVVVVVVVVVVVVVVVVVVVVVVVCPVVVVVVVVVVVVVVVVVVVVVVVVVVVVVVVVVVVVVVVVVVVVVVVVVVVVVVVVVVVVVVVVVVVVVVVVVCPPDDDDDDDDDDDDPDDDDDDDDDDDDDDDDDDDDDDDDDDDYDDDDDDDDDDDDYDDDDDDDDDDDDDDDDDDDDDDDDDDDDDDDDDDDDDDDDDDDDDDDDDDDDDDDD

pLDDT: mean 72.66, std 20.43, range [31.05, 97.94]